Protein AF-0000000085164315 (afdb_homodimer)

Sequence (800 aa):
MLRFLLQLLILALSYGALALGGVPGLHMNRATIALVSAALLIALGAIDLPTAWQAIDPQAIVFLLSMMIVNAYLGLSGFFQIAVVTVVRFSGSPWGLLVFLTVATGILSAVFLNDTLALVTTPLTLRITHVLGLNPVPYLLAIAGATNIGSVATLSGNPQNILVGSFSELGYLPFAQVMVPVAGVGLGLQVAWLGWLYPEVRSRQPFTLATLPAAPVQKGLLHKTLIVSGLMFLAFLLGFPLAESSLLAAAALLVTRRLQPERVLAQVDWSLLVLFAGLFILTRCMQNLDLLGILRPWLNQPLPLVVITALLSNLISNVPTVLLLGQFIPKSADQLWYLLAATSTLAGNLTLFGAVANLITVEAAASSGQRFSFWQHFRFGAPLTVFTLAIAYAWIVSRIMLRFLLQLLILALSYGALALGGVPGLHMNRATIALVSAALLIALGAIDLPTAWQAIDPQAIVFLLSMMIVNAYLGLSGFFQIAVVTVVRFSGSPWGLLVFLTVATGILSAVFLNDTLALVTTPLTLRITHVLGLNPVPYLLAIAGATNIGSVATLSGNPQNILVGSFSELGYLPFAQVMVPVAGVGLGLQVAWLGWLYPEVRSRQPFTLATLPAAPVQKGLLHKTLIVSGLMFLAFLLGFPLAESSLLAAAALLVTRRLQPERVLAQVDWSLLVLFAGLFILTRCMQNLDLLGILRPWLNQPLPLVVITALLSNLISNVPTVLLLGQFIPKSADQLWYLLAATSTLAGNLTLFGAVANLITVEAAASSGQRFSFWQHFRFGAPLTVFTLAIAYAWIVSRI

Organism: Thermosynechococcus vestitus (strain NIES-2133 / IAM M-273 / BP-1) (NCBI:txid197221)

Foldseek 3Di:
DVLVVVLVVLLVVLLQQLLVQHDVPDDDGLLRSLLVSLVVCCVSVLDPPVVLQVLFQLLLLLLQQLLLLLLLLCVVQCVLVVQLVVQVVVQQALLSNLLSLLVSLLQCLLQHALQSSLQPVQVVLVVQCVVQVHDSLLSLLSNLQSNLLSNLQFCNNHSLSVVLCSLLVDAGQVSNVLRVVLSVVLSVVLSVLSCVVDVRSVTNNGDDPDDDDDDDGDVVSNVLSCVLSVVLVVCSNVRHRSSVSSSVSSVSSCPDPPDDVVSSVVSGPVSVSSSSSSLSSSLVSCVVVCVCVVCLVQLADLPSVLVQLLVSCSRSNLNSSSSNSSVSDDSNNVLSSSSSSQSSRLSLQQWCSSDVSSVSSQVSCVVVPHHDDRVSSNSSRNVSSVVSSVVSSVSSVVPD/DVLVVVLVVLLVVLLQQLLVQHDVPDDDGLLRSLLVSLVVCCVSVLDPPVVLQVLFQLLLLLLQQLLLLLLLLCVVQCVLVVQLVVQVVVQQALLSNLLSLLVSLLQCLLQHALQSSLQPVQVVLVVQCVVQVHDSLLSLLSNLQSNLLSNLQFCNNHSLSVVLCSLLVDAGQVSNVQRVVLSVVLSVVLSVLSCVVDVVSVDPNGDDPDDDDDDDGDVVSNVLSCVLSVVLVVCSNVRHRSSVSSSVSSVSSCPDPPDDVVSSVVSGPVSVSSSSSSLSSSLVSCVVVCVCVVCLVQLADLPSVLVQLLVSCSRSNLNSSSSNSSVSDDSNNVLSSSSSSQSSRLSLQQWCSSDPSSVSSQVSCVVVPHHDDRVSSNSSRNVSSVVSSVVSSVSSVVPD

InterPro domains:
  IPR004680 Citrate transporter-like domain [PF03600] (28-334)

Secondary structure (DSSP, 8-state):
-HHHHHHHHHHHHHHHHHHHTS-TTS---HHHHHHHHHHHHHHTTSS-HHHHHHHS-HHHHHHHHHHHHHHHHHHHHTHHHHHHHHHHHHH-SHHHHHHHHHHHHHHHHHHS-HHHHHHHHHHHHHHHHHHHT--HHHHHHHHHHHHHHHHTTSTTSSHHHHHHHHHH---HHHHHHHHHHHHHHHHHHHHHHHHHH-GGGG---------PPPP---HHHHHHHHHHHHHHHHHHHTT--HHHHHHHHHHHHHS-SSS-HHHHHTTS-HHHHHHHHHHHHHHHHHHHHTTTGGGHHHHTSHHHHHHHHHHHHHHH-HHHHHHHHHTTS-TT-HHHHHHHHHHHHHGGGSSGGG-HHHHHHHHHHHHTT----HHHHHHHHHHHHHHHHHHHHHHHHHH-/-HHHHHHHHHHHHHHHHHHHTS-TTS---HHHHHHHHHHHHHHTTSS-HHHHHHHS-HHHHHHHHHHHHHHHHHHHHTHHHHHHHHHHHHH-SHHHHHHHHHHHHHHHHHHS-HHHHHHHHHHHHHHHHHHHT--HHHHHHHHHHHHHHHHTTSTTSSHHHHHHHHHH---HHHHHHHHHHHHHHHHHHHHHHHHHH-GGGG---------PPPP---HHHHHHHHHHHHHHHHHHHTT--HHHHHHHHHHHHHS-SSS-HHHHHTTS-HHHHHHHHHHHHHHHHHHHHTTTGGGHHHHTSHHHHHHHHHHHHHHH-HHHHHHHHHTTS-TT-HHHHHHHHHHHHHGGGSSGGG-HHHHHHHHHHHHTT-PPPHHHHHHHHHHHHHHHHHHHHHHHHHH-

Nearest PDB structures (foldseek):
  5uld-assembly2_D  TM=8.151E-01  e=4.060E-13  Vibrio cholerae O1 biovar El Tor str. N16961
  6ol1-assembly1_B  TM=8.201E-01  e=8.107E-13  Vibrio cholerae O1 biovar El Tor str. N16961
  8w6t-assembly1_B  TM=8.229E-01  e=1.652E-10  Homo sapiens
  7jsj-assembly1_A  TM=7.962E-01  e=6.877E-10  Homo sapiens
  4f35-assembly2_B  TM=7.139E-01  e=1.582E-10  Vibrio cholerae

pLDDT: mean 91.66, std 6.74, range [58.47, 98.44]

Solvent-accessible surface area (backbone atoms only — not comparable to full-atom values): 39373 Å² total; per-residue (Å²): 107,67,64,57,53,51,50,51,48,48,53,52,49,40,54,49,28,35,37,65,55,28,42,90,85,37,32,34,42,56,31,53,46,26,40,31,42,36,35,51,36,38,73,66,60,74,38,53,67,71,59,38,55,66,45,35,57,60,54,39,52,44,26,52,54,17,47,39,45,46,50,32,52,35,52,72,18,27,48,59,57,52,52,52,52,54,38,54,70,68,17,46,16,50,31,34,36,49,50,39,47,26,52,50,39,12,56,48,6,18,66,37,46,23,55,61,47,31,63,57,47,40,61,51,47,49,52,50,24,57,76,69,68,46,78,46,62,68,52,50,51,34,44,37,46,16,21,38,33,15,13,46,17,25,43,55,2,30,73,44,30,31,45,47,32,56,66,45,62,57,50,48,47,68,47,23,67,64,25,37,60,46,18,52,53,36,47,52,49,48,52,54,50,47,41,68,77,38,60,75,39,61,37,73,61,70,57,83,82,84,83,74,80,79,71,77,60,45,64,70,54,34,52,52,46,51,52,41,52,50,52,33,52,50,37,31,61,71,57,47,60,59,28,63,42,32,29,42,33,27,31,56,62,55,66,32,60,84,51,57,51,68,64,44,60,65,61,43,65,60,54,56,54,43,24,51,45,14,44,30,31,47,43,51,49,43,59,75,64,49,76,62,57,82,48,47,76,45,56,73,34,66,67,54,32,39,54,52,37,32,52,38,11,54,36,40,26,32,49,57,34,44,60,58,54,49,76,69,50,59,54,85,42,56,54,55,52,52,43,50,43,46,26,27,36,39,30,20,38,33,39,56,76,14,26,68,34,38,46,46,37,39,51,56,33,40,75,71,71,41,80,70,54,67,62,64,44,30,68,53,18,35,61,49,24,54,54,41,46,51,49,41,48,54,52,45,62,73,74,84,108,67,64,56,51,49,52,51,47,48,53,52,49,40,54,49,27,36,36,65,57,28,41,92,83,38,32,35,42,56,30,52,46,26,40,31,44,36,35,52,36,37,74,67,60,74,38,53,67,71,59,38,55,66,43,37,58,59,55,40,52,44,26,51,54,17,48,41,44,45,49,33,51,36,54,71,20,28,50,58,57,51,53,51,52,54,37,54,70,68,18,46,16,51,31,33,37,49,49,38,48,27,51,51,40,12,54,48,7,18,65,38,42,24,56,61,47,32,64,57,49,42,61,51,48,49,50,51,21,57,76,68,69,46,78,46,62,68,52,50,50,34,43,37,47,17,21,38,34,16,13,46,16,26,44,55,1,31,73,43,29,31,46,48,32,57,67,46,63,57,48,46,47,67,47,24,68,64,25,37,59,46,20,52,53,36,46,52,49,48,52,54,49,47,41,67,76,37,60,76,40,60,38,74,59,71,58,83,84,83,81,73,82,80,71,77,61,43,63,71,55,35,52,52,46,51,51,41,50,49,51,32,49,51,39,31,61,72,59,47,61,58,29,63,42,30,31,41,34,28,31,54,62,54,66,32,60,85,53,56,51,68,65,45,61,66,60,42,63,60,56,56,54,44,25,50,44,15,45,29,30,48,42,50,50,42,59,75,66,48,75,61,57,83,48,46,76,44,54,74,33,67,67,54,32,39,54,51,37,32,54,37,11,53,36,42,24,31,49,57,35,46,60,57,54,49,75,70,50,60,53,84,42,56,53,56,54,51,43,51,44,46,26,26,37,38,31,20,38,32,39,57,77,13,28,67,34,39,44,47,36,39,51,55,34,38,74,73,71,41,79,70,56,66,61,64,43,30,68,53,18,36,59,50,24,55,53,39,46,51,49,42,49,54,53,44,61,72,72,84

Structure (mmCIF, N/CA/C/O backbone):
data_AF-0000000085164315-model_v1
#
loop_
_entity.id
_entity.type
_entity.pdbx_description
1 polymer 'Tll1777 protein'
#
loop_
_atom_site.group_PDB
_atom_site.id
_atom_site.type_symbol
_atom_site.label_atom_id
_atom_site.label_alt_id
_atom_site.label_comp_id
_atom_site.label_asym_id
_atom_site.label_entity_id
_atom_site.label_seq_id
_atom_site.pdbx_PDB_ins_code
_atom_site.Cartn_x
_atom_site.Cartn_y
_atom_site.Cartn_z
_atom_site.occupancy
_atom_site.B_iso_or_equiv
_atom_site.auth_seq_id
_atom_site.auth_comp_id
_atom_site.auth_asym_id
_atom_site.auth_atom_id
_atom_site.pdbx_PDB_model_num
ATOM 1 N N . MET A 1 1 ? 16.75 15.773 -28.25 1 76.19 1 MET A N 1
ATOM 2 C CA . MET A 1 1 ? 15.992 17.016 -28.078 1 76.19 1 MET A CA 1
ATOM 3 C C . MET A 1 1 ? 14.508 16.719 -27.875 1 76.19 1 MET A C 1
ATOM 5 O O . MET A 1 1 ? 13.898 17.234 -26.938 1 76.19 1 MET A O 1
ATOM 9 N N . LEU A 1 2 ? 13.984 15.812 -28.703 1 86.69 2 LEU A N 1
ATOM 10 C CA . LEU A 1 2 ? 12.562 15.492 -28.578 1 86.69 2 LEU A CA 1
ATOM 11 C C . LEU A 1 2 ? 12.273 14.82 -27.25 1 86.69 2 LEU A C 1
ATOM 13 O O . LEU A 1 2 ? 11.297 15.164 -26.578 1 86.69 2 LEU A O 1
ATOM 17 N N . ARG A 1 3 ? 13.172 13.969 -26.922 1 87.25 3 ARG A N 1
ATOM 18 C CA . ARG A 1 3 ? 12.984 13.281 -25.641 1 87.25 3 ARG A CA 1
ATOM 19 C C . ARG A 1 3 ? 13.031 14.273 -24.484 1 87.25 3 ARG A C 1
ATOM 21 O O . ARG A 1 3 ? 12.25 14.148 -23.531 1 87.25 3 ARG A O 1
ATOM 28 N N . PHE A 1 4 ? 13.836 15.164 -24.625 1 88 4 PHE A N 1
ATOM 29 C CA . PHE A 1 4 ? 13.977 16.188 -23.594 1 88 4 PHE A CA 1
ATOM 30 C C . PHE A 1 4 ? 12.719 17.031 -23.5 1 88 4 PHE A C 1
ATOM 32 O O . PHE A 1 4 ? 12.211 17.281 -22.391 1 88 4 PHE A O 1
ATOM 39 N N . LEU A 1 5 ? 12.164 17.422 -24.562 1 90.06 5 LEU A N 1
ATOM 40 C CA . LEU A 1 5 ? 10.961 18.25 -24.594 1 90.06 5 LEU A CA 1
ATOM 41 C C . LEU A 1 5 ? 9.766 17.469 -24.062 1 90.06 5 LEU A C 1
ATOM 43 O O . LEU A 1 5 ? 8.906 18.047 -23.375 1 90.06 5 LEU A O 1
ATOM 47 N N . LEU A 1 6 ? 9.75 16.219 -24.312 1 91.69 6 LEU A N 1
ATOM 48 C CA . LEU A 1 6 ? 8.664 15.383 -23.828 1 91.69 6 LEU A CA 1
ATOM 49 C C . LEU A 1 6 ? 8.734 15.234 -22.312 1 91.69 6 LEU A C 1
ATOM 51 O O . LEU A 1 6 ? 7.703 15.195 -21.625 1 91.69 6 LEU A O 1
ATOM 55 N N . GLN A 1 7 ? 9.938 15.117 -21.844 1 91.81 7 GLN A N 1
ATOM 56 C CA . GLN A 1 7 ? 10.117 15.039 -20.406 1 91.81 7 GLN A CA 1
ATOM 57 C C . GLN A 1 7 ? 9.633 16.312 -19.719 1 91.81 7 GLN A C 1
ATOM 59 O O . GLN A 1 7 ? 8.945 16.25 -18.703 1 91.81 7 GLN A O 1
ATOM 64 N N . LEU A 1 8 ? 9.891 17.406 -20.359 1 91.31 8 LEU A N 1
ATOM 65 C CA . LEU A 1 8 ? 9.453 18.688 -19.828 1 91.31 8 LEU A CA 1
ATOM 66 C C . LEU A 1 8 ? 7.934 18.812 -19.875 1 91.31 8 LEU A C 1
ATOM 68 O O . LEU A 1 8 ? 7.324 19.328 -18.938 1 91.31 8 LEU A O 1
ATOM 72 N N . LEU A 1 9 ? 7.422 18.344 -20.891 1 92.69 9 LEU A N 1
ATOM 73 C CA . LEU A 1 9 ? 5.973 18.406 -21.047 1 92.69 9 LEU A CA 1
ATOM 74 C C . LEU A 1 9 ? 5.277 17.547 -20 1 92.69 9 LEU A C 1
ATOM 76 O O . LEU A 1 9 ? 4.27 17.969 -19.422 1 92.69 9 LEU A O 1
ATOM 80 N N . ILE A 1 10 ? 5.82 16.391 -19.75 1 93.5 10 ILE A N 1
ATOM 81 C CA . ILE A 1 10 ? 5.227 15.484 -18.766 1 93.5 10 ILE A CA 1
ATOM 82 C C . ILE A 1 10 ? 5.305 16.109 -17.375 1 93.5 10 ILE A C 1
ATOM 84 O O . ILE A 1 10 ? 4.34 16.062 -16.609 1 93.5 10 ILE A O 1
ATOM 88 N N . LEU A 1 11 ? 6.434 16.641 -17.125 1 92.06 11 LEU A N 1
ATOM 89 C CA . LEU A 1 11 ? 6.602 17.266 -15.812 1 92.06 11 LEU A CA 1
ATOM 90 C C . LEU A 1 11 ? 5.641 18.453 -15.656 1 92.06 11 LEU A C 1
ATOM 92 O O . LEU A 1 11 ? 4.98 18.578 -14.625 1 92.06 11 LEU A O 1
ATOM 96 N N . ALA A 1 12 ? 5.492 19.266 -16.656 1 90.44 12 ALA A N 1
ATOM 97 C CA . ALA A 1 12 ? 4.586 20.406 -16.641 1 90.44 12 ALA A CA 1
ATOM 98 C C . ALA A 1 12 ? 3.135 19.953 -16.484 1 90.44 12 ALA A C 1
ATOM 100 O O . ALA A 1 12 ? 2.387 20.516 -15.68 1 90.44 12 ALA A O 1
ATOM 101 N N . LEU A 1 13 ? 2.789 18.953 -17.219 1 91.69 13 LEU A N 1
ATOM 102 C CA . LEU A 1 13 ? 1.427 18.438 -17.156 1 91.69 13 LEU A CA 1
ATOM 103 C C . LEU A 1 13 ? 1.145 17.797 -15.797 1 91.69 13 LEU A C 1
ATOM 105 O O . LEU A 1 13 ? 0.026 17.891 -15.289 1 91.69 13 LEU A O 1
ATOM 109 N N . SER A 1 14 ? 2.16 17.141 -15.297 1 92.19 14 SER A N 1
ATOM 110 C CA . SER A 1 14 ? 2 16.484 -14.008 1 92.19 14 SER A CA 1
ATOM 111 C C . SER A 1 14 ? 1.729 17.5 -12.898 1 92.19 14 SER A C 1
ATOM 113 O O . SER A 1 14 ? 0.752 17.375 -12.156 1 92.19 14 SER A O 1
ATOM 115 N N . TYR A 1 15 ? 2.516 18.5 -12.789 1 88.5 15 TYR A N 1
ATOM 116 C CA . TYR A 1 15 ? 2.34 19.5 -11.75 1 88.5 15 TYR A CA 1
ATOM 117 C C . TYR A 1 15 ? 1.103 20.359 -12.016 1 88.5 15 TYR A C 1
ATOM 119 O O . TYR A 1 15 ? 0.431 20.797 -11.078 1 88.5 15 TYR A O 1
ATOM 127 N N . GLY A 1 16 ? 0.801 20.562 -13.273 1 89 16 GLY A N 1
ATOM 128 C CA . GLY A 1 16 ? -0.455 21.219 -13.609 1 89 16 GLY A CA 1
ATOM 129 C C . GLY A 1 16 ? -1.673 20.422 -13.164 1 89 16 GLY A C 1
ATOM 130 O O . GLY A 1 16 ? -2.617 21 -12.609 1 89 16 GLY A O 1
ATOM 131 N N . ALA A 1 17 ? -1.603 19.172 -13.398 1 90.06 17 ALA A N 1
ATOM 132 C CA . ALA A 1 17 ? -2.705 18.312 -13 1 90.06 17 ALA A CA 1
ATOM 133 C C . ALA A 1 17 ? -2.828 18.234 -11.477 1 90.06 17 ALA A C 1
ATOM 135 O O . ALA A 1 17 ? -3.936 18.203 -10.938 1 90.06 17 ALA A O 1
ATOM 136 N N . LEU A 1 18 ? -1.687 18.188 -10.859 1 86.94 18 LEU A N 1
ATOM 137 C CA . LEU A 1 18 ? -1.7 18.203 -9.406 1 86.94 18 LEU A CA 1
ATOM 138 C C . LEU A 1 18 ? -2.328 19.484 -8.875 1 86.94 18 LEU A C 1
ATOM 140 O O . LEU A 1 18 ? -3.09 19.453 -7.902 1 86.94 18 LEU A O 1
ATOM 144 N N . ALA A 1 19 ? -2.066 20.547 -9.531 1 82.31 19 ALA A N 1
ATOM 145 C CA . ALA A 1 19 ? -2.596 21.859 -9.148 1 82.31 19 ALA A CA 1
ATOM 146 C C . ALA A 1 19 ? -4.113 21.891 -9.297 1 82.31 19 ALA A C 1
ATOM 148 O O . ALA A 1 19 ? -4.812 22.453 -8.453 1 82.31 19 ALA A O 1
ATOM 149 N N . LEU A 1 20 ? -4.59 21.203 -10.273 1 80.44 20 LEU A N 1
ATOM 150 C CA . LEU A 1 20 ? -6.023 21.219 -10.539 1 80.44 20 LEU A CA 1
ATOM 151 C C . LEU A 1 20 ? -6.742 20.188 -9.68 1 80.44 20 LEU A C 1
ATOM 153 O O . LEU A 1 20 ? -7.969 20.219 -9.562 1 80.44 20 LEU A O 1
ATOM 157 N N . GLY A 1 21 ? -5.918 19.391 -8.914 1 73 21 GLY A N 1
ATOM 158 C CA . GLY A 1 21 ? -6.496 18.344 -8.094 1 73 21 GLY A CA 1
ATOM 159 C C . GLY A 1 21 ? -6.984 17.156 -8.898 1 73 21 GLY A C 1
ATOM 160 O O . GLY A 1 21 ? -7.539 16.203 -8.344 1 73 21 GLY A O 1
ATOM 161 N N . GLY A 1 22 ? -6.828 17.281 -10.133 1 75.44 22 GLY A N 1
ATOM 162 C CA . GLY A 1 22 ? -7.254 16.266 -11.086 1 75.44 22 GLY A CA 1
ATOM 163 C C . GLY A 1 22 ? -7.105 16.703 -12.531 1 75.44 22 GLY A C 1
ATOM 164 O O . GLY A 1 22 ? -6.613 17.797 -12.805 1 75.44 22 GLY A O 1
ATOM 165 N N . VAL A 1 23 ? -7.281 15.734 -13.422 1 77.81 23 VAL A N 1
ATOM 166 C CA . VAL A 1 23 ? -7.266 16.047 -14.852 1 77.81 23 VAL A CA 1
ATOM 167 C C . VAL A 1 23 ? -8.695 16.172 -15.367 1 77.81 23 VAL A C 1
ATOM 169 O O . VAL A 1 23 ? -9.492 15.234 -15.242 1 77.81 23 VAL A O 1
ATOM 172 N N . PRO A 1 24 ? -9.008 17.406 -15.789 1 73.31 24 PRO A N 1
ATOM 173 C CA . PRO A 1 24 ? -10.367 17.594 -16.297 1 73.31 24 PRO A CA 1
ATOM 174 C C . PRO A 1 24 ? -10.773 16.5 -17.297 1 73.31 24 PRO A C 1
ATOM 176 O O . PRO A 1 24 ? -10.016 16.188 -18.203 1 73.31 24 PRO A O 1
ATOM 179 N N . GLY A 1 25 ? -11.891 15.883 -17.094 1 80.25 25 GLY A N 1
ATOM 180 C CA . GLY A 1 25 ? -12.406 14.859 -17.984 1 80.25 25 GLY A CA 1
ATOM 181 C C . GLY A 1 25 ? -11.961 13.461 -17.609 1 80.25 25 GLY A C 1
ATOM 182 O O . GLY A 1 25 ? -12.484 12.477 -18.141 1 80.25 25 GLY A O 1
ATOM 183 N N . LEU A 1 26 ? -10.922 13.445 -16.766 1 84.44 26 LEU A N 1
ATOM 184 C CA . LEU A 1 26 ? -10.43 12.156 -16.312 1 84.44 26 LEU A CA 1
ATOM 185 C C . LEU A 1 26 ? -10.672 11.977 -14.82 1 84.44 26 LEU A C 1
ATOM 187 O O . LEU A 1 26 ? -10.758 12.961 -14.078 1 84.44 26 LEU A O 1
ATOM 191 N N . HIS A 1 27 ? -10.938 10.812 -14.492 1 87.19 27 HIS A N 1
ATOM 192 C CA . HIS A 1 27 ? -11.055 10.5 -13.078 1 87.19 27 HIS A CA 1
ATOM 193 C C . HIS A 1 27 ? -9.711 10.078 -12.492 1 87.19 27 HIS A C 1
ATOM 195 O O . HIS A 1 27 ? -9.391 8.891 -12.438 1 87.19 27 HIS A O 1
ATOM 201 N N . MET A 1 28 ? -8.867 10.977 -12.305 1 89.38 28 MET A N 1
ATOM 202 C CA . MET A 1 28 ? -7.566 10.711 -11.695 1 89.38 28 MET A CA 1
ATOM 203 C C . MET A 1 28 ? -7.398 11.508 -10.406 1 89.38 28 MET A C 1
ATOM 205 O O . MET A 1 28 ? -7.816 12.664 -10.32 1 89.38 28 MET A O 1
ATOM 209 N N . ASN A 1 29 ? -6.934 10.875 -9.43 1 88.06 29 ASN A N 1
ATOM 210 C CA . ASN A 1 29 ? -6.574 11.609 -8.219 1 88.06 29 ASN A CA 1
ATOM 211 C C . ASN A 1 29 ? -5.082 11.938 -8.188 1 88.06 29 ASN A C 1
ATOM 213 O O . ASN A 1 29 ? -4.344 11.578 -9.102 1 88.06 29 ASN A O 1
ATOM 217 N N . ARG A 1 30 ? -4.695 12.633 -7.184 1 88.94 30 ARG A N 1
ATOM 218 C CA . ARG A 1 30 ? -3.316 13.102 -7.102 1 88.94 30 ARG A CA 1
ATOM 219 C C . ARG A 1 30 ? -2.34 11.93 -7.086 1 88.94 30 ARG A C 1
ATOM 221 O O . ARG A 1 30 ? -1.273 11.992 -7.699 1 88.94 30 ARG A O 1
ATOM 228 N N . ALA A 1 31 ? -2.695 10.875 -6.379 1 91.75 31 ALA A N 1
ATOM 229 C CA . ALA A 1 31 ? -1.832 9.695 -6.301 1 91.75 31 ALA A CA 1
ATOM 230 C C . ALA A 1 31 ? -1.614 9.078 -7.68 1 91.75 31 ALA A C 1
ATOM 232 O O . ALA A 1 31 ? -0.483 8.758 -8.047 1 91.75 31 ALA A O 1
ATOM 233 N N . THR A 1 32 ? -2.631 8.945 -8.438 1 94.69 32 THR A N 1
ATOM 234 C CA . THR A 1 32 ? -2.52 8.312 -9.75 1 94.69 32 THR A CA 1
ATOM 235 C C . THR A 1 32 ? -1.833 9.242 -10.742 1 94.69 32 THR A C 1
ATOM 237 O O . THR A 1 32 ? -1.112 8.781 -11.633 1 94.69 32 THR A O 1
ATOM 240 N N . ILE A 1 33 ? -2.045 10.531 -10.602 1 94.19 33 ILE A N 1
ATOM 241 C CA . ILE A 1 33 ? -1.328 11.492 -11.438 1 94.19 33 ILE A CA 1
ATOM 242 C C . ILE A 1 33 ? 0.176 11.344 -11.219 1 94.19 33 ILE A C 1
ATOM 244 O O . ILE A 1 33 ? 0.945 11.273 -12.18 1 94.19 33 ILE A O 1
ATOM 248 N N . ALA A 1 34 ? 0.543 11.266 -9.969 1 94.19 34 ALA A N 1
ATOM 249 C CA . ALA A 1 34 ? 1.959 11.125 -9.633 1 94.19 34 ALA A CA 1
ATOM 250 C C . ALA A 1 34 ? 2.52 9.805 -10.156 1 94.19 34 ALA A C 1
ATOM 252 O O . ALA A 1 34 ? 3.611 9.773 -10.727 1 94.19 34 ALA A O 1
ATOM 253 N N . LEU A 1 35 ? 1.795 8.742 -10 1 95.75 35 LEU A N 1
ATOM 254 C CA . LEU A 1 35 ? 2.24 7.422 -10.43 1 95.75 35 LEU A CA 1
ATOM 255 C C . LEU A 1 35 ? 2.361 7.359 -11.953 1 95.75 35 LEU A C 1
ATOM 257 O O . LEU A 1 35 ? 3.35 6.844 -12.477 1 95.75 35 LEU A O 1
ATOM 261 N N . VAL A 1 36 ? 1.36 7.832 -12.664 1 96.88 36 VAL A N 1
ATOM 262 C CA . VAL A 1 36 ? 1.351 7.848 -14.125 1 96.88 36 VAL A CA 1
ATOM 263 C C . VAL A 1 36 ? 2.518 8.688 -14.641 1 96.88 36 VAL A C 1
ATOM 265 O O . VAL A 1 36 ? 3.209 8.281 -15.578 1 96.88 36 VAL A O 1
ATOM 268 N N . SER A 1 37 ? 2.701 9.828 -14.047 1 96.44 37 SER A N 1
ATOM 269 C CA . SER A 1 37 ? 3.809 10.695 -14.438 1 96.44 37 SER A CA 1
ATOM 270 C C . SER A 1 37 ? 5.152 10 -14.25 1 96.44 37 SER A C 1
ATOM 272 O O . SER A 1 37 ? 6.016 10.055 -15.125 1 96.44 37 SER A O 1
ATOM 274 N N . ALA A 1 38 ? 5.312 9.359 -13.102 1 97.06 38 ALA A N 1
ATOM 275 C CA . ALA A 1 38 ? 6.543 8.617 -12.828 1 97.06 38 ALA A CA 1
ATOM 276 C C . ALA A 1 38 ? 6.766 7.523 -13.875 1 97.06 38 ALA A C 1
ATOM 278 O O . ALA A 1 38 ? 7.879 7.352 -14.375 1 97.06 38 ALA A O 1
ATOM 279 N N . ALA A 1 39 ? 5.719 6.824 -14.195 1 97.69 39 ALA A N 1
ATOM 280 C CA . ALA A 1 39 ? 5.793 5.75 -15.18 1 97.69 39 ALA A CA 1
ATOM 281 C C . ALA A 1 39 ? 6.242 6.281 -16.531 1 97.69 39 ALA A C 1
ATOM 283 O O . ALA A 1 39 ? 7.102 5.684 -17.188 1 97.69 39 ALA A O 1
ATOM 284 N N . LEU A 1 40 ? 5.676 7.383 -16.953 1 97.25 40 LEU A N 1
ATOM 285 C CA . LEU A 1 40 ? 5.984 7.969 -18.266 1 97.25 40 LEU A CA 1
ATOM 286 C C . LEU A 1 40 ? 7.422 8.484 -18.297 1 97.25 40 LEU A C 1
ATOM 288 O O . LEU A 1 40 ? 8.102 8.352 -19.312 1 97.25 40 LEU A O 1
ATOM 292 N N . LEU A 1 41 ? 7.859 9.039 -17.219 1 97 41 LEU A N 1
ATOM 293 C CA . LEU A 1 41 ? 9.227 9.547 -17.156 1 97 41 LEU A CA 1
ATOM 294 C C . LEU A 1 41 ? 10.234 8.406 -17.203 1 97 41 LEU A C 1
ATOM 296 O O . LEU A 1 41 ? 11.289 8.523 -17.828 1 97 41 LEU A O 1
ATOM 300 N N . ILE A 1 42 ? 9.938 7.32 -16.516 1 96.62 42 ILE A N 1
ATOM 301 C CA . ILE A 1 42 ? 10.789 6.137 -16.562 1 96.62 42 ILE A CA 1
ATOM 302 C C . ILE A 1 42 ? 10.805 5.582 -17.984 1 96.62 42 ILE A C 1
ATOM 304 O O . ILE A 1 42 ? 11.875 5.262 -18.516 1 96.62 42 ILE A O 1
ATOM 308 N N . ALA A 1 43 ? 9.688 5.539 -18.656 1 95.31 43 ALA A N 1
ATOM 309 C CA . ALA A 1 43 ? 9.562 5 -20 1 95.31 43 ALA A CA 1
ATOM 310 C C . ALA A 1 43 ? 10.336 5.855 -21 1 95.31 43 ALA A C 1
ATOM 312 O O . ALA A 1 43 ? 10.914 5.332 -21.969 1 95.31 43 ALA A O 1
ATOM 313 N N . LEU A 1 44 ? 10.391 7.145 -20.703 1 94.88 44 LEU A N 1
ATOM 314 C CA . LEU A 1 44 ? 11.055 8.062 -21.625 1 94.88 44 LEU A CA 1
ATOM 315 C C . LEU A 1 44 ? 12.555 8.125 -21.344 1 94.88 44 LEU A C 1
ATOM 317 O O . LEU A 1 44 ? 13.297 8.797 -22.047 1 94.88 44 LEU A O 1
ATOM 321 N N . GLY A 1 45 ? 13 7.445 -20.25 1 93.94 45 GLY A N 1
ATOM 322 C CA . GLY A 1 45 ? 14.422 7.363 -19.953 1 93.94 45 GLY A CA 1
ATOM 323 C C . GLY A 1 45 ? 14.93 8.547 -19.141 1 93.94 45 GLY A C 1
ATOM 324 O O . GLY A 1 45 ? 16.141 8.773 -19.078 1 93.94 45 GLY A O 1
ATOM 325 N N . ALA A 1 46 ? 14.023 9.359 -18.641 1 94.5 46 ALA A N 1
ATOM 326 C CA . ALA A 1 46 ? 14.453 10.453 -17.766 1 94.5 46 ALA A CA 1
ATOM 327 C C . ALA A 1 46 ? 15.156 9.922 -16.516 1 94.5 46 ALA A C 1
ATOM 329 O O . ALA A 1 46 ? 16.031 10.594 -15.969 1 94.5 46 ALA A O 1
ATOM 330 N N . ILE A 1 47 ? 14.758 8.812 -16.125 1 95.81 47 ILE A N 1
ATOM 331 C CA . ILE A 1 47 ? 15.305 8.117 -14.961 1 95.81 47 ILE A CA 1
ATOM 332 C C . ILE A 1 47 ? 15.062 6.617 -15.094 1 95.81 47 ILE A C 1
ATOM 334 O O . ILE A 1 47 ? 14.023 6.195 -15.594 1 95.81 47 ILE A O 1
ATOM 338 N N . ASP A 1 48 ? 16.031 5.801 -14.695 1 97.12 48 ASP A N 1
ATOM 339 C CA . ASP A 1 48 ? 15.805 4.359 -14.742 1 97.12 48 ASP A CA 1
ATOM 340 C C . ASP A 1 48 ? 15.117 3.879 -13.461 1 97.12 48 ASP A C 1
ATOM 342 O O . ASP A 1 48 ? 15.094 4.594 -12.453 1 97.12 48 ASP A O 1
ATOM 346 N N . LEU A 1 49 ? 14.523 2.76 -13.477 1 96.62 49 LEU A N 1
ATOM 347 C CA . LEU A 1 49 ? 13.68 2.26 -12.398 1 96.62 49 LEU A CA 1
ATOM 348 C C . LEU A 1 49 ? 14.469 2.141 -11.102 1 96.62 49 LEU A C 1
ATOM 350 O O . LEU A 1 49 ? 14.016 2.596 -10.047 1 96.62 49 LEU A O 1
ATOM 354 N N . PRO A 1 50 ? 15.719 1.551 -11.117 1 95.69 50 PRO A N 1
ATOM 355 C CA . PRO A 1 50 ? 16.484 1.47 -9.867 1 95.69 50 PRO A CA 1
ATOM 356 C C . PRO A 1 50 ? 16.766 2.842 -9.258 1 95.69 50 PRO A C 1
ATOM 358 O O . PRO A 1 50 ? 16.641 3.02 -8.039 1 95.69 50 PRO A O 1
ATOM 361 N N . THR A 1 51 ? 17.109 3.777 -10.094 1 96.69 51 THR A N 1
ATOM 362 C CA . THR A 1 51 ? 17.375 5.125 -9.602 1 96.69 51 THR A CA 1
ATOM 363 C C . THR A 1 51 ? 16.109 5.781 -9.086 1 96.69 51 THR A C 1
ATOM 365 O O . THR A 1 51 ? 16.141 6.527 -8.102 1 96.69 51 THR A O 1
ATOM 368 N N . ALA A 1 52 ? 14.992 5.551 -9.805 1 97.38 52 ALA A N 1
ATOM 369 C CA . ALA A 1 52 ? 13.695 6.051 -9.344 1 97.38 52 ALA A CA 1
ATOM 370 C C . ALA A 1 52 ? 13.367 5.512 -7.953 1 97.38 52 ALA A C 1
ATOM 372 O O . ALA A 1 52 ? 12.883 6.254 -7.09 1 97.38 52 ALA A O 1
ATOM 373 N N . TRP A 1 53 ? 13.633 4.273 -7.754 1 96.62 53 TRP A N 1
ATOM 374 C CA . TRP A 1 53 ? 13.391 3.641 -6.465 1 96.62 53 TRP A CA 1
ATOM 375 C C . TRP A 1 53 ? 14.25 4.27 -5.375 1 96.62 53 TRP A C 1
ATOM 377 O O . TRP A 1 53 ? 13.789 4.488 -4.254 1 96.62 53 TRP A O 1
ATOM 387 N N . GLN A 1 54 ? 15.469 4.59 -5.715 1 95.44 54 GLN A N 1
ATOM 388 C CA . GLN A 1 54 ? 16.406 5.18 -4.766 1 95.44 54 GLN A CA 1
ATOM 389 C C . GLN A 1 54 ? 16.016 6.621 -4.441 1 95.44 54 GLN A C 1
ATOM 391 O O . GLN A 1 54 ? 16.453 7.172 -3.424 1 95.44 54 GLN A O 1
ATOM 396 N N . ALA A 1 55 ? 15.242 7.203 -5.355 1 95.44 55 ALA A N 1
ATOM 397 C CA . ALA A 1 55 ? 14.805 8.578 -5.137 1 95.44 55 ALA A CA 1
ATOM 398 C C . ALA A 1 55 ? 13.75 8.648 -4.035 1 95.44 55 ALA A C 1
ATOM 400 O O . ALA A 1 55 ? 13.492 9.727 -3.484 1 95.44 55 ALA A O 1
ATOM 401 N N . ILE A 1 56 ? 13.117 7.566 -3.742 1 96.5 56 ILE A N 1
ATOM 402 C CA . ILE A 1 56 ? 12.102 7.52 -2.701 1 96.5 56 ILE A CA 1
ATOM 403 C C . ILE A 1 56 ? 12.766 7.512 -1.327 1 96.5 56 ILE A C 1
ATOM 405 O O . ILE A 1 56 ? 13.602 6.648 -1.037 1 96.5 56 ILE A O 1
ATOM 409 N N . ASP A 1 57 ? 12.453 8.438 -0.477 1 95.56 57 ASP A N 1
ATOM 410 C CA . ASP A 1 57 ? 13.055 8.578 0.844 1 95.56 57 ASP A CA 1
ATOM 411 C C . ASP A 1 57 ? 12.453 7.582 1.831 1 95.56 57 ASP A C 1
ATOM 413 O O . ASP A 1 57 ? 11.305 7.73 2.248 1 95.56 57 ASP A O 1
ATOM 417 N N . PRO A 1 58 ? 13.227 6.598 2.232 1 96.12 58 PRO A N 1
ATOM 418 C CA . PRO A 1 58 ? 12.672 5.57 3.119 1 96.12 58 PRO A CA 1
ATOM 419 C C . PRO A 1 58 ? 12.281 6.121 4.488 1 96.12 58 PRO A C 1
ATOM 421 O O . PRO A 1 58 ? 11.336 5.621 5.109 1 96.12 58 PRO A O 1
ATOM 424 N N . GLN A 1 59 ? 12.969 7.16 4.961 1 96.06 59 GLN A N 1
ATOM 425 C CA . GLN A 1 59 ? 12.641 7.727 6.266 1 96.06 59 GLN A CA 1
ATOM 426 C C . GLN A 1 59 ? 11.219 8.297 6.27 1 96.06 59 GLN A C 1
ATOM 428 O O . GLN A 1 59 ? 10.453 8.055 7.207 1 96.06 59 GLN A O 1
ATOM 433 N N . ALA A 1 60 ? 10.891 8.969 5.203 1 95.12 60 ALA A N 1
ATOM 434 C CA . ALA A 1 60 ? 9.57 9.57 5.09 1 95.12 60 ALA A CA 1
ATOM 435 C C . ALA A 1 60 ? 8.492 8.5 4.93 1 95.12 60 ALA A C 1
ATOM 437 O O . ALA A 1 60 ? 7.461 8.539 5.605 1 95.12 60 ALA A O 1
ATOM 438 N N . ILE A 1 61 ? 8.719 7.523 4.078 1 96.81 61 ILE A N 1
ATOM 439 C CA . ILE A 1 61 ? 7.73 6.504 3.746 1 96.81 61 ILE A CA 1
ATOM 440 C C . ILE A 1 61 ? 7.465 5.621 4.965 1 96.81 61 ILE A C 1
ATOM 442 O O . ILE A 1 61 ? 6.309 5.367 5.312 1 96.81 61 ILE A O 1
ATOM 446 N N . VAL A 1 62 ? 8.508 5.184 5.613 1 97.44 62 VAL A N 1
ATOM 447 C CA . VAL A 1 62 ? 8.383 4.285 6.754 1 97.44 62 VAL A CA 1
ATOM 448 C C . VAL A 1 62 ? 7.746 5.027 7.93 1 97.44 62 VAL A C 1
ATOM 450 O O . VAL A 1 62 ? 6.906 4.473 8.641 1 97.44 62 VAL A O 1
ATOM 453 N N . PHE A 1 63 ? 8.234 6.289 8.141 1 96 63 PHE A N 1
ATOM 454 C CA . PHE A 1 63 ? 7.641 7.09 9.203 1 96 63 PHE A CA 1
ATOM 455 C C . PHE A 1 63 ? 6.141 7.262 8.977 1 96 63 PHE A C 1
ATOM 457 O O . PHE A 1 63 ? 5.344 7.051 9.898 1 96 63 PHE A O 1
ATOM 464 N N . LEU A 1 64 ? 5.734 7.582 7.758 1 94.38 64 LEU A N 1
ATOM 465 C CA . LEU A 1 64 ? 4.336 7.824 7.41 1 94.38 64 LEU A CA 1
ATOM 466 C C . LEU A 1 64 ? 3.512 6.551 7.57 1 94.38 64 LEU A C 1
ATOM 468 O O . LEU A 1 64 ? 2.457 6.566 8.203 1 94.38 64 LEU A O 1
ATOM 472 N N . LEU A 1 65 ? 3.953 5.457 7.004 1 96.31 65 LEU A N 1
ATOM 473 C CA . LEU A 1 65 ? 3.254 4.18 7.125 1 96.31 65 LEU A CA 1
ATOM 474 C C . LEU A 1 65 ? 3.076 3.795 8.594 1 96.31 65 LEU A C 1
ATOM 476 O O . LEU A 1 65 ? 1.986 3.395 9 1 96.31 65 LEU A O 1
ATOM 480 N N . SER A 1 66 ? 4.094 3.904 9.367 1 97.19 66 SER A N 1
ATOM 481 C CA . SER A 1 66 ? 4.07 3.525 10.773 1 97.19 66 SER A CA 1
ATOM 482 C C . SER A 1 66 ? 3.08 4.375 11.562 1 97.19 66 SER A C 1
ATOM 484 O O . SER A 1 66 ? 2.309 3.854 12.367 1 97.19 66 SER A O 1
ATOM 486 N N . MET A 1 67 ? 3.115 5.645 11.266 1 94.62 67 MET A N 1
ATOM 487 C CA . MET A 1 67 ? 2.199 6.543 11.961 1 94.62 67 MET A CA 1
ATOM 488 C C . MET A 1 67 ? 0.75 6.215 11.617 1 94.62 67 MET A C 1
ATOM 490 O O . MET A 1 67 ? -0.128 6.289 12.477 1 94.62 67 MET A O 1
ATOM 494 N N . MET A 1 68 ? 0.506 5.895 10.398 1 94.81 68 MET A N 1
ATOM 495 C CA . MET A 1 68 ? -0.852 5.547 9.992 1 94.81 68 MET A CA 1
ATOM 496 C C . MET A 1 68 ? -1.322 4.277 10.695 1 94.81 68 MET A C 1
ATOM 498 O O . MET A 1 68 ? -2.498 4.152 11.039 1 94.81 68 MET A O 1
ATOM 502 N N . ILE A 1 69 ? -0.397 3.309 10.883 1 96.44 69 ILE A N 1
ATOM 503 C CA . ILE A 1 69 ? -0.736 2.084 11.602 1 96.44 69 ILE A CA 1
ATOM 504 C C . ILE A 1 69 ? -1.055 2.412 13.055 1 96.44 69 ILE A C 1
ATOM 506 O O . ILE A 1 69 ? -2.066 1.958 13.594 1 96.44 69 ILE A O 1
ATOM 510 N N . VAL A 1 70 ? -0.251 3.217 13.664 1 96.19 70 VAL A N 1
ATOM 511 C CA . VAL A 1 70 ? -0.469 3.609 15.047 1 96.19 70 VAL A CA 1
ATOM 512 C C . VAL A 1 70 ? -1.81 4.328 15.18 1 96.19 70 VAL A C 1
ATOM 514 O O . VAL A 1 70 ? -2.6 4.023 16.078 1 96.19 70 VAL A O 1
ATOM 517 N N . ASN A 1 71 ? -2.062 5.23 14.281 1 94 71 ASN A N 1
ATOM 518 C CA . ASN A 1 71 ? -3.322 5.965 14.289 1 94 71 ASN A CA 1
ATOM 519 C C . ASN A 1 71 ? -4.516 5.035 14.102 1 94 71 ASN A C 1
ATOM 521 O O . ASN A 1 71 ? -5.582 5.262 14.672 1 94 71 ASN A O 1
ATOM 525 N N . ALA A 1 72 ? -4.344 4.07 13.234 1 93.75 72 ALA A N 1
ATOM 526 C CA . ALA A 1 72 ? -5.41 3.096 13.016 1 93.75 72 ALA A CA 1
ATOM 527 C C . ALA A 1 72 ? -5.758 2.361 14.305 1 93.75 72 ALA A C 1
ATOM 529 O O . ALA A 1 72 ? -6.934 2.176 14.625 1 93.75 72 ALA A O 1
ATOM 530 N N . TYR A 1 73 ? -4.75 1.927 15.047 1 94.81 73 TYR A N 1
ATOM 531 C CA . TYR A 1 73 ? -4.992 1.235 16.312 1 94.81 73 TYR A CA 1
ATOM 532 C C . TYR A 1 73 ? -5.695 2.148 17.312 1 94.81 73 TYR A C 1
ATOM 534 O O . TYR A 1 73 ? -6.59 1.709 18.031 1 94.81 73 TYR A O 1
ATOM 542 N N . LEU A 1 74 ? -5.34 3.365 17.328 1 93.19 74 LEU A N 1
ATOM 543 C CA . LEU A 1 74 ? -5.992 4.324 18.219 1 93.19 74 LEU A CA 1
ATOM 544 C C . LEU A 1 74 ? -7.461 4.492 17.844 1 93.19 74 LEU A C 1
ATOM 546 O O . LEU A 1 74 ? -8.328 4.5 18.719 1 93.19 74 LEU A O 1
ATOM 550 N N . GLY A 1 75 ? -7.707 4.605 16.578 1 90.31 75 GLY A N 1
ATOM 551 C CA . GLY A 1 75 ? -9.078 4.727 16.109 1 90.31 75 GLY A CA 1
ATOM 552 C C . GLY A 1 75 ? -9.922 3.498 16.406 1 90.31 75 GLY A C 1
ATOM 553 O O . GLY A 1 75 ? -11.031 3.613 16.922 1 90.31 75 GLY A O 1
ATOM 554 N N . LEU A 1 76 ? -9.367 2.33 16.156 1 90.06 76 LEU A N 1
ATOM 555 C CA . LEU A 1 76 ? -10.102 1.076 16.312 1 90.06 76 LEU A CA 1
ATOM 556 C C . LEU A 1 76 ? -10.297 0.748 17.797 1 90.06 76 LEU A C 1
ATOM 558 O O . LEU A 1 76 ? -11.227 0.023 18.156 1 90.06 76 LEU A O 1
ATOM 562 N N . SER A 1 77 ? -9.445 1.299 18.625 1 91.69 77 SER A N 1
ATOM 563 C CA . SER A 1 77 ? -9.578 1.056 20.047 1 91.69 77 SER A CA 1
ATOM 564 C C . SER A 1 77 ? -10.609 1.987 20.672 1 91.69 77 SER A C 1
ATOM 566 O O . SER A 1 77 ? -11 1.8 21.828 1 91.69 77 SER A O 1
ATOM 568 N N . GLY A 1 78 ? -11.031 3.045 19.938 1 88.19 78 GLY A N 1
ATOM 569 C CA . GLY A 1 78 ? -12.023 3.982 20.438 1 88.19 78 GLY A CA 1
ATOM 570 C C . GLY A 1 78 ? -11.414 5.199 21.109 1 88.19 78 GLY A C 1
ATOM 571 O O . GLY A 1 78 ? -12.125 6.016 21.703 1 88.19 78 GLY A O 1
ATOM 572 N N . PHE A 1 79 ? -10.188 5.383 20.969 1 91.38 79 PHE A N 1
ATOM 573 C CA . PHE A 1 79 ? -9.477 6.457 21.656 1 91.38 79 PHE A CA 1
ATOM 574 C C . PHE A 1 79 ? -10.023 7.816 21.234 1 91.38 79 PHE A C 1
ATOM 576 O O . PHE A 1 79 ? -10.305 8.664 22.094 1 91.38 79 PHE A O 1
ATOM 583 N N . PHE A 1 80 ? -10.211 8.039 20.016 1 87.88 80 PHE A N 1
ATOM 584 C CA . PHE A 1 80 ? -10.617 9.344 19.516 1 87.88 80 PHE A CA 1
ATOM 585 C C . PHE A 1 80 ? -12.039 9.672 19.953 1 87.88 80 PHE A C 1
ATOM 587 O O . PHE A 1 80 ? -12.344 10.82 20.297 1 87.88 80 PHE A O 1
ATOM 594 N N . GLN A 1 81 ? -12.797 8.711 19.938 1 84.06 81 GLN A N 1
ATOM 595 C CA . GLN A 1 81 ? -14.164 8.914 20.391 1 84.06 81 GLN A CA 1
ATOM 596 C C . GLN A 1 81 ? -14.203 9.297 21.859 1 84.06 81 GLN A C 1
ATOM 598 O O . GLN A 1 81 ? -14.945 10.195 22.266 1 84.06 81 GLN A O 1
ATOM 603 N N . ILE A 1 82 ? -13.445 8.57 22.625 1 87.69 82 ILE A N 1
ATOM 604 C CA . ILE A 1 82 ? -13.383 8.852 24.062 1 87.69 82 ILE A CA 1
ATOM 605 C C . ILE A 1 82 ? -12.859 10.273 24.281 1 87.69 82 ILE A C 1
ATOM 607 O O . ILE A 1 82 ? -13.391 11.016 25.109 1 87.69 82 ILE A O 1
ATOM 611 N N . ALA A 1 83 ? -11.922 10.609 23.484 1 88.06 83 ALA A N 1
ATOM 612 C CA . ALA A 1 83 ? -11.328 11.938 23.625 1 88.06 83 ALA A CA 1
ATOM 613 C C . ALA A 1 83 ? -12.344 13.031 23.312 1 88.06 83 ALA A C 1
ATOM 615 O O . ALA A 1 83 ? -12.477 14 24.062 1 88.06 83 ALA A O 1
ATOM 616 N N . VAL A 1 84 ? -13.07 12.891 22.297 1 79.88 84 VAL A N 1
ATOM 617 C CA . VAL A 1 84 ? -14.031 13.898 21.875 1 79.88 84 VAL A CA 1
ATOM 618 C C . VAL A 1 84 ? -15.18 13.977 22.875 1 79.88 84 VAL A C 1
ATOM 620 O O . VAL A 1 84 ? -15.617 15.07 23.234 1 79.88 84 VAL A O 1
ATOM 623 N N . VAL A 1 85 ? -15.672 12.859 23.281 1 81.69 85 VAL A N 1
ATOM 624 C CA . VAL A 1 85 ? -16.781 12.82 24.234 1 81.69 85 VAL A CA 1
ATOM 625 C C . VAL A 1 85 ? -16.344 13.469 25.547 1 81.69 85 VAL A C 1
ATOM 627 O O . VAL A 1 85 ? -17.125 14.188 26.188 1 81.69 85 VAL A O 1
ATOM 630 N N . THR A 1 86 ? -15.18 13.125 25.953 1 85.25 86 THR A N 1
ATOM 631 C CA . THR A 1 86 ? -14.664 13.719 27.188 1 85.25 86 THR A CA 1
ATOM 632 C C . THR A 1 86 ? -14.625 15.242 27.078 1 85.25 86 THR A C 1
ATOM 634 O O . THR A 1 86 ? -14.984 15.938 28.031 1 85.25 86 THR A O 1
ATOM 637 N N . VAL A 1 87 ? -14.266 15.727 25.938 1 83.62 87 VAL A N 1
ATOM 638 C CA . VAL A 1 87 ? -14.18 17.172 25.688 1 83.62 87 VAL A CA 1
ATOM 639 C C . VAL A 1 87 ? -15.57 17.781 25.766 1 83.62 87 VAL A C 1
ATOM 641 O O . VAL A 1 87 ? -15.75 18.859 26.359 1 83.62 87 VAL A O 1
ATOM 644 N N . VAL A 1 88 ? -16.453 17.156 25.203 1 78.5 88 VAL A N 1
ATOM 645 C CA . VAL A 1 88 ? -17.828 17.656 25.172 1 78.5 88 VAL A CA 1
ATOM 646 C C . VAL A 1 88 ? -18.391 17.703 26.594 1 78.5 88 VAL A C 1
ATOM 648 O O . VAL A 1 88 ? -19.125 18.641 26.938 1 78.5 88 VAL A O 1
ATOM 651 N N . ARG A 1 89 ? -18.047 16.75 27.359 1 80.25 89 ARG A N 1
ATOM 652 C CA . ARG A 1 89 ? -18.562 16.688 28.734 1 80.25 89 ARG A CA 1
ATOM 653 C C . ARG A 1 89 ? -18.047 17.844 29.562 1 80.25 89 ARG A C 1
ATOM 655 O O . ARG A 1 89 ? -18.75 18.328 30.469 1 80.25 89 ARG A O 1
ATOM 662 N N . PHE A 1 90 ? -16.938 18.312 29.141 1 83.19 90 PHE A N 1
ATOM 663 C CA . PHE A 1 90 ? -16.328 19.375 29.922 1 83.19 90 PHE A CA 1
ATOM 664 C C . PHE A 1 90 ? -16.734 20.75 29.375 1 83.19 90 PHE A C 1
ATOM 666 O O . PHE A 1 90 ? -16.5 21.766 30.016 1 83.19 90 PHE A O 1
ATOM 673 N N . SER A 1 91 ? -17.312 20.906 28.172 1 84.88 91 SER A N 1
ATOM 674 C CA . SER A 1 91 ? -17.562 22.172 27.5 1 84.88 91 SER A CA 1
ATOM 675 C C . SER A 1 91 ? -18.719 22.922 28.141 1 84.88 91 SER A C 1
ATOM 677 O O . SER A 1 91 ? -18.688 24.156 28.25 1 84.88 91 SER A O 1
ATOM 679 N N . GLY A 1 92 ? -19.812 22.406 28.609 1 84.25 92 GLY A N 1
ATOM 680 C CA . GLY A 1 92 ? -20.922 22.891 29.406 1 84.25 92 GLY A CA 1
ATOM 681 C C . GLY A 1 92 ? -21.672 24.031 28.766 1 84.25 92 GLY A C 1
ATOM 682 O O . GLY A 1 92 ? -22.656 24.531 29.297 1 84.25 92 GLY A O 1
ATOM 683 N N . SER A 1 93 ? -21.156 24.688 27.75 1 92.31 93 SER A N 1
ATOM 684 C CA . SER A 1 93 ? -21.797 25.797 27.047 1 92.31 93 SER A CA 1
ATOM 685 C C . SER A 1 93 ? -21.375 25.844 25.578 1 92.31 93 SER A C 1
ATOM 687 O O . SER A 1 93 ? -20.422 25.172 25.188 1 92.31 93 SER A O 1
ATOM 689 N N . PRO A 1 94 ? -22.141 26.594 24.812 1 93.69 94 PRO A N 1
ATOM 690 C CA . PRO A 1 94 ? -21.75 26.719 23.406 1 93.69 94 PRO A CA 1
ATOM 691 C C . PRO A 1 94 ? -20.344 27.297 23.234 1 93.69 94 PRO A C 1
ATOM 693 O O . PRO A 1 94 ? -19.578 26.797 22.406 1 93.69 94 PRO A O 1
ATOM 696 N N . TRP A 1 95 ? -20.062 28.25 24.047 1 95.69 95 TRP A N 1
ATOM 697 C CA . TRP A 1 95 ? -18.734 28.812 24.016 1 95.69 95 TRP A CA 1
ATOM 698 C C . TRP A 1 95 ? -17.688 27.797 24.453 1 95.69 95 TRP A C 1
ATOM 700 O O . TRP A 1 95 ? -16.641 27.656 23.828 1 95.69 95 TRP A O 1
ATOM 710 N N . GLY A 1 96 ? -18 27.156 25.516 1 94.19 96 GLY A N 1
ATOM 711 C CA . GLY A 1 96 ? -17.109 26.109 26 1 94.19 96 GLY A CA 1
ATOM 712 C C . GLY A 1 96 ? -16.875 25.016 24.969 1 94.19 96 GLY A C 1
ATOM 713 O O . GLY A 1 96 ? -15.758 24.516 24.828 1 94.19 96 GLY A O 1
ATOM 714 N N . LEU A 1 97 ? -17.938 24.672 24.297 1 93.62 97 LEU A N 1
ATOM 715 C CA . LEU A 1 97 ? -17.828 23.641 23.266 1 93.62 97 LEU A CA 1
ATOM 716 C C . LEU A 1 97 ? -16.891 24.078 22.156 1 93.62 97 LEU A C 1
ATOM 718 O O . LEU A 1 97 ? -16.047 23.297 21.703 1 93.62 97 LEU A O 1
ATOM 722 N N . LEU A 1 98 ? -16.969 25.297 21.75 1 96.12 98 LEU A N 1
ATOM 723 C CA . LEU A 1 98 ? -16.094 25.828 20.719 1 96.12 98 LEU A CA 1
ATOM 724 C C . LEU A 1 98 ? -14.641 25.797 21.156 1 96.12 98 LEU A C 1
ATOM 726 O O . LEU A 1 98 ? -13.773 25.328 20.406 1 96.12 98 LEU A O 1
ATOM 730 N N . VAL A 1 99 ? -14.383 26.203 22.344 1 96 99 VAL A N 1
ATOM 731 C CA . VAL A 1 99 ? -13.023 26.312 22.875 1 96 99 VAL A CA 1
ATOM 732 C C . VAL A 1 99 ? -12.438 24.906 23.047 1 96 99 VAL A C 1
ATOM 734 O O . VAL A 1 99 ? -11.336 24.625 22.562 1 96 99 VAL A O 1
ATOM 737 N N . PHE A 1 100 ? -13.156 24.062 23.641 1 94.06 100 PHE A N 1
ATOM 738 C CA . PHE A 1 100 ? -12.625 22.75 23.984 1 94.06 100 PHE A CA 1
ATOM 739 C C . PHE A 1 100 ? -12.484 21.891 22.734 1 94.06 100 PHE A C 1
ATOM 741 O O . PHE A 1 100 ? -11.531 21.109 22.609 1 94.06 100 PHE A O 1
ATOM 748 N N . LEU A 1 101 ? -13.398 22 21.828 1 93.38 101 LEU A N 1
ATOM 749 C CA . LEU A 1 101 ? -13.281 21.281 20.562 1 93.38 101 LEU A CA 1
ATOM 750 C C . LEU A 1 101 ? -12.055 21.75 19.781 1 93.38 101 LEU A C 1
ATOM 752 O O . LEU A 1 101 ? -11.336 20.922 19.203 1 93.38 101 LEU A O 1
ATOM 756 N N . THR A 1 102 ? -11.906 23.047 19.781 1 95.75 102 THR A N 1
ATOM 757 C CA . THR A 1 102 ? -10.758 23.625 19.078 1 95.75 102 THR A CA 1
ATOM 758 C C . THR A 1 102 ? -9.453 23.125 19.703 1 95.75 102 THR A C 1
ATOM 760 O O . THR A 1 102 ? -8.578 22.625 18.984 1 95.75 102 THR A O 1
ATOM 763 N N . VAL A 1 103 ? -9.336 23.203 20.953 1 95.12 103 VAL A N 1
ATOM 764 C CA . VAL A 1 103 ? -8.094 22.875 21.656 1 95.12 103 VAL A CA 1
ATOM 765 C C . VAL A 1 103 ? -7.84 21.359 21.578 1 95.12 103 VAL A C 1
ATOM 767 O O . VAL A 1 103 ? -6.727 20.938 21.281 1 95.12 103 VAL A O 1
ATOM 770 N N . ALA A 1 104 ? -8.844 20.594 21.781 1 93.75 104 ALA A N 1
ATOM 771 C CA . ALA A 1 104 ? -8.688 19.141 21.75 1 93.75 104 ALA A CA 1
ATOM 772 C C . ALA A 1 104 ? -8.32 18.656 20.344 1 93.75 104 ALA A C 1
ATOM 774 O O . ALA A 1 104 ? -7.422 17.828 20.188 1 93.75 104 ALA A O 1
ATOM 775 N N . THR A 1 105 ? -9.016 19.188 19.406 1 93.81 105 THR A N 1
ATOM 776 C CA . THR A 1 105 ? -8.719 18.812 18.031 1 93.81 105 THR A CA 1
ATOM 777 C C . THR A 1 105 ? -7.301 19.25 17.641 1 93.81 105 THR A C 1
ATOM 779 O O . THR A 1 105 ? -6.574 18.5 16.984 1 93.81 105 THR A O 1
ATOM 782 N N . GLY A 1 106 ? -6.957 20.406 18.047 1 95.31 106 GLY A N 1
ATOM 783 C CA . GLY A 1 106 ? -5.617 20.906 17.797 1 95.31 106 GLY A CA 1
ATOM 784 C C . GLY A 1 106 ? -4.531 20.031 18.406 1 95.31 106 GLY A C 1
ATOM 785 O O . GLY A 1 106 ? -3.57 19.656 17.734 1 95.31 106 GLY A O 1
ATOM 786 N N . ILE A 1 107 ? -4.699 19.703 19.625 1 94.69 107 ILE A N 1
ATOM 787 C CA . ILE A 1 107 ? -3.711 18.906 20.344 1 94.69 107 ILE A CA 1
ATOM 788 C C . ILE A 1 107 ? -3.615 17.516 19.734 1 94.69 107 ILE A C 1
ATOM 790 O O . ILE A 1 107 ? -2.518 17.016 19.484 1 94.69 107 ILE A O 1
ATOM 794 N N . LEU A 1 108 ? -4.73 16.953 19.469 1 93.94 108 LEU A N 1
ATOM 795 C CA . LEU A 1 108 ? -4.746 15.602 18.891 1 93.94 108 LEU A CA 1
ATOM 796 C C . LEU A 1 108 ? -4.168 15.602 17.484 1 93.94 108 LEU A C 1
ATOM 798 O O . LEU A 1 108 ? -3.484 14.656 17.094 1 93.94 108 LEU A O 1
ATOM 802 N N . SER A 1 109 ? -4.457 16.609 16.766 1 94.38 109 SER A N 1
ATOM 803 C CA . SER A 1 109 ? -3.947 16.719 15.398 1 94.38 109 SER A CA 1
ATOM 804 C C . SER A 1 109 ? -2.434 16.906 15.383 1 94.38 109 SER A C 1
ATOM 806 O O . SER A 1 109 ? -1.762 16.5 14.43 1 94.38 109 SER A O 1
ATOM 808 N N . ALA A 1 110 ? -1.895 17.531 16.406 1 94.38 110 ALA A N 1
ATOM 809 C CA . ALA A 1 110 ? -0.453 17.719 16.531 1 94.38 110 ALA A CA 1
ATOM 810 C C . ALA A 1 110 ? 0.278 16.391 16.641 1 94.38 110 ALA A C 1
ATOM 812 O O . ALA A 1 110 ? 1.416 16.266 16.188 1 94.38 110 ALA A O 1
ATOM 813 N N . VAL A 1 111 ? -0.444 15.445 17.188 1 90.56 111 VAL A N 1
ATOM 814 C CA . VAL A 1 111 ? 0.259 14.211 17.516 1 90.56 111 VAL A CA 1
ATOM 815 C C . VAL A 1 111 ? -0.171 13.102 16.562 1 90.56 111 VAL A C 1
ATOM 817 O O . VAL A 1 111 ? 0.587 12.164 16.312 1 90.56 111 VAL A O 1
ATOM 820 N N . PHE A 1 112 ? -1.43 13.312 16.188 1 87.5 112 PHE A N 1
ATOM 821 C CA . PHE A 1 112 ? -1.989 12.266 15.336 1 87.5 112 PHE A CA 1
ATOM 822 C C . PHE A 1 112 ? -2.379 12.82 13.977 1 87.5 112 PHE A C 1
ATOM 824 O O . PHE A 1 112 ? -2.467 14.039 13.797 1 87.5 112 PHE A O 1
ATOM 831 N N . LEU A 1 113 ? -1.981 12.312 12.836 1 81.44 113 LEU A N 1
ATOM 832 C CA . LEU A 1 113 ? -2.184 12.781 11.469 1 81.44 113 LEU A CA 1
ATOM 833 C C . LEU A 1 113 ? -3.477 13.578 11.352 1 81.44 113 LEU A C 1
ATOM 835 O O . LEU A 1 113 ? -4.539 13.109 11.758 1 81.44 113 LEU A O 1
ATOM 839 N N . ASN A 1 114 ? -3.469 14.719 10.766 1 86.25 114 ASN A N 1
ATOM 840 C CA . ASN A 1 114 ? -4.551 15.695 10.727 1 86.25 114 ASN A CA 1
ATOM 841 C C . ASN A 1 114 ? -5.773 15.148 9.992 1 86.25 114 ASN A C 1
ATOM 843 O O . ASN A 1 114 ? -6.902 15.32 10.453 1 86.25 114 ASN A O 1
ATOM 847 N N . ASP A 1 115 ? -5.602 14.344 8.992 1 84 115 ASP A N 1
ATOM 848 C CA . ASP A 1 115 ? -6.738 13.852 8.227 1 84 115 ASP A CA 1
ATOM 849 C C . ASP A 1 115 ? -7.57 12.867 9.047 1 84 115 ASP A C 1
ATOM 851 O O . ASP A 1 115 ? -8.797 12.859 8.953 1 84 115 ASP A O 1
ATOM 855 N N . THR A 1 116 ? -6.961 12.102 9.766 1 80.25 116 THR A N 1
ATOM 856 C CA . THR A 1 116 ? -7.645 11.125 10.609 1 80.25 116 THR A CA 1
ATOM 857 C C . THR A 1 116 ? -8.547 11.828 11.617 1 80.25 116 THR A C 1
ATOM 859 O O . THR A 1 116 ? -9.672 11.391 11.859 1 80.25 116 THR A O 1
ATOM 862 N N . LEU A 1 117 ? -8.094 12.875 12.125 1 84.94 117 LEU A N 1
ATOM 863 C CA . LEU A 1 117 ? -8.852 13.602 13.141 1 84.94 117 LEU A CA 1
ATOM 864 C C . LEU A 1 117 ? -10.086 14.258 12.531 1 84.94 117 LEU A C 1
ATOM 866 O O . LEU A 1 117 ? -11.156 14.273 13.141 1 84.94 117 LEU A O 1
ATOM 870 N N . ALA A 1 118 ? -9.883 14.789 11.359 1 87.88 118 ALA A N 1
ATOM 871 C CA . ALA A 1 118 ? -11.031 15.391 10.68 1 87.88 118 ALA A CA 1
ATOM 872 C C . ALA A 1 118 ? -12.117 14.344 10.406 1 87.88 118 ALA A C 1
ATOM 874 O O . ALA A 1 118 ? -13.305 14.609 10.586 1 87.88 118 ALA A O 1
ATOM 875 N N . LEU A 1 119 ? -11.742 13.219 10.094 1 85.12 119 LEU A N 1
ATOM 876 C CA . LEU A 1 119 ? -12.664 12.141 9.75 1 85.12 119 LEU A CA 1
ATOM 877 C C . LEU A 1 119 ? -13.461 11.695 10.969 1 85.12 119 LEU A C 1
ATOM 879 O O . LEU A 1 119 ? -14.641 11.344 10.852 1 85.12 119 LEU A O 1
ATOM 883 N N . VAL A 1 120 ? -12.867 11.734 12.078 1 83.75 120 VAL A N 1
ATOM 884 C CA . VAL A 1 120 ? -13.484 11.172 13.273 1 83.75 120 VAL A CA 1
ATOM 885 C C . VAL A 1 120 ? -14.289 12.258 14 1 83.75 120 VAL A C 1
ATOM 887 O O . VAL A 1 120 ? -15.406 12.008 14.461 1 83.75 120 VAL A O 1
ATOM 890 N N . THR A 1 121 ? -13.789 13.414 14.047 1 88 121 THR A N 1
ATOM 891 C CA . THR A 1 121 ? -14.375 14.461 14.875 1 88 121 THR A CA 1
ATOM 892 C C . THR A 1 121 ? -15.57 15.102 14.164 1 88 121 THR A C 1
ATOM 894 O O . THR A 1 121 ? -16.516 15.539 14.82 1 88 121 THR A O 1
ATOM 897 N N . THR A 1 122 ? -15.586 15.047 12.859 1 90.56 122 THR A N 1
ATOM 898 C CA . THR A 1 122 ? -16.625 15.758 12.117 1 90.56 122 THR A CA 1
ATOM 899 C C . THR A 1 122 ? -17.984 15.133 12.367 1 90.56 122 THR A C 1
ATOM 901 O O . THR A 1 122 ? -18.922 15.82 12.781 1 90.56 122 THR A O 1
ATOM 904 N N . PRO A 1 123 ? -18.094 13.844 12.188 1 87.62 123 PRO A N 1
ATOM 905 C CA . PRO A 1 123 ? -19.406 13.258 12.453 1 87.62 123 PRO A CA 1
ATOM 906 C C . PRO A 1 123 ? -19.844 13.398 13.914 1 87.62 123 PRO A C 1
ATOM 908 O O . PRO A 1 123 ? -21.016 13.578 14.195 1 87.62 123 PRO A O 1
ATOM 911 N N . LEU A 1 124 ? -18.984 13.305 14.742 1 86.25 124 LEU A N 1
ATOM 912 C CA . LEU A 1 124 ? -19.281 13.445 16.156 1 86.25 124 LEU A CA 1
ATOM 913 C C . LEU A 1 124 ? -19.75 14.859 16.484 1 86.25 124 LEU A C 1
ATOM 915 O O . LEU A 1 124 ? -20.688 15.039 17.266 1 86.25 124 LEU A O 1
ATOM 919 N N . THR A 1 125 ? -19.109 15.781 15.945 1 90.06 125 THR A N 1
ATOM 920 C CA . THR A 1 125 ? -19.484 17.172 16.156 1 90.06 125 THR A CA 1
ATOM 921 C C . THR A 1 125 ? -20.875 17.453 15.594 1 90.06 125 THR A C 1
ATOM 923 O O . THR A 1 125 ? -21.672 18.156 16.203 1 90.06 125 THR A O 1
ATOM 926 N N . LEU A 1 126 ? -21.172 16.859 14.5 1 90.62 126 LEU A N 1
ATOM 927 C CA . LEU A 1 126 ? -22.484 17.016 13.898 1 90.62 126 LEU A CA 1
ATOM 928 C C . LEU A 1 126 ? -23.562 16.422 14.805 1 90.62 126 LEU A C 1
ATOM 930 O O . LEU A 1 126 ? -24.625 17.031 15 1 90.62 126 LEU A O 1
ATOM 934 N N . ARG A 1 127 ? -23.281 15.344 15.312 1 86.94 127 ARG A N 1
ATOM 935 C CA . ARG A 1 127 ? -24.234 14.695 16.203 1 86.94 127 ARG A CA 1
ATOM 936 C C . ARG A 1 127 ? -24.438 15.516 17.469 1 86.94 127 ARG A C 1
ATOM 938 O O . ARG A 1 127 ? -25.578 15.695 17.922 1 86.94 127 ARG A O 1
ATOM 945 N N . ILE A 1 128 ? -23.438 16 18.016 1 86.94 128 ILE A N 1
ATOM 946 C CA . ILE A 1 128 ? -23.484 16.766 19.266 1 86.94 128 ILE A CA 1
ATOM 947 C C . ILE A 1 128 ? -24.266 18.062 19.047 1 86.94 128 ILE A C 1
ATOM 949 O O . ILE A 1 128 ? -25.125 18.406 19.844 1 86.94 128 ILE A O 1
ATOM 953 N N . THR A 1 129 ? -23.953 18.719 18.016 1 89.88 129 THR A N 1
ATOM 954 C CA . THR A 1 129 ? -24.625 19.984 17.734 1 89.88 129 THR A CA 1
ATOM 955 C C . THR A 1 129 ? -26.109 19.766 17.438 1 89.88 129 THR A C 1
ATOM 957 O O . THR A 1 129 ? -26.953 20.594 17.797 1 89.88 129 THR A O 1
ATOM 960 N N . HIS A 1 130 ? -26.344 18.672 16.828 1 88.31 130 HIS A N 1
ATOM 961 C CA . HIS A 1 130 ? -27.734 18.328 16.547 1 88.31 130 HIS A CA 1
ATOM 962 C C . HIS A 1 130 ? -28.531 18.109 17.844 1 88.31 130 HIS A C 1
ATOM 964 O O . HIS A 1 130 ? -29.625 18.656 18.016 1 88.31 130 HIS A O 1
ATOM 970 N N . VAL A 1 131 ? -28 17.375 18.703 1 84.62 131 VAL A N 1
ATOM 971 C CA . VAL A 1 131 ? -28.672 17.047 19.953 1 84.62 131 VAL A CA 1
ATOM 972 C C . VAL A 1 131 ? -28.844 18.297 20.797 1 84.62 131 VAL A C 1
ATOM 974 O O . VAL A 1 131 ? -29.859 18.438 21.5 1 84.62 131 VAL A O 1
ATOM 977 N N . LEU A 1 132 ? -27.953 19.188 20.688 1 87.5 132 LEU A N 1
ATOM 978 C CA . LEU A 1 132 ? -27.984 20.391 21.531 1 87.5 132 LEU A CA 1
ATOM 979 C C . LEU A 1 132 ? -28.734 21.516 20.844 1 87.5 132 LEU A C 1
ATOM 981 O O . LEU A 1 132 ? -28.953 22.578 21.438 1 87.5 132 LEU A O 1
ATOM 985 N N . GLY A 1 133 ? -29.047 21.281 19.625 1 88.81 133 GLY A N 1
ATOM 986 C CA . GLY A 1 133 ? -29.75 22.297 18.859 1 88.81 133 GLY A CA 1
ATOM 987 C C . GLY A 1 133 ? -28.891 23.5 18.516 1 88.81 133 GLY A C 1
ATOM 988 O O . GLY A 1 133 ? -29.359 24.641 18.516 1 88.81 133 GLY A O 1
ATOM 989 N N . LEU A 1 134 ? -27.703 23.297 18.328 1 91.5 134 LEU A N 1
ATOM 990 C CA . LEU A 1 134 ? -26.766 24.359 17.984 1 91.5 134 LEU A CA 1
ATOM 991 C C . LEU A 1 134 ? -26.516 24.406 16.484 1 91.5 134 LEU A C 1
ATOM 993 O O . LEU A 1 134 ? -26.672 23.391 15.797 1 91.5 134 LEU A O 1
ATOM 997 N N . ASN A 1 135 ? -26.156 25.578 16.031 1 92.12 135 ASN A N 1
ATOM 998 C CA . ASN A 1 135 ? -25.656 25.703 14.672 1 92.12 135 ASN A CA 1
ATOM 999 C C . ASN A 1 135 ? -24.312 25 14.508 1 92.12 135 ASN A C 1
ATOM 1001 O O . ASN A 1 135 ? -23.312 25.375 15.125 1 92.12 135 ASN A O 1
ATOM 1005 N N . PRO A 1 136 ? -24.219 24.016 13.625 1 93.31 136 PRO A N 1
ATOM 1006 C CA . PRO A 1 136 ? -23 23.203 13.531 1 93.31 136 PRO A CA 1
ATOM 1007 C C . PRO A 1 136 ? -21.875 23.938 12.789 1 93.31 136 PRO A C 1
ATOM 1009 O O . PRO A 1 136 ? -20.703 23.547 12.898 1 93.31 136 PRO A O 1
ATOM 1012 N N . VAL A 1 137 ? -22.125 24.969 12.07 1 92 137 VAL A N 1
ATOM 1013 C CA . VAL A 1 137 ? -21.219 25.578 11.109 1 92 137 VAL A CA 1
ATOM 1014 C C . VAL A 1 137 ? -19.969 26.078 11.828 1 92 137 VAL A C 1
ATOM 1016 O O . VAL A 1 137 ? -18.844 25.719 11.469 1 92 137 VAL A O 1
ATOM 1019 N N . PRO A 1 138 ? -20.141 26.875 12.883 1 94.44 138 PRO A N 1
ATOM 1020 C CA . PRO A 1 138 ? -18.938 27.375 13.547 1 94.44 138 PRO A CA 1
ATOM 1021 C C . PRO A 1 138 ? -18.078 26.266 14.164 1 94.44 138 PRO A C 1
ATOM 1023 O O . PRO A 1 138 ? -16.859 26.375 14.188 1 94.44 138 PRO A O 1
ATOM 1026 N N . TYR A 1 139 ? -18.688 25.219 14.57 1 94.44 139 TYR A N 1
ATOM 1027 C CA . TYR A 1 139 ? -17.953 24.125 15.195 1 94.44 139 TYR A CA 1
ATOM 1028 C C . TYR A 1 139 ? -17.234 23.281 14.141 1 94.44 139 TYR A C 1
ATOM 1030 O O . TYR A 1 139 ? -16.125 22.781 14.383 1 94.44 139 TYR A O 1
ATOM 1038 N N . LEU A 1 140 ? -17.844 23.141 13.016 1 93.75 140 LEU A N 1
ATOM 1039 C CA . LEU A 1 140 ? -17.203 22.422 11.914 1 93.75 140 LEU A CA 1
ATOM 1040 C C . LEU A 1 140 ? -16 23.203 11.383 1 93.75 140 LEU A C 1
ATOM 1042 O O . LEU A 1 140 ? -14.961 22.625 11.062 1 93.75 140 LEU A O 1
ATOM 1046 N N . LEU A 1 141 ? -16.219 24.5 11.297 1 94.12 141 LEU A N 1
ATOM 1047 C CA . LEU A 1 141 ? -15.109 25.359 10.898 1 94.12 141 LEU A CA 1
ATOM 1048 C C . LEU A 1 141 ? -13.977 25.281 11.922 1 94.12 141 LEU A C 1
ATOM 1050 O O . LEU A 1 141 ? -12.805 25.281 11.547 1 94.12 141 LEU A O 1
ATOM 1054 N N . ALA A 1 142 ? -14.367 25.188 13.148 1 95.31 142 ALA A N 1
ATOM 1055 C CA . ALA A 1 142 ? -13.383 25.078 14.219 1 95.31 142 ALA A CA 1
ATOM 1056 C C . ALA A 1 142 ? -12.555 23.797 14.086 1 95.31 142 ALA A C 1
ATOM 1058 O O . ALA A 1 142 ? -11.344 23.828 14.281 1 95.31 142 ALA A O 1
ATOM 1059 N N . ILE A 1 143 ? -13.18 22.781 13.758 1 93.88 143 ILE A N 1
ATOM 1060 C CA . ILE A 1 143 ? -12.492 21.5 13.617 1 93.88 143 ILE A CA 1
ATOM 1061 C C . ILE A 1 143 ? -11.555 21.547 12.406 1 93.88 143 ILE A C 1
ATOM 1063 O O . ILE A 1 143 ? -10.398 21.125 12.5 1 93.88 143 ILE A O 1
ATOM 1067 N N . ALA A 1 144 ? -12.031 22.016 11.32 1 93.38 144 ALA A N 1
ATOM 1068 C CA . ALA A 1 144 ? -11.227 22.109 10.109 1 93.38 144 ALA A CA 1
ATOM 1069 C C . ALA A 1 144 ? -9.992 22.969 10.336 1 93.38 144 ALA A C 1
ATOM 1071 O O . ALA A 1 144 ? -8.875 22.562 10.016 1 93.38 144 ALA A O 1
ATOM 1072 N N . GLY A 1 145 ? -10.219 24.094 10.898 1 96 145 GLY A N 1
ATOM 1073 C CA . GLY A 1 145 ? -9.117 25.016 11.172 1 96 145 GLY A CA 1
ATOM 1074 C C . GLY A 1 145 ? -8.148 24.484 12.219 1 96 145 GLY A C 1
ATOM 1075 O O . GLY A 1 145 ? -6.934 24.594 12.047 1 96 145 GLY A O 1
ATOM 1076 N N . ALA A 1 146 ? -8.695 23.938 13.258 1 96.31 146 ALA A N 1
ATOM 1077 C CA . ALA A 1 146 ? -7.891 23.469 14.383 1 96.31 146 ALA A CA 1
ATOM 1078 C C . ALA A 1 146 ? -7.02 22.281 13.969 1 96.31 146 ALA A C 1
ATOM 1080 O O . ALA A 1 146 ? -5.898 22.125 14.453 1 96.31 146 ALA A O 1
ATOM 1081 N N . THR A 1 147 ? -7.531 21.484 13.125 1 95.44 147 THR A N 1
ATOM 1082 C CA . THR A 1 147 ? -6.766 20.344 12.617 1 95.44 147 THR A CA 1
ATOM 1083 C C . THR A 1 147 ? -5.512 20.828 11.891 1 95.44 147 THR A C 1
ATOM 1085 O O . THR A 1 147 ? -4.422 20.297 12.102 1 95.44 147 THR A O 1
ATOM 1088 N N . ASN A 1 148 ? -5.641 21.812 11.117 1 95.88 148 ASN A N 1
ATOM 1089 C CA . ASN A 1 148 ? -4.512 22.375 10.375 1 95.88 148 ASN A CA 1
ATOM 1090 C C . ASN A 1 148 ? -3.57 23.156 11.289 1 95.88 148 ASN A C 1
ATOM 1092 O O . ASN A 1 148 ? -2.355 22.953 11.25 1 95.88 148 ASN A O 1
ATOM 1096 N N . ILE A 1 149 ? -4.148 23.984 12.094 1 97.62 149 ILE A N 1
ATOM 1097 C CA . ILE A 1 149 ? -3.34 24.828 12.969 1 97.62 149 ILE A CA 1
ATOM 1098 C C . ILE A 1 149 ? -2.598 23.969 13.984 1 97.62 149 ILE A C 1
ATOM 1100 O O . ILE A 1 149 ? -1.398 24.141 14.211 1 97.62 149 ILE A O 1
ATOM 1104 N N . GLY A 1 150 ? -3.312 23.062 14.539 1 97.12 150 GLY A N 1
ATOM 1105 C CA . GLY A 1 150 ? -2.715 22.188 15.539 1 97.12 150 GLY A CA 1
ATOM 1106 C C . GLY A 1 150 ? -1.615 21.297 14.984 1 97.12 150 GLY A C 1
ATOM 1107 O O . GLY A 1 150 ? -0.61 21.047 15.656 1 97.12 150 GLY A O 1
ATOM 1108 N N . SER A 1 151 ? -1.718 20.859 13.797 1 96.94 151 SER A N 1
ATOM 1109 C CA . SER A 1 151 ? -0.797 19.891 13.211 1 96.94 151 SER A CA 1
ATOM 1110 C C . SER A 1 151 ? 0.544 20.531 12.875 1 96.94 151 SER A C 1
ATOM 1112 O O . SER A 1 151 ? 1.525 19.828 12.609 1 96.94 151 SER A O 1
ATOM 1114 N N . VAL A 1 152 ? 0.638 21.875 12.922 1 97.44 152 VAL A N 1
ATOM 1115 C CA . VAL A 1 152 ? 1.888 22.578 12.633 1 97.44 152 VAL A CA 1
ATOM 1116 C C . VAL A 1 152 ? 2.883 22.344 13.766 1 97.44 152 VAL A C 1
ATOM 1118 O O . VAL A 1 152 ? 4.094 22.438 13.57 1 97.44 152 VAL A O 1
ATOM 1121 N N . ALA A 1 153 ? 2.436 21.875 14.891 1 97.69 153 ALA A N 1
ATOM 1122 C CA . ALA A 1 153 ? 3.174 21.922 16.156 1 97.69 153 ALA A CA 1
ATOM 1123 C C . ALA A 1 153 ? 4.285 20.875 16.172 1 97.69 153 ALA A C 1
ATOM 1125 O O . ALA A 1 153 ? 5.293 21.047 16.859 1 97.69 153 ALA A O 1
ATOM 1126 N N . THR A 1 154 ? 4.07 19.812 15.391 1 97.19 154 THR A N 1
ATOM 1127 C CA . THR A 1 154 ? 5.047 18.734 15.492 1 97.19 154 THR A CA 1
ATOM 1128 C C . THR A 1 154 ? 5.34 18.125 14.117 1 97.19 154 THR A C 1
ATOM 1130 O O . THR A 1 154 ? 4.633 18.422 13.148 1 97.19 154 THR A O 1
ATOM 1133 N N . LEU A 1 155 ? 6.422 17.281 14.094 1 96.44 155 LEU A N 1
ATOM 1134 C CA . LEU A 1 155 ? 6.836 16.625 12.859 1 96.44 155 LEU A CA 1
ATOM 1135 C C . LEU A 1 155 ? 5.863 15.516 12.484 1 96.44 155 LEU A C 1
ATOM 1137 O O . LEU A 1 155 ? 5.777 15.125 11.32 1 96.44 155 LEU A O 1
ATOM 1141 N N . SER A 1 156 ? 5.082 15.016 13.445 1 94.38 156 SER A N 1
ATOM 1142 C CA . SER A 1 156 ? 4.168 13.906 13.203 1 94.38 156 SER A CA 1
ATOM 1143 C C . SER A 1 156 ? 2.758 14.406 12.906 1 94.38 156 SER A C 1
ATOM 1145 O O . SER A 1 156 ? 1.859 13.609 12.617 1 94.38 156 SER A O 1
ATOM 1147 N N . GLY A 1 157 ? 2.551 15.695 12.914 1 94.5 157 GLY A N 1
ATOM 1148 C CA . GLY A 1 157 ? 1.209 16.25 12.859 1 94.5 157 GLY A CA 1
ATOM 1149 C C . GLY A 1 157 ? 0.571 16.125 11.484 1 94.5 157 GLY A C 1
ATOM 1150 O O . GLY A 1 157 ? -0.655 16.078 11.367 1 94.5 157 GLY A O 1
ATOM 1151 N N . ASN A 1 158 ? 1.382 16.156 10.492 1 94.81 158 ASN A N 1
ATOM 1152 C CA . ASN A 1 158 ? 0.888 16.062 9.125 1 94.81 158 ASN A CA 1
ATOM 1153 C C . ASN A 1 158 ? 1.963 15.523 8.18 1 94.81 158 ASN A C 1
ATOM 1155 O O . ASN A 1 158 ? 3.145 15.5 8.523 1 94.81 158 ASN A O 1
ATOM 1159 N N . PRO A 1 159 ? 1.567 15.055 7.016 1 93.25 159 PRO A N 1
ATOM 1160 C CA . PRO A 1 159 ? 2.518 14.43 6.094 1 93.25 159 PRO A CA 1
ATOM 1161 C C . PRO A 1 159 ? 3.607 15.391 5.625 1 93.25 159 PRO A C 1
ATOM 1163 O O . PRO A 1 159 ? 4.766 14.992 5.473 1 93.25 159 PRO A O 1
ATOM 1166 N N . GLN A 1 160 ? 3.34 16.625 5.316 1 94.62 160 GLN A N 1
ATOM 1167 C CA . GLN A 1 160 ? 4.359 17.531 4.824 1 94.62 160 GLN A CA 1
ATOM 1168 C C . GLN A 1 160 ? 5.391 17.844 5.906 1 94.62 160 GLN A C 1
ATOM 1170 O O . GLN A 1 160 ? 6.57 18.047 5.609 1 94.62 160 GLN A O 1
ATOM 1175 N N . ASN A 1 161 ? 4.969 17.891 7.188 1 96.56 161 ASN A N 1
ATOM 1176 C CA . ASN A 1 161 ? 5.938 18.047 8.266 1 96.56 161 ASN A CA 1
ATOM 1177 C C . ASN A 1 161 ? 6.848 16.828 8.383 1 96.56 161 ASN A C 1
ATOM 1179 O O . ASN A 1 161 ? 8.016 16.953 8.75 1 96.56 161 ASN A O 1
ATOM 1183 N N . ILE A 1 162 ? 6.289 15.695 8.102 1 94.25 162 ILE A N 1
ATOM 1184 C CA . ILE A 1 162 ? 7.105 14.484 8.102 1 94.25 162 ILE A CA 1
ATOM 1185 C C . ILE A 1 162 ? 8.211 14.609 7.055 1 94.25 162 ILE A C 1
ATOM 1187 O O . ILE A 1 162 ? 9.367 14.266 7.32 1 94.25 162 ILE A O 1
ATOM 1191 N N . LEU A 1 163 ? 7.875 15.172 5.941 1 95.19 163 LEU A N 1
ATOM 1192 C CA . LEU A 1 163 ? 8.852 15.391 4.887 1 95.19 163 LEU A CA 1
ATOM 1193 C C . LEU A 1 163 ? 9.922 16.391 5.332 1 95.19 163 LEU A C 1
ATOM 1195 O O . LEU A 1 163 ? 11.109 16.172 5.109 1 95.19 163 LEU A O 1
ATOM 1199 N N . VAL A 1 164 ? 9.477 17.438 5.957 1 96.62 164 VAL A N 1
ATOM 1200 C CA . VAL A 1 164 ? 10.406 18.453 6.461 1 96.62 164 VAL A CA 1
ATOM 1201 C C . VAL A 1 164 ? 11.383 17.797 7.441 1 96.62 164 VAL A C 1
ATOM 1203 O O . VAL A 1 164 ? 12.586 18.062 7.383 1 96.62 164 VAL A O 1
ATOM 1206 N N . GLY A 1 165 ? 10.836 17.031 8.305 1 94.94 165 GLY A N 1
ATOM 1207 C CA . GLY A 1 165 ? 11.688 16.328 9.25 1 94.94 165 GLY A CA 1
ATOM 1208 C C . GLY A 1 165 ? 12.711 15.422 8.586 1 94.94 165 GLY A C 1
ATOM 1209 O O . GLY A 1 165 ? 13.875 15.398 8.977 1 94.94 165 GLY A O 1
ATOM 1210 N N . SER A 1 166 ? 12.266 14.727 7.625 1 92.44 166 SER A N 1
ATOM 1211 C CA . SER A 1 166 ? 13.141 13.781 6.938 1 92.44 166 SER A CA 1
ATOM 1212 C C . SER A 1 166 ? 14.258 14.5 6.191 1 92.44 166 SER A C 1
ATOM 1214 O O . SER A 1 166 ? 15.414 14.07 6.23 1 92.44 166 SER A O 1
ATOM 1216 N N . PHE A 1 167 ? 14.008 15.656 5.582 1 93.25 167 PHE A N 1
ATOM 1217 C CA . PHE A 1 167 ? 14.969 16.375 4.75 1 93.25 167 PHE A CA 1
ATOM 1218 C C . PHE A 1 167 ? 15.891 17.219 5.609 1 93.25 167 PHE A C 1
ATOM 1220 O O . PHE A 1 167 ? 17.094 17.297 5.348 1 93.25 167 PHE A O 1
ATOM 1227 N N . SER A 1 168 ? 15.328 17.844 6.602 1 94.75 168 SER A N 1
ATOM 1228 C CA . SER A 1 168 ? 16.078 18.781 7.414 1 94.75 168 SER A CA 1
ATOM 1229 C C . SER A 1 168 ? 16.828 18.078 8.539 1 94.75 168 SER A C 1
ATOM 1231 O O . SER A 1 168 ? 17.781 18.609 9.094 1 94.75 168 SER A O 1
ATOM 1233 N N . GLU A 1 169 ? 16.25 16.922 8.992 1 92.94 169 GLU A N 1
ATOM 1234 C CA . GLU A 1 169 ? 16.766 16.141 10.117 1 92.94 169 GLU A CA 1
ATOM 1235 C C . GLU A 1 169 ? 16.641 16.906 11.43 1 92.94 169 GLU A C 1
ATOM 1237 O O . GLU A 1 169 ? 17.453 16.719 12.344 1 92.94 169 GLU A O 1
ATOM 1242 N N . LEU A 1 170 ? 15.727 17.891 11.344 1 93.94 170 LEU A N 1
ATOM 1243 C CA . LEU A 1 170 ? 15.391 18.547 12.594 1 93.94 170 LEU A CA 1
ATOM 1244 C C . LEU A 1 170 ? 14.867 17.562 13.617 1 93.94 170 LEU A C 1
ATOM 1246 O O . LEU A 1 170 ? 14.109 16.641 13.273 1 93.94 170 LEU A O 1
ATOM 1250 N N . GLY A 1 171 ? 15.297 17.781 14.836 1 94.5 171 GLY A N 1
ATOM 1251 C CA . GLY A 1 171 ? 14.781 16.922 15.891 1 94.5 171 GLY A CA 1
ATOM 1252 C C . GLY A 1 171 ? 13.328 17.219 16.234 1 94.5 171 GLY A C 1
ATOM 1253 O O . GLY A 1 171 ? 12.844 18.312 16 1 94.5 171 GLY A O 1
ATOM 1254 N N . TYR A 1 172 ? 12.688 16.234 16.844 1 96.56 172 TYR A N 1
ATOM 1255 C CA . TYR A 1 172 ? 11.273 16.344 17.188 1 96.56 172 TYR A CA 1
ATOM 1256 C C . TYR A 1 172 ? 11.055 17.422 18.234 1 96.56 172 TYR A C 1
ATOM 1258 O O . TYR A 1 172 ? 10.211 18.297 18.062 1 96.56 172 TYR A O 1
ATOM 1266 N N . LEU A 1 173 ? 11.805 17.438 19.297 1 95.88 173 LEU A N 1
ATOM 1267 C CA . LEU A 1 173 ? 11.617 18.375 20.406 1 95.88 173 LEU A CA 1
ATOM 1268 C C . LEU A 1 173 ? 11.992 19.797 20 1 95.88 173 LEU A C 1
ATOM 1270 O O . LEU A 1 173 ? 11.234 20.734 20.25 1 95.88 173 LEU A O 1
ATOM 1274 N N . PRO A 1 174 ? 13.164 19.969 19.344 1 96.31 174 PRO A N 1
ATOM 1275 C CA . PRO A 1 174 ? 13.477 21.312 18.875 1 96.31 174 PRO A CA 1
ATOM 1276 C C . PRO A 1 174 ? 12.406 21.875 17.953 1 96.31 174 PRO A C 1
ATOM 1278 O O . PRO A 1 174 ? 12.055 23.062 18.047 1 96.31 174 PRO A O 1
ATOM 1281 N N . PHE A 1 175 ? 11.922 21.062 17.078 1 97.62 175 PHE A N 1
ATOM 1282 C CA . PHE A 1 175 ? 10.875 21.5 16.172 1 97.62 175 PHE A CA 1
ATOM 1283 C C . PHE A 1 175 ? 9.633 21.938 16.938 1 97.62 175 PHE A C 1
ATOM 1285 O O . PHE A 1 175 ? 9.078 23 16.688 1 97.62 175 PHE A O 1
ATOM 1292 N N . ALA A 1 176 ? 9.219 21.109 17.859 1 97.38 176 ALA A N 1
ATOM 1293 C CA . ALA A 1 176 ? 8.023 21.375 18.656 1 97.38 176 ALA A CA 1
ATOM 1294 C C . ALA A 1 176 ? 8.188 22.656 19.469 1 97.38 176 ALA A C 1
ATOM 1296 O O . ALA A 1 176 ? 7.238 23.422 19.641 1 97.38 176 ALA A O 1
ATOM 1297 N N . GLN A 1 177 ? 9.297 22.875 19.984 1 96.94 177 GLN A N 1
ATOM 1298 C CA . GLN A 1 177 ? 9.555 24.047 20.812 1 96.94 177 GLN A CA 1
ATOM 1299 C C . GLN A 1 177 ? 9.328 25.328 20.016 1 96.94 177 GLN A C 1
ATOM 1301 O O . GLN A 1 177 ? 8.859 26.328 20.562 1 96.94 177 GLN A O 1
ATOM 1306 N N . VAL A 1 178 ? 9.633 25.266 18.766 1 97.44 178 VAL A N 1
ATOM 1307 C CA . VAL A 1 178 ? 9.477 26.438 17.906 1 97.44 178 VAL A CA 1
ATOM 1308 C C . VAL A 1 178 ? 8.023 26.531 17.453 1 97.44 178 VAL A C 1
ATOM 1310 O O . VAL A 1 178 ? 7.461 27.641 17.391 1 97.4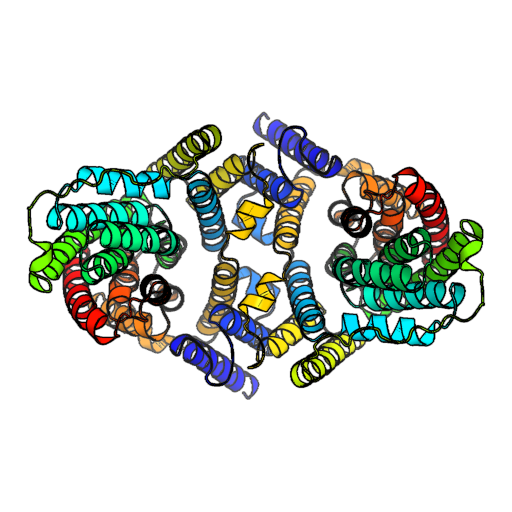4 178 VAL A O 1
ATOM 1313 N N . MET A 1 179 ? 7.391 25.422 17.188 1 98.19 179 MET A N 1
ATOM 1314 C CA . MET A 1 179 ? 6.133 25.453 16.438 1 98.19 179 MET A CA 1
ATOM 1315 C C . MET A 1 179 ? 4.938 25.422 17.391 1 98.19 179 MET A C 1
ATOM 1317 O O . MET A 1 179 ? 3.838 25.844 17.031 1 98.19 179 MET A O 1
ATOM 1321 N N . VAL A 1 180 ? 5.082 24.906 18.609 1 97.94 180 VAL A N 1
ATOM 1322 C CA . VAL A 1 180 ? 3.977 24.781 19.562 1 97.94 180 VAL A CA 1
ATOM 1323 C C . VAL A 1 180 ? 3.4 26.172 19.859 1 97.94 180 VAL A C 1
ATOM 1325 O O . VAL A 1 180 ? 2.18 26.344 19.875 1 97.94 180 VAL A O 1
ATOM 1328 N N . PRO A 1 181 ? 4.258 27.188 20.125 1 97.88 181 PRO A N 1
ATOM 1329 C CA . PRO A 1 181 ? 3.699 28.516 20.344 1 97.88 181 PRO A CA 1
ATOM 1330 C C . PRO A 1 181 ? 2.906 29.031 19.141 1 97.88 181 PRO A C 1
ATOM 1332 O O . PRO A 1 181 ? 1.883 29.703 19.312 1 97.88 181 PRO A O 1
ATOM 1335 N N . VAL A 1 182 ? 3.377 28.734 17.953 1 98 182 VAL A N 1
ATOM 1336 C CA . VAL A 1 182 ? 2.678 29.125 16.734 1 98 182 VAL A CA 1
ATOM 1337 C C . VAL A 1 182 ? 1.291 28.484 16.703 1 98 182 VAL A C 1
ATOM 1339 O O . VAL A 1 182 ? 0.295 29.172 16.422 1 98 182 VAL A O 1
ATOM 1342 N N . ALA A 1 183 ? 1.245 27.219 16.984 1 98.31 183 ALA A N 1
ATOM 1343 C CA . ALA A 1 183 ? -0.022 26.484 17.016 1 98.31 183 ALA A CA 1
ATOM 1344 C C . ALA A 1 183 ? -0.944 27.047 18.094 1 98.31 183 ALA A C 1
ATOM 1346 O O . ALA A 1 183 ? -2.139 27.234 17.859 1 98.31 183 ALA A O 1
ATOM 1347 N N . GLY A 1 184 ? -0.405 27.25 19.281 1 98.12 184 GLY A N 1
ATOM 1348 C CA . GLY A 1 184 ? -1.197 27.766 20.391 1 98.12 184 GLY A CA 1
ATOM 1349 C C . GLY A 1 184 ? -1.838 29.109 20.109 1 98.12 184 GLY A C 1
ATOM 1350 O O . GLY A 1 184 ? -3.043 29.281 20.297 1 98.12 184 GLY A O 1
ATOM 1351 N N . VAL A 1 185 ? -1.026 30.047 19.656 1 98.12 185 VAL A N 1
ATOM 1352 C CA . VAL A 1 185 ? -1.53 31.375 19.328 1 98.12 185 VAL A CA 1
ATOM 1353 C C . VAL A 1 185 ? -2.537 31.281 18.172 1 98.12 185 VAL A C 1
ATOM 1355 O O . VAL A 1 185 ? -3.551 31.984 18.172 1 98.12 185 VAL A O 1
ATOM 1358 N N . GLY A 1 186 ? -2.242 30.453 17.234 1 98.19 186 GLY A N 1
ATOM 1359 C CA . GLY A 1 186 ? -3.158 30.234 16.125 1 98.19 186 GLY A CA 1
ATOM 1360 C C . GLY A 1 186 ? -4.516 29.719 16.547 1 98.19 186 GLY A C 1
ATOM 1361 O O . GLY A 1 186 ? -5.547 30.188 16.078 1 98.19 186 GLY A O 1
ATOM 1362 N N . LEU A 1 187 ? -4.52 28.719 17.422 1 98.31 187 LEU A N 1
ATOM 1363 C CA . LEU A 1 187 ? -5.777 28.172 17.938 1 98.31 187 LEU A CA 1
ATOM 1364 C C . LEU A 1 187 ? -6.562 29.234 18.688 1 98.31 187 LEU A C 1
ATOM 1366 O O . LEU A 1 187 ? -7.789 29.312 18.578 1 98.31 187 LEU A O 1
ATOM 1370 N N . GLY A 1 188 ? -5.84 30 19.5 1 98.19 188 GLY A N 1
ATOM 1371 C CA . GLY A 1 188 ? -6.492 31.109 20.188 1 98.19 188 GLY A CA 1
ATOM 1372 C C . GLY A 1 188 ? -7.117 32.125 19.219 1 98.19 188 GLY A C 1
ATOM 1373 O O . GLY A 1 188 ? -8.25 32.562 19.438 1 98.19 188 GLY A O 1
ATOM 1374 N N . LEU A 1 189 ? -6.387 32.469 18.219 1 98.06 189 LEU A N 1
ATOM 1375 C CA . LEU A 1 189 ? -6.887 33.375 17.203 1 98.06 189 LEU A CA 1
ATOM 1376 C C . LEU A 1 189 ? -8.133 32.812 16.516 1 98.06 189 LEU A C 1
ATOM 1378 O O . LEU A 1 189 ? -9.062 33.562 16.203 1 98.06 189 LEU A O 1
ATOM 1382 N N . GLN A 1 190 ? -8.07 31.547 16.266 1 98 190 GLN A N 1
ATOM 1383 C CA . GLN A 1 190 ? -9.219 30.906 15.633 1 98 190 GLN A CA 1
ATOM 1384 C C . GLN A 1 190 ? -10.469 31.031 16.5 1 98 190 GLN A C 1
ATOM 1386 O O . GLN A 1 190 ? -11.547 31.328 15.992 1 98 190 GLN A O 1
ATOM 1391 N N . VAL A 1 191 ? -10.336 30.766 17.766 1 97.69 191 VAL A N 1
ATOM 1392 C CA . VAL A 1 191 ? -11.469 30.844 18.672 1 97.69 191 VAL A CA 1
ATOM 1393 C C . VAL A 1 191 ? -12.016 32.281 18.688 1 97.69 191 VAL A C 1
ATOM 1395 O O . VAL A 1 191 ? -13.227 32.469 18.594 1 97.69 191 VAL A O 1
ATOM 1398 N N . ALA A 1 192 ? -11.094 33.25 18.797 1 97.62 192 ALA A N 1
ATOM 1399 C CA . ALA A 1 192 ? -11.492 34.656 18.812 1 97.62 192 ALA A CA 1
ATOM 1400 C C . ALA A 1 192 ? -12.195 35.031 17.5 1 97.62 192 ALA A C 1
ATOM 1402 O O . ALA A 1 192 ? -13.211 35.719 17.516 1 97.62 192 ALA A O 1
ATOM 1403 N N . TRP A 1 193 ? -11.641 34.562 16.438 1 97.62 193 TRP A N 1
ATOM 1404 C CA . TRP A 1 193 ? -12.172 34.906 15.117 1 97.62 193 TRP A CA 1
ATOM 1405 C C . TRP A 1 193 ? -13.555 34.281 14.914 1 97.62 193 TRP A C 1
ATOM 1407 O O . TRP A 1 193 ? -14.469 34.938 14.406 1 97.62 193 TRP A O 1
ATOM 1417 N N . LEU A 1 194 ? -13.766 33.062 15.281 1 97.38 194 LEU A N 1
ATOM 1418 C CA . LEU A 1 194 ? -15.062 32.406 15.148 1 97.38 194 LEU A CA 1
ATOM 1419 C C . LEU A 1 194 ? -16.094 33.031 16.078 1 97.38 194 LEU A C 1
ATOM 1421 O O . LEU A 1 194 ? -17.266 33.125 15.727 1 97.38 194 LEU A O 1
ATOM 1425 N N . GLY A 1 195 ? -15.672 33.406 17.297 1 96.31 195 GLY A N 1
ATOM 1426 C CA . GLY A 1 195 ? -16.547 34.156 18.203 1 96.31 195 GLY A CA 1
ATOM 1427 C C . GLY A 1 195 ? -17.047 35.438 17.609 1 96.31 195 GLY A C 1
ATOM 1428 O O . GLY A 1 195 ? -18.188 35.844 17.859 1 96.31 195 GLY A O 1
ATOM 1429 N N . TRP A 1 196 ? -16.172 36.062 16.875 1 96.56 196 TRP A N 1
ATOM 1430 C CA . TRP A 1 196 ? -16.531 37.344 16.234 1 96.56 196 TRP A CA 1
ATOM 1431 C C . TRP A 1 196 ? -17.469 37.094 15.055 1 96.56 196 TRP A C 1
ATOM 1433 O O . TRP A 1 196 ? -18.453 37.812 14.883 1 96.56 196 TRP A O 1
ATOM 1443 N N . LEU A 1 197 ? -17.281 36.094 14.227 1 95.56 197 LEU A N 1
ATOM 1444 C CA . LEU A 1 197 ? -18.047 35.781 13.016 1 95.56 197 LEU A CA 1
ATOM 1445 C C . LEU A 1 197 ? -19.422 35.219 13.367 1 95.56 197 LEU A C 1
ATOM 1447 O O . LEU A 1 197 ? -20.391 35.469 12.641 1 95.56 197 LEU A O 1
ATOM 1451 N N . TYR A 1 198 ? -19.422 34.469 14.453 1 95.88 198 TYR A N 1
ATOM 1452 C CA . TYR A 1 198 ? -20.656 33.844 14.883 1 95.88 198 TYR A CA 1
ATOM 1453 C C . TYR A 1 198 ? -20.969 34.156 16.328 1 95.88 198 TYR A C 1
ATOM 1455 O O . TYR A 1 198 ? -20.688 33.375 17.234 1 95.88 198 TYR A O 1
ATOM 1463 N N . PRO A 1 199 ? -21.688 35.156 16.594 1 95.69 199 PRO A N 1
ATOM 1464 C CA . PRO A 1 199 ? -21.938 35.594 17.953 1 95.69 199 PRO A CA 1
ATOM 1465 C C . PRO A 1 199 ? -22.75 34.594 18.766 1 95.69 199 PRO A C 1
ATOM 1467 O O . PRO A 1 199 ? -22.672 34.594 20 1 95.69 199 PRO A O 1
ATOM 1470 N N . GLU A 1 200 ? -23.438 33.688 18.156 1 93.94 200 GLU A N 1
ATOM 1471 C CA . GLU A 1 200 ? -24.25 32.719 18.859 1 93.94 200 GLU A CA 1
ATOM 1472 C C . GLU A 1 200 ? -23.375 31.75 19.656 1 93.94 200 GLU A C 1
ATOM 1474 O O . GLU A 1 200 ? -23.812 31.172 20.656 1 93.94 200 GLU A O 1
ATOM 1479 N N . VAL A 1 201 ? -22.172 31.625 19.25 1 94.69 201 VAL A N 1
ATOM 1480 C CA . VAL A 1 201 ? -21.297 30.656 19.922 1 94.69 201 VAL A CA 1
ATOM 1481 C C . VAL A 1 201 ? -20.781 31.266 21.219 1 94.69 201 VAL A C 1
ATOM 1483 O O . VAL A 1 201 ? -20.25 30.547 22.078 1 94.69 201 VAL A O 1
ATOM 1486 N N . ARG A 1 202 ? -21.031 32.5 21.469 1 95.25 202 ARG A N 1
ATOM 1487 C CA . ARG A 1 202 ? -20.516 33.188 22.656 1 95.25 202 ARG A CA 1
ATOM 1488 C C . ARG A 1 202 ? -21.391 32.906 23.859 1 95.25 202 ARG A C 1
ATOM 1490 O O . ARG A 1 202 ? -21.031 33.281 24.984 1 95.25 202 ARG A O 1
ATOM 1497 N N . SER A 1 203 ? -22.422 32.219 23.594 1 93.31 203 SER A N 1
ATOM 1498 C CA . SER A 1 203 ? -23.344 31.938 24.688 1 93.31 203 SER A CA 1
ATOM 1499 C C . SER A 1 203 ? -22.672 31.078 25.766 1 93.31 203 SER A C 1
ATOM 1501 O O . SER A 1 203 ? -22.016 30.078 25.438 1 93.31 203 SER A O 1
ATOM 1503 N N . ARG A 1 204 ? -22.812 31.453 27.016 1 91.94 204 ARG A N 1
ATOM 1504 C CA . ARG A 1 204 ? -22.266 30.688 28.141 1 91.94 204 ARG A CA 1
ATOM 1505 C C . ARG A 1 204 ? -23.391 29.969 28.906 1 91.94 204 ARG A C 1
ATOM 1507 O O . ARG A 1 204 ? -23.203 29.531 30.031 1 91.94 204 ARG A O 1
ATOM 1514 N N . GLN A 1 205 ? -24.562 29.953 28.188 1 89.62 205 GLN A N 1
ATOM 1515 C CA . GLN A 1 205 ? -25.672 29.219 28.781 1 89.62 205 GLN A CA 1
ATOM 1516 C C . GLN A 1 205 ? -25.375 27.719 28.844 1 89.62 205 GLN A C 1
ATOM 1518 O O . GLN A 1 205 ? -25.047 27.125 27.812 1 89.62 205 GLN A O 1
ATOM 1523 N N . PRO A 1 206 ? -25.531 27.219 30.016 1 87.38 206 PRO A N 1
ATOM 1524 C CA . PRO A 1 206 ? -25.203 25.797 30.156 1 87.38 206 PRO A CA 1
ATOM 1525 C C . PRO A 1 206 ? -26.172 24.891 29.422 1 87.38 206 PRO A C 1
ATOM 1527 O O . PRO A 1 206 ? -27.375 25.188 29.344 1 87.38 206 PRO A O 1
ATOM 1530 N N . PHE A 1 207 ? -25.641 23.938 28.672 1 81.56 207 PHE A N 1
ATOM 1531 C CA . PHE A 1 207 ? -26.469 22.859 28.156 1 81.56 207 PHE A CA 1
ATOM 1532 C C . PHE A 1 207 ? -26.188 21.547 28.891 1 81.56 207 PHE A C 1
ATOM 1534 O O . PHE A 1 207 ? -25.188 21.438 29.609 1 81.56 207 PHE A O 1
ATOM 1541 N N . THR A 1 208 ? -27.25 20.625 29.062 1 68.75 208 THR A N 1
ATOM 1542 C CA . THR A 1 208 ? -27.078 19.297 29.641 1 68.75 208 THR A CA 1
ATOM 1543 C C . THR A 1 208 ? -26.969 18.234 28.531 1 68.75 208 THR A C 1
ATOM 1545 O O . THR A 1 208 ? -27.828 18.156 27.656 1 68.75 208 THR A O 1
ATOM 1548 N N . LEU A 1 209 ? -25.766 17.906 28.344 1 66.94 209 LEU A N 1
ATOM 1549 C CA . LEU A 1 209 ? -25.594 16.797 27.422 1 66.94 209 LEU A CA 1
ATOM 1550 C C . LEU A 1 209 ? -25.812 15.461 28.125 1 66.94 209 LEU A C 1
ATOM 1552 O O . LEU A 1 209 ? -25.031 15.086 29 1 66.94 209 LEU A O 1
ATOM 1556 N N . ALA A 1 210 ? -27.094 14.977 28.328 1 58.5 210 ALA A N 1
ATOM 1557 C CA . ALA A 1 210 ? -27.422 13.773 29.094 1 58.5 210 ALA A CA 1
ATOM 1558 C C . ALA A 1 210 ? -26.75 12.547 28.484 1 58.5 210 ALA A C 1
ATOM 1560 O O . ALA A 1 210 ? -26.156 11.727 29.203 1 58.5 210 ALA A O 1
ATOM 1561 N N . THR A 1 211 ? -27.047 12.062 27.188 1 61.38 211 THR A N 1
ATOM 1562 C CA . THR A 1 211 ? -26.75 10.68 26.812 1 61.38 211 THR A CA 1
ATOM 1563 C C . THR A 1 211 ? -25.922 10.633 25.531 1 61.38 211 THR A C 1
ATOM 1565 O O . THR A 1 211 ? -26.438 10.898 24.453 1 61.38 211 THR A O 1
ATOM 1568 N N . LEU A 1 212 ? -24.562 10.914 25.656 1 66.94 212 LEU A N 1
ATOM 1569 C CA . LEU A 1 212 ? -23.828 10.5 24.469 1 66.94 212 LEU A CA 1
ATOM 1570 C C . LEU A 1 212 ? -23.484 9.016 24.531 1 66.94 212 LEU A C 1
ATOM 1572 O O . LEU A 1 212 ? -23.031 8.523 25.562 1 66.94 212 LEU A O 1
ATOM 1576 N N . PRO A 1 213 ? -23.938 8.273 23.484 1 62.81 213 PRO A N 1
ATOM 1577 C CA . PRO A 1 213 ? -23.625 6.84 23.531 1 62.81 213 PRO A CA 1
ATOM 1578 C C . PRO A 1 213 ? -22.125 6.574 23.672 1 62.81 213 PRO A C 1
ATOM 1580 O O . PRO A 1 213 ? -21.312 7.312 23.125 1 62.81 213 PRO A O 1
ATOM 1583 N N . ALA A 1 214 ? -21.969 5.691 24.688 1 63.66 214 ALA A N 1
ATOM 1584 C CA . ALA A 1 214 ? -20.594 5.254 24.891 1 63.66 214 ALA A CA 1
ATOM 1585 C C . ALA A 1 214 ? -20.062 4.5 23.672 1 63.66 214 ALA A C 1
ATOM 1587 O O . ALA A 1 214 ? -20.812 3.754 23.031 1 63.66 214 ALA A O 1
ATOM 1588 N N . ALA A 1 215 ? -18.969 4.926 23.078 1 66.56 215 ALA A N 1
ATOM 1589 C CA . ALA A 1 215 ? -18.344 4.203 21.969 1 66.56 215 ALA A CA 1
ATOM 1590 C C . ALA A 1 215 ? -17.844 2.836 22.422 1 66.56 215 ALA A C 1
ATOM 1592 O O . ALA A 1 215 ? -17.375 2.684 23.562 1 66.56 215 ALA A O 1
ATOM 1593 N N . PRO A 1 216 ? -18.094 1.801 21.656 1 74.44 216 PRO A N 1
ATOM 1594 C CA . PRO A 1 216 ? -17.5 0.507 22 1 74.44 216 PRO A CA 1
ATOM 1595 C C . PRO A 1 216 ? -15.984 0.557 22.078 1 74.44 216 PRO A C 1
ATOM 1597 O O . PRO A 1 216 ? -15.328 1.072 21.172 1 74.44 216 PRO A O 1
ATOM 1600 N N . VAL A 1 217 ? -15.586 0.307 23.375 1 82.69 217 VAL A N 1
ATOM 1601 C CA . VAL A 1 217 ? -14.148 0.376 23.609 1 82.69 217 VAL A CA 1
ATOM 1602 C C . VAL A 1 217 ? -13.609 -1.016 23.938 1 82.69 217 VAL A C 1
ATOM 1604 O O . VAL A 1 217 ? -14.227 -1.76 24.703 1 82.69 217 VAL A O 1
ATOM 1607 N N . GLN A 1 218 ? -12.57 -1.376 23.188 1 85.88 218 GLN A N 1
ATOM 1608 C CA . GLN A 1 218 ? -11.797 -2.553 23.562 1 85.88 218 GLN A CA 1
ATOM 1609 C C . GLN A 1 218 ? -10.688 -2.184 24.547 1 85.88 218 GLN A C 1
ATOM 1611 O O . GLN A 1 218 ? -9.578 -1.846 24.141 1 85.88 218 GLN A O 1
ATOM 1616 N N . LYS A 1 219 ? -10.875 -2.326 25.844 1 88.62 219 LYS A N 1
ATOM 1617 C CA . LYS A 1 219 ? -10.023 -1.796 26.906 1 88.62 219 LYS A CA 1
ATOM 1618 C C . LYS A 1 219 ? -8.594 -2.314 26.781 1 88.62 219 LYS A C 1
ATOM 1620 O O . LYS A 1 219 ? -7.637 -1.553 26.938 1 88.62 219 LYS A O 1
ATOM 1625 N N . GLY A 1 220 ? -8.469 -3.613 26.547 1 90.31 220 GLY A N 1
ATOM 1626 C CA . GLY A 1 220 ? -7.129 -4.168 26.406 1 90.31 220 GLY A CA 1
ATOM 1627 C C . GLY A 1 220 ? -6.355 -3.553 25.25 1 90.31 220 GLY A C 1
ATOM 1628 O O . GLY A 1 220 ? -5.18 -3.205 25.406 1 90.31 220 GLY A O 1
ATOM 1629 N N . LEU A 1 221 ? -7.016 -3.4 24.234 1 92.94 221 LEU A N 1
ATOM 1630 C CA . LEU A 1 221 ? -6.398 -2.805 23.047 1 92.94 221 LEU A CA 1
ATOM 1631 C C . LEU A 1 221 ? -6.082 -1.333 23.297 1 92.94 221 LEU A C 1
ATOM 1633 O O . LEU A 1 221 ? -5.027 -0.845 22.875 1 92.94 221 LEU A O 1
ATOM 1637 N N . LEU A 1 222 ? -6.969 -0.688 23.938 1 94.38 222 LEU A N 1
ATOM 1638 C CA . LEU A 1 222 ? -6.785 0.728 24.234 1 94.38 222 LEU A CA 1
ATOM 1639 C C . LEU A 1 222 ? -5.559 0.944 25.109 1 94.38 222 LEU A C 1
ATOM 1641 O O . LEU A 1 222 ? -4.73 1.813 24.828 1 94.38 222 LEU A O 1
ATOM 1645 N N . HIS A 1 223 ? -5.422 0.182 26.141 1 95.56 223 HIS A N 1
ATOM 1646 C CA . HIS A 1 223 ? -4.289 0.317 27.047 1 95.56 223 HIS A CA 1
ATOM 1647 C C . HIS A 1 223 ? -2.973 0.045 26.328 1 95.56 223 HIS A C 1
ATOM 1649 O O . HIS A 1 223 ? -2.004 0.79 26.484 1 95.56 223 HIS A O 1
ATOM 1655 N N . LYS A 1 224 ? -2.947 -0.981 25.578 1 96.06 224 LYS A N 1
ATOM 1656 C CA . LYS A 1 224 ? -1.737 -1.305 24.828 1 96.06 224 LYS A CA 1
ATOM 1657 C C . LYS A 1 224 ? -1.371 -0.18 23.859 1 96.06 224 LYS A C 1
ATOM 1659 O O . LYS A 1 224 ? -0.203 0.2 23.766 1 96.06 224 LYS A O 1
ATOM 1664 N N . THR A 1 225 ? -2.359 0.278 23.203 1 96.12 225 THR A N 1
ATOM 1665 C CA . THR A 1 225 ? -2.127 1.32 22.203 1 96.12 225 THR A CA 1
ATOM 1666 C C . THR A 1 225 ? -1.623 2.598 22.875 1 96.12 225 THR A C 1
ATOM 1668 O O . THR A 1 225 ? -0.723 3.26 22.344 1 96.12 225 THR A O 1
ATOM 1671 N N . LEU A 1 226 ? -2.16 2.92 24 1 96.12 226 LEU A N 1
ATOM 1672 C CA . LEU A 1 226 ? -1.749 4.121 24.719 1 96.12 226 LEU A CA 1
ATOM 1673 C C . LEU A 1 226 ? -0.323 3.979 25.234 1 96.12 226 LEU A C 1
ATOM 1675 O O . LEU A 1 226 ? 0.469 4.922 25.156 1 96.12 226 LEU A O 1
ATOM 1679 N N . ILE A 1 227 ? -0.035 2.857 25.703 1 97.75 227 ILE A N 1
ATOM 1680 C CA . ILE A 1 227 ? 1.303 2.623 26.25 1 97.75 227 ILE A CA 1
ATOM 1681 C C . ILE A 1 227 ? 2.326 2.678 25.109 1 97.75 227 ILE A C 1
ATOM 1683 O O . ILE A 1 227 ? 3.336 3.379 25.219 1 97.75 227 ILE A O 1
ATOM 1687 N N . VAL A 1 228 ? 2.068 1.995 24.031 1 98 228 VAL A N 1
ATOM 1688 C CA . VAL A 1 228 ? 2.996 1.92 22.906 1 98 228 VAL A CA 1
ATOM 1689 C C . VAL A 1 228 ? 3.154 3.301 22.281 1 98 228 VAL A C 1
ATOM 1691 O O . VAL A 1 228 ? 4.27 3.723 21.969 1 98 228 VAL A O 1
ATOM 1694 N N . SER A 1 229 ? 2.033 3.977 22.062 1 96.94 229 SER A N 1
ATOM 1695 C CA . SER A 1 229 ? 2.104 5.324 21.5 1 96.94 229 SER A CA 1
ATOM 1696 C C . SER A 1 229 ? 2.838 6.273 22.438 1 96.94 229 SER A C 1
ATOM 1698 O O . SER A 1 229 ? 3.604 7.129 22 1 96.94 229 SER A O 1
ATOM 1700 N N . GLY A 1 230 ? 2.535 6.145 23.734 1 97.25 230 GLY A N 1
ATOM 1701 C CA . GLY A 1 230 ? 3.254 6.945 24.703 1 97.25 230 GLY A CA 1
ATOM 1702 C C . GLY A 1 230 ? 4.758 6.734 24.672 1 97.25 230 GLY A C 1
ATOM 1703 O O . GLY A 1 230 ? 5.527 7.695 24.703 1 97.25 230 GLY A O 1
ATOM 1704 N N . LEU A 1 231 ? 5.184 5.508 24.562 1 97.94 231 LEU A N 1
ATOM 1705 C CA . LEU A 1 231 ? 6.602 5.18 24.469 1 97.94 231 LEU A CA 1
ATOM 1706 C C . LEU A 1 231 ? 7.199 5.711 23.172 1 97.94 231 LEU A C 1
ATOM 1708 O O . LEU A 1 231 ? 8.352 6.152 23.156 1 97.94 231 LEU A O 1
ATOM 1712 N N . MET A 1 232 ? 6.461 5.633 22.109 1 97.44 232 MET A N 1
ATOM 1713 C CA . MET A 1 232 ? 6.902 6.168 20.828 1 97.44 232 MET A CA 1
ATOM 1714 C C . MET A 1 232 ? 7.176 7.664 20.938 1 97.44 232 MET A C 1
ATOM 1716 O O . MET A 1 232 ? 8.227 8.141 20.484 1 97.44 232 MET A O 1
ATOM 1720 N N . PHE A 1 233 ? 6.289 8.391 21.547 1 96 233 PHE A N 1
ATOM 1721 C CA . PHE A 1 233 ? 6.453 9.836 21.672 1 96 233 PHE A CA 1
ATOM 1722 C C . PHE A 1 233 ? 7.605 10.172 22.609 1 96 233 PHE A C 1
ATOM 1724 O O . PHE A 1 233 ? 8.32 11.148 22.406 1 96 233 PHE A O 1
ATOM 1731 N N . LEU A 1 234 ? 7.711 9.406 23.656 1 97.19 234 LEU A N 1
ATOM 1732 C CA . LEU A 1 234 ? 8.875 9.578 24.516 1 97.19 234 LEU A CA 1
ATOM 1733 C C . LEU A 1 234 ? 10.172 9.391 23.734 1 97.19 234 LEU A C 1
ATOM 1735 O O . LEU A 1 234 ? 11.125 10.141 23.922 1 97.19 234 LEU A O 1
ATOM 1739 N N . ALA A 1 235 ? 10.188 8.422 22.891 1 97.44 235 ALA A N 1
ATOM 1740 C CA . ALA A 1 235 ? 11.359 8.195 22.031 1 97.44 235 ALA A CA 1
ATOM 1741 C C . ALA A 1 235 ? 11.625 9.398 21.141 1 97.44 235 ALA A C 1
ATOM 1743 O O . ALA A 1 235 ? 12.773 9.805 20.953 1 97.44 235 ALA A O 1
ATOM 1744 N N . PHE A 1 236 ? 10.562 9.953 20.594 1 96.06 236 PHE A N 1
ATOM 1745 C CA . PHE A 1 236 ? 10.688 11.156 19.781 1 96.06 236 PHE A CA 1
ATOM 1746 C C . PHE A 1 236 ? 11.328 12.289 20.578 1 96.06 236 PHE A C 1
ATOM 1748 O O . PHE A 1 236 ? 12.258 12.945 20.094 1 96.06 236 PHE A O 1
ATOM 1755 N N . LEU A 1 237 ? 10.859 12.469 21.781 1 94.75 237 LEU A N 1
ATOM 1756 C CA . LEU A 1 237 ? 11.312 13.57 22.641 1 94.75 237 LEU A CA 1
ATOM 1757 C C . LEU A 1 237 ? 12.766 13.391 23.031 1 94.75 237 LEU A C 1
ATOM 1759 O O . LEU A 1 237 ? 13.492 14.367 23.219 1 94.75 237 LEU A O 1
ATOM 1763 N N . LEU A 1 238 ? 13.164 12.148 23.125 1 96.06 238 LEU A N 1
ATOM 1764 C CA . LEU A 1 238 ? 14.531 11.844 23.531 1 96.06 238 LEU A CA 1
ATOM 1765 C C . LEU A 1 238 ? 15.477 11.906 22.344 1 96.06 238 LEU A C 1
ATOM 1767 O O . LEU A 1 238 ? 16.688 11.727 22.5 1 96.06 238 LEU A O 1
ATOM 1771 N N . GLY A 1 239 ? 14.977 12.078 21.156 1 94.44 239 GLY A N 1
ATOM 1772 C CA . GLY A 1 239 ? 15.805 12.328 20 1 94.44 239 GLY A CA 1
ATOM 1773 C C . GLY A 1 239 ? 16.094 11.078 19.188 1 94.44 239 GLY A C 1
ATOM 1774 O O . GLY A 1 239 ? 16.953 11.086 18.297 1 94.44 239 GLY A O 1
ATOM 1775 N N . PHE A 1 240 ? 15.422 9.977 19.484 1 95.62 240 PHE A N 1
ATOM 1776 C CA . PHE A 1 240 ? 15.586 8.773 18.672 1 95.62 240 PHE A CA 1
ATOM 1777 C C . PHE A 1 240 ? 15.055 9 17.25 1 95.62 240 PHE A C 1
ATOM 1779 O O . PHE A 1 240 ? 14.195 9.859 17.047 1 95.62 240 PHE A O 1
ATOM 1786 N N . PRO A 1 241 ? 15.625 8.25 16.281 1 95.44 241 PRO A N 1
ATOM 1787 C CA . PRO A 1 241 ? 15.141 8.414 14.914 1 95.44 241 PRO A CA 1
ATOM 1788 C C . PRO A 1 241 ? 13.641 8.164 14.789 1 95.44 241 PRO A C 1
ATOM 1790 O O . PRO A 1 241 ? 13.117 7.191 15.336 1 95.44 241 PRO A O 1
ATOM 1793 N N . LEU A 1 242 ? 13.008 9.031 14.125 1 95.94 242 LEU A N 1
ATOM 1794 C CA . LEU A 1 242 ? 11.555 9.055 14.07 1 95.94 242 LEU A CA 1
ATOM 1795 C C . LEU A 1 242 ? 11.016 7.832 13.328 1 95.94 242 LEU A C 1
ATOM 1797 O O . LEU A 1 242 ? 10.109 7.156 13.812 1 95.94 242 LEU A O 1
ATOM 1801 N N . ALA A 1 243 ? 11.578 7.523 12.156 1 96.81 243 ALA A N 1
ATOM 1802 C CA . ALA A 1 243 ? 11.102 6.422 11.328 1 96.81 243 ALA A CA 1
ATOM 1803 C C . ALA A 1 243 ? 11.242 5.086 12.055 1 96.81 243 ALA A C 1
ATOM 1805 O O . ALA A 1 243 ? 10.297 4.301 12.117 1 96.81 243 ALA A O 1
ATOM 1806 N N . GLU A 1 244 ? 12.359 4.832 12.648 1 97.38 244 GLU A N 1
ATOM 1807 C CA . GLU A 1 244 ? 12.633 3.574 13.328 1 97.38 244 GLU A CA 1
ATOM 1808 C C . GLU A 1 244 ? 11.773 3.428 14.578 1 97.38 244 GLU A C 1
ATOM 1810 O O . GLU A 1 244 ? 11.242 2.348 14.852 1 97.38 244 GLU A O 1
ATOM 1815 N N . SER A 1 245 ? 11.648 4.562 15.336 1 97.75 245 SER A N 1
ATOM 1816 C CA . SER A 1 245 ? 10.836 4.535 16.547 1 97.75 245 SER A CA 1
ATOM 1817 C C . SER A 1 245 ? 9.375 4.25 16.234 1 97.75 245 SER A C 1
ATOM 1819 O O . SER A 1 245 ? 8.727 3.459 16.922 1 97.75 245 SER A O 1
ATOM 1821 N N . SER A 1 246 ? 8.875 4.926 15.266 1 97.5 246 SER A N 1
ATOM 1822 C CA . SER A 1 246 ? 7.48 4.715 14.883 1 97.5 246 SER A CA 1
ATOM 1823 C C . SER A 1 246 ? 7.27 3.318 14.312 1 97.5 246 SER A C 1
ATOM 1825 O O . SER A 1 246 ? 6.219 2.709 14.523 1 97.5 246 SER A O 1
ATOM 1827 N N . LEU A 1 247 ? 8.227 2.828 13.539 1 98.06 247 LEU A N 1
ATOM 1828 C CA . LEU A 1 247 ? 8.148 1.475 13 1 98.06 247 LEU A CA 1
ATOM 1829 C C . LEU A 1 247 ? 8.07 0.445 14.117 1 98.06 247 LEU A C 1
ATOM 1831 O O . LEU A 1 247 ? 7.305 -0.516 14.039 1 98.06 247 LEU A O 1
ATOM 1835 N N . LEU A 1 248 ? 8.852 0.646 15.125 1 98.06 248 LEU A N 1
ATOM 1836 C CA . LEU A 1 248 ? 8.836 -0.251 16.281 1 98.06 248 LEU A CA 1
ATOM 1837 C C . LEU A 1 248 ? 7.492 -0.192 17 1 98.06 248 LEU A C 1
ATOM 1839 O O . LEU A 1 248 ? 6.988 -1.214 17.469 1 98.06 248 LEU A O 1
ATOM 1843 N N . ALA A 1 249 ? 7.004 0.973 17.125 1 98.12 249 ALA A N 1
ATOM 1844 C CA . ALA A 1 249 ? 5.688 1.124 17.734 1 98.12 249 ALA A CA 1
ATOM 1845 C C . ALA A 1 249 ? 4.617 0.398 16.922 1 98.12 249 ALA A C 1
ATOM 1847 O O . ALA A 1 249 ? 3.795 -0.329 17.484 1 98.12 249 ALA A O 1
ATOM 1848 N N . ALA A 1 250 ? 4.621 0.626 15.633 1 97.81 250 ALA A N 1
ATOM 1849 C CA . ALA A 1 250 ? 3.68 -0.067 14.758 1 97.81 250 ALA A CA 1
ATOM 1850 C C . ALA A 1 250 ? 3.82 -1.581 14.891 1 97.81 250 ALA A C 1
ATOM 1852 O O . ALA A 1 250 ? 2.82 -2.297 14.984 1 97.81 250 ALA A O 1
ATOM 1853 N N . ALA A 1 251 ? 5.043 -2.039 14.914 1 97.12 251 ALA A N 1
ATOM 1854 C CA . ALA A 1 251 ? 5.316 -3.465 15.055 1 97.12 251 ALA A CA 1
ATOM 1855 C C . ALA A 1 251 ? 4.754 -4.008 16.359 1 97.12 251 ALA A C 1
ATOM 1857 O O . ALA A 1 251 ? 4.129 -5.07 16.375 1 97.12 251 ALA A O 1
ATOM 1858 N N . ALA A 1 252 ? 5.016 -3.297 17.391 1 97.25 252 ALA A N 1
ATOM 1859 C CA . ALA A 1 252 ? 4.539 -3.719 18.703 1 97.25 252 ALA A CA 1
ATOM 1860 C C . ALA A 1 252 ? 3.018 -3.84 18.719 1 97.25 252 ALA A C 1
ATOM 1862 O O . ALA A 1 252 ? 2.467 -4.754 19.344 1 97.25 252 ALA A O 1
ATOM 1863 N N . LEU A 1 253 ? 2.379 -2.967 18.078 1 97.19 253 LEU A N 1
ATOM 1864 C CA . LEU A 1 253 ? 0.92 -2.969 18.062 1 97.19 253 LEU A CA 1
ATOM 1865 C C . LEU A 1 253 ? 0.384 -4.09 17.188 1 97.19 253 LEU A C 1
ATOM 1867 O O . LEU A 1 253 ? -0.686 -4.641 17.453 1 97.19 253 LEU A O 1
ATOM 1871 N N . LEU A 1 254 ? 1.076 -4.383 16.188 1 95.75 254 LEU A N 1
ATOM 1872 C CA . LEU A 1 254 ? 0.646 -5.438 15.273 1 95.75 254 LEU A CA 1
ATOM 1873 C C . LEU A 1 254 ? 0.706 -6.801 15.953 1 95.75 254 LEU A C 1
ATOM 1875 O O . LEU A 1 254 ? 0.074 -7.758 15.5 1 95.75 254 LEU A O 1
ATOM 1879 N N . VAL A 1 255 ? 1.53 -6.898 16.969 1 94.31 255 VAL A N 1
ATOM 1880 C CA . VAL A 1 255 ? 1.571 -8.117 17.766 1 94.31 255 VAL A CA 1
ATOM 1881 C C . VAL A 1 255 ? 0.414 -8.125 18.766 1 94.31 255 VAL A C 1
ATOM 1883 O O . VAL A 1 255 ? 0.535 -7.594 19.859 1 94.31 255 VAL A O 1
ATOM 1886 N N . THR A 1 256 ? -0.681 -8.625 18.375 1 89.94 256 THR A N 1
ATOM 1887 C CA . THR A 1 256 ? -1.859 -8.617 19.234 1 89.94 256 THR A CA 1
ATOM 1888 C C . THR A 1 256 ? -2.799 -9.766 18.875 1 89.94 256 THR A C 1
ATOM 1890 O O . THR A 1 256 ? -2.744 -10.297 17.766 1 89.94 256 THR A O 1
ATOM 1893 N N . ARG A 1 257 ? -3.643 -10.18 19.766 1 87.19 257 ARG A N 1
ATOM 1894 C CA . ARG A 1 257 ? -4.652 -11.211 19.547 1 87.19 257 ARG A CA 1
ATOM 1895 C C . ARG A 1 257 ? -6.039 -10.594 19.391 1 87.19 257 ARG A C 1
ATOM 1897 O O . ARG A 1 257 ? -7.016 -11.305 19.141 1 87.19 257 ARG A O 1
ATOM 1904 N N . ARG A 1 258 ? -6.07 -9.359 19.453 1 85.5 258 ARG A N 1
ATOM 1905 C CA . ARG A 1 258 ? -7.375 -8.719 19.609 1 85.5 258 ARG A CA 1
ATOM 1906 C C . ARG A 1 258 ? -7.902 -8.203 18.281 1 85.5 258 ARG A C 1
ATOM 1908 O O . ARG A 1 258 ? -9.109 -8.039 18.109 1 85.5 258 ARG A O 1
ATOM 1915 N N . LEU A 1 259 ? -6.969 -7.938 17.391 1 88.44 259 LEU A N 1
ATOM 1916 C CA . LEU A 1 259 ? -7.391 -7.309 16.156 1 88.44 259 LEU A CA 1
ATOM 1917 C C . LEU A 1 259 ? -6.734 -7.988 14.953 1 88.44 259 LEU A C 1
ATOM 1919 O O . LEU A 1 259 ? -5.543 -8.305 14.992 1 88.44 259 LEU A O 1
ATOM 1923 N N . GLN A 1 260 ? -7.512 -8.227 13.922 1 88.94 260 GLN A N 1
ATOM 1924 C CA . GLN A 1 260 ? -6.973 -8.789 12.688 1 88.94 260 GLN A CA 1
ATOM 1925 C C . GLN A 1 260 ? -6.168 -7.738 11.914 1 88.94 260 GLN A C 1
ATOM 1927 O O . GLN A 1 260 ? -6.613 -6.602 11.766 1 88.94 260 GLN A O 1
ATOM 1932 N N . PRO A 1 261 ? -5.016 -8.141 11.523 1 89.19 261 PRO A N 1
ATOM 1933 C CA . PRO A 1 261 ? -4.156 -7.188 10.812 1 89.19 261 PRO A CA 1
ATOM 1934 C C . PRO A 1 261 ? -4.82 -6.609 9.562 1 89.19 261 PRO A C 1
ATOM 1936 O O . PRO A 1 261 ? -4.559 -5.461 9.195 1 89.19 261 PRO A O 1
ATOM 1939 N N . GLU A 1 262 ? -5.645 -7.375 8.938 1 88.44 262 GLU A N 1
ATOM 1940 C CA . GLU A 1 262 ? -6.316 -6.906 7.73 1 88.44 262 GLU A CA 1
ATOM 1941 C C . GLU A 1 262 ? -7.18 -5.68 8.016 1 88.44 262 GLU A C 1
ATOM 1943 O O . GLU A 1 262 ? -7.281 -4.777 7.184 1 88.44 262 GLU A O 1
ATOM 1948 N N . ARG A 1 263 ? -7.766 -5.688 9.148 1 90.44 263 ARG A N 1
ATOM 1949 C CA . ARG A 1 263 ? -8.602 -4.559 9.547 1 90.44 263 ARG A CA 1
ATOM 1950 C C . ARG A 1 263 ? -7.758 -3.301 9.742 1 90.44 263 ARG A C 1
ATOM 1952 O O . ARG A 1 263 ? -8.203 -2.197 9.422 1 90.44 263 ARG A O 1
ATOM 1959 N N . VAL A 1 264 ? -6.566 -3.441 10.258 1 92.56 264 VAL A N 1
ATOM 1960 C CA . VAL A 1 264 ? -5.672 -2.316 10.508 1 92.56 264 VAL A CA 1
ATOM 1961 C C . VAL A 1 264 ? -5.098 -1.809 9.188 1 92.56 264 VAL A C 1
ATOM 1963 O O . VAL A 1 264 ? -5.098 -0.603 8.922 1 92.56 264 VAL A O 1
ATOM 1966 N N . LEU A 1 265 ? -4.66 -2.721 8.367 1 91.56 265 LEU A N 1
ATOM 1967 C CA . LEU A 1 265 ? -4.039 -2.352 7.098 1 91.56 265 LEU A CA 1
ATOM 1968 C C . LEU A 1 265 ? -5.066 -1.734 6.148 1 91.56 265 LEU A C 1
ATOM 1970 O O . LEU A 1 265 ? -4.711 -0.955 5.266 1 91.56 265 LEU A O 1
ATOM 1974 N N . ALA A 1 266 ? -6.312 -2.062 6.434 1 90.56 266 ALA A N 1
ATOM 1975 C CA . ALA A 1 266 ? -7.391 -1.479 5.637 1 90.56 266 ALA A CA 1
ATOM 1976 C C . ALA A 1 266 ? -7.57 0.001 5.961 1 90.56 266 ALA A C 1
ATOM 1978 O O . ALA A 1 266 ? -8.125 0.755 5.16 1 90.56 266 ALA A O 1
ATOM 1979 N N . GLN A 1 267 ? -7.066 0.436 7.082 1 91.38 267 GLN A N 1
ATOM 1980 C CA . GLN A 1 267 ? -7.207 1.827 7.496 1 91.38 267 GLN A CA 1
ATOM 1981 C C . GLN A 1 267 ? -6.043 2.674 6.984 1 91.38 267 GLN A C 1
ATOM 1983 O O . GLN A 1 267 ? -6.078 3.902 7.07 1 91.38 267 GLN A O 1
ATOM 1988 N N . VAL A 1 268 ? -5.051 2.043 6.453 1 93.62 268 VAL A N 1
ATOM 1989 C CA . VAL A 1 268 ? -3.885 2.748 5.934 1 93.62 268 VAL A CA 1
ATOM 1990 C C . VAL A 1 268 ? -4.234 3.424 4.609 1 93.62 268 VAL A C 1
ATOM 1992 O O . VAL A 1 268 ? -4.922 2.838 3.768 1 93.62 268 VAL A O 1
ATOM 1995 N N . ASP A 1 269 ? -3.916 4.652 4.492 1 91.69 269 ASP A N 1
ATOM 1996 C CA . ASP A 1 269 ? -4.094 5.367 3.232 1 91.69 269 ASP A CA 1
ATOM 1997 C C . ASP A 1 269 ? -2.979 5.027 2.244 1 91.69 269 ASP A C 1
ATOM 1999 O O . ASP A 1 269 ? -2.053 5.82 2.051 1 91.69 269 ASP A O 1
ATOM 2003 N N . TRP A 1 270 ? -3.141 3.986 1.558 1 93.25 270 TRP A N 1
ATOM 2004 C CA . TRP A 1 270 ? -2.125 3.51 0.626 1 93.25 270 TRP A CA 1
ATOM 2005 C C . TRP A 1 270 ? -1.966 4.473 -0.546 1 93.25 270 TRP A C 1
ATOM 2007 O O . TRP A 1 270 ? -0.884 4.578 -1.128 1 93.25 270 TRP A O 1
ATOM 2017 N N . SER A 1 271 ? -2.998 5.184 -0.869 1 92.25 271 SER A N 1
ATOM 2018 C CA . SER A 1 271 ? -2.945 6.176 -1.938 1 92.25 271 SER A CA 1
ATOM 2019 C C . SER A 1 271 ? -1.94 7.277 -1.618 1 92.25 271 SER A C 1
ATOM 2021 O O . SER A 1 271 ? -1.234 7.758 -2.508 1 92.25 271 SER A O 1
ATOM 2023 N N . LEU A 1 272 ? -1.923 7.613 -0.396 1 91.19 272 LEU A N 1
ATOM 2024 C CA . LEU A 1 272 ? -1 8.656 0.032 1 91.19 272 LEU A CA 1
ATOM 2025 C C . LEU A 1 272 ? 0.447 8.195 -0.106 1 91.19 272 LEU A C 1
ATOM 2027 O O . LEU A 1 272 ? 1.316 8.969 -0.505 1 91.19 272 LEU A O 1
ATOM 2031 N N . LEU A 1 273 ? 0.716 6.938 0.21 1 94.88 273 LEU A N 1
ATOM 2032 C CA . LEU A 1 273 ? 2.066 6.402 0.073 1 94.88 273 LEU A CA 1
ATOM 2033 C C . LEU A 1 273 ? 2.482 6.344 -1.394 1 94.88 273 LEU A C 1
ATOM 2035 O O . LEU A 1 273 ? 3.629 6.648 -1.729 1 94.88 273 LEU A O 1
ATOM 2039 N N . VAL A 1 274 ? 1.556 6.016 -2.238 1 95.44 274 VAL A N 1
ATOM 2040 C CA . VAL A 1 274 ? 1.812 5.996 -3.676 1 95.44 274 VAL A CA 1
ATOM 2041 C C . VAL A 1 274 ? 2.094 7.414 -4.172 1 95.44 274 VAL A C 1
ATOM 2043 O O . VAL A 1 274 ? 2.99 7.621 -4.992 1 95.44 274 VAL A O 1
ATOM 2046 N N . LEU A 1 275 ? 1.301 8.336 -3.641 1 92.88 275 LEU A N 1
ATOM 2047 C CA . LEU A 1 275 ? 1.512 9.734 -3.99 1 92.88 275 LEU A CA 1
ATOM 2048 C C . LEU A 1 275 ? 2.926 10.18 -3.629 1 92.88 275 LEU A C 1
ATOM 2050 O O . LEU A 1 275 ? 3.623 10.773 -4.453 1 92.88 275 LEU A O 1
ATOM 2054 N N . PHE A 1 276 ? 3.34 9.82 -2.408 1 92.88 276 PHE A N 1
ATOM 2055 C CA . PHE A 1 276 ? 4.672 10.188 -1.941 1 92.88 276 PHE A CA 1
ATOM 2056 C C . PHE A 1 276 ? 5.746 9.586 -2.842 1 92.88 276 PHE A C 1
ATOM 2058 O O . PHE A 1 276 ? 6.672 10.281 -3.262 1 92.88 276 PHE A O 1
ATOM 2065 N N . ALA A 1 277 ? 5.602 8.32 -3.154 1 96.06 277 ALA A N 1
ATOM 2066 C CA . ALA A 1 277 ? 6.574 7.645 -4.008 1 96.06 277 ALA A CA 1
ATOM 2067 C C . ALA A 1 277 ? 6.668 8.32 -5.375 1 96.06 277 ALA A C 1
ATOM 2069 O O . ALA A 1 277 ? 7.766 8.609 -5.859 1 96.06 277 ALA A O 1
ATOM 2070 N N . GLY A 1 278 ? 5.543 8.578 -5.992 1 95.81 278 GLY A N 1
ATOM 2071 C CA . GLY A 1 278 ? 5.52 9.25 -7.281 1 95.81 278 GLY A CA 1
ATOM 2072 C C . GLY A 1 278 ? 6.125 10.641 -7.242 1 95.81 278 GLY A C 1
ATOM 2073 O O . GLY A 1 278 ? 6.867 11.023 -8.148 1 95.81 278 GLY A O 1
ATOM 2074 N N . LEU A 1 279 ? 5.836 11.367 -6.184 1 94.12 279 LEU A N 1
ATOM 2075 C CA . LEU A 1 279 ? 6.32 12.734 -6.07 1 94.12 279 LEU A CA 1
ATOM 2076 C C . LEU A 1 279 ? 7.832 12.766 -5.883 1 94.12 279 LEU A C 1
ATOM 2078 O O . LEU A 1 279 ? 8.508 13.664 -6.391 1 94.12 279 LEU A O 1
ATOM 2082 N N . PHE A 1 280 ? 8.352 11.828 -5.105 1 95.38 280 PHE A N 1
ATOM 2083 C CA . PHE A 1 280 ? 9.797 11.734 -4.945 1 95.38 280 PHE A CA 1
ATOM 2084 C C . PHE A 1 280 ? 10.484 11.539 -6.297 1 95.38 280 PHE A C 1
ATOM 2086 O O . PHE A 1 280 ? 11.508 12.156 -6.574 1 95.38 280 PHE A O 1
ATOM 2093 N N . ILE A 1 281 ? 9.867 10.68 -7.078 1 96.25 281 ILE A N 1
ATOM 2094 C CA . ILE A 1 281 ? 10.43 10.391 -8.391 1 96.25 281 ILE A CA 1
ATOM 2095 C C . ILE A 1 281 ? 10.336 11.625 -9.281 1 96.25 281 ILE A C 1
ATOM 2097 O O . ILE A 1 281 ? 11.305 11.992 -9.945 1 96.25 281 ILE A O 1
ATOM 2101 N N . LEU A 1 282 ? 9.18 12.297 -9.273 1 94.38 282 LEU A N 1
ATOM 2102 C CA . LEU A 1 282 ? 8.992 13.523 -10.039 1 94.38 282 LEU A CA 1
ATOM 2103 C C . LEU A 1 282 ? 10 14.586 -9.625 1 94.38 282 LEU A C 1
ATOM 2105 O O . LEU A 1 282 ? 10.594 15.25 -10.477 1 94.38 282 LEU A O 1
ATOM 2109 N N . THR A 1 283 ? 10.195 14.711 -8.375 1 91.88 283 THR A N 1
ATOM 2110 C CA . THR A 1 283 ? 11.109 15.711 -7.832 1 91.88 283 THR A CA 1
ATOM 2111 C C . THR A 1 283 ? 12.547 15.414 -8.258 1 91.88 283 THR A C 1
ATOM 2113 O O . THR A 1 283 ? 13.297 16.328 -8.602 1 91.88 283 THR A O 1
ATOM 2116 N N . ARG A 1 284 ? 12.914 14.141 -8.203 1 93.31 284 ARG A N 1
ATOM 2117 C CA . ARG A 1 284 ? 14.242 13.75 -8.656 1 93.31 284 ARG A CA 1
ATOM 2118 C C . ARG A 1 284 ? 14.453 14.109 -10.125 1 93.31 284 ARG A C 1
ATOM 2120 O O . ARG A 1 284 ? 15.516 14.609 -10.508 1 93.31 284 ARG A O 1
ATOM 2127 N N . CYS A 1 285 ? 13.422 13.938 -10.922 1 93.5 285 CYS A N 1
ATOM 2128 C CA . CYS A 1 285 ? 13.508 14.273 -12.336 1 93.5 285 CYS A CA 1
ATOM 2129 C C . CYS A 1 285 ? 13.625 15.781 -12.531 1 93.5 285 CYS A C 1
ATOM 2131 O O . CYS A 1 285 ? 14.367 16.25 -13.391 1 93.5 285 CYS A O 1
ATOM 2133 N N . MET A 1 286 ? 12.914 16.516 -11.727 1 89.19 286 MET A N 1
ATOM 2134 C CA . MET A 1 286 ? 12.992 17.984 -11.766 1 89.19 286 MET A CA 1
ATOM 2135 C C . MET A 1 286 ? 14.398 18.453 -11.398 1 89.19 286 MET A C 1
ATOM 2137 O O . MET A 1 286 ? 14.914 19.391 -12.008 1 89.19 286 MET A O 1
ATOM 2141 N N . GLN A 1 287 ? 14.969 17.844 -10.438 1 87.62 287 GLN A N 1
ATOM 2142 C CA . GLN A 1 287 ? 16.312 18.172 -10 1 87.62 287 GLN A CA 1
ATOM 2143 C C . GLN A 1 287 ? 17.328 17.922 -11.109 1 87.62 287 GLN A C 1
ATOM 2145 O O . GLN A 1 287 ? 18.25 18.719 -11.32 1 87.62 287 GLN A O 1
ATOM 2150 N N . ASN A 1 288 ? 17.125 16.859 -11.766 1 87.94 288 ASN A N 1
ATOM 2151 C CA . ASN A 1 288 ? 18.047 16.5 -12.836 1 87.94 288 ASN A CA 1
ATOM 2152 C C . ASN A 1 288 ? 18 17.516 -13.984 1 87.94 288 ASN A C 1
ATOM 2154 O O . ASN A 1 288 ? 19.016 17.781 -14.617 1 87.94 288 ASN A O 1
ATOM 2158 N N . LEU A 1 289 ? 16.828 18.141 -14.141 1 84.44 289 LEU A N 1
ATOM 2159 C CA . LEU A 1 289 ? 16.656 19.078 -15.242 1 84.44 289 LEU A CA 1
ATOM 2160 C C . LEU A 1 289 ? 16.906 20.516 -14.789 1 84.44 289 LEU A C 1
ATOM 2162 O O . LEU A 1 289 ? 16.922 21.438 -15.609 1 84.44 289 LEU A O 1
ATOM 2166 N N . ASP A 1 290 ? 17.094 20.703 -13.523 1 80.75 290 ASP A N 1
ATOM 2167 C CA . ASP A 1 290 ? 17.328 22 -12.891 1 80.75 290 ASP A CA 1
ATOM 2168 C C . ASP A 1 290 ? 16.281 23.031 -13.336 1 80.75 290 ASP A C 1
ATOM 2170 O O . ASP A 1 290 ? 16.625 24.172 -13.609 1 80.75 290 ASP A O 1
ATOM 2174 N N . LEU A 1 291 ? 15.055 22.656 -13.516 1 78.31 291 LEU A N 1
ATOM 2175 C CA . LEU A 1 291 ? 13.992 23.5 -14.062 1 78.31 291 LEU A CA 1
ATOM 2176 C C . LEU A 1 291 ? 13.672 24.641 -13.109 1 78.31 291 LEU A C 1
ATOM 2178 O O . LEU A 1 291 ? 13.188 25.688 -13.539 1 78.31 291 LEU A O 1
ATOM 2182 N N . LEU A 1 292 ? 13.953 24.5 -11.836 1 77.38 292 LEU A N 1
ATOM 2183 C CA . LEU A 1 292 ? 13.578 25.516 -10.852 1 77.38 292 LEU A CA 1
ATOM 2184 C C . LEU A 1 292 ? 14.812 26.25 -10.336 1 77.38 292 LEU A C 1
ATOM 2186 O O . LEU A 1 292 ? 14.75 26.922 -9.305 1 77.38 292 LEU A O 1
ATOM 2190 N N . GLY A 1 293 ? 15.867 26.125 -11.086 1 79.62 293 GLY A N 1
ATOM 2191 C CA . GLY A 1 293 ? 17.109 26.781 -10.695 1 79.62 293 GLY A CA 1
ATOM 2192 C C . GLY A 1 293 ? 16.984 28.281 -10.609 1 79.62 293 GLY A C 1
ATOM 2193 O O . GLY A 1 293 ? 17.625 28.922 -9.766 1 79.62 293 GLY A O 1
ATOM 2194 N N . ILE A 1 294 ? 16.062 28.844 -11.375 1 80.38 294 ILE A N 1
ATOM 2195 C CA . ILE A 1 294 ? 15.883 30.297 -11.453 1 80.38 294 ILE A CA 1
ATOM 2196 C C . ILE A 1 294 ? 15.25 30.797 -10.156 1 80.38 294 ILE A C 1
ATOM 2198 O O . ILE A 1 294 ? 15.438 31.969 -9.789 1 80.38 294 ILE A O 1
ATOM 2202 N N . LEU A 1 295 ? 14.555 29.953 -9.453 1 83.31 295 LEU A N 1
ATOM 2203 C CA . LEU A 1 295 ? 13.867 30.359 -8.234 1 83.31 295 LEU A CA 1
ATOM 2204 C C . LEU A 1 295 ? 14.797 30.281 -7.027 1 83.31 295 LEU A C 1
ATOM 2206 O O . LEU A 1 295 ? 14.461 30.766 -5.945 1 83.31 295 LEU A O 1
ATOM 2210 N N . ARG A 1 296 ? 15.938 29.781 -7.27 1 86.38 296 ARG A N 1
ATOM 2211 C CA . ARG A 1 296 ? 16.859 29.453 -6.18 1 86.38 296 ARG A CA 1
ATOM 2212 C C . ARG A 1 296 ? 17.156 30.703 -5.344 1 86.38 296 ARG A C 1
ATOM 2214 O O . ARG A 1 296 ? 17.141 30.641 -4.113 1 86.38 296 ARG A O 1
ATOM 2221 N N . PRO A 1 297 ? 17.344 31.891 -5.984 1 86.25 297 PRO A N 1
ATOM 2222 C CA . PRO A 1 297 ? 17.688 33.062 -5.184 1 86.25 297 PRO A CA 1
ATOM 2223 C C . PRO A 1 297 ? 16.531 33.531 -4.297 1 86.25 297 PRO A C 1
ATOM 2225 O O . PRO A 1 297 ? 16.766 34.125 -3.234 1 86.25 297 PRO A O 1
ATOM 2228 N N . TRP A 1 298 ? 15.398 33.25 -4.668 1 89.19 298 TRP A N 1
ATOM 2229 C CA . TRP A 1 298 ? 14.227 33.688 -3.908 1 89.19 298 TRP A CA 1
ATOM 2230 C C . TRP A 1 298 ? 13.914 32.719 -2.787 1 89.19 298 TRP A C 1
ATOM 2232 O O . TRP A 1 298 ? 13.453 33.094 -1.714 1 89.19 298 TRP A O 1
ATOM 2242 N N . LEU A 1 299 ? 14.227 31.516 -3.037 1 90.81 299 LEU A N 1
ATOM 2243 C CA . LEU A 1 299 ? 13.852 30.469 -2.096 1 90.81 299 LEU A CA 1
ATOM 2244 C C . LEU A 1 299 ? 14.805 30.422 -0.908 1 90.81 299 LEU A C 1
ATOM 2246 O O . LEU A 1 299 ? 14.516 29.797 0.11 1 90.81 299 LEU A O 1
ATOM 2250 N N . ASN A 1 300 ? 15.867 31.219 -1.019 1 90.62 300 ASN A N 1
ATOM 2251 C CA . ASN A 1 300 ? 16.828 31.297 0.082 1 90.62 300 ASN A CA 1
ATOM 2252 C C . ASN A 1 300 ? 16.547 32.5 0.981 1 90.62 300 ASN A C 1
ATOM 2254 O O . ASN A 1 300 ? 17.328 32.781 1.9 1 90.62 300 ASN A O 1
ATOM 2258 N N . GLN A 1 301 ? 15.445 33.156 0.734 1 94.31 301 GLN A N 1
ATOM 2259 C CA . GLN A 1 301 ? 15.016 34.281 1.562 1 94.31 301 GLN A CA 1
ATOM 2260 C C . GLN A 1 301 ? 13.695 33.969 2.264 1 94.31 301 GLN A C 1
ATOM 2262 O O . GLN A 1 301 ? 12.805 33.344 1.676 1 94.31 301 GLN A O 1
ATOM 2267 N N . PRO A 1 302 ? 13.609 34.406 3.5 1 96.06 302 PRO A N 1
ATOM 2268 C CA . PRO A 1 302 ? 12.461 34.031 4.324 1 96.06 302 PRO A CA 1
ATOM 2269 C C . PRO A 1 302 ? 11.133 34.5 3.725 1 96.06 302 PRO A C 1
ATOM 2271 O O . PRO A 1 302 ? 10.242 33.688 3.49 1 96.06 302 PRO A O 1
ATOM 2274 N N . LEU A 1 303 ? 11.023 35.75 3.42 1 96.5 303 LEU A N 1
ATOM 2275 C CA . LEU A 1 303 ? 9.727 36.281 3.021 1 96.5 303 LEU A CA 1
ATOM 2276 C C . LEU A 1 303 ? 9.297 35.719 1.669 1 96.5 303 LEU A C 1
ATOM 2278 O O . LEU A 1 303 ? 8.164 35.281 1.515 1 96.5 303 LEU A O 1
ATOM 2282 N N . PRO A 1 304 ? 10.195 35.75 0.64 1 96.69 304 PRO A N 1
ATOM 2283 C CA . PRO A 1 304 ? 9.805 35.156 -0.63 1 96.69 304 PRO A CA 1
ATOM 2284 C C . PRO A 1 304 ? 9.445 33.656 -0.483 1 96.69 304 PRO A C 1
ATOM 2286 O O . PRO A 1 304 ? 8.516 33.188 -1.132 1 96.69 304 PRO A O 1
ATOM 2289 N N . LEU A 1 305 ? 10.172 32.938 0.326 1 96.81 305 LEU A N 1
ATOM 2290 C CA . LEU A 1 305 ? 9.867 31.547 0.561 1 96.81 305 LEU A CA 1
ATOM 2291 C C . LEU A 1 305 ? 8.453 31.375 1.097 1 96.81 305 LEU A C 1
ATOM 2293 O O . LEU A 1 305 ? 7.711 30.5 0.643 1 96.81 305 LEU A O 1
ATOM 2297 N N . VAL A 1 306 ? 8.07 32.188 2.033 1 97.69 306 VAL A N 1
ATOM 2298 C CA . VAL A 1 306 ? 6.754 32.125 2.654 1 97.69 306 VAL A CA 1
ATOM 2299 C C . VAL A 1 306 ? 5.676 32.406 1.607 1 97.69 306 VAL A C 1
ATOM 2301 O O . VAL A 1 306 ? 4.688 31.672 1.518 1 97.69 306 VAL A O 1
ATOM 2304 N N . VAL A 1 307 ? 5.887 33.406 0.811 1 96.62 307 VAL A N 1
ATOM 2305 C CA . VAL A 1 307 ? 4.906 33.812 -0.191 1 96.62 307 VAL A CA 1
ATOM 2306 C C . VAL A 1 307 ? 4.758 32.719 -1.244 1 96.62 307 VAL A C 1
ATOM 2308 O O . VAL A 1 307 ? 3.645 32.281 -1.569 1 96.62 307 VAL A O 1
ATOM 2311 N N . ILE A 1 308 ? 5.859 32.219 -1.733 1 95.5 308 ILE A N 1
ATOM 2312 C CA . ILE A 1 308 ? 5.852 31.172 -2.766 1 95.5 308 ILE A CA 1
ATOM 2313 C C . ILE A 1 308 ? 5.238 29.891 -2.205 1 95.5 308 ILE A C 1
ATOM 2315 O O . ILE A 1 308 ? 4.434 29.234 -2.873 1 95.5 308 ILE A O 1
ATOM 2319 N N . THR A 1 309 ? 5.598 29.547 -0.997 1 96.81 309 THR A N 1
ATOM 2320 C CA . THR A 1 309 ? 5.074 28.344 -0.36 1 96.81 309 THR A CA 1
ATOM 2321 C C . THR A 1 309 ? 3.561 28.438 -0.184 1 96.81 309 THR A C 1
ATOM 2323 O O . THR A 1 309 ? 2.834 27.484 -0.478 1 96.81 309 THR A O 1
ATOM 2326 N N . ALA A 1 310 ? 3.102 29.578 0.311 1 96.75 310 ALA A N 1
ATOM 2327 C CA . ALA A 1 310 ? 1.671 29.781 0.53 1 96.75 310 ALA A CA 1
ATOM 2328 C C . ALA A 1 310 ? 0.894 29.641 -0.777 1 96.75 310 ALA A C 1
ATOM 2330 O O . ALA A 1 310 ? -0.147 28.984 -0.826 1 96.75 310 ALA A O 1
ATOM 2331 N N . LEU A 1 311 ? 1.419 30.234 -1.796 1 94.12 311 LEU A N 1
ATOM 2332 C CA . LEU A 1 311 ? 0.763 30.203 -3.1 1 94.12 311 LEU A CA 1
ATOM 2333 C C . LEU A 1 311 ? 0.774 28.797 -3.68 1 94.12 311 LEU A C 1
ATOM 2335 O O . LEU A 1 311 ? -0.265 28.281 -4.105 1 94.12 311 LEU A O 1
ATOM 2339 N N . LEU A 1 312 ? 1.92 28.156 -3.639 1 92.75 312 LEU A N 1
ATOM 2340 C CA . LEU A 1 312 ? 2.062 26.828 -4.223 1 92.75 312 LEU A CA 1
ATOM 2341 C C . LEU A 1 312 ? 1.249 25.812 -3.443 1 92.75 312 LEU A C 1
ATOM 2343 O O . LEU A 1 312 ? 0.704 24.859 -4.027 1 92.75 312 LEU A O 1
ATOM 2347 N N . SER A 1 313 ? 1.184 25.953 -2.162 1 94 313 SER A N 1
ATOM 2348 C CA . SER A 1 313 ? 0.43 25.031 -1.327 1 94 313 SER A CA 1
ATOM 2349 C C . SER A 1 313 ? -1.055 25.047 -1.677 1 94 313 SER A C 1
ATOM 2351 O O . SER A 1 313 ? -1.738 24.031 -1.563 1 94 313 SER A O 1
ATOM 2353 N N . ASN A 1 314 ? -1.518 26.203 -2.059 1 91.94 314 ASN A N 1
ATOM 2354 C CA . ASN A 1 314 ? -2.92 26.297 -2.443 1 91.94 314 ASN A CA 1
ATOM 2355 C C . ASN A 1 314 ? -3.133 25.906 -3.902 1 91.94 314 ASN A C 1
ATOM 2357 O O . ASN A 1 314 ? -4.258 25.625 -4.316 1 91.94 314 ASN A O 1
ATOM 2361 N N . LEU A 1 315 ? -2.041 25.844 -4.574 1 87.75 315 LEU A N 1
ATOM 2362 C CA . LEU A 1 315 ? -2.156 25.516 -5.988 1 87.75 315 LEU A CA 1
ATOM 2363 C C . LEU A 1 315 ? -1.973 24.016 -6.207 1 87.75 315 LEU A C 1
ATOM 2365 O O . LEU A 1 315 ? -2.756 23.375 -6.922 1 87.75 315 LEU A O 1
ATOM 2369 N N . ILE A 1 316 ? -0.882 23.422 -5.613 1 89 316 ILE A N 1
ATOM 2370 C CA . ILE A 1 316 ? -0.583 22.031 -5.91 1 89 316 ILE A CA 1
ATOM 2371 C C . ILE A 1 316 ? -0.701 21.188 -4.641 1 89 316 ILE A C 1
ATOM 2373 O O . ILE A 1 316 ? -0.397 20 -4.645 1 89 316 ILE A O 1
ATOM 2377 N N . SER A 1 317 ? -1.057 21.812 -3.492 1 89.56 317 SER A N 1
ATOM 2378 C CA . SER A 1 317 ? -1.267 21.156 -2.203 1 89.56 317 SER A CA 1
ATOM 2379 C C . SER A 1 317 ? 0.003 21.188 -1.359 1 89.56 317 SER A C 1
ATOM 2381 O O . SER A 1 317 ? 1.077 21.531 -1.854 1 89.56 317 SER A O 1
ATOM 2383 N N . ASN A 1 318 ? -0.158 20.844 -0.181 1 93.44 318 ASN A N 1
ATOM 2384 C CA . ASN A 1 318 ? 0.886 21.047 0.817 1 93.44 318 ASN A CA 1
ATOM 2385 C C . ASN A 1 318 ? 2.051 20.078 0.622 1 93.44 318 ASN A C 1
ATOM 2387 O O . ASN A 1 318 ? 3.211 20.5 0.598 1 93.44 318 ASN A O 1
ATOM 2391 N N . VAL A 1 319 ? 1.738 18.828 0.358 1 92.06 319 VAL A N 1
ATOM 2392 C CA . VAL A 1 319 ? 2.764 17.797 0.305 1 92.06 319 VAL A CA 1
ATOM 2393 C C . VAL A 1 319 ? 3.629 17.984 -0.939 1 92.06 319 VAL A C 1
ATOM 2395 O O . VAL A 1 319 ? 4.848 18.125 -0.838 1 92.06 319 VAL A O 1
ATOM 2398 N N . PRO A 1 320 ? 3.078 18.141 -2.076 1 91.5 320 PRO A N 1
ATOM 2399 C CA . PRO A 1 320 ? 3.9 18.375 -3.264 1 91.5 320 PRO A CA 1
ATOM 2400 C C . PRO A 1 320 ? 4.734 19.656 -3.156 1 91.5 320 PRO A C 1
ATOM 2402 O O . PRO A 1 320 ? 5.875 19.688 -3.631 1 91.5 320 PRO A O 1
ATOM 2405 N N . THR A 1 321 ? 4.168 20.641 -2.572 1 93.5 321 THR A N 1
ATOM 2406 C CA . THR A 1 321 ? 4.871 21.906 -2.414 1 93.5 321 THR A CA 1
ATOM 2407 C C . THR A 1 321 ? 6.133 21.719 -1.577 1 93.5 321 THR A C 1
ATOM 2409 O O . THR A 1 321 ? 7.215 22.172 -1.967 1 93.5 321 THR A O 1
ATOM 2412 N N . VAL A 1 322 ? 5.992 21.062 -0.49 1 95.5 322 VAL A N 1
ATOM 2413 C CA . VAL A 1 322 ? 7.129 20.844 0.404 1 95.5 322 VAL A CA 1
ATOM 2414 C C . VAL A 1 322 ? 8.18 19.984 -0.287 1 95.5 322 VAL A C 1
ATOM 2416 O O . VAL A 1 322 ? 9.383 20.25 -0.177 1 95.5 322 VAL A O 1
ATOM 2419 N N . LEU A 1 323 ? 7.734 19.031 -0.953 1 91.88 323 LEU A N 1
ATOM 2420 C CA . LEU A 1 323 ? 8.672 18.172 -1.664 1 91.88 323 LEU A CA 1
ATOM 2421 C C . LEU A 1 323 ? 9.43 18.953 -2.734 1 91.88 323 LEU A C 1
ATOM 2423 O O . LEU A 1 323 ? 10.641 18.797 -2.887 1 91.88 323 LEU A O 1
ATOM 2427 N N . LEU A 1 324 ? 8.711 19.781 -3.408 1 89.44 324 LEU A N 1
ATOM 2428 C CA . LEU A 1 324 ? 9.289 20.547 -4.5 1 89.44 324 LEU A CA 1
ATOM 2429 C C . LEU A 1 324 ? 10.25 21.609 -3.965 1 89.44 324 LEU A C 1
ATOM 2431 O O . LEU A 1 324 ? 11.383 21.719 -4.434 1 89.44 324 LEU A O 1
ATOM 2435 N N . LEU A 1 325 ? 9.883 22.344 -3.01 1 93.19 325 LEU A N 1
ATOM 2436 C CA . LEU A 1 325 ? 10.664 23.469 -2.521 1 93.19 325 LEU A CA 1
ATOM 2437 C C . LEU A 1 325 ? 11.781 22.984 -1.599 1 93.19 325 LEU A C 1
ATOM 2439 O O . LEU A 1 325 ? 12.836 23.625 -1.515 1 93.19 325 LEU A O 1
ATOM 2443 N N . GLY A 1 326 ? 11.562 21.891 -0.917 1 93.12 326 GLY A N 1
ATOM 2444 C CA . GLY A 1 326 ? 12.539 21.359 0.024 1 93.12 326 GLY A CA 1
ATOM 2445 C C . GLY A 1 326 ? 13.883 21.062 -0.614 1 93.12 326 GLY A C 1
ATOM 2446 O O . GLY A 1 326 ? 14.914 21.125 0.051 1 93.12 326 GLY A O 1
ATOM 2447 N N . GLN A 1 327 ? 13.883 20.828 -1.822 1 87.25 327 GLN A N 1
ATOM 2448 C CA . GLN A 1 327 ? 15.117 20.469 -2.514 1 87.25 327 GLN A CA 1
ATOM 2449 C C . GLN A 1 327 ? 16.047 21.656 -2.639 1 87.25 327 GLN A C 1
ATOM 2451 O O . GLN A 1 327 ? 17.25 21.5 -2.881 1 87.25 327 GLN A O 1
ATOM 2456 N N . PHE A 1 328 ? 15.516 22.812 -2.434 1 89.19 328 PHE A N 1
ATOM 2457 C CA . PHE A 1 328 ? 16.312 24.031 -2.621 1 89.19 328 PHE A CA 1
ATOM 2458 C C . PHE A 1 328 ? 16.766 24.594 -1.28 1 89.19 328 PHE A C 1
ATOM 2460 O O . PHE A 1 328 ? 17.5 25.578 -1.232 1 89.19 328 PHE A O 1
ATOM 2467 N N . ILE A 1 329 ? 16.375 23.969 -0.267 1 93.5 329 ILE A N 1
ATOM 2468 C CA . ILE A 1 329 ? 16.703 24.469 1.062 1 93.5 329 ILE A CA 1
ATOM 2469 C C . ILE A 1 329 ? 17.828 23.625 1.662 1 93.5 329 ILE A C 1
ATOM 2471 O O . ILE A 1 329 ? 17.672 22.406 1.842 1 93.5 329 ILE A O 1
ATOM 2475 N N . PRO A 1 330 ? 18.953 24.297 1.912 1 92.75 330 PRO A N 1
ATOM 2476 C CA . PRO A 1 330 ? 20.031 23.547 2.549 1 92.75 330 PRO A CA 1
ATOM 2477 C C . PRO A 1 330 ? 19.625 22.938 3.889 1 92.75 330 PRO A C 1
ATOM 2479 O O . PRO A 1 330 ? 18.875 23.562 4.648 1 92.75 330 PRO A O 1
ATOM 2482 N N . LYS A 1 331 ? 20.141 21.844 4.164 1 92.69 331 LYS A N 1
ATOM 2483 C CA . LYS A 1 331 ? 19.828 21.109 5.387 1 92.69 331 LYS A CA 1
ATOM 2484 C C . LYS A 1 331 ? 20.109 21.953 6.625 1 92.69 331 LYS A C 1
ATOM 2486 O O . LYS A 1 331 ? 19.406 21.828 7.637 1 92.69 331 LYS A O 1
ATOM 2491 N N . SER A 1 332 ? 21.109 22.812 6.539 1 93.56 332 SER A N 1
ATOM 2492 C CA . SER A 1 332 ? 21.562 23.578 7.699 1 93.56 332 SER A CA 1
ATOM 2493 C C . SER A 1 332 ? 20.734 24.844 7.883 1 93.56 332 SER A C 1
ATOM 2495 O O . SER A 1 332 ? 20.859 25.547 8.898 1 93.56 332 SER A O 1
ATOM 2497 N N . ALA A 1 333 ? 19.828 25.141 6.941 1 95.5 333 ALA A N 1
ATOM 2498 C CA . ALA A 1 333 ? 19.031 26.375 7.004 1 95.5 333 ALA A CA 1
ATOM 2499 C C . ALA A 1 333 ? 17.766 26.156 7.812 1 95.5 333 ALA A C 1
ATOM 2501 O O . ALA A 1 333 ? 16.656 26.266 7.277 1 95.5 333 ALA A O 1
ATOM 2502 N N . ASP A 1 334 ? 17.891 26.094 9.125 1 96.75 334 ASP A N 1
ATOM 2503 C CA . ASP A 1 334 ? 16.797 25.75 10.031 1 96.75 334 ASP A CA 1
ATOM 2504 C C . ASP A 1 334 ? 15.641 26.734 9.883 1 96.75 334 ASP A C 1
ATOM 2506 O O . ASP A 1 334 ? 14.477 26.312 9.812 1 96.75 334 ASP A O 1
ATOM 2510 N N . GLN A 1 335 ? 16 28 9.828 1 97.44 335 GLN A N 1
ATOM 2511 C CA . GLN A 1 335 ? 14.969 29.031 9.766 1 97.44 335 GLN A CA 1
ATOM 2512 C C . GLN A 1 335 ? 14.055 28.812 8.562 1 97.44 335 GLN A C 1
ATOM 2514 O O . GLN A 1 335 ? 12.836 28.906 8.68 1 97.44 335 GLN A O 1
ATOM 2519 N N . LEU A 1 336 ? 14.641 28.484 7.422 1 97.5 336 LEU A N 1
ATOM 2520 C CA . LEU A 1 336 ? 13.883 28.297 6.191 1 97.5 336 LEU A CA 1
ATOM 2521 C C . LEU A 1 336 ? 13.039 27.031 6.277 1 97.5 336 LEU A C 1
ATOM 2523 O O . LEU A 1 336 ? 11.914 26.984 5.77 1 97.5 336 LEU A O 1
ATOM 2527 N N . TRP A 1 337 ? 13.523 25.984 6.922 1 97.75 337 TRP A N 1
ATOM 2528 C CA . TRP A 1 337 ? 12.766 24.75 7.09 1 97.75 337 TRP A CA 1
ATOM 2529 C C . TRP A 1 337 ? 11.547 24.969 7.977 1 97.75 337 TRP A C 1
ATOM 2531 O O . TRP A 1 337 ? 10.453 24.484 7.672 1 97.75 337 TRP A O 1
ATOM 2541 N N . TYR A 1 338 ? 11.734 25.734 9.07 1 98.25 338 TYR A N 1
ATOM 2542 C CA . TYR A 1 338 ? 10.609 26.062 9.938 1 98.25 338 TYR A CA 1
ATOM 2543 C C . TYR A 1 338 ? 9.547 26.859 9.172 1 98.25 338 TYR A C 1
ATOM 2545 O O . TYR A 1 338 ? 8.352 26.594 9.32 1 98.25 338 TYR A O 1
ATOM 2553 N N . LEU A 1 339 ? 10.039 27.781 8.398 1 98.31 339 LEU A N 1
ATOM 2554 C CA . LEU A 1 339 ? 9.125 28.609 7.629 1 98.31 339 LEU A CA 1
ATOM 2555 C C . LEU A 1 339 ? 8.375 27.797 6.594 1 98.31 339 LEU A C 1
ATOM 2557 O O . LEU A 1 339 ? 7.172 27.969 6.395 1 98.31 339 LEU A O 1
ATOM 2561 N N . LEU A 1 340 ? 9.094 26.906 5.934 1 98 340 LEU A N 1
ATOM 2562 C CA . LEU A 1 340 ? 8.461 26.031 4.949 1 98 340 LEU A CA 1
ATOM 2563 C C . LEU A 1 340 ? 7.379 25.172 5.598 1 98 340 LEU A C 1
ATOM 2565 O O . LEU A 1 340 ? 6.27 25.062 5.066 1 98 340 LEU A O 1
ATOM 2569 N N . ALA A 1 341 ? 7.66 24.594 6.723 1 98.12 341 ALA A N 1
ATOM 2570 C CA . ALA A 1 341 ? 6.723 23.75 7.449 1 98.12 341 ALA A CA 1
ATOM 2571 C C . ALA A 1 341 ? 5.496 24.531 7.895 1 98.12 341 ALA A C 1
ATOM 2573 O O . ALA A 1 341 ? 4.359 24.125 7.633 1 98.12 341 ALA A O 1
ATOM 2574 N N . ALA A 1 342 ? 5.746 25.672 8.516 1 98.38 342 ALA A N 1
ATOM 2575 C CA . ALA A 1 342 ? 4.664 26.5 9.047 1 98.38 342 ALA A CA 1
ATOM 2576 C C . ALA A 1 342 ? 3.76 27 7.922 1 98.38 342 ALA A C 1
ATOM 2578 O O . ALA A 1 342 ? 2.533 26.906 8.016 1 98.38 342 ALA A O 1
ATOM 2579 N N . THR A 1 343 ? 4.402 27.469 6.895 1 98.44 343 THR A N 1
ATOM 2580 C CA . THR A 1 343 ? 3.658 28.109 5.816 1 98.44 343 THR A CA 1
ATOM 2581 C C . THR A 1 343 ? 2.832 27.078 5.047 1 98.44 343 THR A C 1
ATOM 2583 O O . THR A 1 343 ? 1.65 27.297 4.773 1 98.44 343 THR A O 1
ATOM 2586 N N . SER A 1 344 ? 3.461 25.938 4.699 1 97.44 344 SER A N 1
ATOM 2587 C CA . SER A 1 344 ? 2.744 24.922 3.939 1 97.44 344 SER A CA 1
ATOM 2588 C C . SER A 1 344 ? 1.543 24.391 4.719 1 97.44 344 SER A C 1
ATOM 2590 O O . SER A 1 344 ? 0.506 24.078 4.129 1 97.44 344 SER A O 1
ATOM 2592 N N . THR A 1 345 ? 1.598 24.328 5.988 1 97.25 345 THR A N 1
ATOM 2593 C CA . THR A 1 345 ? 0.538 23.781 6.828 1 97.25 345 THR A CA 1
ATOM 2594 C C . THR A 1 345 ? -0.561 24.812 7.059 1 97.25 345 THR A C 1
ATOM 2596 O O . THR A 1 345 ? -1.742 24.531 6.852 1 97.25 345 THR A O 1
ATOM 2599 N N . LEU A 1 346 ? -0.178 26.016 7.422 1 97.94 346 LEU A N 1
ATOM 2600 C CA . LEU A 1 346 ? -1.142 27.047 7.77 1 97.94 346 LEU A CA 1
ATOM 2601 C C . LEU A 1 346 ? -1.852 27.562 6.523 1 97.94 346 LEU A C 1
ATOM 2603 O O . LEU A 1 346 ? -3.002 28.016 6.594 1 97.94 346 LEU A O 1
ATOM 2607 N N . ALA A 1 347 ? -1.159 27.516 5.414 1 97 347 ALA A N 1
ATOM 2608 C CA . ALA A 1 347 ? -1.749 27.953 4.148 1 97 347 ALA A CA 1
ATOM 2609 C C . ALA A 1 347 ? -2.947 27.078 3.777 1 97 347 ALA A C 1
ATOM 2611 O O . ALA A 1 347 ? -3.795 27.484 2.98 1 97 347 ALA A O 1
ATOM 2612 N N . GLY A 1 348 ? -3.014 25.906 4.355 1 93.94 348 GLY A N 1
ATOM 2613 C CA . GLY A 1 348 ? -4.105 24.984 4.086 1 93.94 348 GLY A CA 1
ATOM 2614 C C . GLY A 1 348 ? -5.465 25.547 4.477 1 93.94 348 GLY A C 1
ATOM 2615 O O . GLY A 1 348 ? -6.492 25.094 3.965 1 93.94 348 GLY A O 1
ATOM 2616 N N . ASN A 1 349 ? -5.52 26.516 5.305 1 95.81 349 ASN A N 1
ATOM 2617 C CA . ASN A 1 349 ? -6.773 27.094 5.773 1 95.81 349 ASN A CA 1
ATOM 2618 C C . ASN A 1 349 ? -7.277 28.188 4.828 1 95.81 349 ASN A C 1
ATOM 2620 O O . ASN A 1 349 ? -8.406 28.656 4.965 1 95.81 349 ASN A O 1
ATOM 2624 N N . LEU A 1 350 ? -6.473 28.578 3.891 1 95.31 350 LEU A N 1
ATOM 2625 C CA . LEU A 1 350 ? -6.773 29.734 3.057 1 95.31 350 LEU A CA 1
ATOM 2626 C C . LEU A 1 350 ? -8.055 29.5 2.26 1 95.31 350 LEU A C 1
ATOM 2628 O O . LEU A 1 350 ? -8.953 30.359 2.271 1 95.31 350 LEU A O 1
ATOM 2632 N N . THR A 1 351 ? -8.102 28.391 1.604 1 91.44 351 THR A N 1
ATOM 2633 C CA . THR A 1 351 ? -9.289 28.031 0.841 1 91.44 351 THR A CA 1
ATOM 2634 C C . THR A 1 351 ? -9.781 26.641 1.224 1 91.44 351 THR A C 1
ATOM 2636 O O . THR A 1 351 ? -9.078 25.891 1.911 1 91.44 351 THR A O 1
ATOM 2639 N N . LEU A 1 352 ? -10.992 26.375 0.768 1 86.81 352 LEU A N 1
ATOM 2640 C CA . LEU A 1 352 ? -11.594 25.078 1.025 1 86.81 352 LEU A CA 1
ATOM 2641 C C . LEU A 1 352 ? -10.742 23.953 0.455 1 86.81 352 LEU A C 1
ATOM 2643 O O . LEU A 1 352 ? -10.656 22.875 1.037 1 86.81 352 LEU A O 1
ATOM 2647 N N . PHE A 1 353 ? -9.953 24.219 -0.552 1 83.12 353 PHE A N 1
ATOM 2648 C CA . PHE A 1 353 ? -9.188 23.219 -1.271 1 83.12 353 PHE A CA 1
ATOM 2649 C C . PHE A 1 353 ? -7.746 23.172 -0.78 1 83.12 353 PHE A C 1
ATOM 2651 O O . PHE A 1 353 ? -6.945 22.359 -1.246 1 83.12 353 PHE A O 1
ATOM 2658 N N . GLY A 1 354 ? -7.523 24 0.138 1 87.25 354 GLY A N 1
ATOM 2659 C CA . GLY A 1 354 ? -6.145 24.141 0.583 1 87.25 354 GLY A CA 1
ATOM 2660 C C . GLY A 1 354 ? -5.656 22.953 1.386 1 87.25 354 GLY A C 1
ATOM 2661 O O . GLY A 1 354 ? -4.449 22.719 1.492 1 87.25 354 GLY A O 1
ATOM 2662 N N . ALA A 1 355 ? -6.605 22.25 1.956 1 88.31 355 ALA A N 1
ATOM 2663 C CA . ALA A 1 355 ? -6.246 21.078 2.75 1 88.31 355 ALA A CA 1
ATOM 2664 C C . ALA A 1 355 ? -7.32 20 2.652 1 88.31 355 ALA A C 1
ATOM 2666 O O . ALA A 1 355 ? -8.516 20.297 2.605 1 88.31 355 ALA A O 1
ATOM 2667 N N . VAL A 1 356 ? -6.871 18.828 2.693 1 82 356 VAL A N 1
ATOM 2668 C CA . VAL A 1 356 ? -7.781 17.703 2.609 1 82 356 VAL A CA 1
ATOM 2669 C C . VAL A 1 356 ? -8.703 17.688 3.824 1 82 356 VAL A C 1
ATOM 2671 O O . VAL A 1 356 ? -9.875 17.312 3.717 1 82 356 VAL A O 1
ATOM 2674 N N . ALA A 1 357 ? -8.219 18.062 4.898 1 86.06 357 ALA A N 1
ATOM 2675 C CA . ALA A 1 357 ? -9.016 18.109 6.125 1 86.06 357 ALA A CA 1
ATOM 2676 C C . ALA A 1 357 ? -10.258 18.984 5.941 1 86.06 357 ALA A C 1
ATOM 2678 O O . ALA A 1 357 ? -11.328 18.672 6.465 1 86.06 357 ALA A O 1
ATOM 2679 N N . ASN A 1 358 ? -10.164 20.047 5.227 1 90.38 358 ASN A N 1
ATOM 2680 C CA . ASN A 1 358 ? -11.305 20.922 4.938 1 90.38 358 ASN A CA 1
ATOM 2681 C C . ASN A 1 358 ? -12.375 20.188 4.129 1 90.38 358 ASN A C 1
ATOM 2683 O O . ASN A 1 358 ? -13.562 20.281 4.438 1 90.38 358 ASN A O 1
ATOM 2687 N N . LEU A 1 359 ? -11.922 19.484 3.225 1 84.69 359 LEU A N 1
ATOM 2688 C CA . LEU A 1 359 ? -12.82 18.766 2.334 1 84.69 359 LEU A CA 1
ATOM 2689 C C . LEU A 1 359 ? -13.539 17.641 3.08 1 84.69 359 LEU A C 1
ATOM 2691 O O . LEU A 1 359 ? -14.727 17.406 2.848 1 84.69 359 LEU A O 1
ATOM 2695 N N . ILE A 1 360 ? -12.812 17.016 3.891 1 84.94 360 ILE A N 1
ATOM 2696 C CA . ILE A 1 360 ? -13.398 15.953 4.703 1 84.94 360 ILE A CA 1
ATOM 2697 C C . ILE A 1 360 ? -14.539 16.531 5.547 1 84.94 360 ILE A C 1
ATOM 2699 O O . ILE A 1 360 ? -15.625 15.945 5.598 1 84.94 360 ILE A O 1
ATOM 2703 N N . THR A 1 361 ? -14.297 17.594 6.105 1 87.06 361 THR A N 1
ATOM 2704 C CA . THR A 1 361 ? -15.281 18.219 6.973 1 87.06 361 THR A CA 1
ATOM 2705 C C . THR A 1 361 ? -16.516 18.641 6.18 1 87.06 361 THR A C 1
ATOM 2707 O O . THR A 1 361 ? -17.641 18.375 6.598 1 87.06 361 THR A O 1
ATOM 2710 N N . VAL A 1 362 ? -16.312 19.203 5.059 1 85.38 362 VAL A N 1
ATOM 2711 C CA . VAL A 1 362 ? -17.422 19.688 4.238 1 85.38 362 VAL A CA 1
ATOM 2712 C C . VAL A 1 362 ? -18.219 18.5 3.697 1 85.38 362 VAL A C 1
ATOM 2714 O O . VAL A 1 362 ? -19.453 18.547 3.662 1 85.38 362 VAL A O 1
ATOM 2717 N N . GLU A 1 363 ? -17.578 17.516 3.312 1 83.69 363 GLU A N 1
ATOM 2718 C CA . GLU A 1 363 ? -18.25 16.344 2.76 1 83.69 363 GLU A CA 1
ATOM 2719 C C . GLU A 1 363 ? -19.078 15.625 3.828 1 83.69 363 GLU A C 1
ATOM 2721 O O . GLU A 1 363 ? -20.188 15.18 3.564 1 83.69 363 GLU A O 1
ATOM 2726 N N . ALA A 1 364 ? -18.484 15.508 4.887 1 81.25 364 ALA A N 1
ATOM 2727 C CA . ALA A 1 364 ? -19.203 14.875 5.992 1 81.25 364 ALA A CA 1
ATOM 2728 C C . ALA A 1 364 ? -20.422 15.695 6.395 1 81.25 364 ALA A C 1
ATOM 2730 O O . ALA A 1 364 ? -21.484 15.133 6.684 1 81.25 364 ALA A O 1
ATOM 2731 N N . ALA A 1 365 ? -20.266 16.906 6.422 1 84.31 365 ALA A N 1
ATOM 2732 C CA . ALA A 1 365 ? -21.375 17.812 6.742 1 84.31 365 ALA A CA 1
ATOM 2733 C C . ALA A 1 365 ? -22.484 17.703 5.695 1 84.31 365 ALA A C 1
ATOM 2735 O O . ALA A 1 365 ? -23.656 17.656 6.035 1 84.31 365 ALA A O 1
ATOM 2736 N N . ALA A 1 366 ? -22.047 17.625 4.512 1 84.31 366 ALA A N 1
ATOM 2737 C CA . ALA A 1 366 ? -23 17.516 3.414 1 84.31 366 ALA A CA 1
ATOM 2738 C C . ALA A 1 366 ? -23.797 16.219 3.51 1 84.31 366 ALA A C 1
ATOM 2740 O O . ALA A 1 366 ? -24.984 16.203 3.209 1 84.31 366 ALA A O 1
ATOM 2741 N N . SER A 1 367 ? -23.203 15.25 3.857 1 80.94 367 SER A N 1
ATOM 2742 C CA . SER A 1 367 ? -23.844 13.945 3.979 1 80.94 367 SER A CA 1
ATOM 2743 C C . SER A 1 367 ? -24.891 13.953 5.086 1 80.94 367 SER A C 1
ATOM 2745 O O . SER A 1 367 ? -25.828 13.141 5.07 1 80.94 367 SER A O 1
ATOM 2747 N N . SER A 1 368 ? -24.75 14.836 5.949 1 79.81 368 SER A N 1
ATOM 2748 C CA . SER A 1 368 ? -25.703 14.961 7.039 1 79.81 368 SER A CA 1
ATOM 2749 C C . SER A 1 368 ? -26.734 16.047 6.75 1 79.81 368 SER A C 1
ATOM 2751 O O . SER A 1 368 ? -27.484 16.453 7.633 1 79.81 368 SER A O 1
ATOM 2753 N N . GLY A 1 369 ? -26.594 16.594 5.605 1 78.62 369 GLY A N 1
ATOM 2754 C CA . GLY A 1 369 ? -27.594 17.578 5.184 1 78.62 369 GLY A CA 1
ATOM 2755 C C . GLY A 1 369 ? -27.156 19 5.41 1 78.62 369 GLY A C 1
ATOM 2756 O O . GLY A 1 369 ? -27.938 19.938 5.191 1 78.62 369 GLY A O 1
ATOM 2757 N N . GLN A 1 370 ? -26 19.172 5.871 1 79.25 370 GLN A N 1
ATOM 2758 C CA . GLN A 1 370 ? -25.484 20.516 6.094 1 79.25 370 GLN A CA 1
ATOM 2759 C C . GLN A 1 370 ? -24.5 20.906 4.996 1 79.25 370 GLN A C 1
ATOM 2761 O O . GLN A 1 370 ? -23.438 20.297 4.852 1 79.25 370 GLN A O 1
ATOM 2766 N N . ARG A 1 371 ? -24.875 21.875 4.281 1 75.62 371 ARG A N 1
ATOM 2767 C CA . ARG A 1 371 ? -24.016 22.25 3.16 1 75.62 371 ARG A CA 1
ATOM 2768 C C . ARG A 1 371 ? -23.188 23.484 3.488 1 75.62 371 ARG A C 1
ATOM 2770 O O . ARG A 1 371 ? -23.703 24.438 4.082 1 75.62 371 ARG A O 1
ATOM 2777 N N . PHE A 1 372 ? -21.75 23.312 3.348 1 78.88 372 PHE A N 1
ATOM 2778 C CA . PHE A 1 372 ? -20.719 24.328 3.52 1 78.88 372 PHE A CA 1
ATOM 2779 C C . PHE A 1 372 ? -20.438 25.047 2.203 1 78.88 372 PHE A C 1
ATOM 2781 O O . PHE A 1 372 ? -20.125 24.406 1.198 1 78.88 372 PHE A O 1
ATOM 2788 N N . SER A 1 373 ? -20.75 26.344 2.17 1 78.25 373 SER A N 1
ATOM 2789 C CA . SER A 1 373 ? -20.391 27.062 0.952 1 78.25 373 SER A CA 1
ATOM 2790 C C . SER A 1 373 ? -18.922 27.438 0.951 1 78.25 373 SER A C 1
ATOM 2792 O O . SER A 1 373 ? -18.297 27.516 2.01 1 78.25 373 SER A O 1
ATOM 2794 N N . PHE A 1 374 ? -18.328 27.547 -0.165 1 84.06 374 PHE A N 1
ATOM 2795 C CA . PHE A 1 374 ? -16.969 28.031 -0.342 1 84.06 374 PHE A CA 1
ATOM 2796 C C . PHE A 1 374 ? -16.75 29.359 0.382 1 84.06 374 PHE A C 1
ATOM 2798 O O . PHE A 1 374 ? -15.734 29.547 1.057 1 84.06 374 PHE A O 1
ATOM 2805 N N . TRP A 1 375 ? -17.719 30.141 0.375 1 86.69 375 TRP A N 1
ATOM 2806 C CA . TRP A 1 375 ? -17.594 31.484 0.911 1 86.69 375 TRP A CA 1
ATOM 2807 C C . TRP A 1 375 ? -17.609 31.484 2.436 1 86.69 375 TRP A C 1
ATOM 2809 O O . TRP A 1 375 ? -16.938 32.281 3.078 1 86.69 375 TRP A O 1
ATOM 2819 N N . GLN A 1 376 ? -18.328 30.641 2.963 1 86.94 376 GLN A N 1
ATOM 2820 C CA . GLN A 1 376 ? -18.344 30.516 4.418 1 86.94 376 GLN A CA 1
ATOM 2821 C C . GLN A 1 376 ? -16.984 30.078 4.941 1 86.94 376 GLN A C 1
ATOM 2823 O O . GLN A 1 376 ? -16.5 30.609 5.941 1 86.94 376 GLN A O 1
ATOM 2828 N N . HIS A 1 377 ? -16.422 29.188 4.223 1 90.56 377 HIS A N 1
ATOM 2829 C CA . HIS A 1 377 ? -15.086 28.766 4.613 1 90.56 377 HIS A CA 1
ATOM 2830 C C . HIS A 1 377 ? -14.062 29.875 4.363 1 90.56 377 HIS A C 1
ATOM 2832 O O . HIS A 1 377 ? -13.18 30.109 5.195 1 90.56 377 HIS A O 1
ATOM 2838 N N . PHE A 1 378 ? -14.211 30.531 3.252 1 93.31 378 PHE A N 1
ATOM 2839 C CA . PHE A 1 378 ? -13.227 31.531 2.846 1 93.31 378 PHE A CA 1
ATOM 2840 C C . PHE A 1 378 ? -13.234 32.719 3.803 1 93.31 378 PHE A C 1
ATOM 2842 O O . PHE A 1 378 ? -12.18 33.281 4.117 1 93.31 378 PHE A O 1
ATOM 2849 N N . ARG A 1 379 ? -14.336 33.094 4.223 1 94.19 379 ARG A N 1
ATOM 2850 C CA . ARG A 1 379 ? -14.461 34.188 5.172 1 94.19 379 ARG A CA 1
ATOM 2851 C C . ARG A 1 379 ? -13.773 33.875 6.492 1 94.19 379 ARG A C 1
ATOM 2853 O O . ARG A 1 379 ? -13.227 34.75 7.152 1 94.19 379 ARG A O 1
ATOM 2860 N N . PHE A 1 380 ? -13.812 32.688 6.801 1 95.12 380 PHE A N 1
ATOM 2861 C CA . PHE A 1 380 ? -13.164 32.188 8.016 1 95.12 380 PHE A CA 1
ATOM 2862 C C . PHE A 1 380 ? -11.68 31.938 7.77 1 95.12 380 PHE A C 1
ATOM 2864 O O . PHE A 1 380 ? -10.828 32.438 8.5 1 95.12 380 PHE A O 1
ATOM 2871 N N . GLY A 1 381 ? -11.383 31.219 6.723 1 95.88 381 GLY A N 1
ATOM 2872 C CA . GLY A 1 381 ? -10.055 30.688 6.48 1 95.88 381 GLY A CA 1
ATOM 2873 C C . GLY A 1 381 ? -9.062 31.734 6.008 1 95.88 381 GLY A C 1
ATOM 2874 O O . GLY A 1 381 ? -7.895 31.719 6.402 1 95.88 381 GLY A O 1
ATOM 2875 N N . ALA A 1 382 ? -9.461 32.656 5.184 1 96.31 382 ALA A N 1
ATOM 2876 C CA . ALA A 1 382 ? -8.547 33.594 4.57 1 96.31 382 ALA A CA 1
ATOM 2877 C C . ALA A 1 382 ? -7.902 34.5 5.621 1 96.31 382 ALA A C 1
ATOM 2879 O O . ALA A 1 382 ? -6.676 34.562 5.719 1 96.31 382 ALA A O 1
ATOM 2880 N N . PRO A 1 383 ? -8.688 35.219 6.426 1 96.81 383 PRO A N 1
ATOM 2881 C CA . PRO A 1 383 ? -8.062 36.031 7.457 1 96.81 383 PRO A CA 1
ATOM 2882 C C . PRO A 1 383 ? -7.246 35.219 8.461 1 96.81 383 PRO A C 1
ATOM 2884 O O . PRO A 1 383 ? -6.18 35.656 8.898 1 96.81 383 PRO A O 1
ATOM 2887 N N . LEU A 1 384 ? -7.809 34.094 8.773 1 97.06 384 LEU A N 1
ATOM 2888 C CA . LEU A 1 384 ? -7.098 33.219 9.703 1 97.06 384 LEU A CA 1
ATOM 2889 C C . LEU A 1 384 ? -5.715 32.875 9.164 1 97.06 384 LEU A C 1
ATOM 2891 O O . LEU A 1 384 ? -4.73 32.875 9.906 1 97.06 384 LEU A O 1
ATOM 2895 N N . THR A 1 385 ? -5.652 32.5 7.898 1 97.81 385 THR A N 1
ATOM 2896 C CA . THR A 1 385 ? -4.398 32.125 7.258 1 97.81 385 THR A CA 1
ATOM 2897 C C . THR A 1 385 ? -3.42 33.281 7.262 1 97.81 385 THR A C 1
ATOM 2899 O O . THR A 1 385 ? -2.252 33.125 7.625 1 97.81 385 THR A O 1
ATOM 2902 N N . VAL A 1 386 ? -3.877 34.469 6.93 1 97.5 386 VAL A N 1
ATOM 2903 C CA . VAL A 1 386 ? -3.018 35.656 6.848 1 97.5 386 VAL A CA 1
ATOM 2904 C C . VAL A 1 386 ? -2.443 35.969 8.227 1 97.5 386 VAL A C 1
ATOM 2906 O O . VAL A 1 386 ? -1.235 36.156 8.367 1 97.5 386 VAL A O 1
ATOM 2909 N N . PHE A 1 387 ? -3.248 35.938 9.211 1 97.69 387 PHE A N 1
ATOM 2910 C CA . PHE A 1 387 ? -2.807 36.312 10.555 1 97.69 387 PHE A CA 1
ATOM 2911 C C . PHE A 1 387 ? -1.89 35.25 11.133 1 97.69 387 PHE A C 1
ATOM 2913 O O . PHE A 1 387 ? -0.877 35.562 11.758 1 97.69 387 PHE A O 1
ATOM 2920 N N . THR A 1 388 ? -2.236 34 10.93 1 97.94 388 THR A N 1
ATOM 2921 C CA . THR A 1 388 ? -1.403 32.938 11.484 1 97.94 388 THR A CA 1
ATOM 2922 C C . THR A 1 388 ? -0.055 32.906 10.773 1 97.94 388 THR A C 1
ATOM 2924 O O . THR A 1 388 ? 0.973 32.625 11.398 1 97.94 388 THR A O 1
ATOM 2927 N N . LEU A 1 389 ? -0.032 33.125 9.5 1 98.12 389 LEU A N 1
ATOM 2928 C CA . LEU A 1 389 ? 1.229 33.156 8.766 1 98.12 389 LEU A CA 1
ATOM 2929 C C . LEU A 1 389 ? 2.096 34.312 9.219 1 98.12 389 LEU A C 1
ATOM 2931 O O . LEU A 1 389 ? 3.312 34.188 9.352 1 98.12 389 LEU A O 1
ATOM 2935 N N . ALA A 1 390 ? 1.452 35.469 9.422 1 97.88 390 ALA A N 1
ATOM 2936 C CA . ALA A 1 390 ? 2.184 36.625 9.898 1 97.88 390 ALA A CA 1
ATOM 2937 C C . ALA A 1 390 ? 2.814 36.375 11.258 1 97.88 390 ALA A C 1
ATOM 2939 O O . ALA A 1 390 ? 3.973 36.719 11.492 1 97.88 390 ALA A O 1
ATOM 2940 N N . ILE A 1 391 ? 2.094 35.781 12.07 1 97.12 391 ILE A N 1
ATOM 2941 C CA . ILE A 1 391 ? 2.572 35.438 13.414 1 97.12 391 ILE A CA 1
ATOM 2942 C C . ILE A 1 391 ? 3.707 34.438 13.328 1 97.12 391 ILE A C 1
ATOM 2944 O O . ILE A 1 391 ? 4.73 34.594 13.992 1 97.12 391 ILE A O 1
ATOM 2948 N N . ALA A 1 392 ? 3.465 33.406 12.539 1 98 392 ALA A N 1
ATOM 2949 C CA . ALA A 1 392 ? 4.492 32.375 12.367 1 98 392 ALA A CA 1
ATOM 2950 C C . ALA A 1 392 ? 5.777 32.969 11.812 1 98 392 ALA A C 1
ATOM 2952 O O . ALA A 1 392 ? 6.875 32.656 12.281 1 98 392 ALA A O 1
ATOM 2953 N N . TYR A 1 393 ? 5.641 33.844 10.828 1 98.06 393 TYR A N 1
ATOM 2954 C CA . TYR A 1 393 ? 6.793 34.5 10.219 1 98.06 393 TYR A CA 1
ATOM 2955 C C . TYR A 1 393 ? 7.555 35.312 11.242 1 98.06 393 TYR A C 1
ATOM 2957 O O . TYR A 1 393 ? 8.773 35.188 11.391 1 98.06 393 TYR A O 1
ATOM 2965 N N . ALA A 1 394 ? 6.859 36.188 11.961 1 97.81 394 ALA A N 1
ATOM 2966 C CA . ALA A 1 394 ? 7.484 37.031 12.953 1 97.81 394 ALA A CA 1
ATOM 2967 C C . ALA A 1 394 ? 8.141 36.219 14.062 1 97.81 394 ALA A C 1
ATOM 2969 O O . ALA A 1 394 ? 9.258 36.531 14.484 1 97.81 394 ALA A O 1
ATOM 2970 N N . TRP A 1 395 ? 7.492 35.188 14.469 1 97.88 395 TRP A N 1
ATOM 2971 C CA . TRP A 1 395 ? 7.977 34.344 15.547 1 97.88 395 TRP A CA 1
ATOM 2972 C C . TRP A 1 395 ? 9.25 33.594 15.133 1 97.88 395 TRP A C 1
ATOM 2974 O O . TRP A 1 395 ? 10.242 33.625 15.859 1 97.88 395 TRP A O 1
ATOM 2984 N N . ILE A 1 396 ? 9.258 33.031 13.945 1 97.94 396 ILE A N 1
ATOM 2985 C CA . ILE A 1 396 ? 10.352 32.188 13.492 1 97.94 396 ILE A CA 1
ATOM 2986 C C . ILE A 1 396 ? 11.562 33.031 13.133 1 97.94 396 ILE A C 1
ATOM 2988 O O . ILE A 1 396 ? 12.688 32.719 13.523 1 97.94 396 ILE A O 1
ATOM 2992 N N . VAL A 1 397 ? 11.328 34.156 12.469 1 96.69 397 VAL A N 1
ATOM 2993 C CA . VAL A 1 397 ? 12.422 35.031 12.047 1 96.69 397 VAL A CA 1
ATOM 2994 C C . VAL A 1 397 ? 13.055 35.688 13.266 1 96.69 397 VAL A C 1
ATOM 2996 O O . VAL A 1 397 ? 14.273 35.906 13.297 1 96.69 397 VAL A O 1
ATOM 2999 N N . SER A 1 398 ? 12.32 35.938 14.273 1 95.75 398 SER A N 1
ATOM 3000 C CA . SER A 1 398 ? 12.852 36.562 15.469 1 95.75 398 SER A CA 1
ATOM 3001 C C . SER A 1 398 ? 13.625 35.562 16.328 1 95.75 398 SER A C 1
ATOM 3003 O O . SER A 1 398 ? 14.547 35.969 17.062 1 95.75 398 SER A O 1
ATOM 3005 N N . ARG A 1 399 ? 13.336 34.344 16.266 1 89.62 399 ARG A N 1
ATOM 3006 C CA . ARG A 1 399 ? 13.891 33.344 17.172 1 89.62 399 ARG A CA 1
ATOM 3007 C C . ARG A 1 399 ? 15.055 32.594 16.531 1 89.62 399 ARG A C 1
ATOM 3009 O O . ARG A 1 399 ? 15.938 32.094 17.234 1 89.62 399 ARG A O 1
ATOM 3016 N N . ILE A 1 400 ? 14.922 32.406 15.297 1 86.5 400 ILE A N 1
ATOM 3017 C CA . ILE A 1 400 ? 15.898 31.594 14.594 1 86.5 400 ILE A CA 1
ATOM 3018 C C . ILE A 1 400 ? 16.734 32.469 13.648 1 86.5 400 ILE A C 1
ATOM 3020 O O . ILE A 1 400 ? 16.172 33.188 12.82 1 86.5 400 ILE A O 1
ATOM 3024 N N . MET B 1 1 ? 27.656 -10.32 21.25 1 76.44 1 MET B N 1
ATOM 3025 C CA . MET B 1 1 ? 27.219 -11.711 21.25 1 76.44 1 MET B CA 1
ATOM 3026 C C . MET B 1 1 ? 25.703 -11.797 21.5 1 76.44 1 MET B C 1
ATOM 3028 O O . MET B 1 1 ? 25 -12.477 20.75 1 76.44 1 MET B O 1
ATOM 3032 N N . LEU B 1 2 ? 25.25 -11.023 22.469 1 86.62 2 LEU B N 1
ATOM 3033 C CA . LEU B 1 2 ? 23.828 -11.062 22.781 1 86.62 2 LEU B CA 1
ATOM 3034 C C . LEU B 1 2 ? 23 -10.539 21.609 1 86.62 2 LEU B C 1
ATOM 3036 O O . LEU B 1 2 ? 21.984 -11.133 21.25 1 86.62 2 LEU B O 1
ATOM 3040 N N . ARG B 1 3 ? 23.531 -9.5 21.062 1 87.12 3 ARG B N 1
ATOM 3041 C CA . ARG B 1 3 ? 22.828 -8.922 19.922 1 87.12 3 ARG B CA 1
ATOM 3042 C C . ARG B 1 3 ? 22.75 -9.914 18.766 1 87.12 3 ARG B C 1
ATOM 3044 O O . ARG B 1 3 ? 21.734 -10.031 18.094 1 87.12 3 ARG B O 1
ATOM 3051 N N . PHE B 1 4 ? 23.766 -10.602 18.625 1 87.94 4 PHE B N 1
ATOM 3052 C CA . PHE B 1 4 ? 23.828 -11.586 17.562 1 87.94 4 PHE B CA 1
ATOM 3053 C C . PHE B 1 4 ? 22.844 -12.719 17.812 1 87.94 4 PHE B C 1
ATOM 3055 O O . PHE B 1 4 ? 22.109 -13.125 16.906 1 87.94 4 PHE B O 1
ATOM 3062 N N . LEU B 1 5 ? 22.75 -13.188 18.984 1 90.06 5 LEU B N 1
ATOM 3063 C CA . LEU B 1 5 ? 21.844 -14.273 19.344 1 90.06 5 LEU B CA 1
ATOM 3064 C C . LEU B 1 5 ? 20.391 -13.836 19.203 1 90.06 5 LEU B C 1
ATOM 3066 O O . LEU B 1 5 ? 19.531 -14.625 18.781 1 90.06 5 LEU B O 1
ATOM 3070 N N . LEU B 1 6 ? 20.156 -12.617 19.5 1 91.81 6 LEU B N 1
ATOM 3071 C CA . LEU B 1 6 ? 18.797 -12.086 19.391 1 91.81 6 LEU B CA 1
ATOM 3072 C C . LEU B 1 6 ? 18.375 -11.984 17.922 1 91.81 6 LEU B C 1
ATOM 3074 O O . LEU B 1 6 ? 17.219 -12.227 17.594 1 91.81 6 LEU B O 1
ATOM 3078 N N . GLN B 1 7 ? 19.312 -11.602 17.141 1 91.81 7 GLN B N 1
ATOM 3079 C CA . GLN B 1 7 ? 19.031 -11.539 15.719 1 91.81 7 GLN B CA 1
ATOM 3080 C C . GLN B 1 7 ? 18.703 -12.914 15.156 1 91.81 7 GLN B C 1
ATOM 3082 O O . GLN B 1 7 ? 17.75 -13.062 14.391 1 91.81 7 GLN B O 1
ATOM 3087 N N . LEU B 1 8 ? 19.391 -13.883 15.648 1 91.44 8 LEU B N 1
ATOM 3088 C CA . LEU B 1 8 ? 19.156 -15.258 15.227 1 91.44 8 LEU B CA 1
ATOM 3089 C C . LEU B 1 8 ? 17.781 -15.742 15.711 1 91.44 8 LEU B C 1
ATOM 3091 O O . LEU B 1 8 ? 17.062 -16.422 14.977 1 91.44 8 LEU B O 1
ATOM 3095 N N . LEU B 1 9 ? 17.5 -15.383 16.844 1 92.75 9 LEU B N 1
ATOM 3096 C CA . LEU B 1 9 ? 16.219 -15.773 17.422 1 92.75 9 LEU B CA 1
ATOM 3097 C C . LEU B 1 9 ? 15.062 -15.156 16.656 1 92.75 9 LEU B C 1
ATOM 3099 O O . LEU B 1 9 ? 14.062 -15.828 16.391 1 92.75 9 LEU B O 1
ATOM 3103 N N . ILE B 1 10 ? 15.211 -13.914 16.312 1 93.5 10 ILE B N 1
ATOM 3104 C CA . ILE B 1 10 ? 14.148 -13.219 15.578 1 93.5 10 ILE B CA 1
ATOM 3105 C C . ILE B 1 10 ? 13.961 -13.859 14.203 1 93.5 10 ILE B C 1
ATOM 3107 O O . ILE B 1 10 ? 12.836 -14.07 13.766 1 93.5 10 ILE B O 1
ATOM 3111 N N . LEU B 1 11 ? 15.062 -14.109 13.609 1 92.06 11 LEU B N 1
ATOM 3112 C CA . LEU B 1 11 ? 14.984 -14.734 12.297 1 92.06 11 LEU B CA 1
ATOM 3113 C C . LEU B 1 11 ? 14.336 -16.109 12.383 1 92.06 11 LEU B C 1
ATOM 3115 O O . LEU B 1 11 ? 13.453 -16.453 11.586 1 92.06 11 LEU B O 1
ATOM 3119 N N . ALA B 1 12 ? 14.688 -16.891 13.359 1 90.56 12 ALA B N 1
ATOM 3120 C CA . ALA B 1 12 ? 14.125 -18.219 13.562 1 90.56 12 ALA B CA 1
ATOM 3121 C C . ALA B 1 12 ? 12.633 -18.141 13.867 1 90.56 12 ALA B C 1
ATOM 3123 O O . ALA B 1 12 ? 11.836 -18.906 13.305 1 90.56 12 ALA B O 1
ATOM 3124 N N . LEU B 1 13 ? 12.281 -17.219 14.695 1 91.69 13 LEU B N 1
ATOM 3125 C CA . LEU B 1 13 ? 10.883 -17.047 15.062 1 91.69 13 LEU B CA 1
ATOM 3126 C C . LEU B 1 13 ? 10.07 -16.562 13.875 1 91.69 13 LEU B C 1
ATOM 3128 O O . LEU B 1 13 ? 8.906 -16.953 13.711 1 91.69 13 LEU B O 1
ATOM 3132 N N . SER B 1 14 ? 10.695 -15.695 13.117 1 92.19 14 SER B N 1
ATOM 3133 C CA . SER B 1 14 ? 10.008 -15.156 11.953 1 92.19 14 SER B CA 1
ATOM 3134 C C . SER B 1 14 ? 9.68 -16.25 10.938 1 92.19 14 SER B C 1
ATOM 3136 O O . SER B 1 14 ? 8.523 -16.391 10.531 1 92.19 14 SER B O 1
ATOM 3138 N N . TYR B 1 15 ? 10.617 -17.031 10.578 1 88.56 15 TYR B N 1
ATOM 3139 C CA . TYR B 1 15 ? 10.391 -18.094 9.602 1 88.56 15 TYR B CA 1
ATOM 3140 C C . TYR B 1 15 ? 9.539 -19.203 10.195 1 88.56 15 TYR B C 1
ATOM 3142 O O . TYR B 1 15 ? 8.75 -19.828 9.484 1 88.56 15 TYR B O 1
ATOM 3150 N N . GLY B 1 16 ? 9.68 -19.422 11.477 1 89.12 16 GLY B N 1
ATOM 3151 C CA . GLY B 1 16 ? 8.781 -20.344 12.148 1 89.12 16 GLY B CA 1
ATOM 3152 C C . GLY B 1 16 ? 7.328 -19.906 12.102 1 89.12 16 GLY B C 1
ATOM 3153 O O . GLY B 1 16 ? 6.434 -20.703 11.836 1 89.12 16 GLY B O 1
ATOM 3154 N N . ALA B 1 17 ? 7.148 -18.672 12.336 1 90.06 17 ALA B N 1
ATOM 3155 C CA . ALA B 1 17 ? 5.801 -18.109 12.312 1 90.06 17 ALA B CA 1
ATOM 3156 C C . ALA B 1 17 ? 5.223 -18.141 10.898 1 90.06 17 ALA B C 1
ATOM 3158 O O . ALA B 1 17 ? 4.031 -18.391 10.711 1 90.06 17 ALA B O 1
ATOM 3159 N N . LEU B 1 18 ? 6.082 -17.844 9.977 1 87 18 LEU B N 1
ATOM 3160 C CA . LEU B 1 18 ? 5.641 -17.906 8.586 1 87 18 LEU B CA 1
ATOM 3161 C C . LEU B 1 18 ? 5.219 -19.328 8.227 1 87 18 LEU B C 1
ATOM 3163 O O . LEU B 1 18 ? 4.223 -19.531 7.523 1 87 18 LEU B O 1
ATOM 3167 N N . ALA B 1 19 ? 5.918 -20.281 8.742 1 82.62 19 ALA B N 1
ATOM 3168 C CA . ALA B 1 19 ? 5.637 -21.688 8.492 1 82.62 19 ALA B CA 1
ATOM 3169 C C . ALA B 1 19 ? 4.289 -22.094 9.086 1 82.62 19 ALA B C 1
ATOM 3171 O O . ALA B 1 19 ? 3.529 -22.828 8.469 1 82.62 19 ALA B O 1
ATOM 3172 N N . LEU B 1 20 ? 3.973 -21.5 10.172 1 80.5 20 LEU B N 1
ATOM 3173 C CA . LEU B 1 20 ? 2.73 -21.844 10.859 1 80.5 20 LEU B CA 1
ATOM 3174 C C . LEU B 1 20 ? 1.559 -21.047 10.281 1 80.5 20 LEU B C 1
ATOM 3176 O O . LEU B 1 20 ? 0.398 -21.375 10.539 1 80.5 20 LEU B O 1
ATOM 3180 N N . GLY B 1 21 ? 1.895 -20.109 9.344 1 73 21 GLY B N 1
ATOM 3181 C CA . GLY B 1 21 ? 0.86 -19.266 8.766 1 73 21 GLY B CA 1
ATOM 3182 C C . GLY B 1 21 ? 0.353 -18.203 9.727 1 73 21 GLY B C 1
ATOM 3183 O O . GLY B 1 21 ? -0.565 -17.453 9.398 1 73 21 GLY B O 1
ATOM 3184 N N . GLY B 1 22 ? 0.897 -18.234 10.844 1 75.69 22 GLY B N 1
ATOM 3185 C CA . GLY B 1 22 ? 0.536 -17.328 11.914 1 75.69 22 GLY B CA 1
ATOM 3186 C C . GLY B 1 22 ? 1.215 -17.641 13.234 1 75.69 22 GLY B C 1
ATOM 3187 O O . GLY B 1 22 ? 2.025 -18.578 13.312 1 75.69 22 GLY B O 1
ATOM 3188 N N . VAL B 1 23 ? 1.072 -16.719 14.164 1 78.25 23 VAL B N 1
ATOM 3189 C CA . VAL B 1 23 ? 1.589 -16.953 15.508 1 78.25 23 VAL B CA 1
ATOM 3190 C C . VAL B 1 23 ? 0.456 -17.406 16.422 1 78.25 23 VAL B C 1
ATOM 3192 O O . VAL B 1 23 ? -0.545 -16.703 16.578 1 78.25 23 VAL B O 1
ATOM 3195 N N . PRO B 1 24 ? 0.592 -18.656 16.891 1 73.56 24 PRO B N 1
ATOM 3196 C CA . PRO B 1 24 ? -0.464 -19.141 17.766 1 73.56 24 PRO B CA 1
ATOM 3197 C C . PRO B 1 24 ? -0.812 -18.156 18.875 1 73.56 24 PRO B C 1
ATOM 3199 O O . PRO B 1 24 ? 0.084 -17.609 19.531 1 73.56 24 PRO B O 1
ATOM 3202 N N . GLY B 1 25 ? -2.051 -17.828 19.031 1 80.69 25 GLY B N 1
ATOM 3203 C CA . GLY B 1 25 ? -2.518 -16.938 20.078 1 80.69 25 GLY B CA 1
ATOM 3204 C C . GLY B 1 25 ? -2.568 -15.484 19.641 1 80.69 25 GLY B C 1
ATOM 3205 O O . GLY B 1 25 ? -3.133 -14.641 20.328 1 80.69 25 GLY B O 1
ATOM 3206 N N . LEU B 1 26 ? -1.863 -15.25 18.531 1 84.75 26 LEU B N 1
ATOM 3207 C CA . LEU B 1 26 ? -1.865 -13.898 18 1 84.75 26 LEU B CA 1
ATOM 3208 C C . LEU B 1 26 ? -2.576 -13.844 16.641 1 84.75 26 LEU B C 1
ATOM 3210 O O . LEU B 1 26 ? -2.635 -14.852 15.93 1 84.75 26 LEU B O 1
ATOM 3214 N N . HIS B 1 27 ? -3.201 -12.805 16.453 1 87.5 27 HIS B N 1
ATOM 3215 C CA . HIS B 1 27 ? -3.811 -12.586 15.148 1 87.5 27 HIS B CA 1
ATOM 3216 C C . HIS B 1 27 ? -2.846 -11.875 14.203 1 87.5 27 HIS B C 1
ATOM 3218 O O . HIS B 1 27 ? -2.873 -10.648 14.094 1 87.5 27 HIS B O 1
ATOM 3224 N N . MET B 1 28 ? -1.89 -12.539 13.75 1 89.5 28 MET B N 1
ATOM 3225 C CA . MET B 1 28 ? -0.936 -11.992 12.789 1 89.5 28 MET B CA 1
ATOM 3226 C C . MET B 1 28 ? -0.969 -12.766 11.477 1 89.5 28 MET B C 1
ATOM 3228 O O . MET B 1 28 ? -1.103 -13.992 11.484 1 89.5 28 MET B O 1
ATOM 3232 N N . ASN B 1 29 ? -0.97 -12.094 10.438 1 88.19 29 ASN B N 1
ATOM 3233 C CA . ASN B 1 29 ? -0.813 -12.758 9.148 1 88.19 29 ASN B CA 1
ATOM 3234 C C . ASN B 1 29 ? 0.634 -12.719 8.664 1 88.19 29 ASN B C 1
ATOM 3236 O O . ASN B 1 29 ? 1.501 -12.164 9.344 1 88.19 29 ASN B O 1
ATOM 3240 N N . ARG B 1 30 ? 0.86 -13.312 7.559 1 89 30 ARG B N 1
ATOM 3241 C CA . ARG B 1 30 ? 2.225 -13.438 7.059 1 89 30 ARG B CA 1
ATOM 3242 C C . ARG B 1 30 ? 2.834 -12.062 6.797 1 89 30 ARG B C 1
ATOM 3244 O O . ARG B 1 30 ? 4.02 -11.844 7.062 1 89 30 ARG B O 1
ATOM 3251 N N . ALA B 1 31 ? 2.041 -11.156 6.27 1 92 31 ALA B N 1
ATOM 3252 C CA . ALA B 1 31 ? 2.525 -9.812 5.98 1 92 31 ALA B CA 1
ATOM 3253 C C . ALA B 1 31 ? 2.984 -9.109 7.258 1 92 31 ALA B C 1
ATOM 3255 O O . ALA B 1 31 ? 4.059 -8.508 7.289 1 92 31 ALA B O 1
ATOM 3256 N N . THR B 1 32 ? 2.24 -9.195 8.297 1 94.75 32 THR B N 1
ATOM 3257 C CA . THR B 1 32 ? 2.574 -8.508 9.539 1 94.75 32 THR B CA 1
ATOM 3258 C C . THR B 1 32 ? 3.73 -9.203 10.25 1 94.75 32 THR B C 1
ATOM 3260 O O . THR B 1 32 ? 4.547 -8.547 10.898 1 94.75 32 THR B O 1
ATOM 3263 N N . ILE B 1 33 ? 3.807 -10.508 10.117 1 94.25 33 ILE B N 1
ATOM 3264 C CA . ILE B 1 33 ? 4.949 -11.234 10.672 1 94.25 33 ILE B CA 1
ATOM 3265 C C . ILE B 1 33 ? 6.238 -10.727 10.023 1 94.25 33 ILE B C 1
ATOM 3267 O O . ILE B 1 33 ? 7.215 -10.438 10.719 1 94.25 33 ILE B O 1
ATOM 3271 N N . ALA B 1 34 ? 6.188 -10.609 8.727 1 94.25 34 ALA B N 1
ATOM 3272 C CA . ALA B 1 34 ? 7.363 -10.141 7.996 1 94.25 34 ALA B CA 1
ATOM 3273 C C . ALA B 1 34 ? 7.715 -8.711 8.375 1 94.25 34 ALA B C 1
ATOM 3275 O O . ALA B 1 34 ? 8.883 -8.383 8.602 1 94.25 34 ALA B O 1
ATOM 3276 N N . LEU B 1 35 ? 6.734 -7.859 8.477 1 95.75 35 LEU B N 1
ATOM 3277 C CA . LEU B 1 35 ? 6.953 -6.453 8.805 1 95.75 35 LEU B CA 1
ATOM 3278 C C . LEU B 1 35 ? 7.5 -6.309 10.219 1 95.75 35 LEU B C 1
ATOM 3280 O O . LEU B 1 35 ? 8.445 -5.547 10.453 1 95.75 35 LEU B O 1
ATOM 3284 N N . VAL B 1 36 ? 6.906 -6.98 11.18 1 96.88 36 VAL B N 1
ATOM 3285 C CA . VAL B 1 36 ? 7.332 -6.941 12.578 1 96.88 36 VAL B CA 1
ATOM 3286 C C . VAL B 1 36 ? 8.766 -7.449 12.695 1 96.88 36 VAL B C 1
ATOM 3288 O O . VAL B 1 36 ? 9.586 -6.859 13.398 1 96.88 36 VAL B O 1
ATOM 3291 N N . SER B 1 37 ? 9.039 -8.539 12.023 1 96.44 37 SER B N 1
ATOM 3292 C CA . SER B 1 37 ? 10.391 -9.094 12.039 1 96.44 37 SER B CA 1
ATOM 3293 C C . SER B 1 37 ? 11.398 -8.102 11.484 1 96.44 37 SER B C 1
ATOM 3295 O O . SER B 1 37 ? 12.477 -7.914 12.062 1 96.44 37 SER B O 1
ATOM 3297 N N . ALA B 1 38 ? 11.055 -7.484 10.375 1 97.06 38 ALA B N 1
ATOM 3298 C CA . ALA B 1 38 ? 11.93 -6.477 9.781 1 97.06 38 ALA B CA 1
ATOM 3299 C C . ALA B 1 38 ? 12.18 -5.324 10.742 1 97.06 38 ALA B C 1
ATOM 3301 O O . ALA B 1 38 ? 13.312 -4.863 10.898 1 97.06 38 ALA B O 1
ATOM 3302 N N . ALA B 1 39 ? 11.141 -4.883 11.383 1 97.75 39 ALA B N 1
ATOM 3303 C CA . ALA B 1 39 ? 11.234 -3.785 12.344 1 97.75 39 ALA B CA 1
ATOM 3304 C C . ALA B 1 39 ? 12.18 -4.137 13.484 1 97.75 39 ALA B C 1
ATOM 3306 O O . ALA B 1 39 ? 13.016 -3.324 13.875 1 97.75 39 ALA B O 1
ATOM 3307 N N . LEU B 1 40 ? 12.047 -5.328 14.008 1 97.25 40 LEU B N 1
ATOM 3308 C CA . LEU B 1 40 ? 12.867 -5.773 15.133 1 97.25 40 LEU B CA 1
ATOM 3309 C C . LEU B 1 40 ? 14.328 -5.914 14.727 1 97.25 40 LEU B C 1
ATOM 3311 O O . LEU B 1 40 ? 15.227 -5.582 15.5 1 97.25 40 LEU B O 1
ATOM 3315 N N . LEU B 1 41 ? 14.555 -6.391 13.555 1 97.06 41 LEU B N 1
ATOM 3316 C CA . LEU B 1 41 ? 15.922 -6.551 13.07 1 97.06 41 LEU B CA 1
ATOM 3317 C C . LEU B 1 41 ? 16.578 -5.195 12.859 1 97.06 41 LEU B C 1
ATOM 3319 O O . LEU B 1 41 ? 17.766 -5.031 13.141 1 97.06 41 LEU B O 1
ATOM 3323 N N . ILE B 1 42 ? 15.836 -4.25 12.336 1 96.69 42 ILE B N 1
ATOM 3324 C CA . ILE B 1 42 ? 16.344 -2.895 12.172 1 96.69 42 ILE B CA 1
ATOM 3325 C C . ILE B 1 42 ? 16.656 -2.297 13.547 1 96.69 42 ILE B C 1
ATOM 3327 O O . ILE B 1 42 ? 17.719 -1.706 13.75 1 96.69 42 ILE B O 1
ATOM 3331 N N . ALA B 1 43 ? 15.805 -2.5 14.516 1 95.31 43 ALA B N 1
ATOM 3332 C CA . ALA B 1 43 ? 15.961 -1.957 15.859 1 95.31 43 ALA B CA 1
ATOM 3333 C C . ALA B 1 43 ? 17.188 -2.555 16.547 1 95.31 43 ALA B C 1
ATOM 3335 O O . ALA B 1 43 ? 17.859 -1.871 17.312 1 95.31 43 ALA B O 1
ATOM 3336 N N . LEU B 1 44 ? 17.453 -3.799 16.203 1 94.88 44 LEU B N 1
ATOM 3337 C CA . LEU B 1 44 ? 18.562 -4.496 16.844 1 94.88 44 LEU B CA 1
ATOM 3338 C C . LEU B 1 44 ? 19.875 -4.191 16.125 1 94.88 44 LEU B C 1
ATOM 3340 O O . LEU B 1 44 ? 20.953 -4.633 16.562 1 94.88 44 LEU B O 1
ATOM 3344 N N . GLY B 1 45 ? 19.797 -3.467 14.992 1 93.88 45 GLY B N 1
ATOM 3345 C CA . GLY B 1 45 ? 21 -3.051 14.289 1 93.88 45 GLY B CA 1
ATOM 3346 C C . GLY B 1 45 ? 21.531 -4.102 13.328 1 93.88 45 GLY B C 1
ATOM 3347 O O . GLY B 1 45 ? 22.672 -4.031 12.891 1 93.88 45 GLY B O 1
ATOM 3348 N N . ALA B 1 46 ? 20.734 -5.133 13.07 1 94.44 46 ALA B N 1
ATOM 3349 C CA . ALA B 1 46 ? 21.156 -6.121 12.078 1 94.44 46 ALA B CA 1
ATOM 3350 C C . ALA B 1 46 ? 21.297 -5.48 10.703 1 94.44 46 ALA B C 1
ATOM 3352 O O . ALA B 1 46 ? 22.109 -5.934 9.883 1 94.44 46 ALA B O 1
ATOM 3353 N N . ILE B 1 47 ? 20.547 -4.52 10.477 1 95.81 47 ILE B N 1
ATOM 3354 C CA . ILE B 1 47 ? 20.531 -3.76 9.227 1 95.81 47 ILE B CA 1
ATOM 3355 C C . ILE B 1 47 ? 19.984 -2.359 9.484 1 95.81 47 ILE B C 1
ATOM 3357 O O . ILE B 1 47 ? 19.062 -2.188 10.281 1 95.81 47 ILE B O 1
ATOM 3361 N N . ASP B 1 48 ? 20.562 -1.344 8.852 1 97.12 48 ASP B N 1
ATOM 3362 C CA . ASP B 1 48 ? 20 -0.005 9.016 1 97.12 48 ASP B CA 1
ATOM 3363 C C . ASP B 1 48 ? 18.875 0.243 8.016 1 97.12 48 ASP B C 1
ATOM 3365 O O . ASP B 1 48 ? 18.734 -0.497 7.039 1 97.12 48 ASP B O 1
ATOM 3369 N N . LEU B 1 49 ? 18.062 1.18 8.25 1 96.62 49 LEU B N 1
ATOM 3370 C CA . LEU B 1 49 ? 16.828 1.415 7.488 1 96.62 49 LEU B CA 1
ATOM 3371 C C . LEU B 1 49 ? 17.156 1.674 6.02 1 96.62 49 LEU B C 1
ATOM 3373 O O . LEU B 1 49 ? 16.531 1.082 5.133 1 96.62 49 LEU B O 1
ATOM 3377 N N . PRO B 1 50 ? 18.172 2.551 5.676 1 95.69 50 PRO B N 1
ATOM 3378 C CA . PRO B 1 50 ? 18.469 2.766 4.262 1 95.69 50 PRO B CA 1
ATOM 3379 C C . PRO B 1 50 ? 18.891 1.483 3.547 1 95.69 50 PRO B C 1
ATOM 3381 O O . PRO B 1 50 ? 18.469 1.236 2.416 1 95.69 50 PRO B O 1
ATOM 3384 N N . THR B 1 51 ? 19.688 0.699 4.211 1 96.69 51 THR B N 1
ATOM 3385 C CA . THR B 1 51 ? 20.125 -0.557 3.611 1 96.69 51 THR B CA 1
ATOM 3386 C C . THR B 1 51 ? 18.953 -1.525 3.471 1 96.69 51 THR B C 1
ATOM 3388 O O . THR B 1 51 ? 18.875 -2.277 2.496 1 96.69 51 THR B O 1
ATOM 3391 N N . ALA B 1 52 ? 18.078 -1.549 4.492 1 97.44 52 ALA B N 1
ATOM 3392 C CA . ALA B 1 52 ? 16.875 -2.369 4.414 1 97.44 52 ALA B CA 1
ATOM 3393 C C . ALA B 1 52 ? 16.031 -1.982 3.211 1 97.44 52 ALA B C 1
ATOM 3395 O O . ALA B 1 52 ? 15.508 -2.85 2.504 1 97.44 52 ALA B O 1
ATOM 3396 N N . TRP B 1 53 ? 15.906 -0.724 2.988 1 96.69 53 TRP B N 1
ATOM 3397 C CA . TRP B 1 53 ? 15.148 -0.22 1.852 1 96.69 53 TRP B CA 1
ATOM 3398 C C . TRP B 1 53 ? 15.773 -0.662 0.534 1 96.69 53 TRP B C 1
ATOM 3400 O O . TRP B 1 53 ? 15.07 -1.03 -0.406 1 96.69 53 TRP B O 1
ATOM 3410 N N . GLN B 1 54 ? 17.078 -0.66 0.481 1 95.44 54 GLN B N 1
ATOM 3411 C CA . GLN B 1 54 ? 17.797 -1.042 -0.726 1 95.44 54 GLN B CA 1
ATOM 3412 C C . GLN B 1 54 ? 17.703 -2.545 -0.974 1 95.44 54 GLN B C 1
ATOM 3414 O O . GLN B 1 54 ? 17.938 -3.01 -2.092 1 95.44 54 GLN B O 1
ATOM 3419 N N . ALA B 1 55 ? 17.406 -3.264 0.108 1 95.5 55 ALA B N 1
ATOM 3420 C CA . ALA B 1 55 ? 17.266 -4.711 -0.021 1 95.5 55 ALA B CA 1
ATOM 3421 C C . ALA B 1 55 ? 15.984 -5.082 -0.765 1 95.5 55 ALA B C 1
ATOM 3423 O O . ALA B 1 55 ? 15.852 -6.207 -1.254 1 95.5 55 ALA B O 1
ATOM 3424 N N . ILE B 1 56 ? 15.047 -4.195 -0.812 1 96.62 56 ILE B N 1
ATOM 3425 C CA . ILE B 1 56 ? 13.789 -4.438 -1.504 1 96.62 56 ILE B CA 1
ATOM 3426 C C . ILE B 1 56 ? 14 -4.32 -3.012 1 96.62 56 ILE B C 1
ATOM 3428 O O . ILE B 1 56 ? 14.469 -3.291 -3.502 1 96.62 56 ILE B O 1
ATOM 3432 N N . ASP B 1 57 ? 13.688 -5.32 -3.764 1 95.69 57 ASP B N 1
ATOM 3433 C CA . ASP B 1 57 ? 13.891 -5.355 -5.211 1 95.69 57 ASP B CA 1
ATOM 3434 C C . ASP B 1 57 ? 12.805 -4.57 -5.934 1 95.69 57 ASP B C 1
ATOM 3436 O O . ASP B 1 57 ? 11.648 -5.008 -5.992 1 95.69 57 ASP B O 1
ATOM 3440 N N . PRO B 1 58 ? 13.156 -3.457 -6.508 1 96.19 58 PRO B N 1
ATOM 3441 C CA . PRO B 1 58 ? 12.141 -2.623 -7.152 1 96.19 58 PRO B CA 1
ATOM 3442 C C . PRO B 1 58 ? 11.5 -3.303 -8.359 1 96.19 58 PRO B C 1
ATOM 3444 O O . PRO B 1 58 ? 10.32 -3.07 -8.656 1 96.19 58 PRO B O 1
ATOM 3447 N N . GLN B 1 59 ? 12.258 -4.16 -9.062 1 96.19 59 GLN B N 1
ATOM 3448 C CA . GLN B 1 59 ? 11.695 -4.836 -10.234 1 96.19 59 GLN B CA 1
ATOM 3449 C C . GLN B 1 59 ? 10.531 -5.734 -9.836 1 96.19 59 GLN B C 1
ATOM 3451 O O . GLN B 1 59 ? 9.484 -5.727 -10.5 1 96.19 59 GLN B O 1
ATOM 3456 N N . ALA B 1 60 ? 10.703 -6.422 -8.742 1 95.19 60 ALA B N 1
ATOM 3457 C CA . ALA B 1 60 ? 9.664 -7.324 -8.266 1 95.19 60 ALA B CA 1
ATOM 3458 C C . ALA B 1 60 ? 8.453 -6.547 -7.754 1 95.19 60 ALA B C 1
ATOM 3460 O O . ALA B 1 60 ? 7.312 -6.863 -8.102 1 95.19 60 ALA B O 1
ATOM 3461 N N . ILE B 1 61 ? 8.68 -5.512 -6.973 1 96.88 61 ILE B N 1
ATOM 3462 C CA . ILE B 1 61 ? 7.613 -4.754 -6.324 1 96.88 61 ILE B CA 1
ATOM 3463 C C . ILE B 1 61 ? 6.793 -4.012 -7.375 1 96.88 61 ILE B C 1
ATOM 3465 O O . ILE B 1 61 ? 5.559 -4.059 -7.355 1 96.88 61 ILE B O 1
ATOM 3469 N N . VAL B 1 62 ? 7.461 -3.357 -8.289 1 97.44 62 VAL B N 1
ATOM 3470 C CA . VAL B 1 62 ? 6.781 -2.561 -9.312 1 97.44 62 VAL B CA 1
ATOM 3471 C C . VAL B 1 62 ? 6.031 -3.479 -10.273 1 97.44 62 VAL B C 1
ATOM 3473 O O . VAL B 1 62 ? 4.906 -3.176 -10.68 1 97.44 62 VAL B O 1
ATOM 3476 N N . PHE B 1 63 ? 6.727 -4.59 -10.664 1 96.06 63 PHE B N 1
ATOM 3477 C CA . PHE B 1 63 ? 6.059 -5.551 -11.531 1 96.06 63 PHE B CA 1
ATOM 3478 C C . PHE B 1 63 ? 4.781 -6.074 -10.883 1 96.06 63 PHE B C 1
ATOM 3480 O O . PHE B 1 63 ? 3.723 -6.094 -11.508 1 96.06 63 PHE B O 1
ATOM 3487 N N . LEU B 1 64 ? 4.848 -6.449 -9.609 1 94.44 64 LEU B N 1
ATOM 3488 C CA . LEU B 1 64 ? 3.719 -7.012 -8.875 1 94.44 64 LEU B CA 1
ATOM 3489 C C . LEU B 1 64 ? 2.598 -5.988 -8.734 1 94.44 64 LEU B C 1
ATOM 3491 O O . LEU B 1 64 ? 1.438 -6.281 -9.039 1 94.44 64 LEU B O 1
ATOM 3495 N N . LEU B 1 65 ? 2.906 -4.793 -8.281 1 96.31 65 LEU B N 1
ATOM 3496 C CA . LEU B 1 65 ? 1.913 -3.734 -8.141 1 96.31 65 LEU B CA 1
ATOM 3497 C C . LEU B 1 65 ? 1.221 -3.457 -9.469 1 96.31 65 LEU B C 1
ATOM 3499 O O . LEU B 1 65 ? -0.006 -3.354 -9.523 1 96.31 65 LEU B O 1
ATOM 3503 N N . SER B 1 66 ? 1.957 -3.34 -10.516 1 97.19 66 SER B N 1
ATOM 3504 C CA . SER B 1 66 ? 1.424 -3.027 -11.836 1 97.19 66 SER B CA 1
ATOM 3505 C C . SER B 1 66 ? 0.485 -4.125 -12.328 1 97.19 66 SER B C 1
ATOM 3507 O O . SER B 1 66 ? -0.594 -3.836 -12.852 1 97.19 66 SER B O 1
ATOM 3509 N N . MET B 1 67 ? 0.918 -5.332 -12.109 1 94.69 67 MET B N 1
ATOM 3510 C CA . MET B 1 67 ? 0.087 -6.453 -12.539 1 94.69 67 MET B CA 1
ATOM 3511 C C . MET B 1 67 ? -1.229 -6.48 -11.766 1 94.69 67 MET B C 1
ATOM 3513 O O . MET B 1 67 ? -2.277 -6.793 -12.336 1 94.69 67 MET B O 1
ATOM 3517 N N . MET B 1 68 ? -1.174 -6.191 -10.516 1 94.88 68 MET B N 1
ATOM 3518 C CA . MET B 1 68 ? -2.393 -6.168 -9.711 1 94.88 68 MET B CA 1
ATOM 3519 C C . MET B 1 68 ? -3.346 -5.082 -10.195 1 94.88 68 MET B C 1
ATOM 3521 O O . MET B 1 68 ? -4.562 -5.262 -10.18 1 94.88 68 MET B O 1
ATOM 3525 N N . ILE B 1 69 ? -2.783 -3.922 -10.609 1 96.44 69 ILE B N 1
ATOM 3526 C CA . ILE B 1 69 ? -3.607 -2.844 -11.141 1 96.44 69 ILE B CA 1
ATOM 3527 C C . ILE B 1 69 ? -4.254 -3.289 -12.453 1 96.44 69 ILE B C 1
ATOM 3529 O O . ILE B 1 69 ? -5.457 -3.115 -12.648 1 96.44 69 ILE B O 1
ATOM 3533 N N . VAL B 1 70 ? -3.498 -3.891 -13.305 1 96.25 70 VAL B N 1
ATOM 3534 C CA . VAL B 1 70 ? -4.016 -4.371 -14.578 1 96.25 70 VAL B CA 1
ATOM 3535 C C . VAL B 1 70 ? -5.117 -5.398 -14.336 1 96.25 70 VAL B C 1
ATOM 3537 O O . VAL B 1 70 ? -6.188 -5.328 -14.953 1 96.25 70 VAL B O 1
ATOM 3540 N N . ASN B 1 71 ? -4.859 -6.305 -13.43 1 94 71 ASN B N 1
ATOM 3541 C CA . ASN B 1 71 ? -5.844 -7.324 -13.102 1 94 71 ASN B CA 1
ATOM 3542 C C . ASN B 1 71 ? -7.121 -6.711 -12.531 1 94 71 ASN B C 1
ATOM 3544 O O . ASN B 1 71 ? -8.219 -7.211 -12.773 1 94 71 ASN B O 1
ATOM 3548 N N . ALA B 1 72 ? -6.938 -5.699 -11.719 1 93.81 72 ALA B N 1
ATOM 3549 C CA . ALA B 1 72 ? -8.094 -5.012 -11.156 1 93.81 72 ALA B CA 1
ATOM 3550 C C . ALA B 1 72 ? -8.977 -4.43 -12.258 1 93.81 72 ALA B C 1
ATOM 3552 O O . ALA B 1 72 ? -10.203 -4.547 -12.211 1 93.81 72 ALA B O 1
ATOM 3553 N N . TYR B 1 73 ? -8.367 -3.787 -13.25 1 94.88 73 TYR B N 1
ATOM 3554 C CA . TYR B 1 73 ? -9.133 -3.221 -14.359 1 94.88 73 TYR B CA 1
ATOM 3555 C C . TYR B 1 73 ? -9.859 -4.312 -15.133 1 94.88 73 TYR B C 1
ATOM 3557 O O . TYR B 1 73 ? -11.008 -4.129 -15.539 1 94.88 73 TYR B O 1
ATOM 3565 N N . LEU B 1 74 ? -9.242 -5.406 -15.32 1 93.19 74 LEU B N 1
ATOM 3566 C CA . LEU B 1 74 ? -9.875 -6.523 -16 1 93.19 74 LEU B CA 1
ATOM 3567 C C . LEU B 1 74 ? -11.078 -7.035 -15.219 1 93.19 74 LEU B C 1
ATOM 3569 O O . LEU B 1 74 ? -12.141 -7.281 -15.797 1 93.19 74 LEU B O 1
ATOM 3573 N N . GLY B 1 75 ? -10.898 -7.164 -13.945 1 90.31 75 GLY B N 1
ATOM 3574 C CA . GLY B 1 75 ? -12 -7.602 -13.102 1 90.31 75 GLY B CA 1
ATOM 3575 C C . GLY B 1 75 ? -13.164 -6.633 -13.086 1 90.31 75 GLY B C 1
ATOM 3576 O O . GLY B 1 75 ? -14.32 -7.039 -13.25 1 90.31 75 GLY B O 1
ATOM 3577 N N . LEU B 1 76 ? -12.867 -5.355 -12.961 1 90.12 76 LEU B N 1
ATOM 3578 C CA . LEU B 1 76 ? -13.898 -4.328 -12.852 1 90.12 76 LEU B CA 1
ATOM 3579 C C . LEU B 1 76 ? -14.594 -4.109 -14.188 1 90.12 76 LEU B C 1
ATOM 3581 O O . LEU B 1 76 ? -15.734 -3.648 -14.234 1 90.12 76 LEU B O 1
ATOM 3585 N N . SER B 1 77 ? -13.922 -4.465 -15.242 1 91.69 77 SER B N 1
ATOM 3586 C CA . SER B 1 77 ? -14.523 -4.312 -16.562 1 91.69 77 SER B CA 1
ATOM 3587 C C . SER B 1 77 ? -15.438 -5.492 -16.891 1 91.69 77 SER B C 1
ATOM 3589 O O . SER B 1 77 ? -16.188 -5.449 -17.875 1 91.69 77 SER B O 1
ATOM 3591 N N . GLY B 1 78 ? -15.344 -6.602 -16.109 1 88.19 78 GLY B N 1
ATOM 3592 C CA . GLY B 1 78 ? -16.172 -7.77 -16.328 1 88.19 78 GLY B CA 1
ATOM 3593 C C . GLY B 1 78 ? -15.508 -8.82 -17.188 1 88.19 78 GLY B C 1
ATOM 3594 O O . GLY B 1 78 ? -16.141 -9.812 -17.578 1 88.19 78 GLY B O 1
ATOM 3595 N N . PHE B 1 79 ? -14.289 -8.695 -17.422 1 91.38 79 PHE B N 1
ATOM 3596 C CA . PHE B 1 79 ? -13.57 -9.586 -18.328 1 91.38 79 PHE B CA 1
ATOM 3597 C C . PHE B 1 79 ? -13.617 -11.023 -17.828 1 91.38 79 PHE B C 1
ATOM 3599 O O . PHE B 1 79 ? -13.922 -11.945 -18.578 1 91.38 79 PHE B O 1
ATOM 3606 N N . PHE B 1 80 ? -13.375 -11.234 -16.609 1 87.94 80 PHE B N 1
ATOM 3607 C CA . PHE B 1 80 ? -13.273 -12.586 -16.062 1 87.94 80 PHE B CA 1
ATOM 3608 C C . PHE B 1 80 ? -14.641 -13.273 -16.062 1 87.94 80 PHE B C 1
ATOM 3610 O O . PHE B 1 80 ? -14.734 -14.469 -16.359 1 87.94 80 PHE B O 1
ATOM 3617 N N . GLN B 1 81 ? -15.57 -12.523 -15.781 1 84.12 81 GLN B N 1
ATOM 3618 C CA . GLN B 1 81 ? -16.922 -13.07 -15.82 1 84.12 81 GLN B CA 1
ATOM 3619 C C . GLN B 1 81 ? -17.297 -13.508 -17.234 1 84.12 81 GLN B C 1
ATOM 3621 O O . GLN B 1 81 ? -17.875 -14.578 -17.422 1 84.12 81 GLN B O 1
ATOM 3626 N N . ILE B 1 82 ? -17.016 -12.656 -18.172 1 87.69 82 ILE B N 1
ATOM 3627 C CA . ILE B 1 82 ? -17.312 -12.969 -19.562 1 87.69 82 ILE B CA 1
ATOM 3628 C C . ILE B 1 82 ? -16.547 -14.219 -19.984 1 87.69 82 ILE B C 1
ATOM 3630 O O . ILE B 1 82 ? -17.109 -15.102 -20.641 1 87.69 82 ILE B O 1
ATOM 3634 N N . ALA B 1 83 ? -15.359 -14.281 -19.516 1 88 83 ALA B N 1
ATOM 3635 C CA . ALA B 1 83 ? -14.523 -15.422 -19.875 1 88 83 ALA B CA 1
ATOM 3636 C C . ALA B 1 83 ? -15.086 -16.719 -19.328 1 88 83 ALA B C 1
ATOM 3638 O O . ALA B 1 83 ? -15.203 -17.719 -20.047 1 88 83 ALA B O 1
ATOM 3639 N N . VAL B 1 84 ? -15.492 -16.734 -18.125 1 79.88 84 VAL B N 1
ATOM 3640 C CA . VAL B 1 84 ? -16 -17.938 -17.469 1 79.88 84 VAL B CA 1
ATOM 3641 C C . VAL B 1 84 ? -17.344 -18.328 -18.078 1 79.88 84 VAL B C 1
ATOM 3643 O O . VAL B 1 84 ? -17.578 -19.516 -18.344 1 79.88 84 VAL B O 1
ATOM 3646 N N . VAL B 1 85 ? -18.188 -17.391 -18.281 1 81.62 85 VAL B N 1
ATOM 3647 C CA . VAL B 1 85 ? -19.5 -17.656 -18.859 1 81.62 85 VAL B CA 1
ATOM 3648 C C . VAL B 1 85 ? -19.344 -18.234 -20.266 1 81.62 85 VAL B C 1
ATOM 3650 O O . VAL B 1 85 ? -20.078 -19.141 -20.656 1 81.62 85 VAL B O 1
ATOM 3653 N N . THR B 1 86 ? -18.484 -17.625 -20.984 1 85.19 86 THR B N 1
ATOM 3654 C CA . THR B 1 86 ? -18.234 -18.109 -22.344 1 85.19 86 THR B CA 1
ATOM 3655 C C . THR B 1 86 ? -17.797 -19.578 -22.312 1 85.19 86 THR B C 1
ATOM 3657 O O . THR B 1 86 ? -18.234 -20.375 -23.141 1 85.19 86 THR B O 1
ATOM 3660 N N . VAL B 1 87 ? -17 -19.922 -21.359 1 83.44 87 VAL B N 1
ATOM 3661 C CA . VAL B 1 87 ? -16.484 -21.281 -21.203 1 83.44 87 VAL B CA 1
ATOM 3662 C C . VAL B 1 87 ? -17.641 -22.219 -20.875 1 83.44 87 VAL B C 1
ATOM 3664 O O . VAL B 1 87 ? -17.719 -23.328 -21.438 1 83.44 87 VAL B O 1
ATOM 3667 N N . VAL B 1 88 ? -18.438 -21.812 -20.031 1 78.31 88 VAL B N 1
ATOM 3668 C CA . VAL B 1 88 ? -19.562 -22.625 -19.609 1 78.31 88 VAL B CA 1
ATOM 3669 C C . VAL B 1 88 ? -20.5 -22.875 -20.797 1 78.31 88 VAL B C 1
ATOM 3671 O O . VAL B 1 88 ? -21.047 -23.969 -20.938 1 78.31 88 VAL B O 1
ATOM 3674 N N . ARG B 1 89 ? -20.656 -21.891 -21.594 1 80 89 ARG B N 1
ATOM 3675 C CA . ARG B 1 89 ? -21.547 -22 -22.734 1 80 89 ARG B CA 1
ATOM 3676 C C . ARG B 1 89 ? -21.047 -23.047 -23.734 1 80 89 ARG B C 1
ATOM 3678 O O . ARG B 1 89 ? -21.844 -23.719 -24.406 1 80 89 ARG B O 1
ATOM 3685 N N . PHE B 1 90 ? -19.797 -23.188 -23.688 1 83.06 90 PHE B N 1
ATOM 3686 C CA . PHE B 1 90 ? -19.203 -24.109 -24.656 1 83.06 90 PHE B CA 1
ATOM 3687 C C . PHE B 1 90 ? -19.078 -25.516 -24.078 1 83.06 90 PHE B C 1
ATOM 3689 O O . PHE B 1 90 ? -18.812 -26.469 -24.797 1 83.06 90 PHE B O 1
ATOM 3696 N N . SER B 1 91 ? -19.203 -25.766 -22.766 1 84.81 91 SER B N 1
ATOM 3697 C CA . SER B 1 91 ? -18.922 -27.031 -22.094 1 84.81 91 SER B CA 1
ATOM 3698 C C . SER B 1 91 ? -19.984 -28.078 -22.391 1 84.81 91 SER B C 1
ATOM 3700 O O . SER B 1 91 ? -19.688 -29.25 -22.562 1 84.81 91 SER B O 1
ATOM 3702 N N . GLY B 1 92 ? -21.281 -27.844 -22.484 1 84 92 GLY B N 1
ATOM 3703 C CA . GLY B 1 92 ? -22.422 -28.609 -22.938 1 84 92 GLY B CA 1
ATOM 3704 C C . GLY B 1 92 ? -22.625 -29.891 -22.141 1 84 92 GLY B C 1
ATOM 3705 O O . GLY B 1 92 ? -23.578 -30.625 -22.391 1 84 92 GLY B O 1
ATOM 3706 N N . SER B 1 93 ? -21.703 -30.359 -21.359 1 92.19 93 SER B N 1
ATOM 3707 C CA . SER B 1 93 ? -21.812 -31.562 -20.547 1 92.19 93 SER B CA 1
ATOM 3708 C C . SER B 1 93 ? -20.984 -31.453 -19.266 1 92.19 93 SER B C 1
ATOM 3710 O O . SER B 1 93 ? -20.156 -30.547 -19.141 1 92.19 93 SER B O 1
ATOM 3712 N N . PRO B 1 94 ? -21.281 -32.344 -18.328 1 93.62 94 PRO B N 1
ATOM 3713 C CA . PRO B 1 94 ? -20.469 -32.312 -17.109 1 93.62 94 PRO B CA 1
ATOM 3714 C C . PRO B 1 94 ? -18.984 -32.5 -17.391 1 93.62 94 PRO B C 1
ATOM 3716 O O . PRO B 1 94 ? -18.141 -31.812 -16.812 1 93.62 94 PRO B O 1
ATOM 3719 N N . TRP B 1 95 ? -18.734 -33.406 -18.281 1 95.69 95 TRP B N 1
ATOM 3720 C CA . TRP B 1 95 ? -17.344 -33.625 -18.672 1 95.69 95 TRP B CA 1
ATOM 3721 C C . TRP B 1 95 ? -16.766 -32.375 -19.359 1 95.69 95 TRP B C 1
ATOM 3723 O O . TRP B 1 95 ? -15.648 -31.969 -19.062 1 95.69 95 TRP B O 1
ATOM 3733 N N . GLY B 1 96 ? -17.531 -31.875 -20.25 1 94.19 96 GLY B N 1
ATOM 3734 C CA . GLY B 1 96 ? -17.109 -30.656 -20.938 1 94.19 96 GLY B CA 1
ATOM 3735 C C . GLY B 1 96 ? -16.844 -29.516 -19.984 1 94.19 96 GLY B C 1
ATOM 3736 O O . GLY B 1 96 ? -15.891 -28.75 -20.156 1 94.19 96 GLY B O 1
ATOM 3737 N N . LEU B 1 97 ? -17.703 -29.422 -19 1 93.62 97 LEU B N 1
ATOM 3738 C CA . LEU B 1 97 ? -17.562 -28.359 -18.016 1 93.62 97 LEU B CA 1
ATOM 3739 C C . LEU B 1 97 ? -16.25 -28.516 -17.25 1 93.62 97 LEU B C 1
ATOM 3741 O O . LEU B 1 97 ? -15.539 -27.531 -17.031 1 93.62 9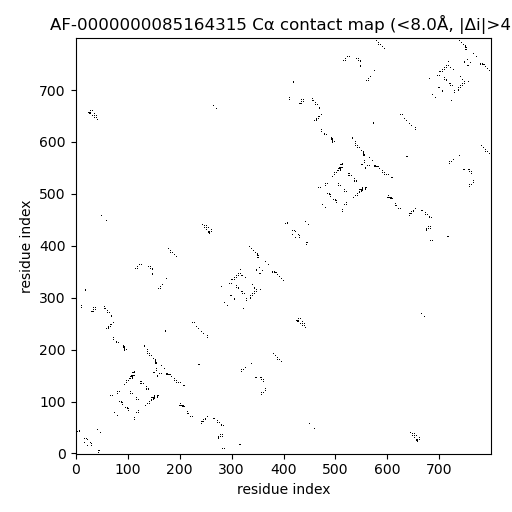7 LEU B O 1
ATOM 3745 N N . LEU B 1 98 ? -15.906 -29.703 -16.891 1 96.06 98 LEU B N 1
ATOM 3746 C CA . LEU B 1 98 ? -14.664 -29.969 -16.172 1 96.06 98 LEU B CA 1
ATOM 3747 C C . LEU B 1 98 ? -13.453 -29.578 -17.016 1 96.06 98 LEU B C 1
ATOM 3749 O O . LEU B 1 98 ? -12.547 -28.906 -16.547 1 96.06 98 LEU B O 1
ATOM 3753 N N . VAL B 1 99 ? -13.477 -29.969 -18.25 1 95.94 99 VAL B N 1
ATOM 3754 C CA . VAL B 1 99 ? -12.352 -29.75 -19.156 1 95.94 99 VAL B CA 1
ATOM 3755 C C . VAL B 1 99 ? -12.203 -28.25 -19.453 1 95.94 99 VAL B C 1
ATOM 3757 O O . VAL B 1 99 ? -11.109 -27.688 -19.312 1 95.94 99 VAL B O 1
ATOM 3760 N N . PHE B 1 100 ? -13.25 -27.625 -19.766 1 93.94 100 PHE B N 1
ATOM 3761 C CA . PHE B 1 100 ? -13.18 -26.234 -20.203 1 93.94 100 PHE B CA 1
ATOM 3762 C C . PHE B 1 100 ? -12.891 -25.328 -19.016 1 93.94 100 PHE B C 1
ATOM 3764 O O . PHE B 1 100 ? -12.172 -24.328 -19.156 1 93.94 100 PHE B O 1
ATOM 3771 N N . LEU B 1 101 ? -13.438 -25.625 -17.891 1 93.38 101 LEU B N 1
ATOM 3772 C CA . LEU B 1 101 ? -13.125 -24.844 -16.688 1 93.38 101 LEU B CA 1
ATOM 3773 C C . LEU B 1 101 ? -11.648 -24.969 -16.328 1 93.38 101 LEU B C 1
ATOM 3775 O O . LEU B 1 101 ? -11.016 -23.984 -15.953 1 93.38 101 LEU B O 1
ATOM 3779 N N . THR B 1 102 ? -11.195 -26.203 -16.422 1 95.69 102 THR B N 1
ATOM 3780 C CA . THR B 1 102 ? -9.789 -26.453 -16.109 1 95.69 102 THR B CA 1
ATOM 3781 C C . THR B 1 102 ? -8.883 -25.672 -17.062 1 95.69 102 THR B C 1
ATOM 3783 O O . THR B 1 102 ? -7.992 -24.953 -16.625 1 95.69 102 THR B O 1
ATOM 3786 N N . VAL B 1 103 ? -9.133 -25.75 -18.312 1 95.06 103 VAL B N 1
ATOM 3787 C CA . VAL B 1 103 ? -8.273 -25.156 -19.328 1 95.06 103 VAL B CA 1
ATOM 3788 C C . VAL B 1 103 ? -8.391 -23.625 -19.266 1 95.06 103 VAL B C 1
ATOM 3790 O O . VAL B 1 103 ? -7.375 -22.922 -19.297 1 95.06 103 VAL B O 1
ATOM 3793 N N . ALA B 1 104 ? -9.562 -23.141 -19.141 1 93.62 104 ALA B N 1
ATOM 3794 C CA . ALA B 1 104 ? -9.766 -21.688 -19.094 1 93.62 104 ALA B CA 1
ATOM 3795 C C . ALA B 1 104 ? -9.133 -21.078 -17.859 1 93.62 104 ALA B C 1
ATOM 3797 O O . ALA B 1 104 ? -8.461 -20.047 -17.938 1 93.62 104 ALA B O 1
ATOM 3798 N N . THR B 1 105 ? -9.367 -21.734 -16.766 1 93.81 105 THR B N 1
ATOM 3799 C CA . THR B 1 105 ? -8.766 -21.25 -15.523 1 93.81 105 THR B CA 1
ATOM 3800 C C . THR B 1 105 ? -7.246 -21.312 -15.602 1 93.81 105 THR B C 1
ATOM 3802 O O . THR B 1 105 ? -6.562 -20.375 -15.164 1 93.81 105 THR B O 1
ATOM 3805 N N . GLY B 1 106 ? -6.762 -22.359 -16.141 1 95.31 106 GLY B N 1
ATOM 3806 C CA . GLY B 1 106 ? -5.324 -22.5 -16.312 1 95.31 106 GLY B CA 1
ATOM 3807 C C . GLY B 1 106 ? -4.719 -21.422 -17.188 1 95.31 106 GLY B C 1
ATOM 3808 O O . GLY B 1 106 ? -3.727 -20.781 -16.812 1 95.31 106 GLY B O 1
ATOM 3809 N N . ILE B 1 107 ? -5.312 -21.172 -18.281 1 94.69 107 ILE B N 1
ATOM 3810 C CA . ILE B 1 107 ? -4.809 -20.188 -19.234 1 94.69 107 ILE B CA 1
ATOM 3811 C C . ILE B 1 107 ? -4.879 -18.797 -18.625 1 94.69 107 ILE B C 1
ATOM 3813 O O . ILE B 1 107 ? -3.918 -18.031 -18.688 1 94.69 107 ILE B O 1
ATOM 3817 N N . LEU B 1 108 ? -5.973 -18.516 -18.016 1 94 108 LEU B N 1
ATOM 3818 C CA . LEU B 1 108 ? -6.152 -17.188 -17.422 1 94 108 LEU B CA 1
ATOM 3819 C C . LEU B 1 108 ? -5.203 -17 -16.234 1 94 108 LEU B C 1
ATOM 3821 O O . LEU B 1 108 ? -4.691 -15.891 -16.031 1 94 108 LEU B O 1
ATOM 3825 N N . SER B 1 109 ? -5.008 -18.016 -15.5 1 94.38 109 SER B N 1
ATOM 3826 C CA . SER B 1 109 ? -4.109 -17.938 -14.352 1 94.38 109 SER B CA 1
ATOM 3827 C C . SER B 1 109 ? -2.664 -17.75 -14.797 1 94.38 109 SER B C 1
ATOM 3829 O O . SER B 1 109 ? -1.861 -17.156 -14.07 1 94.38 109 SER B O 1
ATOM 3831 N N . ALA B 1 110 ? -2.309 -18.25 -15.953 1 94.44 110 ALA B N 1
ATOM 3832 C CA . ALA B 1 110 ? -0.966 -18.094 -16.5 1 94.44 110 ALA B CA 1
ATOM 3833 C C . ALA B 1 110 ? -0.656 -16.625 -16.781 1 94.44 110 ALA B C 1
ATOM 3835 O O . ALA B 1 110 ? 0.497 -16.203 -16.672 1 94.44 110 ALA B O 1
ATOM 3836 N N . VAL B 1 111 ? -1.727 -15.898 -17.031 1 90.62 111 VAL B N 1
ATOM 3837 C CA . VAL B 1 111 ? -1.483 -14.547 -17.516 1 90.62 111 VAL B CA 1
ATOM 3838 C C . VAL B 1 111 ? -1.869 -13.539 -16.438 1 90.62 111 VAL B C 1
ATOM 3840 O O . VAL B 1 111 ? -1.313 -12.438 -16.375 1 90.62 111 VAL B O 1
ATOM 3843 N N . PHE B 1 112 ? -2.924 -13.992 -15.695 1 87.44 112 PHE B N 1
ATOM 3844 C CA . PHE B 1 112 ? -3.471 -13.062 -14.719 1 87.44 112 PHE B CA 1
ATOM 3845 C C . PHE B 1 112 ? -3.338 -13.617 -13.305 1 87.44 112 PHE B C 1
ATOM 3847 O O . PHE B 1 112 ? -3.322 -14.836 -13.109 1 87.44 112 PHE B O 1
ATOM 3854 N N . LEU B 1 113 ? -2.547 -13.195 -12.406 1 81.94 113 LEU B N 1
ATOM 3855 C CA . LEU B 1 113 ? -2.232 -13.633 -11.047 1 81.94 113 LEU B CA 1
ATOM 3856 C C . LEU B 1 113 ? -3.207 -14.711 -10.586 1 81.94 113 LEU B C 1
ATOM 3858 O O . LEU B 1 113 ? -4.422 -14.531 -10.664 1 81.94 113 LEU B O 1
ATOM 3862 N N . ASN B 1 114 ? -2.783 -15.758 -10.039 1 86.25 114 ASN B N 1
ATOM 3863 C CA . ASN B 1 114 ? -3.537 -16.969 -9.711 1 86.25 114 ASN B CA 1
ATOM 3864 C C . ASN B 1 114 ? -4.582 -16.703 -8.633 1 86.25 114 ASN B C 1
ATOM 3866 O O . ASN B 1 114 ? -5.723 -17.141 -8.742 1 86.25 114 ASN B O 1
ATOM 3870 N N . ASP B 1 115 ? -4.328 -15.828 -7.699 1 84 115 ASP B N 1
ATOM 3871 C CA . ASP B 1 115 ? -5.27 -15.594 -6.609 1 84 115 ASP B CA 1
ATOM 3872 C C . ASP B 1 115 ? -6.52 -14.875 -7.109 1 84 115 ASP B C 1
ATOM 3874 O O . ASP B 1 115 ? -7.629 -15.164 -6.66 1 84 115 ASP B O 1
ATOM 3878 N N . THR B 1 116 ? -6.359 -14.008 -7.941 1 80.25 116 THR B N 1
ATOM 3879 C CA . THR B 1 116 ? -7.48 -13.266 -8.508 1 80.25 116 THR B CA 1
ATOM 3880 C C . THR B 1 116 ? -8.438 -14.203 -9.227 1 80.25 116 THR B C 1
ATOM 3882 O O . THR B 1 116 ? -9.664 -14.062 -9.109 1 80.25 116 THR B O 1
ATOM 3885 N N . LEU B 1 117 ? -7.914 -15.133 -9.891 1 85.12 117 LEU B N 1
ATOM 3886 C CA . LEU B 1 117 ? -8.742 -16.062 -10.656 1 85.12 117 LEU B CA 1
ATOM 3887 C C . LEU B 1 117 ? -9.539 -16.969 -9.734 1 85.12 117 LEU B C 1
ATOM 3889 O O . LEU B 1 117 ? -10.703 -17.266 -10 1 85.12 117 LEU B O 1
ATOM 3893 N N . ALA B 1 118 ? -8.875 -17.391 -8.695 1 87.94 118 ALA B N 1
ATOM 3894 C CA . ALA B 1 118 ? -9.586 -18.234 -7.727 1 87.94 118 ALA B CA 1
ATOM 3895 C C . ALA B 1 118 ? -10.758 -17.469 -7.109 1 87.94 118 ALA B C 1
ATOM 3897 O O . ALA B 1 118 ? -11.844 -18.031 -6.934 1 87.94 118 ALA B O 1
ATOM 3898 N N . LEU B 1 119 ? -10.602 -16.281 -6.879 1 85.25 119 LEU B N 1
ATOM 3899 C CA . LEU B 1 119 ? -11.609 -15.445 -6.238 1 85.25 119 LEU B CA 1
ATOM 3900 C C . LEU B 1 119 ? -12.82 -15.258 -7.148 1 85.25 119 LEU B C 1
ATOM 3902 O O . LEU B 1 119 ? -13.953 -15.195 -6.68 1 85.25 119 LEU B O 1
ATOM 3906 N N . VAL B 1 120 ? -12.586 -15.188 -8.383 1 83.81 120 VAL B N 1
ATOM 3907 C CA . VAL B 1 120 ? -13.656 -14.844 -9.32 1 83.81 120 VAL B CA 1
ATOM 3908 C C . VAL B 1 120 ? -14.344 -16.109 -9.812 1 83.81 120 VAL B C 1
ATOM 3910 O O . VAL B 1 120 ? -15.57 -16.156 -9.914 1 83.81 120 VAL B O 1
ATOM 3913 N N . THR B 1 121 ? -13.617 -17.109 -10.047 1 88 121 THR B N 1
ATOM 3914 C CA . THR B 1 121 ? -14.148 -18.312 -10.703 1 88 121 THR B CA 1
ATOM 3915 C C . THR B 1 121 ? -14.883 -19.188 -9.695 1 88 121 THR B C 1
ATOM 3917 O O . THR B 1 121 ? -15.844 -19.875 -10.047 1 88 121 THR B O 1
ATOM 3920 N N . THR B 1 122 ? -14.516 -19.094 -8.445 1 90.69 122 THR B N 1
ATOM 3921 C CA . THR B 1 122 ? -15.078 -20.016 -7.461 1 90.69 122 THR B CA 1
ATOM 3922 C C . THR B 1 122 ? -16.578 -19.75 -7.266 1 90.69 122 THR B C 1
ATOM 3924 O O . THR B 1 122 ? -17.391 -20.656 -7.406 1 90.69 122 THR B O 1
ATOM 3927 N N . PRO B 1 123 ? -16.938 -18.516 -7.012 1 87.5 123 PRO B N 1
ATOM 3928 C CA . PRO B 1 123 ? -18.375 -18.281 -6.852 1 87.5 123 PRO B CA 1
ATOM 3929 C C . PRO B 1 123 ? -19.172 -18.578 -8.125 1 87.5 123 PRO B C 1
ATOM 3931 O O . PRO B 1 123 ? -20.297 -19.047 -8.047 1 87.5 123 PRO B O 1
ATOM 3934 N N . LEU B 1 124 ? -18.641 -18.312 -9.164 1 86.19 124 LEU B N 1
ATOM 3935 C CA . LEU B 1 124 ? -19.312 -18.562 -10.438 1 86.19 124 LEU B CA 1
ATOM 3936 C C . LEU B 1 124 ? -19.484 -20.062 -10.656 1 86.19 124 LEU B C 1
ATOM 3938 O O . LEU B 1 124 ? -20.547 -20.5 -11.133 1 86.19 124 LEU B O 1
ATOM 3942 N N . THR B 1 125 ? -18.516 -20.797 -10.367 1 90 125 THR B N 1
ATOM 3943 C CA . THR B 1 125 ? -18.578 -22.234 -10.5 1 90 125 THR B CA 1
ATOM 3944 C C . THR B 1 125 ? -19.625 -22.828 -9.562 1 90 125 THR B C 1
ATOM 3946 O O . THR B 1 125 ? -20.375 -23.734 -9.945 1 90 125 THR B O 1
ATOM 3949 N N . LEU B 1 126 ? -19.719 -22.281 -8.414 1 90.56 126 LEU B N 1
ATOM 3950 C CA . LEU B 1 126 ? -20.719 -22.719 -7.453 1 90.56 126 LEU B CA 1
ATOM 3951 C C . LEU B 1 126 ? -22.125 -22.453 -7.969 1 90.56 126 LEU B C 1
ATOM 3953 O O . LEU B 1 126 ? -23.016 -23.312 -7.867 1 90.56 126 LEU B O 1
ATOM 3957 N N . ARG B 1 127 ? -22.281 -21.359 -8.516 1 86.88 127 ARG B N 1
ATOM 3958 C CA . ARG B 1 127 ? -23.578 -21 -9.062 1 86.88 127 ARG B CA 1
ATOM 3959 C C . ARG B 1 127 ? -23.953 -21.906 -10.234 1 86.88 127 ARG B C 1
ATOM 3961 O O . ARG B 1 127 ? -25.078 -22.375 -10.328 1 86.88 127 ARG B O 1
ATOM 3968 N N . ILE B 1 128 ? -23.078 -22.141 -11.078 1 86.75 128 ILE B N 1
ATOM 3969 C CA . ILE B 1 128 ? -23.297 -22.938 -12.273 1 86.75 128 ILE B CA 1
ATOM 3970 C C . ILE B 1 128 ? -23.625 -24.375 -11.875 1 86.75 128 ILE B C 1
ATOM 3972 O O . ILE B 1 128 ? -24.578 -24.969 -12.391 1 86.75 128 ILE B O 1
ATOM 3976 N N . THR B 1 129 ? -22.891 -24.906 -11 1 89.75 129 THR B N 1
ATOM 3977 C CA . THR B 1 129 ? -23.109 -26.281 -10.594 1 89.75 129 THR B CA 1
ATOM 3978 C C . THR B 1 129 ? -24.438 -26.422 -9.852 1 89.75 129 THR B C 1
ATOM 3980 O O . THR B 1 129 ? -25.109 -27.438 -9.969 1 89.75 129 THR B O 1
ATOM 3983 N N . HIS B 1 130 ? -24.75 -25.406 -9.164 1 88.19 130 HIS B N 1
ATOM 3984 C CA . HIS B 1 130 ? -26.031 -25.406 -8.477 1 88.19 130 HIS B CA 1
ATOM 3985 C C . HIS B 1 130 ? -27.188 -25.438 -9.461 1 88.19 130 HIS B C 1
ATOM 3987 O O . HIS B 1 130 ? -28.125 -26.234 -9.312 1 88.19 130 HIS B O 1
ATOM 3993 N N . VAL B 1 131 ? -27.141 -24.641 -10.414 1 84.56 131 VAL B N 1
ATOM 3994 C CA . VAL B 1 131 ? -28.219 -24.516 -11.406 1 84.56 131 VAL B CA 1
ATOM 3995 C C . VAL B 1 131 ? -28.328 -25.812 -12.203 1 84.56 131 VAL B C 1
ATOM 3997 O O . VAL B 1 131 ? -29.422 -26.234 -12.57 1 84.56 131 VAL B O 1
ATOM 4000 N N . LEU B 1 132 ? -27.266 -26.453 -12.391 1 87.44 132 LEU B N 1
ATOM 4001 C CA . LEU B 1 132 ? -27.234 -27.641 -13.227 1 87.44 132 LEU B CA 1
ATOM 4002 C C . LEU B 1 132 ? -27.453 -28.906 -12.383 1 87.44 132 LEU B C 1
ATOM 4004 O O . LEU B 1 132 ? -27.562 -30 -12.93 1 87.44 132 LEU B O 1
ATOM 4008 N N . GLY B 1 133 ? -27.406 -28.703 -11.117 1 88.75 133 GLY B N 1
ATOM 4009 C CA . GLY B 1 133 ? -27.594 -29.828 -10.227 1 88.75 133 GLY B CA 1
ATOM 4010 C C . GLY B 1 133 ? -26.391 -30.766 -10.188 1 88.75 133 GLY B C 1
ATOM 4011 O O . GLY B 1 133 ? -26.547 -31.984 -10.102 1 88.75 133 GLY B O 1
ATOM 4012 N N . LEU B 1 134 ? -25.312 -30.266 -10.367 1 91.44 134 LEU B N 1
ATOM 4013 C CA . LEU B 1 134 ? -24.078 -31.047 -10.359 1 91.44 134 LEU B CA 1
ATOM 4014 C C . LEU B 1 134 ? -23.391 -30.969 -9 1 91.44 134 LEU B C 1
ATOM 4016 O O . LEU B 1 134 ? -23.578 -30 -8.258 1 91.44 134 LEU B O 1
ATOM 4020 N N . ASN B 1 135 ? -22.625 -32 -8.711 1 92.06 135 ASN B N 1
ATOM 4021 C CA . ASN B 1 135 ? -21.719 -31.953 -7.566 1 92.06 135 ASN B CA 1
ATOM 4022 C C . ASN B 1 135 ? -20.609 -30.938 -7.781 1 92.06 135 ASN B C 1
ATOM 4024 O O . ASN B 1 135 ? -19.797 -31.078 -8.688 1 92.06 135 ASN B O 1
ATOM 4028 N N . PRO B 1 136 ? -20.5 -29.922 -6.938 1 93.12 136 PRO B N 1
ATOM 4029 C CA . PRO B 1 136 ? -19.547 -28.844 -7.184 1 93.12 136 PRO B CA 1
ATOM 4030 C C . PRO B 1 136 ? -18.109 -29.25 -6.836 1 93.12 136 PRO B C 1
ATOM 4032 O O . PRO B 1 136 ? -17.156 -28.578 -7.266 1 93.12 136 PRO B O 1
ATOM 4035 N N . VAL B 1 137 ? -17.875 -30.281 -6.105 1 91.75 137 VAL B N 1
ATOM 4036 C CA . VAL B 1 137 ? -16.594 -30.609 -5.488 1 91.75 137 VAL B CA 1
ATOM 4037 C C . VAL B 1 137 ? -15.539 -30.812 -6.566 1 91.75 137 VAL B C 1
ATOM 4039 O O . VAL B 1 137 ? -14.477 -30.188 -6.535 1 91.75 137 VAL B O 1
ATOM 4042 N N . PRO B 1 138 ? -15.812 -31.656 -7.551 1 94.31 138 PRO B N 1
ATOM 4043 C CA . PRO B 1 138 ? -14.773 -31.891 -8.555 1 94.31 138 PRO B CA 1
ATOM 4044 C C . PRO B 1 138 ? -14.445 -30.625 -9.352 1 94.31 138 PRO B C 1
ATOM 4046 O O . PRO B 1 138 ? -13.289 -30.422 -9.75 1 94.31 138 PRO B O 1
ATOM 4049 N N . TYR B 1 139 ? -15.391 -29.781 -9.531 1 94.31 139 TYR B N 1
ATOM 4050 C CA . TYR B 1 139 ? -15.164 -28.562 -10.297 1 94.31 139 TYR B CA 1
ATOM 4051 C C . TYR B 1 139 ? -14.398 -27.531 -9.477 1 94.31 139 TYR B C 1
ATOM 4053 O O . TYR B 1 139 ? -13.57 -26.797 -10.016 1 94.31 139 TYR B O 1
ATOM 4061 N N . LEU B 1 140 ? -14.648 -27.484 -8.211 1 93.56 140 LEU B N 1
ATOM 4062 C CA . LEU B 1 140 ? -13.906 -26.594 -7.332 1 93.56 140 LEU B CA 1
ATOM 4063 C C . LEU B 1 140 ? -12.453 -27.047 -7.199 1 93.56 140 LEU B C 1
ATOM 4065 O O . LEU B 1 140 ? -11.539 -26.219 -7.184 1 93.56 140 LEU B O 1
ATOM 4069 N N . LEU B 1 141 ? -12.32 -28.359 -7.105 1 93.94 141 LEU B N 1
ATOM 4070 C CA . LEU B 1 141 ? -10.961 -28.891 -7.09 1 93.94 141 LEU B CA 1
ATOM 4071 C C . LEU B 1 141 ? -10.234 -28.578 -8.391 1 93.94 141 LEU B C 1
ATOM 4073 O O . LEU B 1 141 ? -9.039 -28.281 -8.391 1 93.94 141 LEU B O 1
ATOM 4077 N N . ALA B 1 142 ? -10.977 -28.625 -9.445 1 95.25 142 ALA B N 1
ATOM 4078 C CA . ALA B 1 142 ? -10.414 -28.328 -10.758 1 95.25 142 ALA B CA 1
ATOM 4079 C C . ALA B 1 142 ? -9.922 -26.875 -10.828 1 95.25 142 ALA B C 1
ATOM 4081 O O . ALA B 1 142 ? -8.852 -26.609 -11.367 1 95.25 142 ALA B O 1
ATOM 4082 N N . ILE B 1 143 ? -10.648 -26.016 -10.281 1 93.88 143 ILE B N 1
ATOM 4083 C CA . ILE B 1 143 ? -10.289 -24.609 -10.297 1 93.88 143 ILE B CA 1
ATOM 4084 C C . ILE B 1 143 ? -9.055 -24.375 -9.43 1 93.88 143 ILE B C 1
ATOM 4086 O O . ILE B 1 143 ? -8.109 -23.703 -9.844 1 93.88 143 ILE B O 1
ATOM 4090 N N . ALA B 1 144 ? -9.055 -24.922 -8.266 1 93.38 144 ALA B N 1
ATOM 4091 C CA . ALA B 1 144 ? -7.93 -24.766 -7.348 1 93.38 144 ALA B CA 1
ATOM 4092 C C . ALA B 1 144 ? -6.645 -25.312 -7.961 1 93.38 144 ALA B C 1
ATOM 4094 O O . ALA B 1 144 ? -5.617 -24.625 -7.977 1 93.38 144 ALA B O 1
ATOM 4095 N N . GLY B 1 145 ? -6.738 -26.469 -8.484 1 96 145 GLY B N 1
ATOM 4096 C CA . GLY B 1 145 ? -5.578 -27.094 -9.102 1 96 145 GLY B CA 1
ATOM 4097 C C . GLY B 1 145 ? -5.125 -26.391 -10.367 1 96 145 GLY B C 1
ATOM 4098 O O . GLY B 1 145 ? -3.928 -26.188 -10.57 1 96 145 GLY B O 1
ATOM 4099 N N . ALA B 1 146 ? -6.078 -26.031 -11.188 1 96.31 146 ALA B N 1
ATOM 4100 C CA . ALA B 1 146 ? -5.781 -25.406 -12.477 1 96.31 146 ALA B CA 1
ATOM 4101 C C . ALA B 1 146 ? -5.145 -24.031 -12.297 1 96.31 146 ALA B C 1
ATOM 4103 O O . ALA B 1 146 ? -4.293 -23.625 -13.094 1 96.31 146 ALA B O 1
ATOM 4104 N N . THR B 1 147 ? -5.566 -23.359 -11.305 1 95.44 147 THR B N 1
ATOM 4105 C CA . THR B 1 147 ? -4.984 -22.062 -11.008 1 95.44 147 THR B CA 1
ATOM 4106 C C . THR B 1 147 ? -3.492 -22.188 -10.711 1 95.44 147 THR B C 1
ATOM 4108 O O . THR B 1 147 ? -2.682 -21.422 -11.219 1 95.44 147 THR B O 1
ATOM 4111 N N . ASN B 1 148 ? -3.133 -23.141 -9.969 1 95.94 148 ASN B N 1
ATOM 4112 C CA . ASN B 1 148 ? -1.734 -23.375 -9.617 1 95.94 148 ASN B CA 1
ATOM 4113 C C . ASN B 1 148 ? -0.95 -23.938 -10.805 1 95.94 148 ASN B C 1
ATOM 4115 O O . ASN B 1 148 ? 0.13 -23.438 -11.125 1 95.94 148 ASN B O 1
ATOM 4119 N N . ILE B 1 149 ? -1.519 -24.922 -11.43 1 97.62 149 ILE B N 1
ATOM 4120 C CA . ILE B 1 149 ? -0.83 -25.578 -12.539 1 97.62 149 ILE B CA 1
ATOM 4121 C C . ILE B 1 149 ? -0.663 -24.594 -13.695 1 97.62 149 ILE B C 1
ATOM 4123 O O . ILE B 1 149 ? 0.421 -24.484 -14.273 1 97.62 149 ILE B O 1
ATOM 4127 N N . GLY B 1 150 ? -1.712 -23.906 -13.977 1 97.12 150 GLY B N 1
ATOM 4128 C CA . GLY B 1 150 ? -1.675 -22.953 -15.078 1 97.12 150 GLY B CA 1
ATOM 4129 C C . GLY B 1 150 ? -0.71 -21.812 -14.844 1 97.12 150 GLY B C 1
ATOM 4130 O O . GLY B 1 150 ? -0.043 -21.344 -15.773 1 97.12 150 GLY B O 1
ATOM 4131 N N . SER B 1 151 ? -0.554 -21.359 -13.648 1 96.94 151 SER B N 1
ATOM 4132 C CA . SER B 1 151 ? 0.232 -20.172 -13.328 1 96.94 151 SER B CA 1
ATOM 4133 C C . SER B 1 151 ? 1.728 -20.453 -13.438 1 96.94 151 SER B C 1
ATOM 4135 O O . SER B 1 151 ? 2.539 -19.531 -13.445 1 96.94 151 SER B O 1
ATOM 4137 N N . VAL B 1 152 ? 2.131 -21.734 -13.562 1 97.44 152 VAL 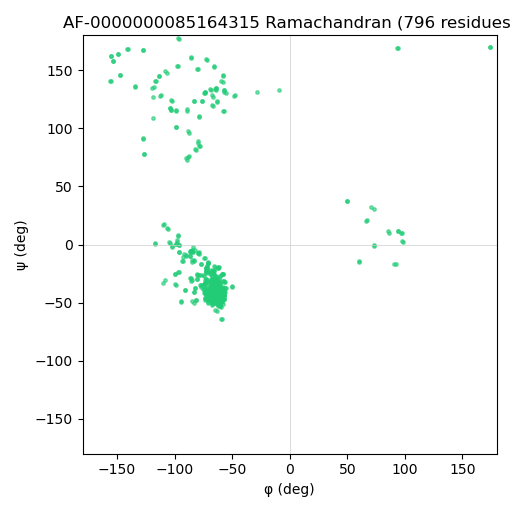B N 1
ATOM 4138 C CA . VAL B 1 152 ? 3.541 -22.078 -13.688 1 97.44 152 VAL B CA 1
ATOM 4139 C C . VAL B 1 152 ? 4.066 -21.656 -15.055 1 97.44 152 VAL B C 1
ATOM 4141 O O . VAL B 1 152 ? 5.27 -21.453 -15.227 1 97.44 152 VAL B O 1
ATOM 4144 N N . ALA B 1 153 ? 3.203 -21.359 -15.977 1 97.75 153 ALA B N 1
ATOM 4145 C CA . ALA B 1 153 ? 3.52 -21.266 -17.406 1 97.75 153 ALA B CA 1
ATOM 4146 C C . ALA B 1 153 ? 4.285 -19.984 -17.703 1 97.75 153 ALA B C 1
ATOM 4148 O O . ALA B 1 153 ? 5.043 -19.922 -18.688 1 97.75 153 ALA B O 1
ATOM 4149 N N . THR B 1 154 ? 4.059 -18.969 -16.859 1 97.25 154 THR B N 1
ATOM 4150 C CA . THR B 1 154 ? 4.66 -17.688 -17.203 1 97.25 154 THR B CA 1
ATOM 4151 C C . THR B 1 154 ? 5.191 -16.984 -15.953 1 97.25 154 THR B C 1
ATOM 4153 O O . THR B 1 154 ? 4.898 -17.406 -14.828 1 97.25 154 THR B O 1
ATOM 4156 N N . LEU B 1 155 ? 5.984 -15.906 -16.219 1 96.5 155 LEU B N 1
ATOM 4157 C CA . LEU B 1 155 ? 6.574 -15.117 -15.133 1 96.5 155 LEU B CA 1
ATOM 4158 C C . LEU B 1 155 ? 5.512 -14.266 -14.445 1 96.5 155 LEU B C 1
ATOM 4160 O O . LEU B 1 155 ? 5.688 -13.859 -13.297 1 96.5 155 LEU B O 1
ATOM 4164 N N . SER B 1 156 ? 4.387 -14.016 -15.117 1 94.38 156 SER B N 1
ATOM 4165 C CA . SER B 1 156 ? 3.34 -13.156 -14.57 1 94.38 156 SER B CA 1
ATOM 4166 C C . SER B 1 156 ? 2.25 -13.969 -13.883 1 94.38 156 SER B C 1
ATOM 4168 O O . SER B 1 156 ? 1.311 -13.414 -13.32 1 94.38 156 SER B O 1
ATOM 4170 N N . GLY B 1 157 ? 2.373 -15.273 -13.883 1 94.56 157 GLY B N 1
ATOM 4171 C CA . GLY B 1 157 ? 1.286 -16.141 -13.445 1 94.56 157 GLY B CA 1
ATOM 4172 C C . GLY B 1 157 ? 1.074 -16.125 -11.945 1 94.56 157 GLY B C 1
ATOM 4173 O O . GLY B 1 157 ? -0.033 -16.375 -11.469 1 94.56 157 GLY B O 1
ATOM 4174 N N . ASN B 1 158 ? 2.129 -15.922 -11.234 1 94.88 158 ASN B N 1
ATOM 4175 C CA . ASN B 1 158 ? 2.053 -15.898 -9.781 1 94.88 158 ASN B CA 1
ATOM 4176 C C . ASN B 1 158 ? 3.197 -15.086 -9.172 1 94.88 158 ASN B C 1
ATOM 4178 O O . ASN B 1 158 ? 4.18 -14.789 -9.859 1 94.88 158 ASN B O 1
ATOM 4182 N N . PRO B 1 159 ? 3.059 -14.68 -7.941 1 93.31 159 PRO B N 1
AT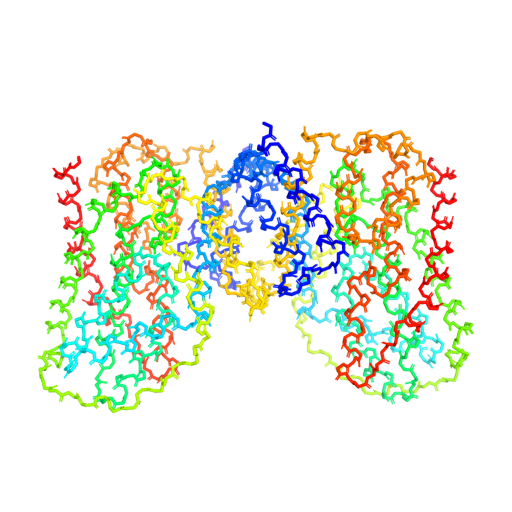OM 4183 C CA . PRO B 1 159 ? 4.055 -13.805 -7.316 1 93.31 159 PRO B CA 1
ATOM 4184 C C . PRO B 1 159 ? 5.434 -14.453 -7.23 1 93.31 159 PRO B C 1
ATOM 4186 O O . PRO B 1 159 ? 6.449 -13.773 -7.41 1 93.31 159 PRO B O 1
ATOM 4189 N N . GLN B 1 160 ? 5.578 -15.695 -6.902 1 94.69 160 GLN B N 1
ATOM 4190 C CA . GLN B 1 160 ? 6.891 -16.328 -6.773 1 94.69 160 GLN B CA 1
ATOM 4191 C C . GLN B 1 160 ? 7.598 -16.406 -8.125 1 94.69 160 GLN B C 1
ATOM 4193 O O . GLN B 1 160 ? 8.82 -16.297 -8.195 1 94.69 160 GLN B O 1
ATOM 4198 N N . ASN B 1 161 ? 6.84 -16.594 -9.219 1 96.62 161 ASN B N 1
ATOM 4199 C CA . ASN B 1 161 ? 7.449 -16.547 -10.539 1 96.62 161 ASN B CA 1
ATOM 4200 C C . ASN B 1 161 ? 7.953 -15.141 -10.875 1 96.62 161 ASN B C 1
ATOM 4202 O O . ASN B 1 161 ? 8.953 -14.984 -11.578 1 96.62 161 ASN B O 1
ATOM 4206 N N . ILE B 1 162 ? 7.246 -14.172 -10.398 1 94.38 162 ILE B N 1
ATOM 4207 C CA . ILE B 1 162 ? 7.703 -12.805 -10.594 1 94.38 162 ILE B CA 1
ATOM 4208 C C . ILE B 1 162 ? 9.062 -12.609 -9.922 1 94.38 162 ILE B C 1
ATOM 4210 O O . ILE B 1 162 ? 9.961 -12 -10.5 1 94.38 162 ILE B O 1
ATOM 4214 N N . LEU B 1 163 ? 9.211 -13.195 -8.789 1 95.25 163 LEU B N 1
ATOM 4215 C CA . LEU B 1 163 ? 10.484 -13.125 -8.078 1 95.25 163 LEU B CA 1
ATOM 4216 C C . LEU B 1 163 ? 11.586 -13.844 -8.859 1 95.25 163 LEU B C 1
ATOM 4218 O O . LEU B 1 163 ? 12.695 -13.328 -8.992 1 95.25 163 LEU B O 1
ATOM 4222 N N . VAL B 1 164 ? 11.242 -15 -9.359 1 96.69 164 VAL B N 1
ATOM 4223 C CA . VAL B 1 164 ? 12.203 -15.758 -10.156 1 96.69 164 VAL B CA 1
ATOM 4224 C C . VAL B 1 164 ? 12.656 -14.93 -11.352 1 96.69 164 VAL B C 1
ATOM 4226 O O . VAL B 1 164 ? 13.844 -14.875 -11.664 1 96.69 164 VAL B O 1
ATOM 4229 N N . GLY B 1 165 ? 11.711 -14.352 -11.984 1 94.94 165 GLY B N 1
ATOM 4230 C CA . GLY B 1 165 ? 12.039 -13.5 -13.117 1 94.94 165 GLY B CA 1
ATOM 4231 C C . GLY B 1 165 ? 12.961 -12.352 -12.75 1 94.94 165 GLY B C 1
ATOM 4232 O O . GLY B 1 165 ? 13.914 -12.055 -13.469 1 94.94 165 GLY B O 1
ATOM 4233 N N . SER B 1 166 ? 12.664 -11.75 -11.68 1 92.56 166 SER B N 1
ATOM 4234 C CA . SER B 1 166 ? 13.438 -10.586 -11.242 1 92.56 166 SER B CA 1
ATOM 4235 C C . SER B 1 166 ? 14.875 -10.984 -10.891 1 92.56 166 SER B C 1
ATOM 4237 O O . SER B 1 166 ? 15.82 -10.281 -11.258 1 92.56 166 SER B O 1
ATOM 4239 N N . PHE B 1 167 ? 15.102 -12.141 -10.281 1 93.25 167 PHE B N 1
ATOM 4240 C CA . PHE B 1 167 ? 16.406 -12.57 -9.805 1 93.25 167 PHE B CA 1
ATOM 4241 C C . PHE B 1 167 ? 17.219 -13.195 -10.93 1 93.25 167 PHE B C 1
ATOM 4243 O O . PHE B 1 167 ? 18.422 -12.961 -11.039 1 93.25 167 PHE B O 1
ATOM 4250 N N . SER B 1 168 ? 16.562 -13.961 -11.734 1 94.81 168 SER B N 1
ATOM 4251 C CA . SER B 1 168 ? 17.25 -14.727 -12.766 1 94.81 168 SER B CA 1
ATOM 4252 C C . SER B 1 168 ? 17.422 -13.898 -14.039 1 94.81 168 SER B C 1
ATOM 4254 O O . SER B 1 168 ? 18.281 -14.195 -14.867 1 94.81 168 SER B O 1
ATOM 4256 N N . GLU B 1 169 ? 16.469 -12.945 -14.258 1 92.94 169 GLU B N 1
ATOM 4257 C CA . GLU B 1 169 ? 16.422 -12.102 -15.453 1 92.94 169 GLU B CA 1
ATOM 4258 C C . GLU B 1 169 ? 16.109 -12.93 -16.688 1 92.94 169 GLU B C 1
ATOM 4260 O O . GLU B 1 169 ? 16.531 -12.594 -17.797 1 92.94 169 GLU B O 1
ATOM 4265 N N . LEU B 1 170 ? 15.523 -14.094 -16.375 1 94.06 170 LEU B N 1
ATOM 4266 C CA . LEU B 1 170 ? 15.016 -14.875 -17.5 1 94.06 170 LEU B CA 1
ATOM 4267 C C . LEU B 1 170 ? 13.977 -14.078 -18.281 1 94.06 170 LEU B C 1
ATOM 4269 O O . LEU B 1 170 ? 13.156 -13.367 -17.703 1 94.06 170 LEU B O 1
ATOM 4273 N N . GLY B 1 171 ? 14.062 -14.234 -19.578 1 94.56 171 GLY B N 1
ATOM 4274 C CA . GLY B 1 171 ? 13.062 -13.57 -20.406 1 94.56 171 GLY B CA 1
ATOM 4275 C C . GLY B 1 171 ? 11.695 -14.219 -20.312 1 94.56 171 GLY B C 1
ATOM 4276 O O . GLY B 1 171 ? 11.586 -15.406 -19.984 1 94.56 171 GLY B O 1
ATOM 4277 N N . TYR B 1 172 ? 10.688 -13.453 -20.656 1 96.56 172 TYR B N 1
ATOM 4278 C CA . TYR B 1 172 ? 9.312 -13.922 -20.562 1 96.56 172 TYR B CA 1
ATOM 4279 C C . TYR B 1 172 ? 9.055 -15.062 -21.547 1 96.56 172 TYR B C 1
ATOM 4281 O O . TYR B 1 172 ? 8.547 -16.109 -21.172 1 96.56 172 TYR B O 1
ATOM 4289 N N . LEU B 1 173 ? 9.438 -14.938 -22.781 1 95.88 173 LEU B N 1
ATOM 4290 C CA . LEU B 1 173 ? 9.156 -15.922 -23.828 1 95.88 173 LEU B CA 1
ATOM 4291 C C . LEU B 1 173 ? 9.977 -17.188 -23.609 1 95.88 173 LEU B C 1
ATOM 4293 O O . LEU B 1 173 ? 9.438 -18.297 -23.656 1 95.88 173 LEU B O 1
ATOM 4297 N N . PRO B 1 174 ? 11.305 -17.031 -23.328 1 96.38 174 PRO B N 1
ATOM 4298 C CA . PRO B 1 174 ? 12.062 -18.25 -23.047 1 96.38 174 PRO B CA 1
ATOM 4299 C C . PRO B 1 174 ? 11.492 -19.031 -21.859 1 96.38 174 PRO B C 1
ATOM 4301 O O . PRO B 1 174 ? 11.43 -20.266 -21.891 1 96.38 174 PRO B O 1
ATOM 4304 N N . PHE B 1 175 ? 11.102 -18.328 -20.859 1 97.62 175 PHE B N 1
ATOM 4305 C CA . PHE B 1 175 ? 10.508 -18.969 -19.688 1 97.62 175 PHE B CA 1
ATOM 4306 C C . PHE B 1 175 ? 9.242 -19.719 -20.062 1 97.62 175 PHE B C 1
ATOM 4308 O O . PHE B 1 175 ? 9.078 -20.891 -19.703 1 97.62 175 PHE B O 1
ATOM 4315 N N . ALA B 1 176 ? 8.391 -19.062 -20.797 1 97.38 176 ALA B N 1
ATOM 4316 C CA . ALA B 1 176 ? 7.117 -19.656 -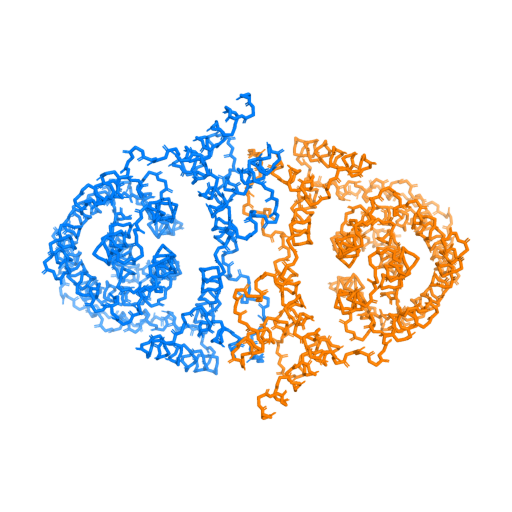21.203 1 97.38 176 ALA B CA 1
ATOM 4317 C C . ALA B 1 176 ? 7.34 -20.875 -22.078 1 97.38 176 ALA B C 1
ATOM 4319 O O . ALA B 1 176 ? 6.602 -21.859 -21.984 1 97.38 176 ALA B O 1
ATOM 4320 N N . GLN B 1 177 ? 8.266 -20.828 -22.906 1 96.94 177 GLN B N 1
ATOM 4321 C CA . GLN B 1 177 ? 8.547 -21.938 -23.812 1 96.94 177 GLN B CA 1
ATOM 4322 C C . GLN B 1 177 ? 8.891 -23.219 -23.047 1 96.94 177 GLN B C 1
ATOM 4324 O O . GLN B 1 177 ? 8.539 -24.312 -23.469 1 96.94 177 GLN B O 1
ATOM 4329 N N . VAL B 1 178 ? 9.531 -23.016 -21.938 1 97.44 178 VAL B N 1
ATOM 4330 C CA . VAL B 1 178 ? 9.922 -24.156 -21.109 1 97.44 178 VAL B CA 1
ATOM 4331 C C . VAL B 1 178 ? 8.75 -24.609 -20.25 1 97.44 178 VAL B C 1
ATOM 4333 O O . VAL B 1 178 ? 8.516 -25.797 -20.078 1 97.44 178 VAL B O 1
ATOM 4336 N N . MET B 1 179 ? 7.961 -23.672 -19.766 1 98.19 179 MET B N 1
ATOM 4337 C CA . MET B 1 179 ? 7.027 -23.984 -18.688 1 98.19 179 MET B CA 1
ATOM 4338 C C . MET B 1 179 ? 5.637 -24.281 -19.234 1 98.19 179 MET B C 1
ATOM 4340 O O . MET B 1 179 ? 4.832 -24.938 -18.578 1 98.19 179 MET B O 1
ATOM 4344 N N . VAL B 1 180 ? 5.277 -23.797 -20.438 1 97.94 180 VAL B N 1
ATOM 4345 C CA . VAL B 1 180 ? 3.949 -23.984 -21 1 97.94 180 VAL B CA 1
ATOM 4346 C C . VAL B 1 180 ? 3.67 -25.484 -21.172 1 97.94 180 VAL B C 1
ATOM 4348 O O . VAL B 1 180 ? 2.586 -25.953 -20.828 1 97.94 180 VAL B O 1
ATOM 4351 N N . PRO B 1 181 ? 4.637 -26.25 -21.719 1 97.88 181 PRO B N 1
ATOM 4352 C CA . PRO B 1 181 ? 4.383 -27.703 -21.812 1 97.88 181 PRO B CA 1
ATOM 4353 C C . PRO B 1 181 ? 4.133 -28.344 -20.438 1 97.88 181 PRO B C 1
ATOM 4355 O O . PRO B 1 181 ? 3.301 -29.25 -20.328 1 97.88 181 PRO B O 1
ATOM 4358 N N . VAL B 1 182 ? 4.844 -27.891 -19.438 1 98 182 VAL B N 1
ATOM 4359 C CA . VAL B 1 182 ? 4.656 -28.406 -18.078 1 98 182 VAL B CA 1
ATOM 4360 C C . VAL B 1 182 ? 3.229 -28.125 -17.609 1 98 182 VAL B C 1
ATOM 4362 O O . VAL B 1 182 ? 2.557 -29.016 -17.078 1 98 182 VAL B O 1
ATOM 4365 N N . ALA B 1 183 ? 2.789 -26.906 -17.812 1 98.31 183 ALA B N 1
ATOM 4366 C CA . ALA B 1 183 ? 1.431 -26.516 -17.438 1 98.31 183 ALA B CA 1
ATOM 4367 C C . ALA B 1 183 ? 0.395 -27.328 -18.219 1 98.31 183 ALA B C 1
ATOM 4369 O O . ALA B 1 183 ? -0.587 -27.812 -17.656 1 98.31 183 ALA B O 1
ATOM 4370 N N . GLY B 1 184 ? 0.596 -27.438 -19.547 1 98.12 184 GLY B N 1
ATOM 4371 C CA . GLY B 1 184 ? -0.339 -28.172 -20.375 1 98.12 184 GLY B CA 1
ATOM 4372 C C . GLY B 1 184 ? -0.515 -29.625 -19.969 1 98.12 184 GLY B C 1
ATOM 4373 O O . GLY B 1 184 ? -1.642 -30.094 -19.797 1 98.12 184 GLY B O 1
ATOM 4374 N N . VAL B 1 185 ? 0.603 -30.312 -19.797 1 98.12 185 VAL B N 1
ATOM 4375 C CA . VAL B 1 185 ? 0.562 -31.703 -19.375 1 98.12 185 VAL B CA 1
ATOM 4376 C C . VAL B 1 185 ? -0.054 -31.812 -17.984 1 98.12 185 VAL B C 1
ATOM 4378 O O . VAL B 1 185 ? -0.817 -32.75 -17.703 1 98.12 185 VAL B O 1
ATOM 4381 N N . GLY B 1 186 ? 0.292 -30.906 -17.141 1 98.25 186 GLY B N 1
ATOM 4382 C CA . GLY B 1 186 ? -0.273 -30.891 -15.797 1 98.25 186 GLY B CA 1
ATOM 4383 C C . GLY B 1 186 ? -1.783 -30.734 -15.789 1 98.25 186 GLY B C 1
ATOM 4384 O O . GLY B 1 186 ? -2.477 -31.438 -15.039 1 98.25 186 GLY B O 1
ATOM 4385 N N . LEU B 1 187 ? -2.297 -29.797 -16.578 1 98.31 187 LEU B N 1
ATOM 4386 C CA . LEU B 1 187 ? -3.738 -29.594 -16.672 1 98.31 187 LEU B CA 1
ATOM 4387 C C . LEU B 1 187 ? -4.43 -30.844 -17.203 1 98.31 187 LEU B C 1
ATOM 4389 O O . LEU B 1 187 ? -5.508 -31.219 -16.734 1 98.31 187 LEU B O 1
ATOM 4393 N N . GLY B 1 188 ? -3.811 -31.438 -18.234 1 98.19 188 GLY B N 1
ATOM 4394 C CA . GLY B 1 188 ? -4.34 -32.719 -18.719 1 98.19 188 GLY B CA 1
ATOM 4395 C C . GLY B 1 188 ? -4.391 -33.781 -17.672 1 98.19 188 GLY B C 1
ATOM 4396 O O . GLY B 1 188 ? -5.391 -34.5 -17.547 1 98.19 188 GLY B O 1
ATOM 4397 N N . LEU B 1 189 ? -3.328 -33.906 -16.922 1 98.06 189 LEU B N 1
ATOM 4398 C CA . LEU B 1 189 ? -3.262 -34.906 -15.844 1 98.06 189 LEU B CA 1
ATOM 4399 C C . LEU B 1 189 ? -4.348 -34.625 -14.805 1 98.06 189 LEU B C 1
ATOM 4401 O O . LEU B 1 189 ? -4.93 -35.562 -14.25 1 98.06 189 LEU B O 1
ATOM 4405 N N . GLN B 1 190 ? -4.527 -33.375 -14.523 1 98 190 GLN B N 1
ATOM 4406 C CA . GLN B 1 190 ? -5.559 -33 -13.555 1 98 190 GLN B CA 1
ATOM 4407 C C . GLN B 1 190 ? -6.934 -33.469 -14.016 1 98 190 GLN B C 1
ATOM 4409 O O . GLN B 1 190 ? -7.711 -34 -13.227 1 98 190 GLN B O 1
ATOM 4414 N N . VAL B 1 191 ? -7.262 -33.219 -15.258 1 97.69 191 VAL B N 1
ATOM 4415 C CA . VAL B 1 191 ? -8.555 -33.594 -15.797 1 97.69 191 VAL B CA 1
ATOM 4416 C C . VAL B 1 191 ? -8.719 -35.125 -15.711 1 97.69 191 VAL B C 1
ATOM 4418 O O . VAL B 1 191 ? -9.758 -35.625 -15.266 1 97.69 191 VAL B O 1
ATOM 4421 N N . ALA B 1 192 ? -7.656 -35.844 -16.109 1 97.62 192 ALA B N 1
ATOM 4422 C CA . ALA B 1 192 ? -7.688 -37.281 -16.062 1 97.62 192 ALA B CA 1
ATOM 4423 C C . ALA B 1 192 ? -7.852 -37.781 -14.633 1 97.62 192 ALA B C 1
ATOM 4425 O O . ALA B 1 192 ? -8.625 -38.719 -14.375 1 97.62 192 ALA B O 1
ATOM 4426 N N . TRP B 1 193 ? -7.141 -37.188 -13.75 1 97.62 193 TRP B N 1
ATOM 4427 C CA . TRP B 1 193 ? -7.152 -37.594 -12.352 1 97.62 193 TRP B CA 1
ATOM 4428 C C . TRP B 1 193 ? -8.516 -37.312 -11.719 1 97.62 193 TRP B C 1
ATOM 4430 O O . TRP B 1 193 ? -9.047 -38.156 -10.992 1 97.62 193 TRP B O 1
ATOM 4440 N N . LEU B 1 194 ? -9.125 -36.188 -11.961 1 97.38 194 LEU B N 1
ATOM 4441 C CA . LEU B 1 194 ? -10.438 -35.844 -11.422 1 97.38 194 LEU B CA 1
ATOM 4442 C C . LEU B 1 194 ? -11.516 -36.75 -12.031 1 97.38 194 LEU B C 1
ATOM 4444 O O . LEU B 1 194 ? -12.461 -37.156 -11.344 1 97.38 194 LEU B O 1
ATOM 4448 N N . GLY B 1 195 ? -11.398 -37.062 -13.344 1 96.25 195 GLY B N 1
ATOM 4449 C CA . GLY B 1 195 ? -12.297 -38.031 -13.961 1 96.25 195 GLY B CA 1
ATOM 4450 C C . GLY B 1 195 ? -12.258 -39.406 -13.297 1 96.25 195 GLY B C 1
ATOM 4451 O O . GLY B 1 195 ? -13.281 -40.094 -13.219 1 96.25 195 GLY B O 1
ATOM 4452 N N . TRP B 1 196 ? -11.078 -39.75 -12.891 1 96.56 196 TRP B N 1
ATOM 4453 C CA . TRP B 1 196 ? -10.914 -41.031 -12.219 1 96.56 196 TRP B CA 1
ATOM 4454 C C . TRP B 1 196 ? -11.477 -41 -10.805 1 96.56 196 TRP B C 1
ATOM 4456 O O . TRP B 1 196 ? -12.156 -41.938 -10.375 1 96.56 196 TRP B O 1
ATOM 4466 N N . LEU B 1 197 ? -11.312 -39.938 -10.023 1 95.56 197 LEU B N 1
ATOM 4467 C CA . LEU B 1 197 ? -11.734 -39.812 -8.633 1 95.56 197 LEU B CA 1
ATOM 4468 C C . LEU B 1 197 ? -13.242 -39.625 -8.539 1 95.56 197 LEU B C 1
ATOM 4470 O O . LEU B 1 197 ? -13.867 -40.062 -7.57 1 95.56 197 LEU B O 1
ATOM 4474 N N . TYR B 1 198 ? -13.766 -38.938 -9.547 1 95.81 198 TYR B N 1
ATOM 4475 C CA . TYR B 1 198 ? -15.188 -38.625 -9.57 1 95.81 198 TYR B CA 1
ATOM 4476 C C . TYR B 1 198 ? -15.828 -39.062 -10.875 1 95.81 198 TYR B C 1
ATOM 4478 O O . TYR B 1 198 ? -16.016 -38.281 -11.789 1 95.81 198 TYR B O 1
ATOM 4486 N N . PRO B 1 199 ? -16.312 -40.219 -10.945 1 95.62 199 PRO B N 1
ATOM 4487 C CA . PRO B 1 199 ? -16.844 -40.75 -12.188 1 95.62 199 PRO B CA 1
ATOM 4488 C C . PRO B 1 199 ? -18.078 -40 -12.695 1 95.62 199 PRO B C 1
ATOM 4490 O O . PRO B 1 199 ? -18.375 -40.031 -13.891 1 95.62 199 PRO B O 1
ATOM 4493 N N . GLU B 1 200 ? -18.75 -39.281 -11.867 1 93.75 200 GLU B N 1
ATOM 4494 C CA . GLU B 1 200 ? -19.938 -38.562 -12.258 1 93.75 200 GLU B CA 1
ATOM 4495 C C . GLU B 1 200 ? -19.609 -37.438 -13.242 1 93.75 200 GLU B C 1
ATOM 4497 O O . GLU B 1 200 ? -20.453 -37.031 -14.039 1 93.75 200 GLU B O 1
ATOM 4502 N N . VAL B 1 201 ? -18.422 -37 -13.195 1 94.69 201 VAL B N 1
ATOM 4503 C CA . VAL B 1 201 ? -18.047 -35.875 -14.055 1 94.69 201 VAL B CA 1
ATOM 4504 C C . VAL B 1 201 ? -17.797 -36.375 -15.477 1 94.69 201 VAL B C 1
ATOM 4506 O O . VAL B 1 201 ? -17.734 -35.594 -16.422 1 94.69 201 VAL B O 1
ATOM 4509 N N . ARG B 1 202 ? -17.812 -37.688 -15.695 1 95.19 202 ARG B N 1
ATOM 4510 C CA . ARG B 1 202 ? -17.516 -38.25 -17.016 1 95.19 202 ARG B CA 1
ATOM 4511 C C . ARG B 1 202 ? -18.75 -38.25 -17.906 1 95.19 202 ARG B C 1
ATOM 4513 O O . ARG B 1 202 ? -18.672 -38.562 -19.078 1 95.19 202 ARG B O 1
ATOM 4520 N N . SER B 1 203 ? -19.797 -37.812 -17.312 1 93.25 203 SER B N 1
ATOM 4521 C CA . SER B 1 203 ? -21.031 -37.812 -18.078 1 93.25 203 SER B CA 1
ATOM 4522 C C . SER B 1 203 ? -20.938 -36.844 -19.266 1 93.25 203 SER B C 1
ATOM 4524 O O . SER B 1 203 ? -20.484 -35.719 -19.109 1 93.25 203 SER B O 1
ATOM 4526 N N . ARG B 1 204 ? -21.359 -37.281 -20.438 1 91.88 204 ARG B N 1
ATOM 4527 C CA . ARG B 1 204 ? -21.391 -36.469 -21.641 1 91.88 204 ARG B CA 1
ATOM 4528 C C . ARG B 1 204 ? -22.812 -36.062 -22 1 91.88 204 ARG B C 1
ATOM 4530 O O . ARG B 1 204 ? -23.078 -35.656 -23.125 1 91.88 204 ARG B O 1
ATOM 4537 N N . GLN B 1 205 ? -23.688 -36.281 -20.984 1 89.62 205 GLN B N 1
ATOM 4538 C CA . GLN B 1 205 ? -25.062 -35.875 -21.188 1 89.62 205 GLN B CA 1
ATOM 4539 C C . GLN B 1 205 ? -25.172 -34.344 -21.266 1 89.62 205 GLN B C 1
ATOM 4541 O O . GLN B 1 205 ? -24.719 -33.656 -20.359 1 89.62 205 GLN B O 1
ATOM 4546 N N . PRO B 1 206 ? -25.812 -33.969 -22.312 1 87.31 206 PRO B N 1
ATOM 4547 C CA . PRO B 1 206 ? -25.891 -32.5 -22.484 1 87.31 206 PRO B CA 1
ATOM 4548 C C . PRO B 1 206 ? -26.781 -31.828 -21.453 1 87.31 206 PRO B C 1
ATOM 4550 O O . PRO B 1 206 ? -27.781 -32.406 -21.031 1 87.31 206 PRO B O 1
ATOM 4553 N N . PHE B 1 207 ? -26.312 -30.75 -20.875 1 81.5 207 PHE B N 1
ATOM 4554 C CA . PHE B 1 207 ? -27.188 -29.891 -20.078 1 81.5 207 PHE B CA 1
ATOM 4555 C C . PHE B 1 207 ? -27.453 -28.578 -20.812 1 81.5 207 PHE B C 1
ATOM 4557 O O . PHE B 1 207 ? -26.781 -28.25 -21.797 1 81.5 207 PHE B O 1
ATOM 4564 N N . THR B 1 208 ? -28.719 -27.938 -20.594 1 68.94 208 THR B N 1
ATOM 4565 C CA . THR B 1 208 ? -29.062 -26.625 -21.141 1 68.94 208 THR B CA 1
ATOM 4566 C C . THR B 1 208 ? -28.875 -25.547 -20.078 1 68.94 208 THR B C 1
ATOM 4568 O O . THR B 1 208 ? -29.406 -25.656 -18.969 1 68.94 208 THR B O 1
ATOM 4571 N N . LEU B 1 209 ? -27.797 -24.922 -20.25 1 67.19 209 LEU B N 1
ATOM 4572 C CA . LEU B 1 209 ? -27.641 -23.766 -19.375 1 67.19 209 LEU B CA 1
ATOM 4573 C C . LEU B 1 209 ? -28.375 -22.547 -19.938 1 67.19 209 LEU B C 1
ATOM 4575 O O . LEU B 1 209 ? -28 -22.016 -20.984 1 67.19 209 LEU B O 1
ATOM 4579 N N . ALA B 1 210 ? -29.734 -22.391 -19.734 1 58.47 210 ALA B N 1
ATOM 4580 C CA . ALA B 1 210 ? -30.562 -21.344 -20.312 1 58.47 210 ALA B CA 1
ATOM 4581 C C . ALA B 1 210 ? -30.047 -19.953 -19.891 1 58.47 210 ALA B C 1
ATOM 4583 O O . ALA B 1 210 ? -29.938 -19.062 -20.734 1 58.47 210 ALA B O 1
ATOM 4584 N N . THR B 1 211 ? -30.047 -19.516 -18.547 1 61.41 211 THR B N 1
ATOM 4585 C CA . THR B 1 211 ? -30 -18.094 -18.219 1 61.41 211 THR B CA 1
ATOM 4586 C C . THR B 1 211 ? -28.859 -17.797 -17.25 1 61.41 211 THR B C 1
ATOM 4588 O O . THR B 1 211 ? -28.938 -18.141 -16.062 1 61.41 211 THR B O 1
ATOM 4591 N N . LEU B 1 212 ? -27.578 -17.734 -17.766 1 66.62 212 LEU B N 1
ATOM 4592 C CA . LEU B 1 212 ? -26.641 -17.109 -16.844 1 66.62 212 LEU B CA 1
ATOM 4593 C C . LEU B 1 212 ? -26.719 -15.586 -16.953 1 66.62 212 LEU B C 1
ATOM 4595 O O . LEU B 1 212 ? -26.734 -15.039 -18.062 1 66.62 212 LEU B O 1
ATOM 4599 N N . PRO B 1 213 ? -26.984 -14.945 -15.797 1 62.69 213 PRO B N 1
ATOM 4600 C CA . PRO B 1 213 ? -27.078 -13.492 -15.883 1 62.69 213 PRO B CA 1
ATOM 4601 C C . PRO B 1 213 ? -25.812 -12.859 -16.453 1 62.69 213 PRO B C 1
ATOM 4603 O O . PRO B 1 213 ? -24.703 -13.352 -16.203 1 62.69 213 PRO B O 1
ATOM 4606 N N . ALA B 1 214 ? -26.188 -11.992 -17.422 1 63.66 214 ALA B N 1
ATOM 4607 C CA . ALA B 1 214 ? -25.094 -11.234 -18.016 1 63.66 214 ALA B CA 1
ATOM 4608 C C . ALA B 1 214 ? -24.422 -10.328 -16.984 1 63.66 214 ALA B C 1
ATOM 4610 O O . ALA B 1 214 ? -25.094 -9.766 -16.109 1 63.66 214 ALA B O 1
ATOM 4611 N N . ALA B 1 215 ? -23.125 -10.453 -16.766 1 66.31 215 ALA B N 1
ATOM 4612 C CA . ALA B 1 215 ? -22.391 -9.555 -15.875 1 66.31 215 ALA B CA 1
ATOM 4613 C C . ALA B 1 215 ? -22.406 -8.125 -16.406 1 66.31 215 ALA B C 1
ATOM 4615 O O . ALA B 1 215 ? -22.359 -7.914 -17.625 1 66.31 215 ALA B O 1
ATOM 4616 N N . PRO B 1 216 ? -22.656 -7.152 -15.555 1 74.12 216 PRO B N 1
ATOM 4617 C CA . PRO B 1 216 ? -22.547 -5.77 -16.016 1 74.12 216 PRO B CA 1
ATOM 4618 C C . PRO B 1 216 ? -21.156 -5.449 -16.562 1 74.12 216 PRO B C 1
ATOM 4620 O O . PRO B 1 216 ? -20.141 -5.754 -15.922 1 74.12 216 PRO B O 1
ATOM 4623 N N . VAL B 1 217 ? -21.25 -5.172 -17.906 1 82.5 217 VAL B N 1
ATOM 4624 C CA . VAL B 1 217 ? -19.969 -4.898 -18.562 1 82.5 217 VAL B CA 1
ATOM 4625 C C . VAL B 1 217 ? -19.922 -3.432 -18.984 1 82.5 217 VAL B C 1
ATOM 4627 O O . VAL B 1 217 ? -20.891 -2.889 -19.5 1 82.5 217 VAL B O 1
ATOM 4630 N N . GLN B 1 218 ? -18.812 -2.801 -18.562 1 85.75 218 GLN B N 1
ATOM 4631 C CA . GLN B 1 218 ? -18.516 -1.488 -19.125 1 85.75 218 GLN B CA 1
ATOM 4632 C C . GLN B 1 218 ? -17.688 -1.612 -20.406 1 85.75 218 GLN B C 1
ATOM 4634 O O . GLN B 1 218 ? -16.453 -1.655 -20.359 1 85.75 218 GLN B O 1
ATOM 4639 N N . LYS B 1 219 ? -18.266 -1.563 -21.594 1 88.69 219 LYS B N 1
ATOM 4640 C CA . LYS B 1 219 ? -17.672 -1.908 -22.875 1 88.69 219 LYS B CA 1
ATOM 4641 C C . LYS B 1 219 ? -16.438 -1.05 -23.156 1 88.69 219 LYS B C 1
ATOM 4643 O O . LYS B 1 219 ? -15.406 -1.556 -23.609 1 88.69 219 LYS B O 1
ATOM 4648 N N . GLY B 1 220 ? -16.562 0.243 -22.922 1 90.25 220 GLY B N 1
ATOM 4649 C CA . GLY B 1 220 ? -15.422 1.116 -23.141 1 90.25 220 GLY B CA 1
ATOM 4650 C C . GLY B 1 220 ? -14.211 0.752 -22.297 1 90.25 220 GLY B C 1
ATOM 4651 O O . GLY B 1 220 ? -13.094 0.696 -22.812 1 90.25 220 GLY B O 1
ATOM 4652 N N . LEU B 1 221 ? -14.484 0.48 -21.141 1 92.88 221 LEU B N 1
ATOM 4653 C CA . LEU B 1 221 ? -13.422 0.097 -20.219 1 92.88 221 LEU B CA 1
ATOM 4654 C C . LEU B 1 221 ? -12.836 -1.261 -20.594 1 92.88 221 LEU B C 1
ATOM 4656 O O . LEU B 1 221 ? -11.625 -1.461 -20.531 1 92.88 221 LEU B O 1
ATOM 4660 N N . LEU B 1 222 ? -13.688 -2.129 -20.984 1 94.44 222 LEU B N 1
ATOM 4661 C CA . LEU B 1 222 ? -13.258 -3.469 -21.375 1 94.44 222 LEU B CA 1
ATOM 4662 C C . LEU B 1 222 ? -12.336 -3.41 -22.578 1 94.44 222 LEU B C 1
ATOM 4664 O O . LEU B 1 222 ? -11.273 -4.035 -22.594 1 94.44 222 LEU B O 1
ATOM 4668 N N . HIS B 1 223 ? -12.703 -2.674 -23.578 1 95.56 223 HIS B N 1
ATOM 4669 C CA . HIS B 1 223 ? -11.891 -2.561 -24.781 1 95.56 223 HIS B CA 1
ATOM 4670 C C . HIS B 1 223 ? -10.531 -1.947 -24.469 1 95.56 223 HIS B C 1
ATOM 4672 O O . HIS B 1 223 ? -9.508 -2.438 -24.953 1 95.56 223 HIS B O 1
ATOM 4678 N N . LYS B 1 224 ? -10.539 -0.92 -23.734 1 96.06 224 LYS B N 1
ATOM 4679 C CA . LYS B 1 224 ? -9.281 -0.282 -23.359 1 96.06 224 LYS B CA 1
ATOM 4680 C C . LYS B 1 224 ? -8.383 -1.246 -22.594 1 96.06 224 LYS B C 1
ATOM 4682 O O . LYS B 1 224 ? -7.18 -1.327 -22.859 1 96.06 224 LYS B O 1
ATOM 4687 N N . THR B 1 225 ? -8.977 -1.906 -21.672 1 96.12 225 THR B N 1
ATOM 4688 C CA . THR B 1 225 ? -8.211 -2.82 -20.828 1 96.12 225 THR B CA 1
ATOM 4689 C C . THR B 1 225 ? -7.633 -3.961 -21.672 1 96.12 225 THR B C 1
ATOM 4691 O O . THR B 1 225 ? -6.484 -4.363 -21.469 1 96.12 225 THR B O 1
ATOM 4694 N N . LEU B 1 226 ? -8.391 -4.453 -22.594 1 96.12 226 LEU B N 1
ATOM 4695 C CA . LEU B 1 226 ? -7.93 -5.543 -23.453 1 96.12 226 LEU B CA 1
ATOM 4696 C C . LEU B 1 226 ? -6.797 -5.078 -24.359 1 96.12 226 LEU B C 1
ATOM 4698 O O . LEU B 1 226 ? -5.812 -5.793 -24.562 1 96.12 226 LEU B O 1
ATOM 4702 N N . ILE B 1 227 ? -6.941 -3.936 -24.859 1 97.75 227 ILE B N 1
ATOM 4703 C CA . ILE B 1 227 ? -5.922 -3.402 -25.75 1 97.75 227 ILE B CA 1
ATOM 4704 C C . ILE B 1 227 ? -4.629 -3.162 -24.969 1 97.75 227 ILE B C 1
ATOM 4706 O O . ILE B 1 227 ? -3.555 -3.602 -25.391 1 97.75 227 ILE B O 1
ATOM 4710 N N . VAL B 1 228 ? -4.723 -2.52 -23.859 1 98 228 VAL B N 1
ATOM 4711 C CA . VAL B 1 228 ? -3.551 -2.18 -23.047 1 98 228 VAL B CA 1
ATOM 4712 C C . VAL B 1 228 ? -2.883 -3.455 -22.547 1 98 228 VAL B C 1
ATOM 4714 O O . VAL B 1 228 ? -1.656 -3.58 -22.594 1 98 228 VAL B O 1
ATOM 4717 N N . SER B 1 229 ? -3.684 -4.371 -22.031 1 96.94 229 SER B N 1
ATOM 4718 C CA . SER B 1 229 ? -3.125 -5.637 -21.578 1 96.94 229 SER B CA 1
ATOM 4719 C C . SER B 1 229 ? -2.494 -6.414 -22.719 1 96.94 229 SER B C 1
ATOM 4721 O O . SER B 1 229 ? -1.446 -7.039 -22.547 1 96.94 229 SER B O 1
ATOM 4723 N N . GLY B 1 230 ? -3.186 -6.414 -23.859 1 97.25 230 GLY B N 1
ATOM 4724 C CA . GLY B 1 230 ? -2.615 -7.051 -25.031 1 97.25 230 GLY B CA 1
ATOM 4725 C C . GLY B 1 230 ? -1.267 -6.477 -25.422 1 97.25 230 GLY B C 1
ATOM 4726 O O . GLY B 1 230 ? -0.332 -7.223 -25.719 1 97.25 230 GLY B O 1
ATOM 4727 N N . LEU B 1 231 ? -1.141 -5.18 -25.406 1 97.94 231 LEU B N 1
ATOM 4728 C CA . LEU B 1 231 ? 0.116 -4.512 -25.719 1 97.94 231 LEU B CA 1
ATOM 4729 C C . LEU B 1 231 ? 1.182 -4.832 -24.672 1 97.94 231 LEU B C 1
ATOM 4731 O O . LEU B 1 231 ? 2.359 -4.98 -25.016 1 97.94 231 LEU B O 1
ATOM 4735 N N . MET B 1 232 ? 0.795 -4.902 -23.453 1 97.44 232 MET B N 1
ATOM 4736 C CA . MET B 1 232 ? 1.712 -5.266 -22.375 1 97.44 232 MET B CA 1
ATOM 4737 C C . MET B 1 232 ? 2.299 -6.652 -22.609 1 97.44 232 MET B C 1
ATOM 4739 O O . MET B 1 232 ? 3.512 -6.844 -22.516 1 97.44 232 MET B O 1
ATOM 4743 N N . PHE B 1 233 ? 1.471 -7.59 -22.969 1 96 233 PHE B N 1
ATOM 4744 C CA . PHE B 1 233 ? 1.935 -8.953 -23.188 1 96 233 PHE B CA 1
ATOM 4745 C C . PHE B 1 233 ? 2.807 -9.039 -24.438 1 96 233 PHE B C 1
ATOM 4747 O O . PHE B 1 233 ? 3.77 -9.805 -24.484 1 96 233 PHE B O 1
ATOM 4754 N N . LEU B 1 234 ? 2.408 -8.305 -25.422 1 97.25 234 LEU B N 1
ATOM 4755 C CA . LEU B 1 234 ? 3.268 -8.227 -26.609 1 97.25 234 LEU B CA 1
ATOM 4756 C C . LEU B 1 234 ? 4.648 -7.699 -26.234 1 97.25 234 LEU B C 1
ATOM 4758 O O . LEU B 1 234 ? 5.66 -8.203 -26.734 1 97.25 234 LEU B O 1
ATOM 4762 N N . ALA B 1 235 ? 4.688 -6.723 -25.391 1 97.44 235 ALA B N 1
ATOM 4763 C CA . ALA B 1 235 ? 5.965 -6.191 -24.922 1 97.44 235 ALA B CA 1
ATOM 4764 C C . ALA B 1 235 ? 6.77 -7.262 -24.188 1 97.44 235 ALA B C 1
ATOM 4766 O O . ALA B 1 235 ? 7.984 -7.367 -24.359 1 97.44 235 ALA B O 1
ATOM 4767 N N . PHE B 1 236 ? 6.086 -8.039 -23.375 1 96.06 236 PHE B N 1
ATOM 4768 C CA . PHE B 1 236 ? 6.738 -9.148 -22.688 1 96.06 236 PHE B CA 1
ATOM 4769 C C . PHE B 1 236 ? 7.363 -10.117 -23.672 1 96.06 236 PHE B C 1
ATOM 4771 O O . PHE B 1 236 ? 8.523 -10.516 -23.516 1 96.06 236 PHE B O 1
ATOM 4778 N N . LEU B 1 237 ? 6.617 -10.445 -24.703 1 94.81 237 LEU B N 1
ATOM 4779 C CA . LEU B 1 237 ? 7.047 -11.43 -25.688 1 94.81 237 LEU B CA 1
ATOM 4780 C C . LEU B 1 237 ? 8.234 -10.914 -26.5 1 94.81 237 LEU B C 1
ATOM 4782 O O . LEU B 1 237 ? 9.086 -11.695 -26.922 1 94.81 237 LEU B O 1
ATOM 4786 N N . LEU B 1 238 ? 8.273 -9.625 -26.641 1 96.06 238 LEU B N 1
ATOM 4787 C CA . LEU B 1 238 ? 9.336 -9.016 -27.422 1 96.06 238 LEU B CA 1
ATOM 4788 C C . LEU B 1 238 ? 10.586 -8.797 -26.562 1 96.06 238 LEU B C 1
ATOM 4790 O O . LEU B 1 238 ? 11.609 -8.336 -27.062 1 96.06 238 LEU B O 1
ATOM 4794 N N . GLY B 1 239 ? 10.508 -9.047 -25.297 1 94.5 239 GLY B N 1
ATOM 4795 C CA . GLY B 1 239 ? 11.688 -9.039 -24.438 1 94.5 239 GLY B CA 1
ATOM 4796 C C . GLY B 1 239 ? 11.883 -7.727 -23.703 1 94.5 239 GLY B C 1
ATOM 4797 O O . GLY B 1 239 ? 12.938 -7.496 -23.125 1 94.5 239 GLY B O 1
ATOM 4798 N N . PHE B 1 240 ? 10.914 -6.84 -23.75 1 95.62 240 PHE B N 1
ATOM 4799 C CA . PHE B 1 240 ? 11.016 -5.605 -22.984 1 95.62 240 PHE B CA 1
ATOM 4800 C C . PHE B 1 240 ? 10.992 -5.898 -21.484 1 95.62 240 PHE B C 1
ATOM 4802 O O . PHE B 1 240 ? 10.469 -6.93 -21.047 1 95.62 240 PHE B O 1
ATOM 4809 N N . PRO B 1 241 ? 11.617 -4.988 -20.703 1 95.44 241 PRO B N 1
ATOM 4810 C CA . PRO B 1 241 ? 11.617 -5.215 -19.25 1 95.44 241 PRO B CA 1
ATOM 4811 C C . PRO B 1 241 ? 10.203 -5.336 -18.672 1 95.44 241 PRO B C 1
ATOM 4813 O O . PRO B 1 241 ? 9.328 -4.539 -19.016 1 95.44 241 PRO B O 1
ATOM 4816 N N . LEU B 1 242 ? 10.023 -6.297 -17.891 1 96 242 LEU B N 1
ATOM 4817 C CA . LEU B 1 242 ? 8.703 -6.672 -17.406 1 96 242 LEU B CA 1
ATOM 4818 C C . LEU B 1 242 ? 8.133 -5.594 -16.5 1 96 242 LEU B C 1
ATOM 4820 O O . LEU B 1 242 ? 6.98 -5.184 -16.656 1 96 242 LEU B O 1
ATOM 4824 N N . ALA B 1 243 ? 8.93 -5.113 -15.531 1 96.88 243 ALA B N 1
ATOM 4825 C CA . ALA B 1 243 ? 8.461 -4.133 -14.555 1 96.88 243 ALA B CA 1
ATOM 4826 C C . ALA B 1 243 ? 8.055 -2.83 -15.242 1 96.88 243 ALA B C 1
ATOM 4828 O O . ALA B 1 243 ? 6.965 -2.305 -14.992 1 96.88 243 ALA B O 1
ATOM 4829 N N . GLU B 1 244 ? 8.852 -2.336 -16.125 1 97.38 244 GLU B N 1
ATOM 4830 C CA . GLU B 1 244 ? 8.594 -1.075 -16.812 1 97.38 244 GLU B CA 1
ATOM 4831 C C . GLU B 1 244 ? 7.391 -1.192 -17.75 1 97.38 244 GLU B C 1
ATOM 4833 O O . GLU B 1 244 ? 6.559 -0.285 -17.812 1 97.38 244 GLU B O 1
ATOM 4838 N N . SER B 1 245 ? 7.324 -2.35 -18.484 1 97.75 245 SER B N 1
ATOM 4839 C CA . SER B 1 245 ? 6.211 -2.564 -19.406 1 97.75 245 SER B CA 1
ATOM 4840 C C . SER B 1 245 ? 4.883 -2.637 -18.656 1 97.75 245 SER B C 1
ATOM 4842 O O . SER B 1 245 ? 3.887 -2.053 -19.094 1 97.75 245 SER B O 1
ATOM 4844 N N . SER B 1 246 ? 4.875 -3.371 -17.609 1 97.5 246 SER B N 1
ATOM 4845 C CA . SER B 1 246 ? 3.648 -3.492 -16.828 1 97.5 246 SER B CA 1
ATOM 4846 C C . SER B 1 246 ? 3.279 -2.168 -16.156 1 97.5 246 SER B C 1
ATOM 4848 O O . SER B 1 246 ? 2.098 -1.842 -16.031 1 97.5 246 SER B O 1
ATOM 4850 N N . LEU B 1 247 ? 4.273 -1.433 -15.688 1 98.06 247 LEU B N 1
ATOM 4851 C CA . LEU B 1 247 ? 4.031 -0.12 -15.094 1 98.06 247 LEU B CA 1
ATOM 4852 C C . LEU B 1 247 ? 3.381 0.818 -16.109 1 98.06 247 LEU B C 1
ATOM 4854 O O . LEU B 1 247 ? 2.459 1.564 -15.766 1 98.06 247 LEU B O 1
ATOM 4858 N N . LEU B 1 248 ? 3.848 0.781 -17.312 1 98.06 248 LEU B N 1
ATOM 4859 C CA . LEU B 1 248 ? 3.275 1.604 -18.359 1 98.06 248 LEU B CA 1
ATOM 4860 C C . LEU B 1 248 ? 1.836 1.191 -18.656 1 98.06 248 LEU B C 1
ATOM 4862 O O . LEU B 1 248 ? 0.982 2.043 -18.906 1 98.06 248 LEU B O 1
ATOM 4866 N N . ALA B 1 249 ? 1.63 -0.063 -18.672 1 98.12 249 ALA B N 1
ATOM 4867 C CA . ALA B 1 249 ? 0.269 -0.554 -18.875 1 98.12 249 ALA B CA 1
ATOM 4868 C C . ALA B 1 249 ? -0.656 -0.082 -17.766 1 98.12 249 ALA B C 1
ATOM 4870 O O . ALA B 1 249 ? -1.761 0.4 -18.016 1 98.12 249 ALA B O 1
ATOM 4871 N N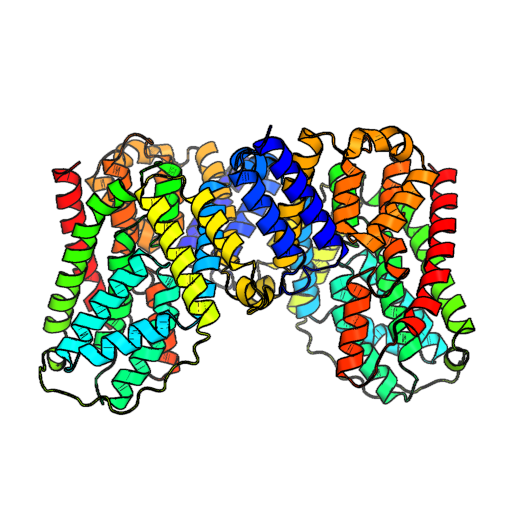 . ALA B 1 250 ? -0.211 -0.257 -16.531 1 97.81 250 ALA B N 1
ATOM 4872 C CA . ALA B 1 250 ? -0.991 0.216 -15.398 1 97.81 250 ALA B CA 1
ATOM 4873 C C . ALA B 1 250 ? -1.271 1.713 -15.508 1 97.81 250 ALA B C 1
ATOM 4875 O O . ALA B 1 250 ? -2.396 2.158 -15.273 1 97.81 250 ALA B O 1
ATOM 4876 N N . ALA B 1 251 ? -0.26 2.457 -15.875 1 97.12 251 ALA B N 1
ATOM 4877 C CA . ALA B 1 251 ? -0.395 3.902 -16.031 1 97.12 251 ALA B CA 1
ATOM 4878 C C . ALA B 1 251 ? -1.435 4.242 -17.094 1 97.12 251 ALA B C 1
ATOM 4880 O O . ALA B 1 251 ? -2.279 5.117 -16.891 1 97.12 251 ALA B O 1
ATOM 4881 N N . ALA B 1 252 ? -1.325 3.576 -18.188 1 97.25 252 ALA B N 1
ATOM 4882 C CA . ALA B 1 252 ? -2.26 3.818 -19.281 1 97.25 252 ALA B CA 1
ATOM 4883 C C . ALA B 1 252 ? -3.699 3.562 -18.844 1 97.25 252 ALA B C 1
ATOM 4885 O O . ALA B 1 252 ? -4.613 4.293 -19.234 1 97.25 252 ALA B O 1
ATOM 4886 N N . LEU B 1 253 ? -3.883 2.582 -18.078 1 97.19 253 LEU B N 1
ATOM 4887 C CA . LEU B 1 253 ? -5.227 2.227 -17.625 1 97.19 253 LEU B CA 1
ATOM 4888 C C . LEU B 1 253 ? -5.734 3.215 -16.578 1 97.19 253 LEU B C 1
ATOM 4890 O O . LEU B 1 253 ? -6.938 3.475 -16.5 1 97.19 253 LEU B O 1
ATOM 4894 N N . LEU B 1 254 ? -4.871 3.703 -15.828 1 95.69 254 LEU B N 1
ATOM 4895 C CA . LEU B 1 254 ? -5.258 4.656 -14.789 1 95.69 254 LEU B CA 1
ATOM 4896 C C . LEU B 1 254 ? -5.734 5.965 -15.406 1 95.69 254 LEU B C 1
ATOM 4898 O O . LEU B 1 254 ? -6.422 6.754 -14.75 1 95.69 254 LEU B O 1
ATOM 4902 N N . VAL B 1 255 ? -5.301 6.234 -16.609 1 94.31 255 VAL B N 1
ATOM 4903 C CA . VAL B 1 255 ? -5.793 7.398 -17.344 1 94.31 255 VAL B CA 1
ATOM 4904 C C . VAL B 1 255 ? -7.156 7.09 -17.953 1 94.31 255 VAL B C 1
ATOM 4906 O O . VAL B 1 255 ? -7.238 6.57 -19.062 1 94.31 255 VAL B O 1
ATOM 4909 N N . THR B 1 256 ? -8.172 7.305 -17.234 1 90 256 THR B N 1
ATOM 4910 C CA . THR B 1 256 ? -9.516 6.98 -17.719 1 90 256 THR B CA 1
ATOM 4911 C C . THR B 1 256 ? -10.555 7.871 -17.047 1 90 256 THR B C 1
ATOM 4913 O O . THR B 1 256 ? -10.305 8.438 -15.977 1 90 256 THR B O 1
ATOM 4916 N N . ARG B 1 257 ? -11.695 8.039 -17.625 1 87.12 257 ARG B N 1
ATOM 4917 C CA . ARG B 1 257 ? -12.812 8.797 -17.062 1 87.12 257 ARG B CA 1
ATOM 4918 C C . ARG B 1 257 ? -13.898 7.859 -16.547 1 87.12 257 ARG B C 1
ATOM 4920 O O . ARG B 1 257 ? -14.898 8.312 -15.984 1 87.12 257 ARG B O 1
ATOM 4927 N N . ARG B 1 258 ? -13.648 6.656 -16.641 1 85.56 258 ARG B N 1
ATOM 4928 C CA . ARG B 1 258 ? -14.742 5.711 -16.453 1 85.56 258 ARG B CA 1
ATOM 4929 C C . ARG B 1 258 ? -14.711 5.121 -15.047 1 85.56 258 ARG B C 1
ATOM 4931 O O . ARG B 1 258 ? -15.734 4.664 -14.531 1 85.56 258 ARG B O 1
ATOM 4938 N N . LEU B 1 259 ? -13.523 5.125 -14.484 1 88.44 259 LEU B N 1
ATOM 4939 C CA . LEU B 1 259 ? -13.391 4.453 -13.195 1 88.44 259 LEU B CA 1
ATOM 4940 C C . LEU B 1 259 ? -12.594 5.309 -12.211 1 88.44 259 LEU B C 1
ATOM 4942 O O . LEU B 1 259 ? -11.586 5.906 -12.586 1 88.44 259 LEU B O 1
ATOM 4946 N N . GLN B 1 260 ? -13.062 5.395 -10.992 1 88.94 260 GLN B N 1
ATOM 4947 C CA . GLN B 1 260 ? -12.336 6.109 -9.953 1 88.94 260 GLN B CA 1
ATOM 4948 C C . GLN B 1 260 ? -11.109 5.324 -9.492 1 88.94 260 GLN B C 1
ATOM 4950 O O . GLN B 1 260 ? -11.203 4.117 -9.242 1 88.94 260 GLN B O 1
ATOM 4955 N N . PRO B 1 261 ? -10.023 6.012 -9.445 1 89.06 261 PRO B N 1
ATOM 4956 C CA . PRO B 1 261 ? -8.789 5.32 -9.062 1 89.06 261 PRO B CA 1
ATOM 4957 C C . PRO B 1 261 ? -8.891 4.656 -7.688 1 89.06 261 PRO B C 1
ATOM 4959 O O . PRO B 1 261 ? -8.266 3.621 -7.453 1 89.06 261 PRO B O 1
ATOM 4962 N N . GLU B 1 262 ? -9.656 5.219 -6.812 1 88.38 262 GLU B N 1
ATOM 4963 C CA . GLU B 1 262 ? -9.805 4.652 -5.477 1 88.38 262 GLU B CA 1
ATOM 4964 C C . GLU B 1 262 ? -10.383 3.242 -5.535 1 88.38 262 GLU B C 1
ATOM 4966 O O . GLU B 1 262 ? -10.016 2.379 -4.738 1 88.38 262 GLU B O 1
ATOM 4971 N N . ARG B 1 263 ? -11.258 3.066 -6.441 1 90.56 263 ARG B N 1
ATOM 4972 C CA . ARG B 1 263 ? -11.875 1.753 -6.609 1 90.56 263 ARG B CA 1
ATOM 4973 C C . ARG B 1 263 ? -10.852 0.729 -7.09 1 90.56 263 ARG B C 1
ATOM 4975 O O . ARG B 1 263 ? -10.891 -0.434 -6.684 1 90.56 263 ARG B O 1
ATOM 4982 N N . VAL B 1 264 ? -9.945 1.134 -7.93 1 92.56 264 VAL B N 1
ATOM 4983 C CA . VAL B 1 264 ? -8.914 0.25 -8.469 1 92.56 264 VAL B CA 1
ATOM 4984 C C . VAL B 1 264 ? -7.871 -0.047 -7.398 1 92.56 264 VAL B C 1
ATOM 4986 O O . VAL B 1 264 ? -7.496 -1.204 -7.191 1 92.56 264 VAL B O 1
ATOM 4989 N N . LEU B 1 265 ? -7.438 0.971 -6.719 1 91.56 265 LEU B N 1
ATOM 4990 C CA . LEU B 1 265 ? -6.402 0.813 -5.703 1 91.56 265 LEU B CA 1
ATOM 4991 C C . LEU B 1 265 ? -6.918 0.004 -4.52 1 91.56 265 LEU B C 1
ATOM 4993 O O . LEU B 1 265 ? -6.141 -0.632 -3.807 1 91.56 265 LEU B O 1
ATOM 4997 N N . ALA B 1 266 ? -8.234 0.013 -4.406 1 90.62 266 ALA B N 1
ATOM 4998 C CA . ALA B 1 266 ? -8.852 -0.783 -3.352 1 90.62 266 ALA B CA 1
ATOM 4999 C C . ALA B 1 266 ? -8.758 -2.275 -3.66 1 90.62 266 ALA B C 1
ATOM 5001 O O . ALA B 1 266 ? -8.844 -3.109 -2.756 1 90.62 266 ALA B O 1
ATOM 5002 N N . GLN B 1 267 ? -8.523 -2.611 -4.891 1 91.38 267 GLN B N 1
ATOM 5003 C CA . GLN B 1 267 ? -8.438 -4.012 -5.293 1 91.38 267 GLN B CA 1
ATOM 5004 C C . GLN B 1 267 ? -7.004 -4.527 -5.18 1 91.38 267 GLN B C 1
ATOM 5006 O O . GLN B 1 267 ? -6.762 -5.734 -5.293 1 91.38 267 GLN B O 1
ATOM 5011 N N . VAL B 1 268 ? -6.082 -3.666 -4.957 1 93.62 268 VAL B N 1
ATOM 5012 C CA . VAL B 1 268 ? -4.676 -4.043 -4.832 1 93.62 268 VAL B CA 1
ATOM 5013 C C . VAL B 1 268 ? -4.445 -4.734 -3.49 1 93.62 268 VAL B C 1
ATOM 5015 O O . VAL B 1 268 ? -4.973 -4.305 -2.463 1 93.62 268 VAL B O 1
ATOM 5018 N N . ASP B 1 269 ? -3.811 -5.84 -3.523 1 91.69 269 ASP B N 1
ATOM 5019 C CA . ASP B 1 269 ? -3.428 -6.535 -2.295 1 91.69 269 ASP B CA 1
ATOM 5020 C C . ASP B 1 269 ? -2.189 -5.895 -1.668 1 91.69 269 ASP B C 1
ATOM 5022 O O . ASP B 1 269 ? -1.084 -6.426 -1.786 1 91.69 269 ASP B O 1
ATOM 5026 N N . TRP B 1 270 ? -2.398 -4.906 -0.917 1 93.25 270 TRP B N 1
ATOM 5027 C CA . TRP B 1 270 ? -1.303 -4.16 -0.308 1 93.25 270 TRP B CA 1
ATOM 5028 C C . TRP B 1 270 ? -0.575 -5.012 0.728 1 93.25 270 TRP B C 1
ATOM 5030 O O . TRP B 1 270 ? 0.62 -4.824 0.966 1 93.25 270 TRP B O 1
ATOM 5040 N N . SER B 1 271 ? -1.261 -5.938 1.306 1 92.25 271 SER B N 1
ATOM 5041 C CA . SER B 1 271 ? -0.652 -6.844 2.273 1 92.25 271 SER B CA 1
ATOM 5042 C C . SER B 1 271 ? 0.453 -7.676 1.631 1 92.25 271 SER B C 1
ATOM 5044 O O . SER B 1 271 ? 1.486 -7.93 2.252 1 92.25 271 SER B O 1
ATOM 5046 N N . LEU B 1 272 ? 0.189 -8.047 0.455 1 91.31 272 LEU B N 1
ATOM 5047 C CA . LEU B 1 272 ? 1.173 -8.844 -0.264 1 91.31 272 LEU B CA 1
ATOM 5048 C C . LEU B 1 272 ? 2.436 -8.039 -0.544 1 91.31 272 LEU B C 1
ATOM 5050 O O . LEU B 1 272 ? 3.547 -8.562 -0.45 1 91.31 272 LEU B O 1
ATOM 5054 N N . LEU B 1 273 ? 2.279 -6.766 -0.884 1 94.94 273 LEU B N 1
ATOM 5055 C CA . LEU B 1 273 ? 3.434 -5.91 -1.132 1 94.94 273 LEU B CA 1
ATOM 5056 C C . LEU B 1 273 ? 4.238 -5.699 0.146 1 94.94 273 LEU B C 1
ATOM 5058 O O . LEU B 1 273 ? 5.473 -5.703 0.116 1 94.94 273 LEU B O 1
ATOM 5062 N N . VAL B 1 274 ? 3.555 -5.574 1.238 1 95.44 274 VAL B N 1
ATOM 5063 C CA . VAL B 1 274 ? 4.211 -5.438 2.533 1 95.44 274 VAL B CA 1
ATOM 5064 C C . VAL B 1 274 ? 4.965 -6.723 2.869 1 95.44 274 VAL B C 1
ATOM 5066 O O . VAL B 1 274 ? 6.09 -6.672 3.381 1 95.44 274 VAL B O 1
ATOM 5069 N N . LEU B 1 275 ? 4.305 -7.828 2.564 1 93 275 LEU B N 1
ATOM 5070 C CA . LEU B 1 275 ? 4.945 -9.117 2.783 1 93 275 LEU B CA 1
ATOM 5071 C C . LEU B 1 275 ? 6.254 -9.219 2.004 1 93 275 LEU B C 1
ATOM 5073 O O . LEU B 1 275 ? 7.289 -9.594 2.562 1 93 275 LEU B O 1
ATOM 5077 N N . PHE B 1 276 ? 6.188 -8.812 0.73 1 92.94 276 PHE B N 1
ATOM 5078 C CA . PHE B 1 276 ? 7.367 -8.859 -0.123 1 92.94 276 PHE B CA 1
ATOM 5079 C C . PHE B 1 276 ? 8.477 -7.977 0.445 1 92.94 276 PHE B C 1
ATOM 5081 O O . PHE B 1 276 ? 9.625 -8.414 0.548 1 92.94 276 PHE B O 1
ATOM 5088 N N . ALA B 1 277 ? 8.125 -6.777 0.829 1 96.12 277 ALA B N 1
ATOM 5089 C CA . ALA B 1 277 ? 9.109 -5.852 1.385 1 96.12 277 ALA B CA 1
ATOM 5090 C C . ALA B 1 277 ? 9.766 -6.43 2.633 1 96.12 277 ALA B C 1
ATOM 5092 O O . ALA B 1 277 ? 10.992 -6.422 2.76 1 96.12 277 ALA B O 1
ATOM 5093 N N . GLY B 1 278 ? 8.977 -6.941 3.545 1 95.88 278 GLY B N 1
ATOM 5094 C CA . GLY B 1 278 ? 9.5 -7.551 4.758 1 95.88 278 GLY B CA 1
ATOM 5095 C C . GLY B 1 278 ? 10.391 -8.75 4.488 1 95.88 278 GLY B C 1
ATOM 5096 O O . GLY B 1 278 ? 11.438 -8.906 5.117 1 95.88 278 GLY B O 1
ATOM 5097 N N . LEU B 1 279 ? 9.992 -9.562 3.545 1 94.25 279 LEU B N 1
ATOM 5098 C CA . LEU B 1 279 ? 10.742 -10.773 3.238 1 94.25 279 LEU B CA 1
ATOM 5099 C C . LEU B 1 279 ? 12.086 -10.438 2.609 1 94.25 279 LEU B C 1
ATOM 5101 O O . LEU B 1 279 ? 13.078 -11.125 2.861 1 94.25 279 LEU B O 1
ATOM 5105 N N . PHE B 1 280 ? 12.109 -9.43 1.747 1 95.44 280 PHE B N 1
ATOM 5106 C CA . PHE B 1 280 ? 13.375 -8.992 1.17 1 95.44 280 PHE B CA 1
ATOM 5107 C C . PHE B 1 280 ? 14.352 -8.586 2.264 1 95.44 280 PHE B C 1
ATOM 5109 O O . PHE B 1 280 ? 15.539 -8.922 2.201 1 95.44 280 PHE B O 1
ATOM 5116 N N . ILE B 1 281 ? 13.812 -7.879 3.225 1 96.38 281 ILE B N 1
ATOM 5117 C CA . ILE B 1 281 ? 14.648 -7.406 4.32 1 96.38 281 ILE B CA 1
ATOM 5118 C C . ILE B 1 281 ? 15.125 -8.594 5.152 1 96.38 281 ILE B C 1
ATOM 5120 O O . ILE B 1 281 ? 16.312 -8.688 5.488 1 96.38 281 ILE B O 1
ATOM 5124 N N . LEU B 1 282 ? 14.219 -9.531 5.461 1 94.44 282 LEU B N 1
ATOM 5125 C CA . LEU B 1 282 ? 14.578 -10.742 6.203 1 94.44 282 LEU B CA 1
ATOM 5126 C C . LEU B 1 282 ? 15.648 -11.539 5.465 1 94.44 282 LEU B C 1
ATOM 5128 O O . LEU B 1 282 ? 16.609 -12.008 6.078 1 94.44 282 LEU B O 1
ATOM 5132 N N . THR B 1 283 ? 15.484 -11.648 4.211 1 92.06 283 THR B N 1
ATOM 5133 C CA . THR B 1 283 ? 16.422 -12.414 3.387 1 92.06 283 THR B CA 1
ATOM 5134 C C . THR B 1 283 ? 17.797 -11.758 3.381 1 92.06 283 THR B C 1
ATOM 5136 O O . THR B 1 283 ? 18.812 -12.445 3.449 1 92.06 283 THR B O 1
ATOM 5139 N N . ARG B 1 284 ? 17.797 -10.445 3.271 1 93.44 284 ARG B N 1
ATOM 5140 C CA . ARG B 1 284 ? 19.078 -9.719 3.322 1 93.44 284 ARG B CA 1
ATOM 5141 C C . ARG B 1 284 ? 19.781 -9.961 4.648 1 93.44 284 ARG B C 1
ATOM 5143 O O . ARG B 1 284 ? 21 -10.164 4.68 1 93.44 284 ARG B O 1
ATOM 5150 N N . CYS B 1 285 ? 19.031 -10.008 5.719 1 93.56 285 CYS B N 1
ATOM 5151 C CA . CYS B 1 285 ? 19.609 -10.266 7.035 1 93.56 285 CYS B CA 1
ATOM 5152 C C . CYS B 1 285 ? 20.141 -11.688 7.125 1 93.56 285 CYS B C 1
ATOM 5154 O O . CYS B 1 285 ? 21.203 -11.922 7.711 1 93.56 285 CYS B O 1
ATOM 5156 N N . MET B 1 286 ? 19.422 -12.609 6.539 1 89.25 286 MET B N 1
ATOM 5157 C CA . MET B 1 286 ? 19.875 -14 6.504 1 89.25 286 MET B CA 1
ATOM 5158 C C . MET B 1 286 ? 21.172 -14.133 5.723 1 89.25 286 MET B C 1
ATOM 5160 O O . MET B 1 286 ? 22.062 -14.898 6.113 1 89.25 286 MET B O 1
ATOM 5164 N N . GLN B 1 287 ? 21.266 -13.43 4.664 1 87.69 287 GLN B N 1
ATOM 5165 C CA . GLN B 1 287 ? 22.469 -13.445 3.834 1 87.69 287 GLN B CA 1
ATOM 5166 C C . GLN B 1 287 ? 23.672 -12.898 4.602 1 87.69 287 GLN B C 1
ATOM 5168 O O . GLN B 1 287 ? 24.766 -13.453 4.508 1 87.69 287 GLN B O 1
ATOM 5173 N N . ASN B 1 288 ? 23.406 -11.898 5.324 1 87.94 288 ASN B N 1
ATOM 5174 C CA . ASN B 1 288 ? 24.484 -11.273 6.09 1 87.94 288 ASN B CA 1
ATOM 5175 C C . ASN B 1 288 ? 25.031 -12.219 7.156 1 87.94 288 ASN B C 1
ATOM 5177 O O . ASN B 1 288 ? 26.219 -12.203 7.457 1 87.94 288 ASN B O 1
ATOM 5181 N N . LEU B 1 289 ? 24.141 -13.109 7.625 1 84.5 289 LEU B N 1
ATOM 5182 C CA . LEU B 1 289 ? 24.531 -14.016 8.703 1 84.5 289 LEU B CA 1
ATOM 5183 C C . LEU B 1 289 ? 24.984 -15.359 8.141 1 84.5 289 LEU B C 1
ATOM 5185 O O . LEU B 1 289 ? 25.469 -16.219 8.883 1 84.5 289 LEU B O 1
ATOM 5189 N N . ASP B 1 290 ? 24.844 -15.562 6.871 1 80.69 290 ASP B N 1
ATOM 5190 C CA . ASP B 1 290 ? 25.203 -16.781 6.148 1 80.69 290 ASP B CA 1
ATOM 5191 C C . ASP B 1 290 ? 24.625 -18.016 6.844 1 80.69 290 ASP B C 1
ATOM 5193 O O . ASP B 1 290 ? 25.297 -19.031 6.965 1 80.69 290 ASP B O 1
ATOM 5197 N N . LEU B 1 291 ? 23.438 -17.953 7.383 1 78.5 291 LEU B N 1
ATOM 5198 C CA . LEU B 1 291 ? 22.828 -19 8.18 1 78.5 291 LEU B CA 1
ATOM 5199 C C . LEU B 1 291 ? 22.531 -20.234 7.324 1 78.5 291 LEU B C 1
ATOM 5201 O O . LEU B 1 291 ? 22.484 -21.344 7.836 1 78.5 291 LEU B O 1
ATOM 5205 N N . LEU B 1 292 ? 22.391 -20.078 6.023 1 77.5 292 LEU B N 1
ATOM 5206 C CA . LEU B 1 292 ? 22 -21.188 5.16 1 77.5 292 LEU B CA 1
ATOM 5207 C C . LEU B 1 292 ? 23.172 -21.625 4.277 1 77.5 292 LEU B C 1
ATOM 5209 O O . LEU B 1 292 ? 22.969 -22.328 3.287 1 77.5 292 LEU B O 1
ATOM 5213 N N . GLY B 1 293 ? 24.328 -21.203 4.688 1 79.62 293 GLY B N 1
ATOM 5214 C CA . GLY B 1 293 ? 25.516 -21.547 3.918 1 79.62 293 GLY B CA 1
ATOM 5215 C C . GLY B 1 293 ? 25.75 -23.047 3.822 1 79.62 293 GLY B C 1
ATOM 5216 O O . GLY B 1 293 ? 26.25 -23.531 2.807 1 79.62 293 GLY B O 1
ATOM 5217 N N . ILE B 1 294 ? 25.266 -23.781 4.816 1 80.38 294 ILE B N 1
ATOM 5218 C CA . ILE B 1 294 ? 25.5 -25.219 4.887 1 80.38 294 ILE B CA 1
ATOM 5219 C C . ILE B 1 294 ? 24.656 -25.922 3.828 1 80.38 294 ILE B C 1
ATOM 5221 O O . ILE B 1 294 ? 25 -27.016 3.377 1 80.38 294 ILE B O 1
ATOM 5225 N N . LEU B 1 295 ? 23.594 -25.297 3.391 1 83.31 295 LEU B N 1
ATOM 5226 C CA . LEU B 1 295 ? 22.688 -25.922 2.424 1 83.31 295 LEU B CA 1
ATOM 5227 C C . LEU B 1 295 ? 23.172 -25.672 0.998 1 83.31 295 LEU B C 1
ATOM 5229 O O . LEU B 1 295 ? 22.656 -26.266 0.05 1 83.31 295 LEU B O 1
ATOM 5233 N N . ARG B 1 296 ? 24.156 -24.891 0.905 1 86.31 296 ARG B N 1
ATOM 5234 C CA . ARG B 1 296 ? 24.609 -24.391 -0.397 1 86.31 296 ARG B CA 1
ATOM 5235 C C . ARG B 1 296 ? 24.938 -25.547 -1.333 1 86.31 296 ARG B C 1
ATOM 5237 O O . ARG B 1 296 ? 24.531 -25.547 -2.498 1 86.31 296 ARG B O 1
ATOM 5244 N N . PRO B 1 297 ? 25.594 -26.641 -0.824 1 86.19 297 PRO B N 1
ATOM 5245 C CA . PRO B 1 297 ? 25.969 -27.719 -1.736 1 86.19 297 PRO B CA 1
ATOM 5246 C C . PRO B 1 297 ? 24.75 -28.5 -2.258 1 86.19 297 PRO B C 1
ATOM 5248 O O . PRO B 1 297 ? 24.797 -29.031 -3.365 1 86.19 297 PRO B O 1
ATOM 5251 N N . TRP B 1 298 ? 23.75 -28.484 -1.562 1 89.19 298 TRP B N 1
ATOM 5252 C CA . TRP B 1 298 ? 22.547 -29.219 -1.956 1 89.19 298 TRP B CA 1
ATOM 5253 C C . TRP B 1 298 ? 21.688 -28.375 -2.895 1 89.19 298 TRP B C 1
ATOM 5255 O O . TRP B 1 298 ? 21.047 -28.922 -3.801 1 89.19 298 TRP B O 1
ATOM 5265 N N . LEU B 1 299 ? 21.75 -27.141 -2.703 1 90.81 299 LEU B N 1
ATOM 5266 C CA . LEU B 1 299 ? 20.875 -26.25 -3.443 1 90.81 299 LEU B CA 1
ATOM 5267 C C . LEU B 1 299 ? 21.391 -26.016 -4.859 1 90.81 299 LEU B C 1
ATOM 5269 O O . LEU B 1 299 ? 20.656 -25.516 -5.719 1 90.81 299 LEU B O 1
ATOM 5273 N N . ASN B 1 300 ? 22.594 -26.516 -5.102 1 90.62 300 ASN B N 1
ATOM 5274 C CA . ASN B 1 300 ? 23.172 -26.391 -6.438 1 90.62 300 ASN B CA 1
ATOM 5275 C C . ASN B 1 300 ? 22.953 -27.656 -7.266 1 90.62 300 ASN B C 1
ATOM 5277 O O . ASN B 1 300 ? 23.469 -27.766 -8.383 1 90.62 300 ASN B O 1
ATOM 5281 N N . GLN B 1 301 ? 22.156 -28.562 -6.727 1 94.31 301 GLN B N 1
ATOM 5282 C CA . GLN B 1 301 ? 21.797 -29.781 -7.434 1 94.31 301 GLN B CA 1
ATOM 5283 C C . GLN B 1 301 ? 20.297 -29.844 -7.703 1 94.31 301 GLN B C 1
ATOM 5285 O O . GLN B 1 301 ? 19.484 -29.438 -6.855 1 94.31 301 GLN B O 1
ATOM 5290 N N . PRO B 1 302 ? 19.969 -30.328 -8.875 1 96.12 302 PRO B N 1
ATOM 5291 C CA . PRO B 1 302 ? 18.562 -30.281 -9.305 1 96.12 302 PRO B CA 1
ATOM 5292 C C . PRO B 1 302 ? 17.625 -31.031 -8.359 1 96.12 302 PRO B C 1
ATOM 5294 O O . PRO B 1 302 ? 16.672 -30.453 -7.844 1 96.12 302 PRO B O 1
ATOM 5297 N N . LEU B 1 303 ? 17.922 -32.281 -8.086 1 96.5 303 LEU B N 1
ATOM 5298 C CA . LEU B 1 303 ? 16.984 -33.094 -7.344 1 96.5 303 LEU B CA 1
ATOM 5299 C C . LEU B 1 303 ? 16.844 -32.594 -5.906 1 96.5 303 LEU B C 1
ATOM 5301 O O . LEU B 1 303 ? 15.734 -32.438 -5.406 1 96.5 303 LEU B O 1
ATOM 5305 N N . PRO B 1 304 ? 17.984 -32.375 -5.188 1 96.62 304 PRO B N 1
ATOM 5306 C CA . PRO B 1 304 ? 17.859 -31.828 -3.836 1 96.62 304 PRO B CA 1
ATOM 5307 C C . PRO B 1 304 ? 17.125 -30.484 -3.814 1 96.62 304 PRO B C 1
ATOM 5309 O O . PRO B 1 304 ? 16.328 -30.234 -2.9 1 96.62 304 PRO B O 1
ATOM 5312 N N . LEU B 1 305 ? 17.375 -29.656 -4.773 1 96.81 305 LEU B N 1
ATOM 5313 C CA . LEU B 1 305 ? 16.672 -28.375 -4.852 1 96.81 305 LEU B CA 1
ATOM 5314 C C . LEU B 1 305 ? 15.172 -28.578 -4.938 1 96.81 305 LEU B C 1
ATOM 5316 O O . LEU B 1 305 ? 14.406 -27.906 -4.25 1 96.81 305 LEU B O 1
ATOM 5320 N N . VAL B 1 306 ? 14.742 -29.5 -5.758 1 97.69 306 VAL B N 1
ATOM 5321 C CA . VAL B 1 306 ? 13.328 -29.781 -5.957 1 97.69 306 VAL B CA 1
ATOM 5322 C C . VAL B 1 306 ? 12.711 -30.281 -4.648 1 97.69 306 VAL B C 1
ATOM 5324 O O . VAL B 1 306 ? 11.641 -29.812 -4.242 1 97.69 306 VAL B O 1
ATOM 5327 N N . VAL B 1 307 ? 13.383 -31.156 -3.992 1 96.62 307 VAL B N 1
ATOM 5328 C CA . VAL B 1 307 ? 12.875 -31.75 -2.762 1 96.62 307 VAL B CA 1
ATOM 5329 C C . VAL B 1 307 ? 12.781 -30.688 -1.671 1 96.62 307 VAL B C 1
ATOM 5331 O O . VAL B 1 307 ? 11.75 -30.547 -1.016 1 96.62 307 VAL B O 1
ATOM 5334 N N . ILE B 1 308 ? 13.82 -29.922 -1.514 1 95.56 308 ILE B N 1
ATOM 5335 C CA . ILE B 1 308 ? 13.859 -28.891 -0.486 1 95.56 308 ILE B CA 1
ATOM 5336 C C . ILE B 1 308 ? 12.82 -27.812 -0.79 1 95.56 308 ILE B C 1
ATOM 5338 O O . ILE B 1 308 ? 12.117 -27.344 0.111 1 95.56 308 ILE B O 1
ATOM 5342 N N . THR B 1 309 ? 12.711 -27.438 -2.031 1 96.81 309 THR B N 1
ATOM 5343 C CA . THR B 1 309 ? 11.742 -26.422 -2.438 1 96.81 309 THR B CA 1
ATOM 5344 C C . THR B 1 309 ? 10.32 -26.891 -2.162 1 96.81 309 THR B C 1
ATOM 5346 O O . THR B 1 309 ? 9.5 -26.141 -1.628 1 96.81 309 THR B O 1
ATOM 5349 N N . ALA B 1 310 ? 10.031 -28.125 -2.539 1 96.75 310 ALA B N 1
ATOM 5350 C CA . ALA B 1 310 ? 8.688 -28.672 -2.332 1 96.75 310 ALA B CA 1
ATOM 5351 C C . ALA B 1 310 ? 8.328 -28.688 -0.85 1 96.75 310 ALA B C 1
ATOM 5353 O O . ALA B 1 310 ? 7.219 -28.312 -0.47 1 96.75 310 ALA B O 1
ATOM 5354 N N . LEU B 1 311 ? 9.25 -29.094 -0.06 1 94.19 311 LEU B N 1
ATOM 5355 C CA . LEU B 1 311 ? 9.023 -29.172 1.379 1 94.19 311 LEU B CA 1
ATOM 5356 C C . LEU B 1 311 ? 8.867 -27.781 1.983 1 94.19 311 LEU B C 1
ATOM 5358 O O . LEU B 1 311 ? 7.906 -27.531 2.717 1 94.19 311 LEU B O 1
ATOM 5362 N N . LEU B 1 312 ? 9.758 -26.891 1.631 1 92.88 312 LEU B N 1
ATOM 5363 C CA . LEU B 1 312 ? 9.742 -25.547 2.199 1 92.88 312 LEU B CA 1
ATOM 5364 C C . LEU B 1 312 ? 8.508 -24.781 1.733 1 92.88 312 LEU B C 1
ATOM 5366 O O . LEU B 1 312 ? 7.949 -23.969 2.486 1 92.88 312 LEU B O 1
ATOM 5370 N N . SER B 1 313 ? 8.102 -25 0.528 1 94.06 313 SER B N 1
ATOM 5371 C CA . SER B 1 313 ? 6.934 -24.312 -0.01 1 94.06 313 SER B CA 1
ATOM 5372 C C . SER B 1 313 ? 5.672 -24.672 0.765 1 94.06 313 SER B C 1
ATOM 5374 O O . SER B 1 313 ? 4.762 -23.859 0.9 1 94.06 313 SER B O 1
ATOM 5376 N N . ASN B 1 314 ? 5.633 -25.875 1.228 1 92.06 314 ASN B N 1
ATOM 5377 C CA . ASN B 1 314 ? 4.477 -26.312 2.01 1 92.06 314 ASN B CA 1
ATOM 5378 C C . ASN B 1 314 ? 4.621 -25.922 3.479 1 92.06 314 ASN B C 1
ATOM 5380 O O . ASN B 1 314 ? 3.635 -25.891 4.215 1 92.06 314 ASN B O 1
ATOM 5384 N N . LEU B 1 315 ? 5.812 -25.578 3.801 1 87.88 315 LEU B N 1
ATOM 5385 C CA . LEU B 1 315 ? 6.043 -25.234 5.195 1 87.88 315 LEU B CA 1
ATOM 5386 C C . LEU B 1 315 ? 5.91 -23.719 5.406 1 87.88 315 LEU B C 1
ATOM 5388 O O . LEU B 1 315 ? 5.25 -23.281 6.352 1 87.88 315 LEU B O 1
ATOM 5392 N N . ILE B 1 316 ? 6.598 -22.906 4.531 1 89.31 316 ILE B N 1
ATOM 5393 C CA . ILE B 1 316 ? 6.625 -21.469 4.781 1 89.31 316 ILE B CA 1
ATOM 5394 C C . ILE B 1 316 ? 5.934 -20.734 3.633 1 89.31 316 ILE B C 1
ATOM 5396 O O . ILE B 1 316 ? 5.93 -19.5 3.592 1 89.31 316 ILE B O 1
ATOM 5400 N N . SER B 1 317 ? 5.41 -21.469 2.629 1 89.81 317 SER B N 1
ATOM 5401 C CA . SER B 1 317 ? 4.672 -20.938 1.487 1 89.81 317 SER B CA 1
ATOM 5402 C C . SER B 1 317 ? 5.602 -20.688 0.303 1 89.81 317 SER B C 1
ATOM 5404 O O . SER B 1 317 ? 6.824 -20.734 0.442 1 89.81 317 SER B O 1
ATOM 5406 N N . ASN B 1 318 ? 5.023 -20.438 -0.768 1 93.5 318 ASN B N 1
ATOM 5407 C CA . ASN B 1 318 ? 5.742 -20.422 -2.037 1 93.5 318 ASN B CA 1
ATOM 5408 C C . ASN B 1 318 ? 6.637 -19.188 -2.162 1 93.5 318 ASN B C 1
ATOM 5410 O O . ASN B 1 318 ? 7.812 -19.312 -2.504 1 93.5 318 ASN B O 1
ATOM 5414 N N . VAL B 1 319 ? 6.121 -18.047 -1.771 1 92.25 319 VAL B N 1
ATOM 5415 C CA . VAL B 1 319 ? 6.828 -16.781 -1.987 1 92.25 319 VAL B CA 1
ATOM 5416 C C . VAL B 1 319 ? 8.039 -16.719 -1.063 1 92.25 319 VAL B C 1
ATOM 5418 O O . VAL B 1 319 ? 9.172 -16.547 -1.526 1 92.25 319 VAL B O 1
ATOM 5421 N N . PRO B 1 320 ? 7.906 -16.953 0.185 1 91.88 320 PRO B N 1
ATOM 5422 C CA . PRO B 1 320 ? 9.078 -16.953 1.065 1 91.88 320 PRO B CA 1
ATOM 5423 C C . PRO B 1 320 ? 10.125 -17.984 0.665 1 91.88 320 PRO B C 1
ATOM 5425 O O . PRO B 1 320 ? 11.328 -17.719 0.777 1 91.88 320 PRO B O 1
ATOM 5428 N N . THR B 1 321 ? 9.672 -19.094 0.238 1 93.62 321 THR B N 1
ATOM 5429 C CA . THR B 1 321 ? 10.586 -20.156 -0.171 1 93.62 321 THR B CA 1
ATOM 5430 C C . THR B 1 321 ? 11.461 -19.688 -1.337 1 93.62 321 THR B C 1
ATOM 5432 O O . THR B 1 321 ? 12.68 -19.844 -1.302 1 93.62 321 THR B O 1
ATOM 5435 N N . VAL B 1 322 ? 10.844 -19.125 -2.309 1 95.62 322 VAL B N 1
ATOM 5436 C CA . VAL B 1 322 ? 11.578 -18.688 -3.488 1 95.62 322 VAL B CA 1
ATOM 5437 C C . VAL B 1 322 ? 12.539 -17.562 -3.105 1 95.62 322 VAL B C 1
ATOM 5439 O O . VAL B 1 322 ? 13.68 -17.531 -3.574 1 95.62 322 VAL B O 1
ATOM 5442 N N . LEU B 1 323 ? 12.094 -16.719 -2.303 1 92.06 323 LEU B N 1
ATOM 5443 C CA . LEU B 1 323 ? 12.961 -15.633 -1.868 1 92.06 323 LEU B CA 1
ATOM 5444 C C . LEU B 1 323 ? 14.164 -16.172 -1.1 1 92.06 323 LEU B C 1
ATOM 5446 O O . LEU B 1 323 ? 15.289 -15.711 -1.307 1 92.06 323 LEU B O 1
ATOM 5450 N N . LEU B 1 324 ? 13.898 -17.109 -0.279 1 89.69 324 LEU B N 1
ATOM 5451 C CA . LEU B 1 324 ? 14.945 -17.688 0.561 1 89.69 324 LEU B CA 1
ATOM 5452 C C . LEU B 1 324 ? 15.938 -18.484 -0.276 1 89.69 324 LEU B C 1
ATOM 5454 O O . LEU B 1 324 ? 17.156 -18.297 -0.169 1 89.69 324 LEU B O 1
ATOM 5458 N N . LEU B 1 325 ? 15.492 -19.312 -1.105 1 93.25 325 LEU B N 1
ATOM 5459 C CA . LEU B 1 325 ? 16.344 -20.234 -1.848 1 93.25 325 LEU B CA 1
ATOM 5460 C C . LEU B 1 325 ? 16.984 -19.531 -3.041 1 93.25 325 LEU B C 1
ATOM 5462 O O . LEU B 1 325 ? 18.094 -19.906 -3.463 1 93.25 325 LEU B O 1
ATOM 5466 N N . GLY B 1 326 ? 16.312 -18.547 -3.576 1 93.25 326 GLY B N 1
ATOM 5467 C CA . GLY B 1 326 ? 16.812 -17.828 -4.742 1 93.25 326 GLY B CA 1
ATOM 5468 C C . GLY B 1 326 ? 18.172 -17.188 -4.516 1 93.25 326 GLY B C 1
ATOM 5469 O O . GLY B 1 326 ? 18.938 -17.016 -5.461 1 93.25 326 GLY B O 1
ATOM 5470 N N . GLN B 1 327 ? 18.469 -16.922 -3.352 1 87.38 327 GLN B N 1
ATOM 5471 C CA . GLN B 1 327 ? 19.719 -16.25 -3.043 1 87.38 327 GLN B CA 1
ATOM 5472 C C . GLN B 1 327 ? 20.922 -17.172 -3.254 1 87.38 327 GLN B C 1
ATOM 5474 O O . GLN B 1 327 ? 22.047 -16.719 -3.371 1 87.38 327 GLN B O 1
ATOM 5479 N N . PHE B 1 328 ? 20.641 -18.438 -3.35 1 89.38 328 PHE B N 1
ATOM 5480 C CA . PHE B 1 328 ? 21.719 -19.406 -3.459 1 89.38 328 PHE B CA 1
ATOM 5481 C C . PHE B 1 328 ? 21.875 -19.875 -4.898 1 89.38 328 PHE B C 1
ATOM 5483 O O . PHE B 1 328 ? 22.781 -20.672 -5.203 1 89.38 328 PHE B O 1
ATOM 5490 N N . ILE B 1 329 ? 21.062 -19.406 -5.719 1 93.62 329 ILE B N 1
ATOM 5491 C CA . ILE B 1 329 ? 21.094 -19.859 -7.109 1 93.62 329 ILE B CA 1
ATOM 5492 C C . ILE B 1 329 ? 21.75 -18.781 -7.977 1 93.62 329 ILE B C 1
ATOM 5494 O O . ILE B 1 329 ? 21.266 -17.656 -8.047 1 93.62 329 ILE B O 1
ATOM 5498 N N . PRO B 1 330 ? 22.875 -19.141 -8.578 1 92.88 330 PRO B N 1
ATOM 5499 C CA . PRO B 1 330 ? 23.5 -18.172 -9.477 1 92.88 330 PRO B CA 1
ATOM 5500 C C . PRO B 1 330 ? 22.578 -17.734 -10.609 1 92.88 330 PRO B C 1
ATOM 5502 O O . PRO B 1 330 ? 21.812 -18.547 -11.141 1 92.88 330 PRO B O 1
ATOM 5505 N N . LYS B 1 331 ? 22.688 -16.562 -10.977 1 92.81 331 LYS B N 1
ATOM 5506 C CA . LYS B 1 331 ? 21.859 -15.977 -12.016 1 92.81 331 LYS B CA 1
ATOM 5507 C C . LYS B 1 331 ? 21.953 -16.766 -13.32 1 92.81 331 LYS B C 1
ATOM 5509 O O . LYS B 1 331 ? 20.969 -16.875 -14.062 1 92.81 331 LYS B O 1
ATOM 5514 N N . SER B 1 332 ? 23.125 -17.359 -13.57 1 93.62 332 SER B N 1
ATOM 5515 C CA . SER B 1 332 ? 23.375 -18.031 -14.844 1 93.62 332 SER B CA 1
ATOM 5516 C C . SER B 1 332 ? 22.875 -19.469 -14.82 1 93.62 332 SER B C 1
ATOM 5518 O O . SER B 1 332 ? 22.859 -20.141 -15.852 1 93.62 332 SER B O 1
ATOM 5520 N N . ALA B 1 333 ? 22.406 -19.938 -13.656 1 95.5 333 ALA B N 1
ATOM 5521 C CA . ALA B 1 333 ? 21.969 -21.328 -13.531 1 95.5 333 ALA B CA 1
ATOM 5522 C C . ALA B 1 333 ? 20.5 -21.469 -13.922 1 95.5 333 ALA B C 1
ATOM 5524 O O . ALA B 1 333 ? 19.656 -21.828 -13.086 1 95.5 333 ALA B O 1
ATOM 5525 N N . ASP B 1 334 ? 20.219 -21.438 -15.211 1 96.81 334 ASP B N 1
ATOM 5526 C CA . ASP B 1 334 ? 18.859 -21.406 -15.734 1 96.81 334 ASP B CA 1
ATOM 5527 C C . ASP B 1 334 ? 18.062 -22.625 -15.289 1 96.81 334 ASP B C 1
ATOM 5529 O O . ASP B 1 334 ? 16.906 -22.516 -14.859 1 96.81 334 ASP B O 1
ATOM 5533 N N . GLN B 1 335 ? 18.719 -23.766 -15.391 1 97.44 335 GLN B N 1
ATOM 5534 C CA . GLN B 1 335 ? 18.047 -25.016 -15.062 1 97.44 335 GLN B CA 1
ATOM 5535 C C . GLN B 1 335 ? 17.516 -24.984 -13.633 1 97.44 335 GLN B C 1
ATOM 5537 O O . GLN B 1 335 ? 16.359 -25.375 -13.391 1 97.44 335 GLN B O 1
ATOM 5542 N N . LEU B 1 336 ? 18.312 -24.484 -12.711 1 97.5 336 LEU B N 1
ATOM 5543 C CA . LEU B 1 336 ? 17.922 -24.438 -11.305 1 97.5 336 LEU B CA 1
ATOM 5544 C C . LEU B 1 336 ? 16.797 -23.422 -11.086 1 97.5 336 LEU B C 1
ATOM 5546 O O . LEU B 1 336 ? 15.906 -23.641 -10.266 1 97.5 336 LEU B O 1
ATOM 5550 N N . TRP B 1 337 ? 16.812 -22.328 -11.805 1 97.75 337 TRP B N 1
ATOM 5551 C CA . TRP B 1 337 ? 15.758 -21.312 -11.695 1 97.75 337 TRP B CA 1
ATOM 5552 C C . TRP B 1 337 ? 14.422 -21.859 -12.188 1 97.75 337 TRP B C 1
ATOM 5554 O O . TRP B 1 337 ? 13.383 -21.641 -11.555 1 97.75 337 TRP B O 1
ATOM 5564 N N . TYR B 1 338 ? 14.453 -22.594 -13.32 1 98.31 338 TYR B N 1
ATOM 5565 C CA . TYR B 1 338 ? 13.242 -23.234 -13.82 1 98.31 338 TYR B CA 1
ATOM 5566 C C . TYR B 1 338 ? 12.688 -24.219 -12.812 1 98.31 338 TYR B C 1
ATOM 5568 O O . TYR B 1 338 ? 11.477 -24.281 -12.586 1 98.31 338 TYR B O 1
ATOM 5576 N N . LEU B 1 339 ? 13.594 -24.969 -12.25 1 98.31 339 LEU B N 1
ATOM 5577 C CA . LEU B 1 339 ? 13.18 -25.969 -11.281 1 98.31 339 LEU B CA 1
ATOM 5578 C C . LEU B 1 339 ? 12.594 -25.312 -10.039 1 98.31 339 LEU B C 1
ATOM 5580 O O . LEU B 1 339 ? 11.586 -25.797 -9.5 1 98.31 339 LEU B O 1
ATOM 5584 N N . LEU B 1 340 ? 13.234 -24.266 -9.586 1 98 340 LEU B N 1
ATOM 5585 C CA . LEU B 1 340 ? 12.727 -23.531 -8.43 1 98 340 LEU B CA 1
ATOM 5586 C C . LEU B 1 340 ? 11.328 -23 -8.688 1 98 340 LEU B C 1
ATOM 5588 O O . LEU B 1 340 ? 10.438 -23.141 -7.852 1 98 340 LEU B O 1
ATOM 5592 N N . ALA B 1 341 ? 11.117 -22.406 -9.828 1 98.12 341 ALA B N 1
ATOM 5593 C CA . ALA B 1 341 ? 9.828 -21.844 -10.211 1 98.12 341 ALA B CA 1
ATOM 5594 C C . ALA B 1 341 ? 8.75 -22.922 -10.305 1 98.12 341 ALA B C 1
ATOM 5596 O O . ALA B 1 341 ? 7.684 -22.797 -9.703 1 98.12 341 ALA B O 1
ATOM 5597 N N . ALA B 1 342 ? 9.086 -23.984 -11.008 1 98.38 342 ALA B N 1
ATOM 5598 C CA . ALA B 1 342 ? 8.133 -25.062 -11.227 1 98.38 342 ALA B CA 1
ATOM 5599 C C . ALA B 1 342 ? 7.754 -25.734 -9.906 1 98.38 342 ALA B C 1
ATOM 5601 O O . ALA B 1 342 ? 6.57 -25.953 -9.625 1 98.38 342 ALA B O 1
ATOM 5602 N N . THR B 1 343 ? 8.758 -25.984 -9.133 1 98.44 343 THR B N 1
ATOM 5603 C CA . THR B 1 343 ? 8.555 -26.75 -7.906 1 98.44 343 THR B CA 1
ATOM 5604 C C . THR B 1 343 ? 7.766 -25.922 -6.887 1 98.44 343 THR B C 1
ATOM 5606 O O . THR B 1 343 ? 6.809 -26.422 -6.289 1 98.44 343 THR B O 1
ATOM 5609 N N . SER B 1 344 ? 8.164 -24.656 -6.695 1 97.44 344 SER B N 1
ATOM 5610 C CA . SER B 1 344 ? 7.48 -23.828 -5.719 1 97.44 344 SER B CA 1
ATOM 5611 C C . SER B 1 344 ? 6.012 -23.641 -6.086 1 97.44 344 SER B C 1
ATOM 5613 O O . SER B 1 344 ? 5.152 -23.562 -5.203 1 97.44 344 SER B O 1
ATOM 5615 N N . THR B 1 345 ? 5.668 -23.609 -7.309 1 97.31 345 THR B N 1
ATOM 5616 C CA . THR B 1 345 ? 4.309 -23.359 -7.777 1 97.31 345 THR B CA 1
ATOM 5617 C C . THR B 1 345 ? 3.479 -24.641 -7.707 1 97.31 345 THR B C 1
ATOM 5619 O O . THR B 1 345 ? 2.379 -24.656 -7.148 1 97.31 345 THR B O 1
ATOM 5622 N N . LEU B 1 346 ? 4.02 -25.734 -8.211 1 98 346 LEU B N 1
ATOM 5623 C CA . LEU B 1 346 ? 3.281 -26.984 -8.297 1 98 346 LEU B CA 1
ATOM 5624 C C . LEU B 1 346 ? 3.123 -27.609 -6.922 1 98 346 LEU B C 1
ATOM 5626 O O . LEU B 1 346 ? 2.145 -28.328 -6.664 1 98 346 LEU B O 1
ATOM 5630 N N . ALA B 1 347 ? 4.078 -27.359 -6.066 1 97.06 347 ALA B N 1
ATOM 5631 C CA . ALA B 1 347 ? 4.016 -27.875 -4.703 1 97.06 347 ALA B CA 1
ATOM 5632 C C . ALA B 1 347 ? 2.807 -27.312 -3.959 1 97.06 347 ALA B C 1
ATOM 5634 O O . ALA B 1 347 ? 2.361 -27.875 -2.961 1 97.06 347 ALA B O 1
ATOM 5635 N N . GLY B 1 348 ? 2.287 -26.219 -4.449 1 94 348 GLY B N 1
ATOM 5636 C CA . GLY B 1 348 ? 1.133 -25.578 -3.832 1 94 348 GLY B CA 1
ATOM 5637 C C . GLY B 1 348 ? -0.102 -26.453 -3.826 1 94 348 GLY B C 1
ATOM 5638 O O . GLY B 1 348 ? -1.01 -26.25 -3.016 1 94 348 GLY B O 1
ATOM 5639 N N . ASN B 1 349 ? -0.156 -27.438 -4.637 1 95.81 349 ASN B N 1
ATOM 5640 C CA . ASN B 1 349 ? -1.312 -28.328 -4.73 1 95.81 349 ASN B CA 1
ATOM 5641 C C . ASN B 1 349 ? -1.229 -29.469 -3.725 1 95.81 349 ASN B C 1
ATOM 5643 O O . ASN B 1 349 ? -2.195 -30.219 -3.541 1 95.81 349 ASN B O 1
ATOM 5647 N N . LEU B 1 350 ? -0.12 -29.625 -3.078 1 95.38 350 LEU B N 1
ATOM 5648 C CA . LEU B 1 350 ? 0.135 -30.781 -2.236 1 95.38 350 LEU B CA 1
ATOM 5649 C C . LEU B 1 350 ? -0.864 -30.844 -1.087 1 95.38 350 LEU B C 1
ATOM 5651 O O . LEU B 1 350 ? -1.488 -31.891 -0.862 1 95.38 350 LEU B O 1
ATOM 5655 N N . THR B 1 351 ? -0.987 -29.75 -0.406 1 91.38 351 THR B N 1
ATOM 5656 C CA . THR B 1 351 ? -1.946 -29.672 0.69 1 91.38 351 THR B CA 1
ATOM 5657 C C . THR B 1 351 ? -2.855 -28.453 0.524 1 91.38 351 THR B C 1
ATOM 5659 O O . THR B 1 351 ? -2.598 -27.594 -0.317 1 91.38 351 THR B O 1
ATOM 5662 N N . LEU B 1 352 ? -3.902 -28.484 1.329 1 86.75 352 LEU B N 1
ATOM 5663 C CA . LEU B 1 352 ? -4.859 -27.391 1.315 1 86.75 352 LEU B CA 1
ATOM 5664 C C . LEU B 1 352 ? -4.172 -26.062 1.648 1 86.75 352 LEU B C 1
ATOM 5666 O O . LEU B 1 352 ? -4.539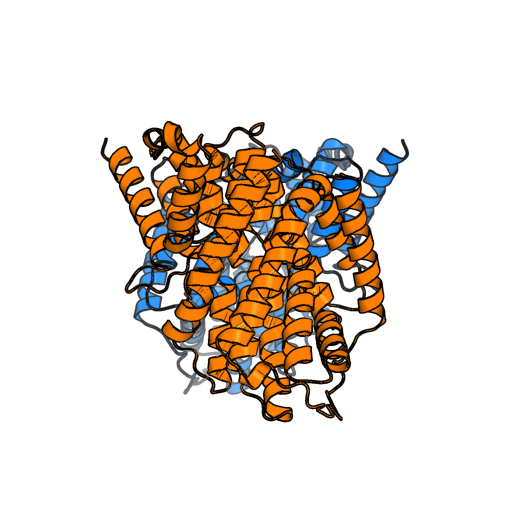 -25.016 1.112 1 86.75 352 LEU B O 1
ATOM 5670 N N . PHE B 1 353 ? -3.078 -26.094 2.361 1 83.19 353 PHE B N 1
ATOM 5671 C CA . PHE B 1 353 ? -2.404 -24.906 2.859 1 83.19 353 PHE B CA 1
ATOM 5672 C C . PHE B 1 353 ? -1.229 -24.531 1.963 1 83.19 353 PHE B C 1
ATOM 5674 O O . PHE B 1 353 ? -0.551 -23.531 2.201 1 83.19 353 PHE B O 1
ATOM 5681 N N . GLY B 1 354 ? -1.092 -25.312 0.984 1 87.25 354 GLY B N 1
ATOM 5682 C CA . GLY B 1 354 ? 0.08 -25.125 0.144 1 87.25 354 GLY B CA 1
ATOM 5683 C C . GLY B 1 354 ? -0 -23.875 -0.723 1 87.25 354 GLY B C 1
ATOM 5684 O O . GLY B 1 354 ? 1.024 -23.359 -1.175 1 87.25 354 GLY B O 1
ATOM 5685 N N . ALA B 1 355 ? -1.221 -23.453 -0.958 1 88.19 355 ALA B N 1
ATOM 5686 C CA . ALA B 1 355 ? -1.415 -22.266 -1.782 1 88.19 355 ALA B CA 1
ATOM 5687 C C . ALA B 1 355 ? -2.645 -21.484 -1.332 1 88.19 355 ALA B C 1
ATOM 5689 O O . ALA B 1 355 ? -3.654 -22.078 -0.938 1 88.19 355 ALA B O 1
ATOM 5690 N N . VAL B 1 356 ? -2.527 -20.25 -1.465 1 82 356 VAL B N 1
ATOM 5691 C CA . VAL B 1 356 ? -3.623 -19.375 -1.075 1 82 356 VAL B CA 1
ATOM 5692 C C . VAL B 1 356 ? -4.84 -19.641 -1.96 1 82 356 VAL B C 1
ATOM 5694 O O . VAL B 1 356 ? -5.98 -19.562 -1.495 1 82 356 VAL B O 1
ATOM 5697 N N . ALA B 1 357 ? -4.629 -19.922 -3.141 1 86 357 ALA B N 1
ATOM 5698 C CA . ALA B 1 357 ? -5.711 -20.219 -4.078 1 86 357 ALA B CA 1
ATOM 5699 C C . ALA B 1 357 ? -6.586 -21.359 -3.562 1 86 357 ALA B C 1
ATOM 5701 O O . ALA B 1 357 ? -7.809 -21.328 -3.73 1 86 357 ALA B O 1
ATOM 5702 N N . ASN B 1 358 ? -6.016 -22.328 -2.941 1 90.38 358 ASN B N 1
ATOM 5703 C CA . ASN B 1 358 ? -6.766 -23.438 -2.359 1 90.38 358 ASN B CA 1
ATOM 5704 C C . ASN B 1 358 ? -7.691 -22.969 -1.242 1 90.38 358 ASN B C 1
ATOM 5706 O O . ASN B 1 358 ? -8.859 -23.359 -1.188 1 90.38 358 ASN B O 1
ATOM 5710 N N . LEU B 1 359 ? -7.184 -22.141 -0.493 1 84.62 359 LEU B N 1
ATOM 5711 C CA . LEU B 1 359 ? -7.934 -21.625 0.651 1 84.62 359 LEU B CA 1
ATOM 5712 C C . LEU B 1 359 ? -9.094 -20.75 0.194 1 84.62 359 LEU B C 1
ATOM 5714 O O . LEU B 1 359 ? -10.18 -20.797 0.776 1 84.62 359 LEU B O 1
ATOM 5718 N N . ILE B 1 360 ? -8.812 -20 -0.772 1 84.75 360 ILE B N 1
ATOM 5719 C CA . ILE B 1 360 ? -9.859 -19.141 -1.331 1 84.75 360 ILE B CA 1
ATOM 5720 C C . ILE B 1 360 ? -11.023 -20.016 -1.819 1 84.75 360 ILE B C 1
ATOM 5722 O O . ILE B 1 360 ? -12.188 -19.719 -1.524 1 84.75 360 ILE B O 1
ATOM 5726 N N . THR B 1 361 ? -10.711 -21 -2.461 1 86.94 361 THR B N 1
ATOM 5727 C CA . THR B 1 361 ? -11.719 -21.891 -3.02 1 86.94 361 THR B CA 1
ATOM 5728 C C . THR B 1 361 ? -12.516 -22.562 -1.91 1 86.94 361 THR B C 1
ATOM 5730 O O . THR B 1 361 ? -13.75 -22.594 -1.962 1 86.94 361 THR B O 1
ATOM 5733 N N . VAL B 1 362 ? -11.859 -23.016 -0.923 1 85.19 362 VAL B N 1
ATOM 5734 C CA . VAL B 1 362 ? -12.508 -23.734 0.17 1 85.19 362 VAL B CA 1
ATOM 5735 C C . VAL B 1 362 ? -13.383 -22.766 0.969 1 85.19 362 VAL B C 1
ATOM 5737 O O . VAL B 1 362 ? -14.5 -23.109 1.367 1 85.19 362 VAL B O 1
ATOM 5740 N N . GLU B 1 363 ? -12.914 -21.625 1.182 1 83.62 363 GLU B N 1
ATOM 5741 C CA . GLU B 1 363 ? -13.664 -20.641 1.955 1 83.62 363 GLU B CA 1
ATOM 5742 C C . GLU B 1 363 ? -14.914 -20.188 1.207 1 83.62 363 GLU B C 1
ATOM 5744 O O . GLU B 1 363 ? -15.984 -20.016 1.807 1 83.62 363 GLU B O 1
ATOM 5749 N N . ALA B 1 364 ? -14.719 -19.969 0.023 1 80.81 364 ALA B N 1
ATOM 5750 C CA . ALA B 1 364 ? -15.859 -19.578 -0.792 1 80.81 364 ALA B CA 1
ATOM 5751 C C . ALA B 1 364 ? -16.906 -20.688 -0.845 1 80.81 364 ALA B C 1
ATOM 5753 O O . ALA B 1 364 ? -18.109 -20.406 -0.775 1 80.81 364 ALA B O 1
ATOM 5754 N N . ALA B 1 365 ? -16.469 -21.828 -0.961 1 83.81 365 ALA B N 1
ATOM 5755 C CA . ALA B 1 365 ? -17.375 -22.984 -0.968 1 83.81 365 ALA B CA 1
ATOM 5756 C C . ALA B 1 365 ? -18.109 -23.109 0.365 1 83.81 365 ALA B C 1
ATOM 5758 O O . ALA B 1 365 ? -19.312 -23.359 0.396 1 83.81 365 ALA B O 1
ATOM 5759 N N . ALA B 1 366 ? -17.375 -22.891 1.36 1 84.12 366 ALA B N 1
ATOM 5760 C CA . ALA B 1 366 ? -17.953 -22.969 2.697 1 84.12 366 ALA B CA 1
ATOM 5761 C C . ALA B 1 366 ? -19.031 -21.906 2.895 1 84.12 366 ALA B C 1
ATOM 5763 O O . ALA B 1 366 ? -20.047 -22.172 3.539 1 84.12 366 ALA B O 1
ATOM 5764 N N . SER B 1 367 ? -18.828 -20.844 2.418 1 80.44 367 SER B N 1
ATOM 5765 C CA . SER B 1 367 ? -19.781 -19.734 2.547 1 80.44 367 SER B CA 1
ATOM 5766 C C . SER B 1 367 ? -21.078 -20.047 1.807 1 80.44 367 SER B C 1
ATOM 5768 O O . SER B 1 367 ? -22.125 -19.484 2.129 1 80.44 367 SER B O 1
ATOM 5770 N N . SER B 1 368 ? -20.969 -20.906 0.897 1 79.25 368 SER B N 1
ATOM 5771 C CA . SER B 1 368 ? -22.156 -21.297 0.144 1 79.25 368 SER B CA 1
ATOM 5772 C C . SER B 1 368 ? -22.75 -22.594 0.687 1 79.25 368 SER B C 1
ATOM 5774 O O . SER B 1 368 ? -23.625 -23.188 0.062 1 79.25 368 SER B O 1
ATOM 5776 N N . GLY B 1 369 ? -22.156 -23.031 1.717 1 78.44 369 GLY B N 1
ATOM 5777 C CA . GLY B 1 369 ? -22.703 -24.203 2.385 1 78.44 369 GLY B CA 1
ATOM 5778 C C . GLY B 1 369 ? -22.031 -25.5 1.987 1 78.44 369 GLY B C 1
ATOM 5779 O O . GLY B 1 369 ? -22.453 -26.578 2.395 1 78.44 369 GLY B O 1
ATOM 5780 N N . GLN B 1 370 ? -21.062 -25.391 1.193 1 78.94 370 GLN B N 1
ATOM 5781 C CA . GLN B 1 370 ? -20.312 -26.578 0.782 1 78.94 370 GLN B CA 1
ATOM 5782 C C . GLN B 1 370 ? -18.984 -26.672 1.521 1 78.94 370 GLN B C 1
ATOM 5784 O O . GLN B 1 370 ? -18.125 -25.797 1.381 1 78.94 370 GLN B O 1
ATOM 5789 N N . ARG B 1 371 ? -18.875 -27.672 2.279 1 75.56 371 ARG B N 1
ATOM 5790 C CA . ARG B 1 371 ? -17.656 -27.781 3.076 1 75.56 371 ARG B CA 1
ATOM 5791 C C . ARG B 1 371 ? -16.703 -28.812 2.484 1 75.56 371 ARG B C 1
ATOM 5793 O O . ARG B 1 371 ? -17.125 -29.875 2.057 1 75.56 371 ARG B O 1
ATOM 5800 N N . PHE B 1 372 ? -15.352 -28.281 2.182 1 78.81 372 PHE B N 1
ATOM 5801 C CA . PHE B 1 372 ? -14.211 -29.047 1.68 1 78.81 372 PHE B CA 1
ATOM 5802 C C . PHE B 1 372 ? -13.398 -29.625 2.83 1 78.81 372 PHE B C 1
ATOM 5804 O O . PHE B 1 372 ? -12.984 -28.891 3.734 1 78.81 372 PHE B O 1
ATOM 5811 N N . SER B 1 373 ? -13.344 -30.953 2.895 1 77.88 373 SER B N 1
ATOM 5812 C CA . SER B 1 373 ? -12.477 -31.516 3.92 1 77.88 373 SER B CA 1
ATOM 5813 C C . SER B 1 373 ? -11.016 -31.516 3.469 1 77.88 373 SER B C 1
ATOM 5815 O O . SER B 1 373 ? -10.734 -31.469 2.27 1 77.88 373 SER B O 1
ATOM 5817 N N . PHE B 1 374 ? -10.117 -31.422 4.355 1 83.56 374 PHE B N 1
ATOM 5818 C CA . PHE B 1 374 ? -8.68 -31.531 4.098 1 83.56 374 PHE B CA 1
ATOM 5819 C C . PHE B 1 374 ? -8.375 -32.781 3.293 1 83.56 374 PHE B C 1
ATOM 5821 O O . PHE B 1 374 ? -7.594 -32.75 2.342 1 83.56 374 PHE B O 1
ATOM 5828 N N . TRP B 1 375 ? -9.086 -33.781 3.549 1 86.44 375 TRP B N 1
ATOM 5829 C CA . TRP B 1 375 ? -8.789 -35.094 2.945 1 86.44 375 TRP B CA 1
ATOM 5830 C C . TRP B 1 375 ? -9.258 -35.125 1.494 1 86.44 375 TRP B C 1
ATOM 5832 O O . TRP B 1 375 ? -8.625 -35.781 0.653 1 86.44 375 TRP B O 1
ATOM 5842 N N . GLN B 1 376 ? -10.281 -34.531 1.243 1 86.81 376 GLN B N 1
ATOM 5843 C CA . GLN B 1 376 ? -10.75 -34.438 -0.138 1 86.81 376 GLN B CA 1
ATOM 5844 C C . GLN B 1 376 ? -9.75 -33.719 -1.021 1 86.81 376 GLN B C 1
ATOM 5846 O O . GLN B 1 376 ? -9.469 -34.156 -2.141 1 86.81 376 GLN B O 1
ATOM 5851 N N . HIS B 1 377 ? -9.242 -32.688 -0.465 1 90.38 377 HIS B N 1
ATOM 5852 C CA . HIS B 1 377 ? -8.227 -31.969 -1.217 1 90.38 377 HIS B CA 1
ATOM 5853 C C . HIS B 1 377 ? -6.934 -32.781 -1.32 1 90.38 377 HIS B C 1
ATOM 5855 O O . HIS B 1 377 ? -6.312 -32.812 -2.383 1 90.38 377 HIS B O 1
ATOM 5861 N N . PHE B 1 378 ? -6.574 -33.406 -0.243 1 93.19 378 PHE B N 1
ATOM 5862 C CA . PHE B 1 378 ? -5.305 -34.125 -0.186 1 93.19 378 PHE B CA 1
ATOM 5863 C C . PHE B 1 378 ? -5.301 -35.312 -1.145 1 93.19 378 PHE B C 1
ATOM 5865 O O . PHE B 1 378 ? -4.285 -35.594 -1.774 1 93.19 378 PHE B O 1
ATOM 5872 N N . ARG B 1 379 ? -6.355 -35.969 -1.236 1 94.12 379 ARG B N 1
ATOM 5873 C CA . ARG B 1 379 ? -6.484 -37.094 -2.148 1 94.12 379 ARG B CA 1
ATOM 5874 C C . ARG B 1 379 ? -6.328 -36.656 -3.6 1 94.12 379 ARG B C 1
ATOM 5876 O O . ARG B 1 379 ? -5.805 -37.375 -4.43 1 94.12 379 ARG B O 1
ATOM 5883 N N . PHE B 1 380 ? -6.746 -35.5 -3.828 1 95.06 380 PHE B N 1
ATOM 5884 C CA . PHE B 1 380 ? -6.625 -34.938 -5.16 1 95.06 380 PHE B CA 1
ATOM 5885 C C . PHE B 1 380 ? -5.25 -34.312 -5.355 1 95.06 380 PHE B C 1
ATOM 5887 O O . PHE B 1 380 ? -4.555 -34.625 -6.328 1 95.06 380 PHE B O 1
ATOM 5894 N N . GLY B 1 381 ? -4.832 -33.5 -4.422 1 95.88 381 GLY B N 1
ATOM 5895 C CA . GLY B 1 381 ? -3.666 -32.656 -4.562 1 95.88 381 GLY B CA 1
ATOM 5896 C C . GLY B 1 381 ? -2.355 -33.406 -4.449 1 95.88 381 GLY B C 1
ATOM 5897 O O . GLY B 1 381 ? -1.401 -33.125 -5.172 1 95.88 381 GLY B O 1
ATOM 5898 N N . ALA B 1 382 ? -2.254 -34.344 -3.582 1 96.31 382 ALA B N 1
ATOM 5899 C CA . ALA B 1 382 ? -0.992 -35.031 -3.305 1 96.31 382 ALA B CA 1
ATOM 5900 C C . ALA B 1 382 ? -0.49 -35.781 -4.535 1 96.31 382 ALA B C 1
ATOM 5902 O O . ALA B 1 382 ? 0.63 -35.562 -4.996 1 96.31 382 ALA B O 1
ATOM 5903 N N . PRO B 1 383 ? -1.28 -36.688 -5.098 1 96.81 383 PRO B N 1
ATOM 5904 C CA . PRO B 1 383 ? -0.807 -37.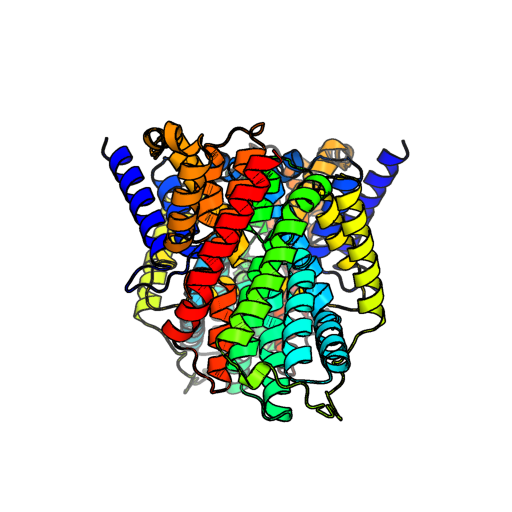375 -6.301 1 96.81 383 PRO B CA 1
ATOM 5905 C C . PRO B 1 383 ? -0.548 -36.438 -7.465 1 96.81 383 PRO B C 1
ATOM 5907 O O . PRO B 1 383 ? 0.416 -36.625 -8.211 1 96.81 383 PRO B O 1
ATOM 5910 N N . LEU B 1 384 ? -1.432 -35.469 -7.555 1 97.12 384 LEU B N 1
ATOM 5911 C CA . LEU B 1 384 ? -1.265 -34.5 -8.617 1 97.12 384 LEU B CA 1
ATOM 5912 C C . LEU B 1 384 ? 0.081 -33.781 -8.5 1 97.12 384 LEU B C 1
ATOM 5914 O O . LEU B 1 384 ? 0.774 -33.594 -9.5 1 97.12 384 LEU B O 1
ATOM 5918 N N . THR B 1 385 ? 0.419 -33.375 -7.293 1 97.81 385 THR B N 1
ATOM 5919 C CA . THR B 1 385 ? 1.677 -32.688 -7.043 1 97.81 385 THR B CA 1
ATOM 5920 C C . THR B 1 385 ? 2.867 -33.562 -7.379 1 97.81 385 THR B C 1
ATOM 5922 O O . THR B 1 385 ? 3.795 -33.156 -8.07 1 97.81 385 THR B O 1
ATOM 5925 N N . VAL B 1 386 ? 2.832 -34.812 -6.973 1 97.56 386 VAL B N 1
ATOM 5926 C CA . VAL B 1 386 ? 3.939 -35.719 -7.195 1 97.56 386 VAL B CA 1
ATOM 5927 C C . VAL B 1 386 ? 4.137 -35.938 -8.695 1 97.56 386 VAL B C 1
ATOM 5929 O O . VAL B 1 386 ? 5.258 -35.844 -9.195 1 97.56 386 VAL B O 1
ATOM 5932 N N . PHE B 1 387 ? 3.098 -36.156 -9.398 1 97.69 387 PHE B N 1
ATOM 5933 C CA . PHE B 1 387 ? 3.195 -36.469 -10.82 1 97.69 387 PHE B CA 1
ATOM 5934 C C . PHE B 1 387 ? 3.607 -35.219 -11.602 1 97.69 387 PHE B C 1
ATOM 5936 O O . PHE B 1 387 ? 4.434 -35.281 -12.516 1 97.69 387 PHE B O 1
ATOM 5943 N N . THR B 1 388 ? 3.045 -34.125 -11.266 1 98 388 THR B N 1
ATOM 5944 C CA . THR B 1 388 ? 3.389 -32.906 -12 1 98 388 THR B CA 1
ATOM 5945 C C . THR B 1 388 ? 4.832 -32.5 -11.719 1 98 388 THR B C 1
ATOM 5947 O O . THR B 1 388 ? 5.527 -32 -12.617 1 98 388 THR B O 1
ATOM 5950 N N . LEU B 1 389 ? 5.289 -32.656 -10.516 1 98.12 389 LEU B N 1
ATOM 5951 C CA . LEU B 1 389 ? 6.676 -32.344 -10.195 1 98.12 389 LEU B CA 1
ATOM 5952 C C . LEU B 1 389 ? 7.629 -33.281 -10.93 1 98.12 389 LEU B C 1
ATOM 5954 O O . LEU B 1 389 ? 8.68 -32.844 -11.414 1 98.12 389 LEU B O 1
ATOM 5958 N N . ALA B 1 390 ? 7.258 -34.562 -10.977 1 97.88 390 ALA B N 1
ATOM 5959 C CA . ALA B 1 390 ? 8.078 -35.531 -11.695 1 97.88 390 ALA B CA 1
ATOM 5960 C C . ALA B 1 390 ? 8.188 -35.156 -13.172 1 97.88 390 ALA B C 1
ATOM 5962 O O . ALA B 1 390 ? 9.273 -35.219 -13.75 1 97.88 390 ALA B O 1
ATOM 5963 N N . ILE B 1 391 ? 7.141 -34.781 -13.703 1 97.12 391 ILE B N 1
ATOM 5964 C CA . ILE B 1 391 ? 7.109 -34.406 -15.117 1 97.12 391 ILE B CA 1
ATOM 5965 C C . ILE B 1 391 ? 7.926 -33.156 -15.328 1 97.12 391 ILE B C 1
ATOM 5967 O O . ILE B 1 391 ? 8.711 -33.062 -16.281 1 97.12 391 ILE B O 1
ATOM 5971 N N . ALA B 1 392 ? 7.68 -32.188 -14.469 1 98.06 392 ALA B N 1
ATOM 5972 C CA . ALA B 1 392 ? 8.43 -30.922 -14.57 1 98.06 392 ALA B CA 1
ATOM 5973 C C . ALA B 1 392 ? 9.93 -31.172 -14.445 1 98.06 392 ALA B C 1
ATOM 5975 O O . ALA B 1 392 ? 10.719 -30.609 -15.203 1 98.06 392 ALA B O 1
ATOM 5976 N N . TYR B 1 393 ? 10.312 -32 -13.508 1 98.12 393 TYR B N 1
ATOM 5977 C CA . TYR B 1 393 ? 11.711 -32.344 -13.289 1 98.12 393 TYR B CA 1
ATOM 5978 C C . TYR B 1 393 ? 12.32 -33 -14.531 1 98.12 393 TYR B C 1
ATOM 5980 O O . TYR B 1 393 ? 13.359 -32.562 -15.023 1 98.12 393 TYR B O 1
ATOM 5988 N N . ALA B 1 394 ? 11.672 -34 -15.031 1 97.81 394 ALA B N 1
ATOM 5989 C CA . ALA B 1 394 ? 12.164 -34.719 -16.203 1 97.81 394 ALA B CA 1
ATOM 5990 C C . ALA B 1 394 ? 12.242 -33.812 -17.422 1 97.81 394 ALA B C 1
ATOM 5992 O O . ALA B 1 394 ? 13.219 -33.844 -18.172 1 97.81 394 ALA B O 1
ATOM 5993 N N . TRP B 1 395 ? 11.258 -33 -17.578 1 97.88 395 TRP B N 1
ATOM 5994 C CA . TRP B 1 395 ? 11.18 -32.094 -18.719 1 97.88 395 TRP B CA 1
ATOM 5995 C C . TRP B 1 395 ? 12.297 -31.047 -18.672 1 97.88 395 TRP B C 1
ATOM 5997 O O . TRP B 1 395 ? 13.008 -30.844 -19.656 1 97.88 395 TRP B O 1
ATOM 6007 N N . ILE B 1 396 ? 12.508 -30.438 -17.531 1 97.94 396 ILE B N 1
ATOM 6008 C CA . ILE B 1 396 ? 13.453 -29.328 -17.391 1 97.94 396 ILE B CA 1
ATOM 6009 C C . ILE B 1 396 ? 14.883 -29.859 -17.438 1 97.94 396 ILE B C 1
ATOM 6011 O O . ILE B 1 396 ? 15.734 -29.297 -18.125 1 97.94 396 ILE B O 1
ATOM 6015 N N . VAL B 1 397 ? 15.141 -30.984 -16.781 1 96.69 397 VAL B N 1
ATOM 6016 C CA . VAL B 1 397 ? 16.484 -31.531 -16.719 1 96.69 397 VAL B CA 1
ATOM 6017 C C . VAL B 1 397 ? 16.875 -32.062 -18.109 1 96.69 397 VAL B C 1
ATOM 6019 O O . VAL B 1 397 ? 18.047 -31.984 -18.5 1 96.69 397 VAL B O 1
ATOM 6022 N N . SER B 1 398 ? 15.961 -32.5 -18.859 1 95.81 398 SER B N 1
ATOM 6023 C CA . SER B 1 398 ? 16.25 -33.031 -20.188 1 95.81 398 SER B CA 1
ATOM 6024 C C . SER B 1 398 ? 16.469 -31.922 -21.203 1 95.81 398 SER B C 1
ATOM 6026 O O . SER B 1 398 ? 17.188 -32.094 -22.188 1 95.81 398 SER B O 1
ATOM 6028 N N . ARG B 1 399 ? 15.914 -30.781 -21 1 89.81 399 ARG B N 1
ATOM 6029 C CA . ARG B 1 399 ? 15.914 -29.719 -22 1 89.81 399 ARG B CA 1
ATOM 6030 C C . ARG B 1 399 ? 17 -28.688 -21.703 1 89.81 399 ARG B C 1
ATOM 6032 O O . ARG B 1 399 ? 17.469 -28 -22.594 1 89.81 399 ARG B O 1
ATOM 6039 N N . ILE B 1 400 ? 17.203 -28.5 -20.469 1 86.94 400 ILE B N 1
ATOM 6040 C CA . ILE B 1 400 ? 18.109 -27.438 -20.062 1 86.94 400 ILE B CA 1
ATOM 6041 C C . ILE B 1 400 ? 19.359 -28.047 -19.438 1 86.94 400 ILE B C 1
ATOM 6043 O O . ILE B 1 400 ? 19.266 -28.859 -18.516 1 86.94 400 ILE B O 1
#

Radius of gyration: 28.37 Å; Cα contacts (8 Å, |Δi|>4): 1339; chains: 2; bounding box: 58×78×59 Å